Protein AF-A0A3L6E5L7-F1 (afdb_monomer)

Solvent-accessible surface area (backbone atoms only — not comparable to full-atom values): 66845 Å² total; per-residue (Å²): 140,85,81,80,80,78,91,73,62,90,84,64,49,52,74,52,55,56,47,54,52,73,63,44,91,45,75,67,53,31,56,50,54,50,52,51,52,53,50,52,44,51,49,46,57,75,71,61,55,69,90,51,43,55,47,48,49,54,38,49,52,55,44,38,76,73,75,46,94,56,70,90,46,49,68,57,24,52,54,24,45,70,44,90,49,68,72,32,26,54,44,11,45,54,39,39,76,73,63,62,66,100,80,68,61,77,80,51,52,67,56,39,62,55,35,56,71,42,100,41,68,72,50,22,50,43,34,35,54,37,45,36,70,71,57,45,66,63,57,34,64,77,43,40,65,64,39,54,58,36,50,73,44,91,50,64,72,44,22,25,36,25,32,46,21,50,46,40,31,34,74,61,40,45,86,59,37,68,80,47,49,66,57,37,65,56,38,61,74,53,87,52,63,74,32,31,47,25,22,46,54,29,49,51,46,37,50,70,55,32,70,64,50,34,46,49,65,38,78,77,15,85,51,71,50,53,52,41,53,51,44,49,51,48,55,44,74,68,47,75,93,46,90,92,45,47,66,83,94,39,56,38,57,66,48,51,42,45,50,41,56,36,50,25,65,66,14,48,92,35,68,73,55,23,56,69,46,47,60,53,52,54,42,54,74,68,62,77,56,47,72,90,39,74,55,27,44,51,39,52,51,41,50,42,57,24,49,69,50,27,83,54,58,70,68,57,57,66,40,56,71,51,62,78,78,61,87,85,92,88,89,87,86,87,64,98,76,84,84,89,88,64,96,44,75,67,54,43,37,53,51,53,49,52,48,45,53,61,33,44,79,69,77,43,80,83,58,72,93,72,53,69,46,66,75,58,81,84,63,101,68,80,91,82,81,84,82,56,53,57,96,89,41,77,46,53,76,42,64,60,50,76,57,100,87,42,51,46,40,40,86,72,58,56,68,63,29,57,50,49,20,50,54,45,18,51,51,47,46,58,78,41,37,82,61,36,61,39,86,88,50,55,50,53,55,49,28,49,48,39,64,70,59,22,47,54,47,48,47,68,76,46,46,74,54,54,78,52,70,69,59,54,50,52,50,49,52,53,49,53,54,53,53,30,49,50,70,71,48,66,83,86,69,69,72,57,74,61,64,53,25,58,60,20,71,48,80,61,66,65,64,51,47,50,52,41,26,52,55,46,49,32,54,52,73,67,47,65,77,87,38,67,77,53,67,71,50,83,72,81,71,90,85,68,80,84,69,98,72,84,81,83,65,41,54,67,57,48,50,57,46,53,32,64,76,67,73,51,72,82,70,86,44,53,56,75,58,55,48,53,48,48,60,50,51,54,62,35,45,85,77,42,47,70,69,52,58,75,46,45,67,65,40,56,52,32,47,72,45,89,50,66,72,36,18,54,49,24,49,57,39,52,62,74,67,62,41,89,90,47,42,70,67,52,51,47,60,50,55,66,41,54,71,77,52,55,74,94,46,42,41,61,51,46,55,48,51,53,58,47,47,76,73,64,53,91,41,73,66,64,40,49,55,53,51,55,53,46,22,46,68,44,11,79,48,57,59,67,74,57,59,54,49,50,52,37,53,50,54,64,35,69,78,50,42,30,50,48,43,49,53,37,50,57,43,46,75,76,32,58,88,17,56,52,37,44,47,52,38,40,51,41,46,29,73,44,42,71,30,46,52,69,56,44,57,73,57,102,86,65,83,89,72,94,47,51,79,62,59,62,48,48,58,42,50,58,56,50,71,40,85,86,54,50,70,69,48,41,49,46,32,56,52,19,47,54,31,38,39,64,75,39,69,90,53,28,65,61,46,46,52,64,37,50,69,36,51,80,45,88,52,63,69,51,17,50,52,18,48,53,52,46,44,42,71,73,75,34,66,87,52,44,59,70,78,55,53,76,80,79,64,51,60,64,65,66,50,51,52,50,52,52,52,52,54,51,52,62,52,50,79,75,52,81,96,72,83,84,87,89,84,86,84,84,87,86,83,86,83,92,76,98,75,81,80,86,79,81,86,75,91,78,84,79,88,87,89,86,85,89,84,87,87,86,84,84,86,88,88,90,83,81,88,85,92,72,95,82,76,89,77,89,84,81,88,84,88,84,85,87,82,93,86,87,82,82,87,82,90,85,84,86,85,87,90,86,87,88,84,90,88,87,87,82,87,87,82,89,91,88,88,88,88,92,89,88,91,79,90,80,91,78,90,84,88,81,83,90,82,91,81,82,89,81,86,82,90,80,57,81,68,39,80,65,46,72,62,90,47,42,39,32,38,36,35,58,47,70,50,88,96,37,88,46,38,39,38,36,42,38,34,40,30,31,63,29,90,57,51,35,37,72,49,44,83,46,79,47,62,54,95,59,42,49,79,48,75,54,79,54,78,51,50,58,41,56,44,63,58,83,58,61,46,40,31,46,32,48,38,36,40,82,44,58,95,75,57,82,65,50,39,38,40,39,39,38,32,26,51,97,80,46,84,44,79,50,73,51,75,40,66,89,64,73,90,86,102

Organism: Zea mays (NCBI:txid4577)

Secondary structure (DSSP, 8-state):
---------TT--HHHHHHHHTT-SSHHHHHHHHHHHHHHHHHHHHTT-STTHHHHHHHHHHHHTTT---GGGHHHHHHHHHSS-HHHHHHHHHHHHHH--TT--HHHHHHHHHHHT-S-HHHHHHHHHHHTTS--HHHHHHTHHHHHHHHSSS-HHHHHHHHHHHHHHHTT-GGGHHHHHHHHHHHTT-S-HHHHHHHHHHHHHHHHH-HHHHHHHHHTTTTHHHHHHHHHHHHHHTPPP-TTTBSSS-B-HHHHHHHHHHHHHHTTT-HHHHHHHHHHHHHHHHS---TTSHHHHHHHHHHHHHHHHTT--HHHHHHHTTGGG-------SS-SS-----SSHHHHHHHHHHHHHHHHTTT----TTT--B-----SS-----S--EETTEEPPB-SEEEETTEEEETT---HHHHHHHHHHHHHHHHHTHHHHS-TTS-HHHHHHHIIIIIHHHHHTTGGG----HHHHHHHHHHHHHHHHHHTT--STT---HHHHHHHHT---HHHHHHHHHHHHHHHHHTS-TTSHHHHTS-PPPTT-PPPSSPPPPPHHHHHHHHHHHHT--SGGGSTHHHHHHHHHHHHHTTT-HHHHHTTHHHHHHGGG-S-HHHHHHHHHHHHHT--TTTHHHHHHHHHHHHHHS-HHHHHHHHHHHHHHHHHH-S-HHHHHHHHHHHHHHHGGGS-HHHHHHHHHHHHH-GGGHHHHHHHHHHHHHHHTT-HHHHHHHHHHHHHHHHHHHH--S--TTPPPP---HHHHHHHHHHHHH-TT--HHHHHHHHHHHHHHHHH-GGGHHHHHHHHHHGGG-SSHHHHHHHHHHHHHHHH-HHHHHHHTSPPPPP-HHHHHHHHHHHHHHHHHTTS---PPP--------------PPPPPP-----------------------------S--------------------------------------------------------------PPP---PPPPEEEEE-SSEEEEEEEEEPTT-TTEEEEEEEEEE-SSS-BEEEEEEEE--TTEEEEEPPPS-S-B-SSSS--EEEEEEEEETTTTTS---EEEEEEEEETTEEEEEEEEE--PPTT-

InterPro domains:
  IPR002553 Clathrin/coatomer adaptor, adaptin-like, N-terminal [PF01602] (31-321)
  IPR002553 Clathrin/coatomer adaptor, adaptin-like, N-terminal [PF01602] (578-828)
  IPR008152 Clathrin adaptor, alpha/beta/gamma-adaptin, appendage, Ig-like subdomain [PF02883] (991-1104)
  IPR008152 Clathrin adaptor, alpha/beta/gamma-adaptin, appendage, Ig-like subdomain [SM00809] (984-1104)
  IPR008153 Gamma-adaptin ear (GAE) domain [PS50180] (987-1104)
  IPR011989 Armadillo-like helical [G3DSA:1.25.10.10] (4-326)
  IPR011989 Armadillo-like helical [G3DSA:1.25.10.10] (575-843)
  IPR013041 Clathrin adaptor, appendage, Ig-like subdomain superfamily [SSF49348] (967-1106)
  IPR016024 Armadillo-type fold [SSF48371] (29-842)
  IPR050840 Adaptor Complexes Large Subunit [PTHR22780] (15-320)

pLDDT: mean 71.36, std 20.13, range [18.94, 92.75]

Nearest PDB structures (foldseek):
  7ux3-assembly1_G  TM=8.614E-01  e=4.207E-32  Mus musculus
  6cri-assembly1_G  TM=8.646E-01  e=2.394E-31  Mus musculus
  8d9w-assembly1_O  TM=8.037E-01  e=4.018E-09  Mus musculus
  1gyw-assembly1_A  TM=8.980E-01  e=1.993E-07  Mus musculus
  8d9w-assembly1_K  TM=7.890E-01  e=1.052E-07  Mus musculus

Mean predicted aligned error: 22.43 Å

Sequence (1107 aa):
MDLAINPFSSGTRLRDMIRAIRACKTAAEERAVVRRECAAIRAAISEGDQDYRHRNMAKLMFIHMLGYPTHFGQMECLKLIAAAGFPEKRIGYLGLMLLLDERQEYWLLLNVGRDLNHSNQFIVGLALCALGNICSAEMARDLAPEVERLLQNRDPNTKKKAALCSIRIVRKVPDLAENFMSAAAALLKEKHHGVLISAVQLCMELCKASHEALEYLRKLVGKNCLEGLVRILRDVSNSSYAPEYDIGGITDPFLHIRVLKLMRILGQGDADCSEYINDILAQVVSTKTESNKNAGNAILYECVETIMGIEATSGLRHKGVRDIQGDIPWCMLFADDVVLIEESRSGVSQKLELWRQTLEAKGFRLSRSKTEYMKCDFSAMGYEDGDVSLDGQVVPKKDTFRYLGSMLQKDGDIDEDVSHRIKAGWLKWRQAAGVLCDPRVPHKLKGKFYRTAIRPAMLYGAECWPTKRRHVQQLCVAEMRMLRWICGHTRRDQVRNDDIRERVGVAPIEEKLMQHRLRWFGHIQRRPEEAPVHIGIIRRPENVKRGRGRPTLTWTEAVKRDLKEWNIDKELAVDRKRYVALNMLMKAIAVDTQAVQRHRATILECVKDADVSIRKRALELVYLLVNDTNVKPLTKELVDYLEVSDQDFKEDLTAKICSIVEKFSLDKLWYLDQMFRVLSLAGNYVKDDVWHALIVLMSNASELQGYSIRSLYKALQASGEQESLVRVAIWCIGEYGEMLVNNLSMLDMEEPITVTESDAVDAVEIALQRYSADVTTRAMCLVSLLKLSSRFPPTSERIKEIVAQNKGNTVLELQQRSIEFSSIIQRHQSIKSSLLERMPALDEANYLVKRAAAASTQAAVSSVNSAPAVTSGGPLKLPNGVAKPPPAPLADLLDLGSDDAPVTTSAPTTSPNDFLQDLLGIGGAPSTSTDILMDLLSIGSSPVQNGPPTSNFSLPGIEIKPPPVTPQVVDLLDGLSSSTSLPDENAAYPTITAFQSATLRITFSFKKQPGKPQETTINASFTNLATTALTDFVFQAAVPKFIQLRLDPASSSTLPASGNVSVTQSLSVTNNQHGQKPLAMRIRMSYKVNGEDRLEQGQISNFPSGL

Structure (mmCIF, N/CA/C/O backbone):
data_AF-A0A3L6E5L7-F1
#
_entry.id   AF-A0A3L6E5L7-F1
#
loop_
_atom_site.group_PDB
_atom_site.id
_atom_site.type_symbol
_atom_site.label_atom_id
_atom_site.label_alt_id
_atom_site.label_comp_id
_atom_site.label_asym_id
_atom_site.label_entity_id
_atom_site.label_seq_id
_atom_site.pdbx_PDB_ins_code
_atom_site.Cartn_x
_atom_site.Cartn_y
_atom_site.Cartn_z
_atom_site.occupancy
_atom_site.B_iso_or_equiv
_atom_site.auth_seq_id
_atom_site.auth_comp_id
_atom_site.auth_asym_id
_atom_site.auth_atom_id
_atom_site.pdbx_PDB_model_num
ATOM 1 N N . MET A 1 1 ? -24.554 -21.272 -47.610 1.00 31.36 1 MET A N 1
ATOM 2 C CA . MET A 1 1 ? -23.330 -21.132 -48.425 1.00 31.36 1 MET A CA 1
ATOM 3 C C . MET A 1 1 ? -22.418 -20.223 -47.655 1.00 31.36 1 MET A C 1
ATOM 5 O O . MET A 1 1 ? -22.709 -19.043 -47.489 1.00 31.36 1 MET A O 1
ATOM 9 N N . ASP A 1 2 ? -21.380 -20.823 -47.106 1.00 32.31 2 ASP A N 1
ATOM 10 C CA . ASP A 1 2 ? -20.734 -20.333 -45.908 1.00 32.31 2 ASP A CA 1
ATOM 11 C C . ASP A 1 2 ? -19.339 -19.850 -46.272 1.00 32.31 2 ASP A C 1
ATOM 13 O O . ASP A 1 2 ? -18.522 -20.607 -46.789 1.00 32.31 2 ASP A O 1
ATOM 17 N N . LEU A 1 3 ? -19.066 -18.578 -45.996 1.00 27.86 3 LEU A N 1
ATOM 18 C CA . LEU A 1 3 ? -17.724 -18.002 -46.065 1.00 27.86 3 LEU A CA 1
ATOM 19 C C . LEU A 1 3 ? -17.392 -17.359 -44.720 1.00 27.86 3 LEU A C 1
ATOM 21 O O . LEU A 1 3 ? -17.208 -16.149 -44.588 1.00 27.86 3 LEU A O 1
ATOM 25 N N . ALA A 1 4 ? -17.324 -18.211 -43.697 1.00 32.44 4 ALA A N 1
ATOM 26 C CA . ALA A 1 4 ? -16.757 -17.852 -42.409 1.00 32.44 4 ALA A CA 1
ATOM 27 C C . ALA A 1 4 ? -15.257 -17.562 -42.588 1.00 32.44 4 ALA A C 1
ATOM 29 O O . ALA A 1 4 ? -14.437 -18.474 -42.687 1.00 32.44 4 ALA A O 1
ATOM 30 N N . ILE A 1 5 ? -14.894 -16.278 -42.642 1.00 34.44 5 ILE A N 1
ATOM 31 C CA . ILE A 1 5 ? -13.497 -15.836 -42.705 1.00 34.44 5 ILE A CA 1
ATOM 32 C C . ILE A 1 5 ? -12.818 -16.222 -41.386 1.00 34.44 5 ILE A C 1
ATOM 34 O O . ILE A 1 5 ? -12.950 -15.508 -40.394 1.00 34.44 5 ILE A O 1
ATOM 38 N N . ASN A 1 6 ? -12.103 -17.350 -41.378 1.00 37.25 6 ASN A N 1
ATOM 39 C CA . ASN A 1 6 ? -11.328 -17.836 -40.235 1.00 37.25 6 ASN A CA 1
ATOM 40 C C . ASN A 1 6 ? -10.175 -16.860 -39.912 1.00 37.25 6 ASN A C 1
ATOM 42 O O . ASN A 1 6 ? -9.216 -16.795 -40.681 1.00 37.25 6 ASN A O 1
ATOM 46 N N . PRO A 1 7 ? -10.200 -16.121 -38.781 1.00 37.19 7 PRO A N 1
ATOM 47 C CA . PRO A 1 7 ? -9.147 -15.153 -38.452 1.00 37.19 7 PRO A CA 1
ATOM 48 C C . PRO A 1 7 ? -7.952 -15.770 -37.707 1.00 37.19 7 PRO A C 1
ATOM 50 O O . PRO A 1 7 ? -7.006 -15.054 -37.377 1.00 37.19 7 PRO A O 1
ATOM 53 N N . PHE A 1 8 ? -8.013 -17.067 -37.380 1.00 42.31 8 PHE A N 1
ATOM 54 C CA . PHE A 1 8 ? -7.095 -17.732 -36.456 1.00 42.31 8 PHE A CA 1
ATOM 55 C C . PHE A 1 8 ? -6.584 -19.058 -37.039 1.00 42.31 8 PHE A C 1
ATOM 57 O O . PHE A 1 8 ? -7.322 -20.037 -37.102 1.00 42.31 8 PHE A O 1
ATOM 64 N N . SER A 1 9 ? -5.306 -19.084 -37.422 1.00 41.94 9 SER A N 1
ATOM 65 C CA . SER A 1 9 ? -4.506 -20.303 -37.612 1.00 41.94 9 SER A CA 1
ATOM 66 C C . SER A 1 9 ? -3.286 -20.269 -36.678 1.00 41.94 9 SER A C 1
ATOM 68 O O . SER A 1 9 ? -3.081 -19.289 -35.954 1.00 41.94 9 SER A O 1
ATOM 70 N N . SER A 1 10 ? -2.452 -21.311 -36.691 1.00 46.16 10 SER A N 1
ATOM 71 C CA . SER A 1 10 ? -1.239 -21.433 -35.860 1.00 46.16 10 SER A CA 1
ATOM 72 C C . SER A 1 10 ? -0.283 -20.227 -35.939 1.00 46.16 10 SER A C 1
ATOM 74 O O . SER A 1 10 ? 0.401 -19.920 -34.964 1.00 46.16 10 SER A O 1
ATOM 76 N N . GLY A 1 11 ? -0.286 -19.475 -37.047 1.00 52.50 11 GLY A N 1
ATOM 77 C CA . GLY A 1 11 ? 0.581 -18.311 -37.265 1.00 52.50 11 GLY A CA 1
ATOM 78 C C . GLY A 1 11 ? 0.209 -17.008 -36.527 1.00 52.50 11 GLY A C 1
ATOM 79 O O . GLY A 1 11 ? 0.922 -16.010 -36.693 1.00 52.50 11 GLY A O 1
ATOM 80 N N . THR A 1 12 ? -0.879 -16.952 -35.740 1.00 66.81 12 THR A N 1
ATOM 81 C CA . THR A 1 12 ? -1.315 -15.705 -35.070 1.00 66.81 12 THR A CA 1
ATOM 82 C C . THR A 1 12 ? -0.286 -15.180 -34.067 1.00 66.81 12 THR A C 1
ATOM 84 O O . THR A 1 12 ? 0.208 -15.899 -33.194 1.00 66.81 12 THR A O 1
ATOM 87 N N . ARG A 1 13 ? 0.049 -13.883 -34.147 1.00 79.44 13 ARG A N 1
ATOM 88 C CA . ARG A 1 13 ? 1.038 -13.276 -33.245 1.00 79.44 13 ARG A CA 1
ATOM 89 C C . ARG A 1 13 ? 0.366 -12.940 -31.914 1.00 79.44 13 ARG A C 1
ATOM 91 O O . ARG A 1 13 ? -0.801 -12.560 -31.872 1.00 79.44 13 ARG A O 1
ATOM 98 N N . LEU A 1 14 ? 1.139 -12.928 -30.826 1.00 84.56 14 LEU A N 1
ATOM 99 C CA . LEU A 1 14 ? 0.679 -12.502 -29.493 1.00 84.56 14 LEU A CA 1
ATOM 100 C C . LEU A 1 14 ? -0.123 -11.181 -29.515 1.00 84.56 14 LEU A C 1
ATOM 102 O O . LEU A 1 14 ? -1.138 -11.041 -28.838 1.00 84.56 14 LEU A O 1
ATOM 106 N N . ARG A 1 15 ? 0.293 -10.206 -30.337 1.00 86.88 15 ARG A N 1
ATOM 107 C CA . ARG A 1 15 ? -0.395 -8.907 -30.472 1.00 86.88 15 ARG A CA 1
ATOM 108 C C . ARG A 1 15 ? -1.779 -8.996 -31.126 1.00 86.88 15 ARG A C 1
ATOM 110 O O . ARG A 1 15 ? -2.561 -8.065 -30.945 1.00 86.88 15 ARG A O 1
ATOM 117 N N . ASP A 1 16 ? -2.054 -10.041 -31.902 1.00 86.94 16 ASP A N 1
ATOM 118 C CA . ASP A 1 16 ? -3.349 -10.303 -32.536 1.00 86.94 16 ASP A CA 1
ATOM 119 C C . ASP A 1 16 ? -4.309 -10.929 -31.518 1.00 86.94 16 ASP A C 1
ATOM 121 O O . ASP A 1 16 ? -5.400 -10.402 -31.307 1.00 86.94 16 ASP A O 1
ATOM 125 N N . MET A 1 17 ? -3.845 -11.938 -30.771 1.00 84.69 17 MET A N 1
ATOM 126 C CA . MET A 1 17 ? -4.592 -12.539 -29.659 1.00 84.69 17 MET A CA 1
ATOM 127 C C . MET A 1 17 ? -4.945 -11.506 -28.572 1.00 84.69 17 MET A C 1
ATOM 129 O O . MET A 1 17 ? -6.102 -11.393 -28.173 1.00 84.69 17 MET A O 1
ATOM 133 N N . ILE A 1 18 ? -3.986 -10.664 -28.158 1.00 89.75 18 ILE A N 1
ATOM 134 C CA . ILE A 1 18 ? -4.234 -9.549 -27.221 1.00 89.75 18 ILE A CA 1
ATOM 135 C C . ILE A 1 18 ? -5.263 -8.553 -27.787 1.00 89.75 18 ILE A C 1
ATOM 137 O O . ILE A 1 18 ? -6.012 -7.944 -27.023 1.00 89.75 18 ILE A O 1
ATOM 141 N N . ARG A 1 19 ? -5.321 -8.359 -29.114 1.00 89.12 19 ARG A N 1
ATOM 142 C CA . ARG A 1 19 ? -6.344 -7.515 -29.754 1.00 89.12 19 ARG A CA 1
ATOM 143 C C . ARG A 1 19 ? -7.725 -8.171 -29.737 1.00 89.12 19 ARG A C 1
ATOM 145 O O . ARG A 1 19 ? -8.682 -7.457 -29.464 1.00 89.12 19 ARG A O 1
ATOM 152 N N . ALA A 1 20 ? -7.824 -9.481 -29.963 1.00 85.94 20 ALA A N 1
ATOM 153 C CA . ALA A 1 20 ? -9.081 -10.229 -29.883 1.00 85.94 20 ALA A CA 1
ATOM 154 C C . ALA A 1 20 ? -9.646 -10.251 -28.450 1.00 85.94 20 ALA A C 1
ATOM 156 O O . ALA A 1 20 ? -10.787 -9.852 -28.229 1.00 85.94 20 ALA A O 1
ATOM 157 N N . ILE A 1 21 ? -8.816 -10.601 -27.462 1.00 87.62 21 ILE A N 1
ATOM 158 C CA . ILE A 1 21 ? -9.170 -10.578 -26.032 1.00 87.62 21 ILE A CA 1
ATOM 159 C C . ILE A 1 21 ? -9.656 -9.178 -25.623 1.00 87.62 21 ILE A C 1
ATOM 161 O O . ILE A 1 21 ? -10.748 -9.024 -25.089 1.00 87.62 21 ILE A O 1
ATOM 165 N N . ARG A 1 22 ? -8.921 -8.116 -25.984 1.00 87.12 22 ARG A N 1
ATOM 166 C CA . ARG A 1 22 ? -9.308 -6.723 -25.671 1.00 87.12 22 ARG A CA 1
ATOM 167 C C . ARG A 1 22 ? -10.433 -6.144 -26.547 1.00 87.12 22 ARG A C 1
ATOM 169 O O . ARG A 1 22 ? -10.763 -4.968 -26.379 1.00 87.12 22 ARG A O 1
ATOM 176 N N . ALA A 1 23 ? -10.988 -6.925 -27.474 1.00 89.94 23 ALA A N 1
ATOM 177 C CA . ALA A 1 23 ? -12.185 -6.585 -28.244 1.00 89.94 23 ALA A CA 1
ATOM 178 C C . ALA A 1 23 ? -13.460 -7.257 -27.697 1.00 89.94 23 ALA A C 1
ATOM 180 O O . ALA A 1 23 ? -14.556 -6.841 -28.074 1.00 89.94 23 ALA A O 1
ATOM 181 N N . CYS A 1 24 ? -13.324 -8.241 -26.799 1.00 88.75 24 CYS A N 1
ATOM 182 C CA . CYS A 1 24 ? -14.447 -8.868 -26.105 1.00 88.75 24 CYS A CA 1
ATOM 183 C C . CYS A 1 24 ? -15.208 -7.828 -25.263 1.00 88.75 24 CYS A C 1
ATOM 185 O O . CYS A 1 24 ? -14.610 -6.936 -24.651 1.00 88.75 24 CYS A O 1
ATOM 187 N N . LYS A 1 25 ? -16.538 -7.930 -25.245 1.00 86.69 25 LYS A N 1
ATOM 188 C CA . LYS A 1 25 ? -17.436 -7.077 -24.450 1.00 86.69 25 LYS A CA 1
ATOM 189 C C . LYS A 1 25 ? -17.764 -7.696 -23.095 1.00 86.69 25 LYS A C 1
ATOM 191 O O . LYS A 1 25 ? -18.021 -6.960 -22.147 1.00 86.69 25 LYS A O 1
ATOM 196 N N . THR A 1 26 ? -17.753 -9.025 -23.011 1.00 90.56 26 THR A N 1
ATOM 197 C CA . THR A 1 26 ? -18.104 -9.797 -21.813 1.00 90.56 26 THR A CA 1
ATOM 198 C C . THR A 1 26 ? -16.988 -10.765 -21.417 1.00 90.56 26 THR A C 1
ATOM 200 O O . THR A 1 26 ? -16.236 -11.255 -22.261 1.00 90.56 26 THR A O 1
ATOM 203 N N . ALA A 1 27 ? -16.914 -11.115 -20.129 1.00 85.06 27 ALA A N 1
ATOM 204 C CA . ALA A 1 27 ? -16.001 -12.157 -19.649 1.00 85.06 27 ALA A CA 1
ATOM 205 C C . ALA A 1 27 ? -16.331 -13.550 -20.231 1.00 85.06 27 ALA A C 1
ATOM 207 O O . ALA A 1 27 ? -15.464 -14.416 -20.299 1.00 85.06 27 ALA A O 1
ATOM 208 N N . ALA A 1 28 ? -17.571 -13.783 -20.683 1.00 89.31 28 ALA A N 1
ATOM 209 C CA . ALA A 1 28 ? -17.962 -15.020 -21.361 1.00 89.31 28 ALA A CA 1
ATOM 210 C C . ALA A 1 28 ? -17.354 -15.127 -22.775 1.00 89.31 28 ALA A C 1
ATOM 212 O O . ALA A 1 28 ? -16.824 -16.181 -23.132 1.00 89.31 28 ALA A O 1
ATOM 213 N N . GLU A 1 29 ? -17.365 -14.033 -23.547 1.00 88.25 29 GLU A N 1
ATOM 214 C CA . GLU A 1 29 ? -16.651 -13.935 -24.831 1.00 88.25 29 GLU A CA 1
ATOM 215 C C . GLU A 1 29 ? -15.143 -14.132 -24.645 1.00 88.25 29 GLU A C 1
ATOM 217 O O . GLU A 1 29 ? -14.530 -14.909 -25.377 1.00 88.25 29 GLU A O 1
ATOM 222 N N . GLU A 1 30 ? -14.554 -13.492 -23.629 1.00 89.06 30 GLU A N 1
ATOM 223 C CA . GLU A 1 30 ? -13.128 -13.627 -23.319 1.00 89.06 30 GLU A CA 1
ATOM 224 C C . GLU A 1 30 ? -12.753 -15.092 -23.043 1.00 89.06 30 GLU A C 1
ATOM 226 O O . GLU A 1 30 ? -11.883 -15.653 -23.714 1.00 89.06 30 GLU A O 1
ATOM 231 N N . ARG A 1 31 ? -13.499 -15.757 -22.150 1.00 90.38 31 ARG A N 1
ATOM 232 C CA . ARG A 1 31 ? -13.360 -17.192 -21.847 1.00 90.38 31 ARG A CA 1
ATOM 233 C C . ARG A 1 31 ? -13.546 -18.080 -23.079 1.00 90.38 31 ARG A C 1
ATOM 235 O O . ARG A 1 31 ? -13.011 -19.186 -23.112 1.00 90.38 31 ARG A O 1
ATOM 242 N N . ALA A 1 32 ? -14.322 -17.665 -24.081 1.00 89.19 32 ALA A N 1
ATOM 243 C CA . ALA A 1 32 ? -14.477 -18.405 -25.336 1.00 89.19 32 ALA A CA 1
ATOM 244 C C . ALA A 1 32 ? -13.272 -18.215 -26.278 1.00 89.19 32 ALA A C 1
ATOM 246 O O . ALA A 1 32 ? -12.787 -19.195 -26.846 1.00 89.19 32 ALA A O 1
ATOM 247 N N . VAL A 1 33 ? -12.748 -16.990 -26.403 1.00 88.12 33 VAL A N 1
ATOM 248 C CA . VAL A 1 33 ? -11.529 -16.696 -27.181 1.00 88.12 33 VAL A CA 1
ATOM 249 C C . VAL A 1 33 ? -10.314 -17.399 -26.573 1.00 88.12 33 VAL A C 1
ATOM 251 O O . VAL A 1 33 ? -9.587 -18.081 -27.295 1.00 88.12 33 VAL A O 1
ATOM 254 N N . VAL A 1 34 ? -10.132 -17.312 -25.252 1.00 90.00 34 VAL A N 1
ATOM 255 C CA . VAL A 1 34 ? -9.025 -17.966 -24.538 1.00 90.00 34 VAL A CA 1
ATOM 256 C C . VAL A 1 34 ? -9.091 -19.488 -24.686 1.00 90.00 34 VAL A C 1
ATOM 258 O O . VAL A 1 34 ? -8.092 -20.093 -25.061 1.00 90.00 34 VAL A O 1
ATOM 261 N N . ARG A 1 35 ? -10.262 -20.124 -24.504 1.00 88.69 35 ARG A N 1
ATOM 262 C CA . ARG A 1 35 ? -10.405 -21.579 -24.725 1.00 88.69 35 ARG A CA 1
ATOM 263 C C . ARG A 1 35 ? -10.044 -22.003 -26.153 1.00 88.69 35 ARG A C 1
ATOM 265 O O . ARG A 1 35 ? -9.403 -23.040 -26.316 1.00 88.69 35 ARG A O 1
ATOM 272 N N . ARG A 1 36 ? -10.414 -21.210 -27.168 1.00 88.62 36 ARG A N 1
ATOM 273 C CA . ARG A 1 36 ? -10.092 -21.483 -28.580 1.00 88.62 36 ARG A CA 1
ATOM 274 C C . ARG A 1 36 ? -8.587 -21.391 -28.854 1.00 88.62 36 ARG A C 1
ATOM 276 O O . ARG A 1 36 ? -8.033 -22.303 -29.458 1.00 88.62 36 ARG A O 1
ATOM 283 N N . GLU A 1 37 ? -7.918 -20.343 -28.378 1.00 86.69 37 GLU A N 1
ATOM 284 C CA . GLU A 1 37 ? -6.459 -20.202 -28.525 1.00 86.69 37 GLU A CA 1
ATOM 285 C C . GLU A 1 37 ? -5.698 -21.258 -27.705 1.00 86.69 37 GLU A C 1
ATOM 287 O O . GLU A 1 37 ? -4.741 -21.833 -28.211 1.00 86.69 37 GLU A O 1
ATOM 292 N N . CYS A 1 38 ? -6.155 -21.624 -26.500 1.00 88.69 38 CYS A N 1
ATOM 293 C CA . CYS A 1 38 ? -5.590 -22.754 -25.752 1.00 88.69 38 CYS A CA 1
ATOM 294 C C . CYS A 1 38 ? -5.705 -24.087 -26.505 1.00 88.69 38 CYS A C 1
ATOM 296 O O . CYS A 1 38 ? -4.785 -24.899 -26.435 1.00 88.69 38 CYS A O 1
ATOM 298 N N . ALA A 1 39 ? -6.816 -24.333 -27.209 1.00 88.44 39 ALA A N 1
ATOM 299 C CA . ALA A 1 39 ? -6.975 -25.529 -28.034 1.00 88.44 39 ALA A CA 1
ATOM 300 C C . ALA A 1 39 ? -6.014 -25.518 -29.236 1.00 88.44 39 ALA A C 1
ATOM 302 O O . ALA A 1 39 ? -5.325 -26.509 -29.461 1.00 88.44 39 ALA A O 1
ATOM 303 N N . ALA A 1 40 ? -5.891 -24.384 -29.935 1.00 86.44 40 ALA A N 1
ATOM 304 C CA . ALA A 1 40 ? -4.940 -24.222 -31.037 1.00 86.44 40 ALA A CA 1
ATOM 305 C C . ALA A 1 40 ? -3.472 -24.364 -30.585 1.00 86.44 40 ALA A C 1
ATOM 307 O O . ALA A 1 40 ? -2.666 -24.961 -31.290 1.00 86.44 40 ALA A O 1
ATOM 308 N N . ILE A 1 41 ? -3.123 -23.865 -29.392 1.00 87.38 41 ILE A N 1
ATOM 309 C CA . ILE A 1 41 ? -1.781 -24.042 -28.819 1.00 87.38 41 ILE A CA 1
ATOM 310 C C . ILE A 1 41 ? -1.535 -25.515 -28.456 1.00 87.38 41 ILE A C 1
ATOM 312 O O . ILE A 1 41 ? -0.451 -26.014 -28.733 1.00 87.38 41 ILE A O 1
ATOM 316 N N . ARG A 1 42 ? -2.517 -26.239 -27.894 1.00 86.81 42 ARG A N 1
ATOM 317 C CA . ARG A 1 42 ? -2.372 -27.684 -27.625 1.00 86.81 42 ARG A CA 1
ATOM 318 C C . ARG A 1 42 ? -2.189 -28.509 -28.900 1.00 86.81 42 ARG A C 1
ATOM 320 O O . ARG A 1 42 ? -1.330 -29.383 -28.906 1.00 86.81 42 ARG A O 1
ATOM 327 N N . ALA A 1 43 ? -2.934 -28.206 -29.965 1.00 86.25 43 ALA A N 1
ATOM 328 C CA . ALA A 1 43 ? -2.754 -28.846 -31.270 1.00 86.25 43 ALA A CA 1
ATOM 329 C C . ALA A 1 43 ? -1.326 -28.626 -31.803 1.00 86.25 43 ALA A C 1
ATOM 331 O O . ALA A 1 43 ? -0.594 -29.590 -31.995 1.00 86.25 43 ALA A O 1
ATOM 332 N N . ALA A 1 44 ? -0.870 -27.369 -31.871 1.00 83.38 44 ALA A N 1
ATOM 333 C CA . ALA A 1 44 ? 0.476 -27.032 -32.344 1.00 83.38 44 ALA A CA 1
ATOM 334 C C . ALA A 1 44 ? 1.619 -27.629 -31.487 1.00 83.38 44 ALA A C 1
ATOM 336 O O . ALA A 1 44 ? 2.713 -27.864 -31.995 1.00 83.38 44 ALA A O 1
ATOM 337 N N . ILE A 1 45 ? 1.387 -27.885 -30.191 1.00 83.44 45 ILE A N 1
ATOM 338 C CA . ILE A 1 45 ? 2.335 -28.612 -29.327 1.00 83.44 45 ILE A CA 1
ATOM 339 C C . ILE A 1 45 ? 2.367 -30.104 -29.689 1.00 83.44 45 ILE A C 1
ATOM 341 O O . ILE A 1 45 ? 3.449 -30.680 -29.782 1.00 83.44 45 ILE A O 1
ATOM 345 N N . SER A 1 46 ? 1.205 -30.718 -29.941 1.00 82.75 46 SER A N 1
ATOM 346 C CA . SER A 1 46 ? 1.101 -32.118 -30.377 1.00 82.75 46 SER A CA 1
ATOM 347 C C . SER A 1 46 ? 1.646 -32.354 -31.792 1.00 82.75 46 SER A C 1
ATOM 349 O O . SER A 1 46 ? 2.118 -33.447 -32.084 1.00 82.75 46 SER A O 1
ATOM 351 N N . GLU A 1 47 ? 1.592 -31.340 -32.657 1.00 80.69 47 GLU A N 1
ATOM 352 C CA . GLU A 1 47 ? 2.141 -31.343 -34.023 1.00 80.69 47 GLU A CA 1
ATOM 353 C C . GLU A 1 47 ? 3.673 -31.149 -34.053 1.00 80.69 47 GLU A C 1
ATOM 355 O O . GLU A 1 47 ? 4.310 -31.383 -35.077 1.00 80.69 47 GLU A O 1
ATOM 360 N N . GLY A 1 48 ? 4.290 -30.737 -32.937 1.00 72.19 48 GLY A N 1
ATOM 361 C CA . GLY A 1 48 ? 5.749 -30.657 -32.780 1.00 72.19 48 GLY A CA 1
ATOM 362 C C . GLY A 1 48 ? 6.444 -29.440 -33.416 1.00 72.19 48 GLY A C 1
ATOM 363 O O . GLY A 1 48 ? 7.671 -29.331 -33.299 1.00 72.19 48 GLY A O 1
ATOM 364 N N . ASP A 1 49 ? 5.688 -28.520 -34.029 1.00 70.31 49 ASP A N 1
ATOM 365 C CA . ASP A 1 49 ? 6.167 -27.317 -34.734 1.00 70.31 49 ASP A CA 1
ATOM 366 C C . ASP A 1 49 ? 7.231 -26.547 -33.923 1.00 70.31 49 ASP A C 1
ATOM 368 O O . ASP A 1 49 ? 7.029 -26.180 -32.759 1.00 70.31 49 ASP A O 1
ATOM 372 N N . GLN A 1 50 ? 8.397 -26.324 -34.538 1.00 68.06 50 GLN A N 1
ATOM 373 C CA . GLN A 1 50 ? 9.527 -25.646 -33.898 1.00 68.06 50 GLN A CA 1
ATOM 374 C C . GLN A 1 50 ? 9.515 -24.124 -34.119 1.00 68.06 50 GLN A C 1
ATOM 376 O O . GLN A 1 50 ? 9.845 -23.375 -33.195 1.00 68.06 50 GLN A O 1
ATOM 381 N N . ASP A 1 51 ? 9.087 -23.656 -35.295 1.00 68.88 51 ASP A N 1
ATOM 382 C CA . ASP A 1 51 ? 9.181 -22.254 -35.728 1.00 68.88 51 ASP A CA 1
ATOM 383 C C . ASP A 1 51 ? 8.207 -21.337 -34.979 1.00 68.88 51 ASP A C 1
ATOM 385 O O . ASP A 1 51 ? 8.489 -20.153 -34.742 1.00 68.88 51 ASP A O 1
ATOM 389 N N . TYR A 1 52 ? 7.048 -21.869 -34.578 1.00 75.12 52 TYR A N 1
ATOM 390 C CA . TYR A 1 52 ? 6.048 -21.117 -33.819 1.00 75.12 52 TYR A CA 1
ATOM 391 C C . TYR A 1 52 ? 6.057 -21.405 -32.313 1.00 75.12 52 TYR A C 1
ATOM 393 O O . TYR A 1 52 ? 5.363 -20.699 -31.571 1.00 75.12 52 TYR A O 1
ATOM 401 N N . ARG A 1 53 ? 6.898 -22.329 -31.816 1.00 79.25 53 ARG A N 1
ATOM 402 C CA . ARG A 1 53 ? 6.992 -22.691 -30.383 1.00 79.25 53 ARG A CA 1
ATOM 403 C C . ARG A 1 53 ? 7.191 -21.469 -29.476 1.00 79.25 53 ARG A C 1
ATOM 405 O O . ARG A 1 53 ? 6.427 -21.279 -28.528 1.00 79.25 53 ARG A O 1
ATOM 412 N N . HIS A 1 54 ? 8.123 -20.565 -29.805 1.00 82.00 54 HIS A N 1
ATOM 413 C CA . HIS A 1 54 ? 8.355 -19.337 -29.021 1.00 82.00 54 HIS A CA 1
ATOM 414 C C . HIS A 1 54 ? 7.151 -18.368 -29.034 1.00 82.00 54 HIS A C 1
ATOM 416 O O . HIS A 1 54 ? 6.967 -17.585 -28.102 1.00 82.00 54 HIS A O 1
ATOM 422 N N . ARG A 1 55 ? 6.301 -18.400 -30.072 1.00 84.44 55 ARG A N 1
ATOM 423 C CA . ARG A 1 55 ? 5.106 -17.537 -30.187 1.00 84.44 55 ARG A CA 1
ATOM 424 C C . ARG A 1 55 ? 3.934 -18.115 -29.417 1.00 84.44 55 ARG A C 1
ATOM 426 O O . ARG A 1 55 ? 3.254 -17.378 -28.707 1.00 84.44 55 ARG A O 1
ATOM 433 N N . ASN A 1 56 ? 3.727 -19.421 -29.543 1.00 86.25 56 ASN A N 1
ATOM 434 C CA . ASN A 1 56 ? 2.690 -20.155 -28.834 1.00 86.25 56 ASN A CA 1
ATOM 435 C C . ASN A 1 56 ? 2.945 -20.138 -27.324 1.00 86.25 56 ASN A C 1
ATOM 437 O O . ASN A 1 56 ? 2.012 -19.878 -26.566 1.00 86.25 56 ASN A O 1
ATOM 441 N N . MET A 1 57 ? 4.206 -20.246 -26.890 1.00 86.50 57 MET A N 1
ATOM 442 C CA . MET A 1 57 ? 4.563 -20.049 -25.485 1.00 86.50 57 MET A CA 1
ATOM 443 C C . MET A 1 57 ? 4.283 -18.616 -25.008 1.00 86.50 57 MET A C 1
ATOM 445 O O . MET A 1 57 ? 3.615 -18.418 -23.998 1.00 86.50 57 MET A O 1
ATOM 449 N N . ALA A 1 58 ? 4.675 -17.594 -25.779 1.00 87.50 58 ALA A N 1
ATOM 450 C CA . ALA A 1 58 ? 4.375 -16.203 -25.432 1.00 87.50 58 ALA A CA 1
ATOM 451 C C . ALA A 1 58 ? 2.857 -15.892 -25.391 1.00 87.50 58 ALA A C 1
ATOM 453 O O . ALA A 1 58 ? 2.430 -15.047 -24.601 1.00 87.50 58 ALA A O 1
ATOM 454 N N . LYS A 1 59 ? 2.030 -16.580 -26.200 1.00 88.12 59 LYS A N 1
ATOM 455 C CA . LYS A 1 59 ? 0.558 -16.569 -26.077 1.00 88.12 59 LYS A CA 1
ATOM 456 C C . LYS A 1 59 ? 0.106 -17.226 -24.769 1.00 88.12 59 LYS A C 1
ATOM 458 O O . LYS A 1 59 ? -0.653 -16.613 -24.021 1.00 88.12 59 LYS A O 1
ATOM 463 N N . LEU A 1 60 ? 0.612 -18.416 -24.454 1.00 88.81 60 LEU A N 1
ATOM 464 C CA . LEU A 1 60 ? 0.253 -19.153 -23.242 1.00 88.81 60 LEU A CA 1
ATOM 465 C C . LEU A 1 60 ? 0.608 -18.389 -21.954 1.00 88.81 60 LEU A C 1
ATOM 467 O O . LEU A 1 60 ? -0.206 -18.317 -21.041 1.00 88.81 60 LEU A O 1
ATOM 471 N N . MET A 1 61 ? 1.767 -17.732 -21.904 1.00 88.06 61 MET A N 1
ATOM 472 C CA . MET A 1 61 ? 2.184 -16.900 -20.766 1.00 88.06 61 MET A CA 1
ATOM 473 C C . MET A 1 61 ? 1.260 -15.690 -20.547 1.00 88.06 61 MET A C 1
ATOM 475 O O . MET A 1 61 ? 0.990 -15.317 -19.408 1.00 88.06 61 MET A O 1
ATOM 479 N N . PHE A 1 62 ? 0.725 -15.087 -21.616 1.00 90.25 62 PHE A N 1
ATOM 480 C CA . PHE A 1 62 ? -0.282 -14.027 -21.485 1.00 90.25 62 PHE A CA 1
ATOM 481 C C . PHE A 1 62 ? -1.632 -14.569 -20.991 1.00 90.25 62 PHE A C 1
ATOM 483 O O . PHE A 1 62 ? -2.318 -13.892 -20.233 1.00 90.25 62 PHE A O 1
ATOM 490 N N . ILE A 1 63 ? -2.000 -15.792 -21.382 1.00 89.81 63 ILE A N 1
ATOM 491 C CA . ILE A 1 63 ? -3.199 -16.482 -20.885 1.00 89.81 63 ILE A CA 1
ATOM 492 C C . ILE A 1 63 ? -3.056 -16.816 -19.388 1.00 89.81 63 ILE A C 1
ATOM 494 O O . ILE A 1 63 ? -3.992 -16.585 -18.625 1.00 89.81 63 ILE A O 1
ATOM 498 N N . HIS A 1 64 ? -1.873 -17.248 -18.945 1.00 88.88 64 HIS A N 1
ATOM 499 C CA . HIS A 1 64 ? -1.558 -17.428 -17.524 1.00 88.88 64 HIS A CA 1
ATOM 500 C C . HIS A 1 64 ? -1.672 -16.110 -16.737 1.00 88.88 64 HIS A C 1
ATOM 502 O O . HIS A 1 64 ? -2.308 -16.065 -15.690 1.00 88.88 64 HIS A O 1
ATOM 508 N N . MET A 1 65 ? -1.151 -15.002 -17.281 1.00 88.06 65 MET A N 1
ATOM 509 C CA . MET A 1 65 ? -1.251 -13.661 -16.679 1.00 88.06 65 MET A CA 1
ATOM 510 C C . MET A 1 65 ? -2.703 -13.141 -16.544 1.00 88.06 65 MET A C 1
ATOM 512 O O . MET A 1 65 ? -2.944 -12.163 -15.840 1.00 88.06 65 MET A O 1
ATOM 516 N N . LEU A 1 66 ? -3.676 -13.774 -17.212 1.00 87.62 66 LEU A N 1
ATOM 517 C CA . LEU A 1 66 ? -5.112 -13.512 -17.048 1.00 87.62 66 LEU A CA 1
ATOM 518 C C . LEU A 1 66 ? -5.796 -14.454 -16.030 1.00 87.62 66 LEU A C 1
ATOM 520 O O . LEU A 1 66 ? -7.007 -14.363 -15.847 1.00 87.62 66 LEU A O 1
ATOM 524 N N . GLY A 1 67 ? -5.054 -15.352 -15.372 1.00 87.81 67 GLY A N 1
ATOM 525 C CA . GLY A 1 67 ? -5.571 -16.279 -14.357 1.00 87.81 67 GLY A CA 1
ATOM 526 C C . GLY A 1 67 ? -6.154 -17.592 -14.900 1.00 87.81 67 GLY A C 1
ATOM 527 O O . GLY A 1 67 ? -6.893 -18.268 -14.189 1.00 87.81 67 GLY A O 1
ATOM 528 N N . TYR A 1 68 ? -5.855 -17.967 -16.148 1.00 88.62 68 TYR A N 1
ATOM 529 C CA . TYR A 1 68 ? -6.300 -19.240 -16.731 1.00 88.62 68 TYR A CA 1
ATOM 530 C C . TYR A 1 68 ? -5.252 -20.359 -16.539 1.00 88.62 68 TYR A C 1
ATOM 532 O O . TYR A 1 68 ? -4.054 -20.071 -16.545 1.00 88.62 68 TYR A O 1
ATOM 540 N N . PRO A 1 69 ? -5.662 -21.640 -16.427 1.00 84.94 69 PRO A N 1
ATOM 541 C CA . PRO A 1 69 ? -4.742 -22.762 -16.224 1.00 84.94 69 PRO A CA 1
ATOM 542 C C . PRO A 1 69 ? -3.928 -23.100 -17.485 1.00 84.94 69 PRO A C 1
ATOM 544 O O . PRO A 1 69 ? -4.470 -23.234 -18.587 1.00 84.94 69 PRO A O 1
ATOM 547 N N . THR A 1 70 ? -2.615 -23.278 -17.314 1.00 85.75 70 THR A N 1
ATOM 548 C CA . THR A 1 70 ? -1.631 -23.356 -18.415 1.00 85.75 70 THR A CA 1
ATOM 549 C C . THR A 1 70 ? -0.569 -24.455 -18.266 1.00 85.75 70 THR A C 1
ATOM 551 O O . THR A 1 70 ? 0.352 -24.517 -19.079 1.00 85.75 70 THR A O 1
ATOM 554 N N . HIS A 1 71 ? -0.703 -25.352 -17.281 1.00 81.56 71 HIS A N 1
ATOM 555 C CA . HIS A 1 71 ? 0.306 -26.362 -16.902 1.00 81.56 71 HIS A CA 1
ATOM 556 C C . HIS A 1 71 ? 0.861 -27.192 -18.077 1.00 81.56 71 HIS A C 1
ATOM 558 O O . HIS A 1 71 ? 2.053 -27.475 -18.127 1.00 81.56 71 HIS A O 1
ATOM 564 N N . PHE A 1 72 ? 0.037 -27.494 -19.088 1.00 83.94 72 PHE A N 1
ATOM 565 C CA . PHE A 1 72 ? 0.446 -28.240 -20.288 1.00 83.94 72 PHE A CA 1
ATOM 566 C C . PHE A 1 72 ? 1.590 -27.593 -21.102 1.00 83.94 72 PHE A C 1
ATOM 568 O O . PHE A 1 72 ? 2.161 -28.246 -21.970 1.00 83.94 72 PHE A O 1
ATOM 575 N N . GLY A 1 73 ? 1.940 -26.326 -20.847 1.00 80.31 73 GLY A N 1
ATOM 576 C CA . GLY A 1 73 ? 3.095 -25.663 -21.459 1.00 80.31 73 GLY A CA 1
ATOM 577 C C . GLY A 1 73 ? 4.437 -25.862 -20.746 1.00 80.31 73 GLY A C 1
ATOM 578 O O . GLY A 1 73 ? 5.464 -25.532 -21.335 1.00 80.31 73 GLY A O 1
ATOM 579 N N . GLN A 1 74 ? 4.464 -26.388 -19.515 1.00 81.00 74 GLN A N 1
ATOM 580 C CA . GLN A 1 74 ? 5.677 -26.463 -18.680 1.00 81.00 74 GLN A CA 1
ATOM 581 C C . GLN A 1 74 ? 6.841 -27.180 -19.395 1.00 81.00 74 GLN A C 1
ATOM 583 O O . GLN A 1 74 ? 7.956 -26.660 -19.454 1.00 81.00 74 GLN A O 1
ATOM 588 N N . MET A 1 75 ? 6.560 -28.312 -20.048 1.00 79.69 75 MET A N 1
ATOM 589 C CA . MET A 1 75 ? 7.547 -29.080 -20.819 1.00 79.69 75 MET A CA 1
ATOM 590 C C . MET A 1 75 ? 8.076 -28.328 -22.058 1.00 79.69 75 MET A C 1
ATOM 592 O O . MET A 1 75 ? 9.248 -28.442 -22.417 1.00 79.69 75 MET A O 1
ATOM 596 N N . GLU A 1 76 ? 7.251 -27.503 -22.705 1.00 80.44 76 GLU A N 1
ATOM 597 C CA . GLU A 1 76 ? 7.670 -26.717 -23.874 1.00 80.44 76 GLU A CA 1
ATOM 598 C C . GLU A 1 76 ? 8.553 -25.515 -23.489 1.00 80.44 76 GLU A C 1
ATOM 600 O O . GLU A 1 76 ? 9.398 -25.103 -24.286 1.00 80.44 76 GLU A O 1
ATOM 605 N N . CYS A 1 77 ? 8.439 -24.989 -22.260 1.00 82.69 77 CYS A N 1
ATOM 606 C CA . CYS A 1 77 ? 9.407 -24.022 -21.721 1.00 82.69 77 CYS A CA 1
ATOM 607 C C . CYS A 1 77 ? 10.811 -24.635 -21.635 1.00 82.69 77 CYS A C 1
ATOM 609 O O . CYS A 1 77 ? 11.783 -24.008 -22.057 1.00 82.69 77 CYS A O 1
ATOM 611 N N . LEU A 1 78 ? 10.913 -25.871 -21.135 1.00 81.12 78 LEU A N 1
ATOM 612 C CA . LEU A 1 78 ? 12.182 -26.591 -20.997 1.00 81.12 78 LEU A CA 1
ATOM 613 C C . LEU A 1 78 ? 12.815 -26.859 -22.373 1.00 81.12 78 LEU A C 1
ATOM 615 O O . LEU A 1 78 ? 13.990 -26.552 -22.577 1.00 81.12 78 LEU A O 1
ATOM 619 N N . LYS A 1 79 ? 12.023 -27.299 -23.365 1.00 83.69 79 LYS A N 1
ATOM 620 C CA . LYS A 1 79 ? 12.479 -27.440 -24.764 1.00 83.69 79 LYS A CA 1
ATOM 621 C C . LYS A 1 79 ? 12.966 -26.116 -25.376 1.00 83.69 79 LYS A C 1
ATOM 623 O O . LYS A 1 79 ? 13.926 -26.117 -26.145 1.00 83.69 79 LYS A O 1
ATOM 628 N N . LEU A 1 80 ? 12.348 -24.980 -25.031 1.00 83.88 80 LEU A N 1
ATOM 629 C CA . LEU A 1 80 ? 12.793 -23.650 -25.478 1.00 83.88 80 LEU A CA 1
ATOM 630 C C . LEU A 1 80 ? 14.102 -23.185 -24.817 1.00 83.88 80 LEU A C 1
ATOM 632 O O . LEU A 1 80 ? 14.865 -22.465 -25.457 1.00 83.88 80 LEU A O 1
ATOM 636 N N . ILE A 1 81 ? 14.394 -23.600 -23.580 1.00 84.25 81 ILE A N 1
ATOM 637 C CA . ILE A 1 81 ? 15.696 -23.350 -22.929 1.00 84.25 81 ILE A CA 1
ATOM 638 C C . ILE A 1 81 ? 16.781 -24.251 -23.539 1.00 84.25 81 ILE A C 1
ATOM 640 O O . ILE A 1 81 ? 17.901 -23.797 -23.790 1.00 84.25 81 ILE A O 1
ATOM 644 N N . ALA A 1 82 ? 16.450 -25.511 -23.836 1.00 83.94 82 ALA A N 1
ATOM 645 C CA . ALA A 1 82 ? 17.375 -26.462 -24.448 1.00 83.94 82 ALA A CA 1
ATOM 646 C C . ALA A 1 82 ? 17.887 -25.996 -25.829 1.00 83.94 82 ALA A C 1
ATOM 648 O O . ALA A 1 82 ? 19.055 -26.242 -26.150 1.00 83.94 82 ALA A O 1
ATOM 649 N N . ALA A 1 83 ? 17.053 -25.286 -26.601 1.00 83.50 83 ALA A N 1
ATOM 650 C CA . ALA A 1 83 ? 17.363 -24.742 -27.926 1.00 83.50 83 ALA A CA 1
ATOM 651 C C . ALA A 1 83 ? 18.547 -23.750 -27.938 1.00 83.50 83 ALA A C 1
ATOM 653 O O . ALA A 1 83 ? 18.842 -23.089 -26.945 1.00 83.50 83 ALA A O 1
ATOM 654 N N . ALA A 1 84 ? 19.212 -23.605 -29.091 1.00 78.25 84 ALA A N 1
ATOM 655 C CA . ALA A 1 84 ? 20.371 -22.715 -29.259 1.00 78.25 84 ALA A CA 1
ATOM 656 C C . ALA A 1 84 ? 20.007 -21.228 -29.480 1.00 78.25 84 ALA A C 1
ATOM 658 O O . ALA A 1 84 ? 20.832 -20.345 -29.245 1.00 78.25 84 ALA A O 1
ATOM 659 N N . GLY A 1 85 ? 18.785 -20.933 -29.934 1.00 80.88 85 GLY A N 1
ATOM 660 C CA . GLY A 1 85 ? 18.353 -19.578 -30.288 1.00 80.88 85 GLY A CA 1
ATOM 661 C C . GLY A 1 85 ? 18.162 -18.658 -29.076 1.00 80.88 85 GLY A C 1
ATOM 662 O O . GLY A 1 85 ? 17.512 -19.015 -28.095 1.00 80.88 85 GLY A O 1
ATOM 663 N N . PHE A 1 86 ? 18.703 -17.436 -29.136 1.00 84.88 86 PHE A N 1
ATOM 664 C CA . PHE A 1 86 ? 18.527 -16.445 -28.066 1.00 84.88 86 PHE A CA 1
ATOM 665 C C . PHE A 1 86 ? 17.061 -16.000 -27.853 1.00 84.88 86 PHE A C 1
ATOM 667 O O . PHE A 1 86 ? 16.658 -15.886 -26.692 1.00 84.88 86 PHE A O 1
ATOM 674 N N . PRO A 1 87 ? 16.233 -15.754 -28.895 1.00 84.12 87 PRO A N 1
ATOM 675 C CA . PRO A 1 87 ? 14.805 -15.478 -28.711 1.00 84.12 87 PRO A CA 1
ATOM 676 C C . PRO A 1 87 ? 14.064 -16.627 -28.014 1.00 84.12 87 PRO A C 1
ATOM 678 O O . PRO A 1 87 ? 13.257 -16.381 -27.118 1.00 84.12 87 PRO A O 1
ATOM 681 N N . GLU A 1 88 ? 14.384 -17.866 -28.385 1.00 85.19 88 GLU A N 1
ATOM 682 C CA . GLU A 1 88 ? 13.801 -19.102 -27.865 1.00 85.19 88 GLU A CA 1
ATOM 683 C C . GLU A 1 88 ? 14.153 -19.263 -26.386 1.00 85.19 88 GLU A C 1
ATOM 685 O O . GLU A 1 88 ? 13.244 -19.266 -25.555 1.00 85.19 88 GLU A O 1
ATOM 690 N N . LYS A 1 89 ? 15.450 -19.238 -26.040 1.00 87.69 89 LYS A N 1
ATOM 691 C CA . LYS A 1 89 ? 15.936 -19.244 -24.650 1.00 87.69 89 LYS A CA 1
ATOM 692 C C . LYS A 1 89 ? 15.309 -18.130 -23.817 1.00 87.69 89 LYS A C 1
ATOM 694 O O . LYS A 1 89 ? 14.911 -18.357 -22.679 1.00 87.69 89 LYS A O 1
ATOM 699 N N . ARG A 1 90 ? 15.181 -16.918 -24.371 1.00 88.88 90 ARG A N 1
ATOM 700 C CA . ARG A 1 90 ? 14.580 -15.770 -23.672 1.00 88.88 90 ARG A CA 1
ATOM 701 C C . ARG A 1 90 ? 13.102 -15.987 -23.344 1.00 88.88 90 ARG A C 1
ATOM 703 O O . ARG A 1 90 ? 12.673 -15.576 -22.267 1.00 88.88 90 ARG A O 1
ATOM 710 N N . ILE A 1 91 ? 12.325 -16.589 -24.246 1.00 88.12 91 ILE A N 1
ATOM 711 C CA . ILE A 1 91 ? 10.927 -16.942 -23.962 1.00 88.12 91 ILE A CA 1
ATOM 712 C C . ILE A 1 91 ? 10.857 -18.153 -23.028 1.00 88.12 91 ILE A C 1
ATOM 714 O O . ILE A 1 91 ? 10.068 -18.116 -22.091 1.00 88.12 91 ILE A O 1
ATOM 718 N N . GLY A 1 92 ? 11.711 -19.164 -23.210 1.00 87.88 92 GLY A N 1
ATOM 719 C CA . GLY A 1 92 ? 11.814 -20.328 -22.329 1.00 87.88 92 GLY A CA 1
ATOM 720 C C . GLY A 1 92 ? 12.078 -19.932 -20.876 1.00 87.88 92 GLY A C 1
ATOM 721 O O . GLY A 1 92 ? 11.283 -20.264 -20.005 1.00 87.88 92 GLY A O 1
ATOM 722 N N . TYR A 1 93 ? 13.113 -19.127 -20.614 1.00 87.75 93 TYR A N 1
ATOM 723 C CA . TYR A 1 93 ? 13.426 -18.624 -19.271 1.00 87.75 93 TYR A CA 1
ATOM 724 C C . TYR A 1 93 ? 12.351 -17.695 -18.689 1.00 87.75 93 TYR A C 1
ATOM 726 O O . TYR A 1 93 ? 12.131 -17.707 -17.481 1.00 87.75 93 TYR A O 1
ATOM 734 N N . LEU A 1 94 ? 11.654 -16.896 -19.506 1.00 87.69 94 LEU A N 1
ATOM 735 C CA . LEU A 1 94 ? 10.553 -16.066 -19.001 1.00 87.69 94 LEU A CA 1
ATOM 736 C C . LEU A 1 94 ? 9.283 -16.889 -18.724 1.00 87.69 94 LEU A C 1
ATOM 738 O O . LEU A 1 94 ? 8.552 -16.566 -17.795 1.00 87.69 94 LEU A O 1
ATOM 742 N N . GLY A 1 95 ? 9.029 -17.945 -19.500 1.00 83.75 95 GLY A N 1
ATOM 743 C CA . GLY A 1 95 ? 7.965 -18.915 -19.242 1.00 83.75 95 GLY A CA 1
ATOM 744 C C . GLY A 1 95 ? 8.256 -19.744 -17.996 1.00 83.75 95 GLY A C 1
ATOM 745 O O . GLY A 1 95 ? 7.369 -19.933 -17.175 1.00 83.75 95 GLY A O 1
ATOM 746 N N . LEU A 1 96 ? 9.514 -20.146 -17.801 1.00 82.62 96 LEU A N 1
ATOM 747 C CA . LEU A 1 96 ? 10.008 -20.796 -16.589 1.00 82.62 96 LEU A CA 1
ATOM 748 C C . LEU A 1 96 ? 9.672 -19.970 -15.336 1.00 82.62 96 LEU A C 1
ATOM 750 O O . LEU A 1 96 ? 8.987 -20.464 -14.450 1.00 82.62 96 LEU A O 1
ATOM 754 N N . MET A 1 97 ? 10.049 -18.684 -15.318 1.00 83.44 97 MET A N 1
ATOM 755 C CA . MET A 1 97 ? 9.800 -17.746 -14.205 1.00 83.44 97 MET A CA 1
ATOM 756 C C . MET A 1 97 ? 8.320 -17.388 -13.960 1.00 83.44 97 MET A C 1
ATOM 758 O O . MET A 1 97 ? 8.045 -16.554 -13.100 1.00 83.44 97 MET A O 1
ATOM 762 N N . LEU A 1 98 ? 7.378 -17.964 -14.715 1.00 83.88 98 LEU A N 1
ATOM 763 C CA . LEU A 1 98 ? 5.936 -17.733 -14.567 1.00 83.88 98 LEU A CA 1
ATOM 764 C C . LEU A 1 98 ? 5.103 -19.020 -14.477 1.00 83.88 98 LEU A C 1
ATOM 766 O O . LEU A 1 98 ? 3.966 -18.954 -14.031 1.00 83.88 98 LEU A O 1
ATOM 770 N N . LEU A 1 99 ? 5.610 -20.163 -14.950 1.00 77.88 99 LEU A N 1
ATOM 771 C CA . LEU A 1 99 ? 4.828 -21.396 -15.113 1.00 77.88 99 LEU A CA 1
ATOM 772 C C . LEU A 1 99 ? 5.351 -22.581 -14.296 1.00 77.88 99 LEU A C 1
ATOM 774 O O . LEU A 1 99 ? 4.693 -23.620 -14.301 1.00 77.88 99 LEU A O 1
ATOM 778 N N . LEU A 1 100 ? 6.519 -22.475 -13.656 1.00 74.31 100 LEU A N 1
ATOM 779 C CA . LEU A 1 100 ? 7.164 -23.579 -12.941 1.00 74.31 100 LEU A CA 1
ATOM 780 C C . LEU A 1 100 ? 7.403 -23.231 -11.468 1.00 74.31 100 LEU A C 1
ATOM 782 O O . LEU A 1 100 ? 8.103 -22.273 -11.147 1.00 74.31 100 LEU A O 1
ATOM 786 N N . ASP A 1 101 ? 6.815 -24.050 -10.597 1.00 68.31 101 ASP A N 1
ATOM 787 C CA . ASP A 1 101 ? 6.956 -23.991 -9.142 1.00 68.31 101 ASP A CA 1
ATOM 788 C C . ASP A 1 101 ? 8.183 -24.786 -8.659 1.00 68.31 101 ASP A C 1
ATOM 790 O O . ASP A 1 101 ? 8.722 -25.629 -9.381 1.00 68.31 101 ASP A O 1
ATOM 794 N N . GLU A 1 102 ? 8.564 -24.599 -7.390 1.00 64.12 102 GLU A N 1
ATOM 795 C CA . GLU A 1 102 ? 9.657 -25.305 -6.688 1.00 64.12 102 GLU A CA 1
ATOM 796 C C . GLU A 1 102 ? 9.368 -26.816 -6.437 1.00 64.12 102 GLU A C 1
ATOM 798 O O . GLU A 1 102 ? 9.723 -27.351 -5.396 1.00 64.12 102 GLU A O 1
ATOM 803 N N . ARG A 1 103 ? 8.655 -27.501 -7.348 1.00 60.22 103 ARG A N 1
ATOM 804 C CA . ARG A 1 103 ? 8.273 -28.932 -7.273 1.00 60.22 103 ARG A CA 1
ATOM 805 C C . ARG A 1 103 ? 8.552 -29.732 -8.559 1.00 60.22 103 ARG A C 1
ATOM 807 O O . ARG A 1 103 ? 8.165 -30.893 -8.651 1.00 60.22 103 ARG A O 1
ATOM 814 N N . GLN A 1 104 ? 9.148 -29.120 -9.586 1.00 61.25 104 GLN A N 1
ATOM 815 C CA . GLN A 1 104 ? 9.438 -29.756 -10.887 1.00 61.25 104 GLN A CA 1
ATOM 816 C C . GLN A 1 104 ? 10.920 -29.570 -11.268 1.00 61.25 104 GLN A C 1
ATOM 818 O O . GLN A 1 104 ? 11.258 -28.967 -12.284 1.00 61.25 104 GLN A O 1
ATOM 823 N N . GLU A 1 105 ? 11.816 -30.037 -10.398 1.00 56.66 105 GLU A N 1
ATOM 824 C CA . GLU A 1 105 ? 13.182 -29.501 -10.287 1.00 56.66 105 GLU A CA 1
ATOM 825 C C . GLU A 1 105 ? 14.202 -30.124 -11.261 1.00 56.66 105 GLU A C 1
ATOM 827 O O . GLU A 1 105 ? 14.998 -29.406 -11.870 1.00 56.66 105 GLU A O 1
ATOM 832 N N . TYR A 1 106 ? 14.155 -31.444 -11.480 1.00 53.75 106 TYR A N 1
ATOM 833 C CA . TYR A 1 106 ? 15.228 -32.194 -12.157 1.00 53.75 106 TYR A CA 1
ATOM 834 C C . TYR A 1 106 ? 15.592 -31.678 -13.567 1.00 53.75 106 TYR A C 1
ATOM 836 O O . TYR A 1 106 ? 16.763 -31.484 -13.894 1.00 53.75 106 TYR A O 1
ATOM 844 N N . TRP A 1 107 ? 14.594 -31.394 -14.411 1.00 52.28 107 TRP A N 1
ATOM 845 C CA . TRP A 1 107 ? 14.819 -30.958 -15.800 1.00 52.28 107 TRP A CA 1
ATOM 846 C C . TRP A 1 107 ? 15.363 -29.526 -15.934 1.00 52.28 107 TRP A C 1
ATOM 848 O O . TRP A 1 107 ? 15.875 -29.149 -16.997 1.00 52.28 107 TRP A O 1
ATOM 858 N N . LEU A 1 108 ? 15.245 -28.719 -14.876 1.00 59.16 108 LEU A N 1
ATOM 859 C CA . LEU A 1 108 ? 15.702 -27.334 -14.850 1.00 59.16 108 LEU A CA 1
ATOM 860 C C . LEU A 1 108 ? 17.222 -27.252 -14.632 1.00 59.16 108 LEU A C 1
ATOM 862 O O . LEU A 1 108 ? 17.910 -26.546 -15.376 1.00 59.16 108 LEU A O 1
ATOM 866 N N . LEU A 1 109 ? 17.741 -28.013 -13.666 1.00 58.41 109 LEU A N 1
ATOM 867 C CA . LEU A 1 109 ? 19.135 -27.975 -13.213 1.00 58.41 109 LEU A CA 1
ATOM 868 C C . LEU A 1 109 ? 20.149 -28.096 -14.369 1.00 58.41 109 LEU A C 1
ATOM 870 O O . LEU A 1 109 ? 20.944 -27.181 -14.609 1.00 58.41 109 LEU A O 1
ATOM 874 N N . LEU A 1 110 ? 20.064 -29.187 -15.139 1.00 58.69 110 LEU A N 1
ATOM 875 C CA . LEU A 1 110 ? 21.016 -29.525 -16.208 1.00 58.69 110 LEU A CA 1
ATOM 876 C C . LEU A 1 110 ? 21.090 -28.455 -17.314 1.00 58.69 110 LEU A C 1
ATOM 878 O O . LEU A 1 110 ? 22.162 -28.158 -17.846 1.00 58.69 110 LEU A O 1
ATOM 882 N N . ASN A 1 111 ? 19.951 -27.846 -17.654 1.00 65.06 111 ASN A N 1
ATOM 883 C CA . ASN A 1 111 ? 19.881 -26.821 -18.695 1.00 65.06 111 ASN A CA 1
ATOM 884 C C . ASN A 1 111 ? 20.445 -25.470 -18.224 1.00 65.06 111 ASN A C 1
ATOM 886 O O . ASN A 1 111 ? 21.053 -24.756 -19.022 1.00 65.06 111 ASN A O 1
ATOM 890 N N . VAL A 1 112 ? 20.282 -25.122 -16.941 1.00 74.12 112 VAL A N 1
ATOM 891 C CA . VAL A 1 112 ? 20.835 -23.885 -16.362 1.00 74.12 112 VAL A CA 1
ATOM 892 C C . VAL A 1 112 ? 22.357 -23.956 -16.266 1.00 74.12 112 VAL A C 1
ATOM 894 O O . VAL A 1 112 ? 23.016 -23.030 -16.735 1.00 74.12 112 VAL A O 1
ATOM 897 N N . GLY A 1 113 ? 22.925 -25.048 -15.741 1.00 74.12 113 GLY A N 1
ATOM 898 C CA . GLY A 1 113 ? 24.382 -25.201 -15.607 1.00 74.12 113 GLY A CA 1
ATOM 899 C C . GLY A 1 113 ? 25.131 -25.069 -16.941 1.00 74.12 113 GLY A C 1
ATOM 900 O O . GLY A 1 113 ? 26.146 -24.377 -17.034 1.00 74.12 113 GLY A O 1
ATOM 901 N N . ARG A 1 114 ? 24.576 -25.641 -18.020 1.00 80.94 114 ARG A N 1
ATOM 902 C CA . ARG A 1 114 ? 25.113 -25.485 -19.383 1.00 80.94 114 ARG A CA 1
ATOM 903 C C . ARG A 1 114 ? 25.086 -24.028 -19.860 1.00 80.94 114 ARG A C 1
ATOM 905 O O . ARG A 1 114 ? 26.070 -23.535 -20.408 1.00 80.94 114 ARG A O 1
ATOM 912 N N . ASP A 1 115 ? 23.969 -23.332 -19.660 1.00 85.25 115 ASP A N 1
ATOM 913 C CA . ASP A 1 115 ? 23.772 -21.963 -20.146 1.00 85.25 115 ASP A CA 1
ATOM 914 C C . ASP A 1 115 ? 24.542 -20.904 -19.319 1.00 85.25 115 ASP A C 1
ATOM 916 O O . ASP A 1 115 ? 24.897 -19.856 -19.863 1.00 85.25 115 ASP A O 1
ATOM 920 N N . LEU A 1 116 ? 24.887 -21.183 -18.052 1.00 84.38 116 LEU A N 1
ATOM 921 C CA . LEU A 1 116 ? 25.810 -20.364 -17.239 1.00 84.38 116 LEU A CA 1
ATOM 922 C C . LEU A 1 116 ? 27.249 -20.358 -17.786 1.00 84.38 116 LEU A C 1
ATOM 924 O O . LEU A 1 116 ? 27.980 -19.383 -17.603 1.00 84.38 116 LEU A O 1
ATOM 928 N N . ASN A 1 117 ? 27.641 -21.415 -18.499 1.00 85.81 117 ASN A N 1
ATOM 929 C CA . ASN A 1 117 ? 28.956 -21.558 -19.124 1.00 85.81 117 ASN A CA 1
ATOM 930 C C . ASN A 1 117 ? 28.978 -21.117 -20.608 1.00 85.81 117 ASN A C 1
ATOM 932 O O . ASN A 1 117 ? 29.992 -21.263 -21.289 1.00 85.81 117 ASN A O 1
ATOM 936 N N . HIS A 1 118 ? 27.885 -20.540 -21.124 1.00 86.56 118 HIS A N 1
ATOM 937 C CA . HIS A 1 118 ? 27.771 -20.125 -22.525 1.00 86.56 118 HIS A CA 1
ATOM 938 C C . HIS A 1 118 ? 28.615 -18.878 -22.848 1.00 86.56 118 HIS A C 1
ATOM 940 O O . HIS A 1 118 ? 28.593 -17.887 -22.121 1.00 86.56 118 HIS A O 1
ATOM 946 N N . SER A 1 119 ? 29.243 -18.835 -24.028 1.00 82.44 119 SER A N 1
ATOM 947 C CA . SER A 1 119 ? 30.087 -17.722 -24.520 1.00 82.44 119 SER A CA 1
ATOM 948 C C . SER A 1 119 ? 29.371 -16.370 -24.728 1.00 82.44 119 SER A C 1
ATOM 950 O O . SER A 1 119 ? 29.947 -15.447 -25.296 1.00 82.44 119 SER A O 1
ATOM 952 N N . ASN A 1 120 ? 28.099 -16.240 -24.338 1.00 86.69 120 ASN A N 1
ATOM 953 C CA . ASN A 1 120 ? 27.271 -15.060 -24.581 1.00 86.69 120 ASN A CA 1
ATOM 954 C C . ASN A 1 120 ? 26.702 -14.539 -23.256 1.00 86.69 120 ASN A C 1
ATOM 956 O O . ASN A 1 120 ? 25.784 -15.136 -22.691 1.00 86.69 120 ASN A O 1
ATOM 960 N N . GLN A 1 121 ? 27.195 -13.377 -22.817 1.00 86.06 121 GLN A N 1
ATOM 961 C CA . GLN A 1 121 ? 26.770 -12.676 -21.596 1.00 86.06 121 GLN A CA 1
ATOM 962 C C . GLN A 1 121 ? 25.244 -12.506 -21.464 1.00 86.06 121 GLN A C 1
ATOM 964 O O . GLN A 1 121 ? 24.713 -12.462 -20.356 1.00 86.06 121 GLN A O 1
ATOM 969 N N . PHE A 1 122 ? 24.504 -12.429 -22.578 1.00 87.44 122 PHE A N 1
ATOM 970 C CA . PHE A 1 122 ? 23.049 -12.289 -22.546 1.00 87.44 122 PHE A CA 1
ATOM 971 C C . PHE A 1 122 ? 22.323 -13.607 -22.238 1.00 87.44 122 PHE A C 1
ATOM 973 O O . PHE A 1 122 ? 21.223 -13.552 -21.697 1.00 87.44 122 PHE A O 1
ATOM 980 N N . ILE A 1 123 ? 22.927 -14.765 -22.536 1.00 87.75 123 ILE A N 1
ATOM 981 C CA . ILE A 1 123 ? 22.402 -16.097 -22.183 1.00 87.75 123 ILE A CA 1
ATOM 982 C C . ILE A 1 123 ? 22.758 -16.426 -20.730 1.00 87.75 123 ILE A C 1
ATOM 984 O O . ILE A 1 123 ? 21.855 -16.702 -19.943 1.00 87.75 123 ILE A O 1
ATOM 988 N N . VAL A 1 124 ? 24.021 -16.239 -20.330 1.00 88.62 124 VAL A N 1
ATOM 989 C CA . VAL A 1 124 ? 24.453 -16.337 -18.920 1.00 88.62 124 VAL A CA 1
ATOM 990 C C . VAL A 1 124 ? 23.605 -15.411 -18.038 1.00 88.62 124 VAL A C 1
ATOM 992 O O . VAL A 1 124 ? 23.079 -15.806 -17.001 1.00 88.62 124 VAL A O 1
ATOM 995 N N . GLY A 1 125 ? 23.366 -14.181 -18.499 1.00 87.94 125 GLY A N 1
ATOM 996 C CA . GLY A 1 125 ? 22.500 -13.213 -17.835 1.00 87.94 125 GLY A CA 1
ATOM 997 C C . GLY A 1 125 ? 20.993 -13.510 -17.895 1.00 87.94 125 GLY A C 1
ATOM 998 O O . GLY A 1 125 ? 20.237 -12.780 -17.251 1.00 87.94 125 GLY A O 1
ATOM 999 N N . LEU A 1 126 ? 20.529 -14.510 -18.649 1.00 88.69 126 LEU A N 1
ATOM 1000 C CA . LEU A 1 126 ? 19.171 -15.059 -18.531 1.00 88.69 126 LEU A CA 1
ATOM 1001 C C . LEU A 1 126 ? 19.152 -16.200 -17.509 1.00 88.69 126 LEU A C 1
ATOM 1003 O O . LEU A 1 126 ? 18.316 -16.164 -16.611 1.00 88.69 126 LEU A O 1
ATOM 1007 N N . ALA A 1 127 ? 20.117 -17.122 -17.575 1.00 88.62 127 ALA A N 1
ATOM 1008 C CA . ALA A 1 127 ? 20.278 -18.215 -16.617 1.00 88.62 127 ALA A CA 1
ATOM 1009 C C . ALA A 1 127 ? 20.414 -17.702 -15.167 1.00 88.62 127 ALA A C 1
ATOM 1011 O O . ALA A 1 127 ? 19.633 -18.097 -14.306 1.00 88.62 127 ALA A O 1
ATOM 1012 N N . LEU A 1 128 ? 21.292 -16.720 -14.916 1.00 89.00 128 LEU A N 1
ATOM 1013 C CA . LEU A 1 128 ? 21.425 -16.046 -13.610 1.00 89.00 128 LEU A CA 1
ATOM 1014 C C . LEU A 1 128 ? 20.142 -15.324 -13.159 1.00 89.00 128 LEU A C 1
ATOM 1016 O O . LEU A 1 128 ? 19.892 -15.188 -11.965 1.00 89.00 128 LEU A O 1
ATOM 1020 N N . CYS A 1 129 ? 19.322 -14.838 -14.097 1.00 89.88 129 CYS A N 1
ATOM 1021 C CA . CYS A 1 129 ? 18.057 -14.170 -13.776 1.00 89.88 129 CYS A CA 1
ATOM 1022 C C . CYS A 1 129 ? 16.951 -15.175 -13.423 1.00 89.88 129 CYS A C 1
ATOM 1024 O O . CYS A 1 129 ? 16.114 -14.885 -12.573 1.00 89.88 129 CYS A O 1
ATOM 1026 N N . ALA A 1 130 ? 16.951 -16.344 -14.067 1.00 86.00 130 ALA A N 1
ATOM 1027 C CA . ALA A 1 130 ? 16.067 -17.449 -13.731 1.00 86.00 130 ALA A CA 1
ATOM 1028 C C . ALA A 1 130 ? 16.443 -18.048 -12.371 1.00 86.00 130 ALA A C 1
ATOM 1030 O O . ALA A 1 130 ? 15.586 -18.127 -11.495 1.00 86.00 130 ALA A O 1
ATOM 1031 N N . LEU A 1 131 ? 17.726 -18.363 -12.160 1.00 85.94 131 LEU A N 1
ATOM 1032 C CA . LEU A 1 131 ? 18.247 -18.896 -10.899 1.00 85.94 131 LEU A CA 1
ATOM 1033 C C . LEU A 1 131 ? 18.030 -17.918 -9.731 1.00 85.94 131 LEU A C 1
ATOM 1035 O O . LEU A 1 131 ? 17.550 -18.324 -8.680 1.00 85.94 131 LEU A O 1
ATOM 1039 N N . GLY A 1 132 ? 18.255 -16.613 -9.927 1.00 83.94 132 GLY A N 1
ATOM 1040 C CA . GLY A 1 132 ? 17.986 -15.589 -8.907 1.00 83.94 132 GLY A CA 1
ATOM 1041 C C . GLY A 1 132 ? 16.515 -15.466 -8.470 1.00 83.94 132 GLY A C 1
ATOM 1042 O O . GLY A 1 132 ? 16.247 -14.915 -7.404 1.00 83.94 132 GLY A O 1
ATOM 1043 N N . ASN A 1 133 ? 15.569 -16.007 -9.247 1.00 85.56 133 ASN A N 1
ATOM 1044 C CA . ASN A 1 133 ? 14.149 -16.067 -8.893 1.00 85.56 133 ASN A CA 1
ATOM 1045 C C . ASN A 1 133 ? 13.760 -17.468 -8.376 1.00 85.56 133 ASN A C 1
ATOM 1047 O O . ASN A 1 133 ? 13.315 -17.603 -7.232 1.00 85.56 133 ASN A O 1
ATOM 1051 N N . ILE A 1 134 ? 13.992 -18.509 -9.183 1.00 80.00 134 ILE A N 1
ATOM 1052 C CA . ILE A 1 134 ? 13.564 -19.904 -8.972 1.00 80.00 134 ILE A CA 1
ATOM 1053 C C . ILE A 1 134 ? 14.707 -20.772 -8.404 1.00 80.00 134 ILE A C 1
ATOM 1055 O O . ILE A 1 134 ? 15.017 -21.845 -8.915 1.00 80.00 134 ILE A O 1
ATOM 1059 N N . CYS A 1 135 ? 15.397 -20.291 -7.370 1.00 80.31 135 CYS A N 1
ATOM 1060 C CA . CYS A 1 135 ? 16.412 -21.088 -6.680 1.00 80.31 135 CYS A CA 1
ATOM 1061 C C . CYS A 1 135 ? 15.736 -22.031 -5.676 1.00 80.31 135 CYS A C 1
ATOM 1063 O O . CYS A 1 135 ? 15.195 -21.557 -4.672 1.00 80.31 135 CYS A O 1
ATOM 1065 N N . SER A 1 136 ? 15.771 -23.341 -5.923 1.00 82.69 136 SER A N 1
ATOM 1066 C CA . SER A 1 136 ? 15.505 -24.342 -4.885 1.00 82.69 136 SER A CA 1
ATOM 1067 C C . SER A 1 136 ? 16.771 -24.646 -4.075 1.00 82.69 136 SER A C 1
ATOM 1069 O O . SER A 1 136 ? 17.859 -24.186 -4.422 1.00 82.69 136 SER A O 1
ATOM 1071 N N . ALA A 1 137 ? 16.644 -25.385 -2.970 1.00 82.19 137 ALA A N 1
ATOM 1072 C CA . ALA A 1 137 ? 17.777 -25.676 -2.087 1.00 82.19 137 ALA A CA 1
ATOM 1073 C C . ALA A 1 137 ? 18.807 -26.640 -2.710 1.00 82.19 137 ALA A C 1
ATOM 1075 O O . ALA A 1 137 ? 19.977 -26.605 -2.336 1.00 82.19 137 ALA A O 1
ATOM 1076 N N . GLU A 1 138 ? 18.396 -27.473 -3.669 1.00 80.56 138 GLU A N 1
ATOM 1077 C CA . GLU A 1 138 ? 19.294 -28.366 -4.414 1.00 80.56 138 GLU A CA 1
ATOM 1078 C C . GLU A 1 138 ? 20.038 -27.576 -5.496 1.00 80.56 138 GLU A C 1
ATOM 1080 O O . GLU A 1 138 ? 21.265 -27.483 -5.464 1.00 80.56 138 GLU A O 1
ATOM 1085 N N . MET A 1 139 ? 19.299 -26.840 -6.338 1.00 79.81 139 MET A N 1
ATOM 1086 C CA . MET A 1 139 ? 19.877 -25.922 -7.330 1.00 79.81 139 MET A CA 1
ATOM 1087 C C . MET A 1 139 ? 20.823 -24.875 -6.718 1.00 79.81 139 MET A C 1
ATOM 1089 O O . MET A 1 139 ? 21.749 -24.420 -7.387 1.00 79.81 139 MET A O 1
ATOM 1093 N N . ALA A 1 140 ? 20.586 -24.470 -5.466 1.00 83.94 140 ALA A N 1
ATOM 1094 C CA . ALA A 1 140 ? 21.451 -23.558 -4.724 1.00 83.94 140 ALA A CA 1
ATOM 1095 C C . ALA A 1 140 ? 22.827 -24.164 -4.410 1.00 83.94 140 ALA A C 1
ATOM 1097 O O . ALA A 1 140 ? 23.816 -23.440 -4.475 1.00 83.94 140 ALA A O 1
ATOM 1098 N N . ARG A 1 141 ? 22.894 -25.463 -4.084 1.00 85.06 141 ARG A N 1
ATOM 1099 C CA . ARG A 1 141 ? 24.146 -26.178 -3.781 1.00 85.06 141 ARG A CA 1
ATOM 1100 C C . ARG A 1 141 ? 24.922 -26.475 -5.058 1.00 85.06 141 ARG A C 1
ATOM 1102 O O . ARG A 1 141 ? 26.086 -26.100 -5.162 1.00 85.06 141 ARG A O 1
ATOM 1109 N N . ASP A 1 142 ? 24.246 -27.051 -6.047 1.00 84.44 142 ASP A N 1
ATOM 1110 C CA . ASP A 1 142 ? 24.878 -27.547 -7.274 1.00 84.44 142 ASP A CA 1
ATOM 1111 C C . ASP A 1 142 ? 25.416 -26.432 -8.183 1.00 84.44 142 ASP A C 1
ATOM 1113 O O . ASP A 1 142 ? 26.370 -26.650 -8.921 1.00 84.44 142 ASP A O 1
ATOM 1117 N N . LEU A 1 143 ? 24.814 -25.234 -8.148 1.00 86.00 143 LEU A N 1
ATOM 1118 C CA . LEU A 1 143 ? 25.190 -24.103 -9.012 1.00 86.00 143 LEU A CA 1
ATOM 1119 C C . LEU A 1 143 ? 25.913 -22.968 -8.265 1.00 86.00 143 LEU A C 1
ATOM 1121 O O . LEU A 1 143 ? 26.238 -21.944 -8.875 1.00 86.00 143 LEU A O 1
ATOM 1125 N N . ALA A 1 144 ? 26.180 -23.115 -6.962 1.00 85.50 144 ALA A N 1
ATOM 1126 C CA . ALA A 1 144 ? 26.963 -22.144 -6.196 1.00 85.50 144 ALA A CA 1
ATOM 1127 C C . ALA A 1 144 ? 28.370 -21.877 -6.776 1.00 85.50 144 ALA A C 1
ATOM 1129 O O . ALA A 1 144 ? 28.680 -20.695 -6.969 1.00 85.50 144 ALA A O 1
ATOM 1130 N N . PRO A 1 145 ? 29.210 -22.890 -7.097 1.00 87.56 145 PRO A N 1
ATOM 1131 C CA . PRO A 1 145 ? 30.564 -22.633 -7.596 1.00 87.56 145 PRO A CA 1
ATOM 1132 C C . PRO A 1 145 ? 30.569 -21.957 -8.979 1.00 87.56 145 PRO A C 1
ATOM 1134 O O . PRO A 1 145 ? 31.346 -21.029 -9.206 1.00 87.56 145 PRO A O 1
ATOM 1137 N N . GLU A 1 146 ? 29.650 -22.312 -9.883 1.00 86.12 146 GLU A N 1
ATOM 1138 C CA . GLU A 1 146 ? 29.441 -21.607 -11.157 1.00 86.12 146 GLU A CA 1
ATOM 1139 C C . GLU A 1 146 ? 29.093 -20.129 -10.951 1.00 86.12 146 GLU A C 1
ATOM 1141 O O . GLU A 1 146 ? 29.625 -19.263 -11.653 1.00 86.12 146 GLU A O 1
ATOM 1146 N N . VAL A 1 147 ? 28.211 -19.817 -9.994 1.00 88.31 147 VAL A N 1
ATOM 1147 C CA . VAL A 1 147 ? 27.838 -18.431 -9.682 1.00 88.31 147 VAL A CA 1
ATOM 1148 C C . VAL A 1 147 ? 29.015 -17.675 -9.063 1.00 88.31 147 VAL A C 1
ATOM 1150 O O . VAL A 1 147 ? 29.266 -16.540 -9.471 1.00 88.31 147 VAL A O 1
ATOM 1153 N N . GLU A 1 148 ? 29.782 -18.290 -8.158 1.00 87.38 148 GLU A N 1
ATOM 1154 C CA . GLU A 1 148 ? 30.986 -17.689 -7.567 1.00 87.38 148 GLU A CA 1
ATOM 1155 C C . GLU A 1 148 ? 32.037 -17.362 -8.642 1.00 87.38 148 GLU A C 1
ATOM 1157 O O . GLU A 1 148 ? 32.499 -16.221 -8.751 1.00 87.38 148 GLU A O 1
ATOM 1162 N N . ARG A 1 149 ? 32.320 -18.319 -9.536 1.00 88.31 149 ARG A N 1
ATOM 1163 C CA . ARG A 1 149 ? 33.199 -18.141 -10.703 1.00 88.31 149 ARG A CA 1
ATOM 1164 C C . ARG A 1 149 ? 32.740 -16.981 -11.599 1.00 88.31 149 ARG A C 1
ATOM 1166 O O . ARG A 1 149 ? 33.565 -16.267 -12.174 1.00 88.31 149 ARG A O 1
ATOM 1173 N N . LEU A 1 150 ? 31.429 -16.754 -11.714 1.00 86.38 150 LEU A N 1
ATOM 1174 C CA . LEU A 1 150 ? 30.850 -15.651 -12.488 1.00 86.38 150 LEU A CA 1
ATOM 1175 C C . LEU A 1 150 ? 30.914 -14.281 -11.779 1.00 86.38 150 LEU A C 1
ATOM 1177 O O . LEU A 1 150 ? 30.881 -13.266 -12.478 1.00 86.38 150 LEU A O 1
ATOM 1181 N N . LEU A 1 151 ? 31.094 -14.212 -10.450 1.00 84.69 151 LEU A N 1
ATOM 1182 C CA . LEU A 1 151 ? 31.394 -12.954 -9.733 1.00 84.69 151 LEU A CA 1
ATOM 1183 C C . LEU A 1 151 ? 32.771 -12.386 -10.120 1.00 84.69 151 LEU A C 1
ATOM 1185 O O . LEU A 1 151 ? 32.969 -11.168 -10.136 1.00 84.69 151 LEU A O 1
ATOM 1189 N N . GLN A 1 152 ? 33.720 -13.263 -10.459 1.00 84.31 152 GLN A N 1
ATOM 1190 C CA . GLN A 1 152 ? 35.091 -12.896 -10.829 1.00 84.31 152 GLN A CA 1
ATOM 1191 C C . GLN A 1 152 ? 35.224 -12.451 -12.305 1.00 84.31 152 GLN A C 1
ATOM 1193 O O . GLN A 1 152 ? 36.219 -11.833 -12.686 1.00 84.31 152 GLN A O 1
ATOM 1198 N N . ASN A 1 153 ? 34.216 -12.720 -13.145 1.00 83.25 153 ASN A N 1
ATOM 1199 C CA . ASN A 1 153 ? 34.230 -12.438 -14.586 1.00 83.25 153 ASN A CA 1
ATOM 1200 C C . ASN A 1 153 ? 34.251 -10.923 -14.902 1.00 83.25 153 ASN A C 1
ATOM 1202 O O . ASN A 1 153 ? 33.658 -10.124 -14.187 1.00 83.25 153 ASN A O 1
ATOM 1206 N N . ARG A 1 154 ? 34.903 -10.502 -15.997 1.00 78.94 154 ARG A N 1
ATOM 1207 C CA . ARG A 1 154 ? 35.208 -9.084 -16.291 1.00 78.94 154 ARG A CA 1
ATOM 1208 C C . ARG A 1 154 ? 34.002 -8.195 -16.649 1.00 78.94 154 ARG A C 1
ATOM 1210 O O . ARG A 1 154 ? 34.135 -6.981 -16.558 1.00 78.94 154 ARG A O 1
ATOM 1217 N N . ASP A 1 155 ? 32.856 -8.745 -17.060 1.00 85.12 155 ASP A N 1
ATOM 1218 C CA . ASP A 1 155 ? 31.670 -7.949 -17.442 1.00 85.12 155 ASP A CA 1
ATOM 1219 C C . ASP A 1 155 ? 30.820 -7.508 -16.222 1.00 85.12 155 ASP A C 1
ATOM 1221 O O . ASP A 1 155 ? 30.253 -8.364 -15.533 1.00 85.12 155 ASP A O 1
ATOM 1225 N N . PRO A 1 156 ? 30.611 -6.190 -15.996 1.00 85.62 156 PRO A N 1
ATOM 1226 C CA . PRO A 1 156 ? 29.749 -5.674 -14.927 1.00 85.62 156 PRO A CA 1
ATOM 1227 C C . PRO A 1 156 ? 28.292 -6.165 -14.980 1.00 85.62 156 PRO A C 1
ATOM 1229 O O . PRO A 1 156 ? 27.616 -6.203 -13.949 1.00 85.62 156 PRO A O 1
ATOM 1232 N N . ASN A 1 157 ? 27.766 -6.530 -16.156 1.00 85.81 157 ASN A N 1
ATOM 1233 C CA . ASN A 1 157 ? 26.382 -6.993 -16.299 1.00 85.81 157 ASN A CA 1
ATOM 1234 C C . ASN A 1 157 ? 26.186 -8.429 -15.814 1.00 85.81 157 ASN A C 1
ATOM 1236 O O . ASN A 1 157 ? 25.128 -8.746 -15.265 1.00 85.81 157 ASN A O 1
ATOM 1240 N N . THR A 1 158 ? 27.209 -9.258 -15.983 1.00 87.75 158 THR A N 1
ATOM 1241 C CA . THR A 1 158 ? 27.317 -10.601 -15.423 1.00 87.75 158 THR A CA 1
ATOM 1242 C C . THR A 1 158 ? 27.572 -10.504 -13.921 1.00 87.75 158 THR A C 1
ATOM 1244 O O . THR A 1 158 ? 26.769 -11.044 -13.163 1.00 87.75 158 THR A O 1
ATOM 1247 N N . LYS A 1 159 ? 28.560 -9.705 -13.470 1.00 89.00 159 LYS A N 1
ATOM 1248 C CA . LYS A 1 159 ? 28.851 -9.497 -12.034 1.00 89.00 159 LYS A CA 1
ATOM 1249 C C . LYS A 1 159 ? 27.613 -9.116 -11.219 1.00 89.00 159 LYS A C 1
ATOM 1251 O O . LYS A 1 159 ? 27.293 -9.789 -10.243 1.00 89.00 159 LYS A O 1
ATOM 1256 N N . LYS A 1 160 ? 26.872 -8.076 -11.632 1.00 89.75 160 LYS A N 1
ATOM 1257 C CA . LYS A 1 160 ? 25.693 -7.606 -10.874 1.00 89.75 160 LYS A CA 1
ATOM 1258 C C . LYS A 1 160 ? 24.555 -8.629 -10.817 1.00 89.75 160 LYS A C 1
ATOM 1260 O O . LYS A 1 160 ? 23.801 -8.655 -9.850 1.00 89.75 160 LYS A O 1
ATOM 1265 N N . LYS A 1 161 ? 24.426 -9.485 -11.838 1.00 90.19 161 LYS A N 1
ATOM 1266 C CA . LYS A 1 161 ? 23.438 -10.575 -11.857 1.00 90.19 161 LYS A CA 1
ATOM 1267 C C . LYS A 1 161 ? 23.885 -11.764 -11.014 1.00 90.19 161 LYS A C 1
ATOM 1269 O O . LYS A 1 161 ? 23.060 -12.307 -10.292 1.00 90.19 161 LYS A O 1
ATOM 1274 N N . ALA A 1 162 ? 25.165 -12.123 -11.066 1.00 90.69 162 ALA A N 1
ATOM 1275 C CA . ALA A 1 162 ? 25.737 -13.165 -10.225 1.00 90.69 162 ALA A CA 1
ATOM 1276 C C . ALA A 1 162 ? 25.619 -12.785 -8.740 1.00 90.69 162 ALA A C 1
ATOM 1278 O O . ALA A 1 162 ? 25.112 -13.582 -7.964 1.00 90.69 162 ALA A O 1
ATOM 1279 N N . ALA A 1 163 ? 25.919 -11.538 -8.357 1.00 90.19 163 ALA A N 1
ATOM 1280 C CA . ALA A 1 163 ? 25.765 -11.075 -6.973 1.00 90.19 163 ALA A CA 1
ATOM 1281 C C . ALA A 1 163 ? 24.303 -11.132 -6.481 1.00 90.19 163 ALA A C 1
ATOM 1283 O O . ALA A 1 163 ? 24.036 -11.615 -5.381 1.00 90.19 163 ALA A O 1
ATOM 1284 N N . LEU A 1 164 ? 23.337 -10.714 -7.313 1.00 90.06 164 LEU A N 1
ATOM 1285 C CA . LEU A 1 164 ? 21.900 -10.870 -7.027 1.00 90.06 164 LEU A CA 1
ATOM 1286 C C . LEU A 1 164 ? 21.453 -12.343 -6.966 1.00 90.06 164 LEU A C 1
ATOM 1288 O O . LEU A 1 164 ? 20.510 -12.661 -6.244 1.00 90.06 164 LEU A O 1
ATOM 1292 N N . CYS A 1 165 ? 22.141 -13.240 -7.672 1.00 89.19 165 CYS A N 1
ATOM 1293 C CA . CYS A 1 165 ? 21.920 -14.679 -7.600 1.00 89.19 165 CYS A CA 1
ATOM 1294 C C . CYS A 1 165 ? 22.487 -15.278 -6.300 1.00 89.19 165 CYS A C 1
ATOM 1296 O O . CYS A 1 165 ? 21.765 -15.990 -5.607 1.00 89.19 165 CYS A O 1
ATOM 1298 N N . SER A 1 166 ? 23.714 -14.917 -5.901 1.00 88.75 166 SER A N 1
ATOM 1299 C CA . SER A 1 166 ? 24.307 -15.289 -4.605 1.00 88.75 166 SER A CA 1
ATOM 1300 C C . SER A 1 166 ? 23.426 -14.854 -3.429 1.00 88.75 166 SER A C 1
ATOM 1302 O O . SER A 1 166 ? 23.221 -15.629 -2.504 1.00 88.75 166 SER A O 1
ATOM 1304 N N . ILE A 1 167 ? 22.806 -13.667 -3.495 1.00 88.81 167 ILE A N 1
ATOM 1305 C CA . ILE A 1 167 ? 21.808 -13.217 -2.505 1.00 88.81 167 ILE A CA 1
ATOM 1306 C C . ILE A 1 167 ? 20.627 -14.198 -2.380 1.00 88.81 167 ILE A C 1
ATOM 1308 O O . ILE A 1 167 ? 20.143 -14.431 -1.273 1.00 88.81 167 ILE A O 1
ATOM 1312 N N . ARG A 1 168 ? 20.135 -14.775 -3.486 1.00 87.19 168 ARG A N 1
ATOM 1313 C CA . ARG A 1 168 ? 19.043 -15.766 -3.450 1.00 87.19 168 ARG A CA 1
ATOM 1314 C C . ARG A 1 168 ? 19.523 -17.120 -2.923 1.00 87.19 168 ARG A C 1
ATOM 1316 O O . ARG A 1 168 ? 18.781 -17.726 -2.156 1.00 87.19 168 ARG A O 1
ATOM 1323 N N . ILE A 1 169 ? 20.737 -17.541 -3.287 1.00 87.62 169 ILE A N 1
ATOM 1324 C CA . ILE A 1 169 ? 21.387 -18.773 -2.808 1.00 87.62 169 ILE A CA 1
ATOM 1325 C C . ILE A 1 169 ? 21.557 -18.722 -1.283 1.00 87.62 169 ILE A C 1
ATOM 1327 O O . ILE A 1 169 ? 20.986 -19.556 -0.591 1.00 87.62 169 ILE A O 1
ATOM 1331 N N . VAL A 1 170 ? 22.208 -17.683 -0.746 1.00 87.81 170 VAL A N 1
ATOM 1332 C CA . VAL A 1 170 ? 22.424 -17.490 0.706 1.00 87.81 170 VAL A CA 1
ATOM 1333 C C . VAL A 1 170 ? 21.103 -17.409 1.488 1.00 87.81 170 VAL A C 1
ATOM 1335 O O . VAL A 1 170 ? 21.006 -17.899 2.606 1.00 87.81 170 VAL A O 1
ATOM 1338 N N . ARG A 1 171 ? 20.040 -16.847 0.894 1.00 86.44 171 ARG A N 1
ATOM 1339 C CA . ARG A 1 171 ? 18.688 -16.823 1.493 1.00 86.44 171 ARG A CA 1
ATOM 1340 C C . ARG A 1 171 ? 17.940 -18.162 1.458 1.00 86.44 171 ARG A C 1
ATOM 1342 O O . ARG A 1 171 ? 16.891 -18.264 2.089 1.00 86.44 171 ARG A O 1
ATOM 1349 N N . LYS A 1 172 ? 18.401 -19.137 0.673 1.00 85.31 172 LYS A N 1
ATOM 1350 C CA . LYS A 1 172 ? 17.804 -20.479 0.542 1.00 85.3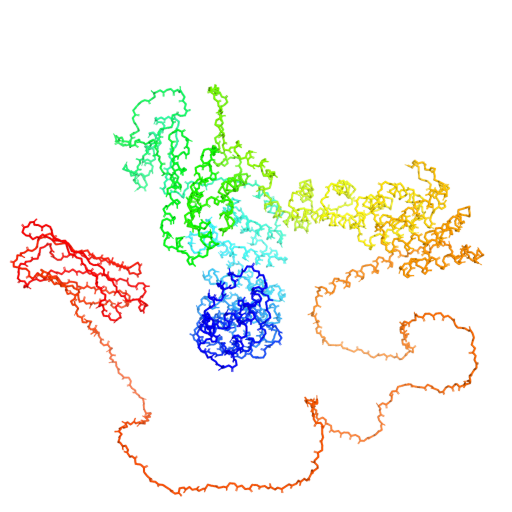1 172 LYS A CA 1
ATOM 1351 C C . LYS A 1 172 ? 18.615 -21.544 1.281 1.00 85.31 172 LYS A C 1
ATOM 1353 O O . LYS A 1 172 ? 18.018 -22.468 1.819 1.00 85.31 172 LYS A O 1
ATOM 1358 N N . VAL A 1 173 ? 19.937 -21.394 1.313 1.00 85.81 173 VAL A N 1
ATOM 1359 C CA . VAL A 1 173 ? 20.892 -22.251 2.023 1.00 85.81 173 VAL A CA 1
ATOM 1360 C C . VAL A 1 173 ? 21.929 -21.333 2.697 1.00 85.81 173 VAL A C 1
ATOM 1362 O O . VAL A 1 173 ? 22.906 -20.948 2.046 1.00 85.81 173 VAL A O 1
ATOM 1365 N N . PRO A 1 174 ? 21.711 -20.928 3.966 1.00 83.31 174 PRO A N 1
ATOM 1366 C CA . PRO A 1 174 ? 22.625 -20.050 4.705 1.00 83.31 174 PRO A CA 1
ATOM 1367 C C . PRO A 1 174 ? 24.049 -20.603 4.806 1.00 83.31 174 PRO A C 1
ATOM 1369 O O . PRO A 1 174 ? 25.004 -19.838 4.729 1.00 83.31 174 PRO A O 1
ATOM 1372 N N . ASP A 1 175 ? 24.179 -21.929 4.882 1.00 84.19 175 ASP A N 1
ATOM 1373 C CA . ASP A 1 175 ? 25.429 -22.694 4.973 1.00 84.19 175 ASP A CA 1
ATOM 1374 C C . ASP A 1 175 ? 26.439 -22.343 3.857 1.00 84.19 175 ASP A C 1
ATOM 1376 O O . ASP A 1 175 ? 27.646 -22.433 4.045 1.00 84.19 175 ASP A O 1
ATOM 1380 N N . LEU A 1 176 ? 25.961 -21.898 2.686 1.00 82.06 176 LEU A N 1
ATOM 1381 C CA . LEU A 1 176 ? 26.805 -21.514 1.545 1.00 82.06 176 LEU A CA 1
ATOM 1382 C C . LEU A 1 176 ? 27.323 -20.064 1.620 1.00 82.06 176 LEU A C 1
ATOM 1384 O O . LEU A 1 176 ? 27.939 -19.583 0.667 1.00 82.06 176 LEU A O 1
ATOM 1388 N N . ALA A 1 177 ? 27.066 -19.339 2.715 1.00 79.44 177 ALA A N 1
ATOM 1389 C CA . ALA A 1 177 ? 27.496 -17.951 2.892 1.00 79.44 177 ALA A CA 1
ATOM 1390 C C . ALA A 1 177 ? 29.022 -17.776 2.816 1.00 79.44 177 ALA A C 1
ATOM 1392 O O . ALA A 1 177 ? 29.487 -16.795 2.230 1.00 79.44 177 ALA A O 1
ATOM 1393 N N . GLU A 1 178 ? 29.790 -18.721 3.367 1.00 79.69 178 GLU A N 1
ATOM 1394 C CA . GLU A 1 178 ? 31.249 -18.621 3.495 1.00 79.69 178 GLU A CA 1
ATOM 1395 C C . GLU A 1 178 ? 31.954 -18.449 2.142 1.00 79.69 178 GLU A C 1
ATOM 1397 O O . GLU A 1 178 ? 32.745 -17.517 1.967 1.00 79.69 178 GLU A O 1
ATOM 1402 N N . ASN A 1 179 ? 31.588 -19.275 1.156 1.00 81.88 179 ASN A N 1
ATOM 1403 C CA . ASN A 1 179 ? 32.152 -19.267 -0.199 1.00 81.88 179 ASN A CA 1
ATOM 1404 C C . ASN A 1 179 ? 32.071 -17.871 -0.847 1.00 81.88 179 ASN A C 1
ATOM 1406 O O . ASN A 1 179 ? 32.999 -17.411 -1.512 1.00 81.88 179 ASN A O 1
ATOM 1410 N N . PHE A 1 180 ? 30.976 -17.142 -0.607 1.00 82.69 180 PHE A N 1
ATOM 1411 C CA . PHE A 1 180 ? 30.746 -15.830 -1.210 1.00 82.69 180 PHE A CA 1
ATOM 1412 C C . PHE A 1 180 ? 31.403 -14.658 -0.457 1.00 82.69 180 PHE A C 1
ATOM 1414 O O . PHE A 1 180 ? 31.418 -13.547 -0.995 1.00 82.69 180 PHE A O 1
ATOM 1421 N N . MET A 1 181 ? 31.968 -14.855 0.744 1.00 77.94 181 MET A N 1
ATOM 1422 C CA . MET A 1 181 ? 32.538 -13.761 1.554 1.00 77.94 181 MET A CA 1
ATOM 1423 C C . MET A 1 181 ? 33.731 -13.075 0.874 1.00 77.94 181 MET A C 1
ATOM 1425 O O . MET A 1 181 ? 33.798 -11.843 0.810 1.00 77.94 181 MET A O 1
ATOM 1429 N N . SER A 1 182 ? 34.656 -13.866 0.325 1.00 80.38 182 SER A N 1
ATOM 1430 C CA . SER A 1 182 ? 35.864 -13.375 -0.353 1.00 80.38 182 SER A CA 1
ATOM 1431 C C . SER A 1 182 ? 35.514 -12.570 -1.615 1.00 80.38 182 SER A C 1
ATOM 1433 O O . SER A 1 182 ? 36.005 -11.455 -1.824 1.00 80.38 182 SER A O 1
ATOM 1435 N N . ALA A 1 183 ? 34.586 -13.095 -2.421 1.00 80.50 183 ALA A N 1
ATOM 1436 C CA . ALA A 1 183 ? 34.089 -12.459 -3.632 1.00 80.50 183 ALA A CA 1
ATOM 1437 C C . ALA A 1 183 ? 33.302 -11.171 -3.327 1.00 80.50 183 ALA A C 1
ATOM 1439 O O . ALA A 1 183 ? 33.492 -10.162 -4.011 1.00 80.50 183 ALA A O 1
ATOM 1440 N N . ALA A 1 184 ? 32.472 -11.156 -2.278 1.00 80.25 184 ALA A N 1
ATOM 1441 C CA . ALA A 1 184 ? 31.739 -9.964 -1.852 1.00 80.25 184 ALA A CA 1
ATOM 1442 C C . ALA A 1 184 ? 32.689 -8.811 -1.473 1.00 80.25 184 ALA A C 1
ATOM 1444 O O . ALA A 1 184 ? 32.524 -7.691 -1.964 1.00 80.25 184 ALA A O 1
ATOM 1445 N N . ALA A 1 185 ? 33.737 -9.093 -0.689 1.00 77.81 185 ALA A N 1
ATOM 1446 C CA . ALA A 1 185 ? 34.747 -8.104 -0.306 1.00 77.81 185 ALA A CA 1
ATOM 1447 C C . ALA A 1 185 ? 35.555 -7.564 -1.507 1.00 77.81 185 ALA A C 1
ATOM 1449 O O . ALA A 1 185 ? 35.944 -6.393 -1.523 1.00 77.81 185 ALA A O 1
ATOM 1450 N N . ALA A 1 186 ? 35.785 -8.383 -2.540 1.00 80.94 186 ALA A N 1
ATOM 1451 C CA . ALA A 1 186 ? 36.415 -7.936 -3.783 1.00 80.94 186 ALA A CA 1
ATOM 1452 C C . ALA A 1 186 ? 35.505 -7.000 -4.603 1.00 80.94 186 ALA A C 1
ATOM 1454 O O . ALA A 1 186 ? 35.977 -6.000 -5.149 1.00 80.94 186 ALA A O 1
ATOM 1455 N N . LEU A 1 187 ? 34.198 -7.283 -4.664 1.00 81.69 187 LEU A N 1
ATOM 1456 C CA . LEU A 1 187 ? 33.226 -6.508 -5.446 1.00 81.69 187 LEU A CA 1
ATOM 1457 C C . LEU A 1 187 ? 32.975 -5.092 -4.904 1.00 81.69 187 LEU A C 1
ATOM 1459 O O . LEU A 1 187 ? 32.597 -4.214 -5.677 1.00 81.69 187 LEU A O 1
ATOM 1463 N N . LEU A 1 188 ? 33.235 -4.831 -3.619 1.00 79.31 188 LEU A N 1
ATOM 1464 C CA . LEU A 1 188 ? 33.162 -3.481 -3.037 1.00 79.31 188 LEU A CA 1
ATOM 1465 C C . LEU A 1 188 ? 34.250 -2.518 -3.558 1.00 79.31 188 LEU A C 1
ATOM 1467 O O . LEU A 1 188 ? 34.178 -1.322 -3.294 1.00 79.31 188 LEU A O 1
ATOM 1471 N N . LYS A 1 189 ? 35.241 -3.007 -4.317 1.00 80.75 189 LYS A N 1
ATOM 1472 C CA . LYS A 1 189 ? 36.293 -2.183 -4.948 1.00 80.75 189 LYS A CA 1
ATOM 1473 C C . LYS A 1 189 ? 35.952 -1.751 -6.384 1.00 80.75 189 LYS A C 1
ATOM 1475 O O . LYS A 1 189 ? 36.759 -1.086 -7.034 1.00 80.75 189 LYS A O 1
ATOM 1480 N N . GLU A 1 190 ? 34.787 -2.143 -6.900 1.00 81.25 190 GLU A N 1
ATOM 1481 C CA . GLU A 1 190 ? 34.345 -1.829 -8.263 1.00 81.25 190 GLU A CA 1
ATOM 1482 C C . GLU A 1 190 ? 33.896 -0.374 -8.433 1.00 81.25 190 GLU A C 1
ATOM 1484 O O . GLU A 1 190 ? 33.270 0.208 -7.556 1.00 81.25 190 GLU A O 1
ATOM 1489 N N . LYS A 1 191 ? 34.138 0.209 -9.614 1.00 80.31 191 LYS A N 1
ATOM 1490 C CA . LYS A 1 191 ? 33.698 1.588 -9.923 1.00 80.31 191 LYS A CA 1
ATOM 1491 C C . LYS A 1 191 ? 32.264 1.676 -10.454 1.00 80.31 191 LYS A C 1
ATOM 1493 O O . LYS A 1 191 ? 31.685 2.756 -10.503 1.00 80.31 191 LYS A O 1
ATOM 1498 N N . HIS A 1 192 ? 31.691 0.563 -10.906 1.00 85.44 192 HIS A N 1
ATOM 1499 C CA . HIS A 1 192 ? 30.367 0.556 -11.524 1.00 85.44 192 HIS A CA 1
ATOM 1500 C C . HIS A 1 192 ? 29.271 0.521 -10.445 1.00 85.44 192 HIS A C 1
ATOM 1502 O O . HIS A 1 192 ? 29.034 -0.521 -9.832 1.00 85.44 192 HIS A O 1
ATOM 1508 N N . HIS A 1 193 ? 28.543 1.628 -10.269 1.00 84.38 193 HIS A N 1
ATOM 1509 C CA . HIS A 1 193 ? 27.463 1.799 -9.280 1.00 84.38 193 HIS A CA 1
ATOM 1510 C C . HIS A 1 193 ? 26.496 0.605 -9.207 1.00 84.38 193 HIS A C 1
ATOM 1512 O O . HIS A 1 193 ? 26.254 0.044 -8.142 1.00 84.38 193 HIS A O 1
ATOM 1518 N N . GLY A 1 194 ? 26.002 0.133 -10.357 1.00 85.06 194 GLY A N 1
ATOM 1519 C CA . GLY A 1 194 ? 25.085 -1.013 -10.415 1.00 85.06 194 GLY A CA 1
ATOM 1520 C C . GLY A 1 194 ? 25.694 -2.373 -10.032 1.00 85.06 194 GLY A C 1
ATOM 1521 O O . GLY A 1 194 ? 24.944 -3.336 -9.940 1.00 85.06 194 GLY A O 1
ATOM 1522 N N . VAL A 1 195 ? 27.017 -2.467 -9.832 1.00 88.38 195 VAL A N 1
ATOM 1523 C CA . VAL A 1 195 ? 27.698 -3.629 -9.225 1.00 88.38 195 VAL A CA 1
ATOM 1524 C C . VAL A 1 195 ? 27.870 -3.386 -7.725 1.00 88.38 195 VAL A C 1
ATOM 1526 O O . VAL A 1 195 ? 27.530 -4.270 -6.942 1.00 88.38 195 VAL A O 1
ATOM 1529 N N . LEU A 1 196 ? 28.276 -2.175 -7.317 1.00 86.31 196 LEU A N 1
ATOM 1530 C CA . LEU A 1 196 ? 28.344 -1.773 -5.905 1.00 86.31 196 LEU A CA 1
ATOM 1531 C C . LEU A 1 196 ? 27.006 -1.970 -5.179 1.00 86.31 196 LEU A C 1
ATOM 1533 O O . LEU A 1 196 ? 26.984 -2.585 -4.120 1.00 86.31 196 LEU A O 1
ATOM 1537 N N . ILE A 1 197 ? 25.878 -1.555 -5.771 1.00 88.31 197 ILE A N 1
ATOM 1538 C CA . ILE A 1 197 ? 24.536 -1.768 -5.196 1.00 88.31 197 ILE A CA 1
ATOM 1539 C C . ILE A 1 197 ? 24.273 -3.260 -4.925 1.00 88.31 197 ILE A C 1
ATOM 1541 O O . ILE A 1 197 ? 23.745 -3.607 -3.869 1.00 88.31 197 ILE A O 1
ATOM 1545 N N . SER A 1 198 ? 24.653 -4.152 -5.849 1.00 88.69 198 SER A N 1
ATOM 1546 C CA . SER A 1 198 ? 24.495 -5.601 -5.663 1.00 88.69 198 SER A CA 1
ATOM 1547 C C . SER A 1 198 ? 25.512 -6.207 -4.687 1.00 88.69 198 SER A C 1
ATOM 1549 O O . SER A 1 198 ? 25.163 -7.141 -3.976 1.00 88.69 198 SER A O 1
ATOM 1551 N N . ALA A 1 199 ? 26.729 -5.661 -4.600 1.00 88.38 199 ALA A N 1
ATOM 1552 C CA . ALA A 1 199 ? 27.765 -6.106 -3.669 1.00 88.38 199 ALA A CA 1
ATOM 1553 C C . ALA A 1 199 ? 27.420 -5.726 -2.221 1.00 88.38 199 ALA A C 1
ATOM 1555 O O . ALA A 1 199 ? 27.378 -6.585 -1.347 1.00 88.38 199 ALA A O 1
ATOM 1556 N N . VAL A 1 200 ? 27.044 -4.465 -1.989 1.00 87.62 200 VAL A N 1
ATOM 1557 C CA . VAL A 1 200 ? 26.538 -3.964 -0.701 1.00 87.62 200 VAL A CA 1
ATOM 1558 C C . VAL A 1 200 ? 25.291 -4.747 -0.268 1.00 87.62 200 VAL A C 1
ATOM 1560 O O . VAL A 1 200 ? 25.151 -5.100 0.901 1.00 87.62 200 VAL A O 1
ATOM 1563 N N . GLN A 1 201 ? 24.403 -5.091 -1.209 1.00 88.19 201 GLN A N 1
ATOM 1564 C CA . GLN A 1 201 ? 23.248 -5.947 -0.927 1.00 88.19 201 GLN A CA 1
ATOM 1565 C C . GLN A 1 201 ? 23.619 -7.416 -0.653 1.00 88.19 201 GLN A C 1
ATOM 1567 O O . GLN A 1 201 ? 22.882 -8.064 0.083 1.00 88.19 201 GLN A O 1
ATOM 1572 N N . LEU A 1 202 ? 24.726 -7.941 -1.186 1.00 87.81 202 LEU A N 1
ATOM 1573 C CA . LEU A 1 202 ? 25.226 -9.279 -0.853 1.00 87.81 202 LEU A CA 1
ATOM 1574 C C . LEU A 1 202 ? 25.809 -9.288 0.565 1.00 87.81 202 LEU A C 1
ATOM 1576 O O . LEU A 1 202 ? 25.381 -10.098 1.383 1.00 87.81 202 LEU A O 1
ATOM 1580 N N . CYS A 1 203 ? 26.667 -8.319 0.903 1.00 84.81 203 CYS A N 1
ATOM 1581 C CA . CYS A 1 203 ? 27.186 -8.136 2.262 1.00 84.81 203 CYS A CA 1
ATOM 1582 C C . CYS A 1 203 ? 26.059 -8.019 3.304 1.00 84.81 203 CYS A C 1
ATOM 1584 O O . CYS A 1 203 ? 26.098 -8.702 4.319 1.00 84.81 203 CYS A O 1
ATOM 1586 N N . MET A 1 204 ? 25.007 -7.233 3.033 1.00 84.12 204 MET A N 1
ATOM 1587 C CA . MET A 1 204 ? 23.864 -7.091 3.952 1.00 84.12 204 MET A CA 1
ATOM 1588 C C . MET A 1 204 ? 23.069 -8.373 4.213 1.00 84.12 204 MET A C 1
ATOM 1590 O O . MET A 1 204 ? 22.332 -8.417 5.195 1.00 84.12 204 MET A O 1
ATOM 1594 N N . GLU A 1 205 ? 23.134 -9.375 3.337 1.00 85.44 205 GLU A N 1
ATOM 1595 C CA . GLU A 1 205 ? 22.433 -10.649 3.544 1.00 85.44 205 GLU A CA 1
ATOM 1596 C C . GLU A 1 205 ? 23.381 -11.709 4.115 1.00 85.44 205 GLU A C 1
ATOM 1598 O O . GLU A 1 205 ? 22.953 -12.472 4.973 1.00 85.44 205 GLU A O 1
ATOM 1603 N N . LEU A 1 206 ? 24.676 -11.674 3.769 1.00 83.81 206 LEU A N 1
ATOM 1604 C CA . LEU A 1 206 ? 25.723 -12.438 4.463 1.00 83.81 206 LEU A CA 1
ATOM 1605 C C . LEU A 1 206 ? 25.751 -12.102 5.967 1.00 83.81 206 LEU A C 1
ATOM 1607 O O . LEU A 1 206 ? 25.636 -13.008 6.787 1.00 83.81 206 LEU A O 1
ATOM 1611 N N . CYS A 1 207 ? 25.764 -10.811 6.334 1.00 79.88 207 CYS A N 1
ATOM 1612 C CA . CYS A 1 207 ? 25.721 -10.359 7.735 1.00 79.88 207 CYS A CA 1
ATOM 1613 C C . CYS A 1 207 ? 24.428 -10.725 8.493 1.00 79.88 207 CYS A C 1
ATOM 1615 O O . CYS A 1 207 ? 24.368 -10.535 9.704 1.00 79.88 207 CYS A O 1
ATOM 1617 N N . LYS A 1 208 ? 23.374 -11.188 7.803 1.00 81.31 208 LYS A N 1
ATOM 1618 C CA . LYS A 1 208 ? 22.133 -11.690 8.427 1.00 81.31 208 LYS A CA 1
ATOM 1619 C C . LYS A 1 208 ? 22.075 -13.213 8.484 1.00 81.31 208 LYS A C 1
ATOM 1621 O O . LYS A 1 208 ? 21.368 -13.747 9.329 1.00 81.31 208 LYS A O 1
ATOM 1626 N N . ALA A 1 209 ? 22.743 -13.888 7.550 1.00 78.69 209 ALA A N 1
ATOM 1627 C CA . ALA A 1 209 ? 22.716 -15.338 7.409 1.00 78.69 209 ALA A CA 1
ATOM 1628 C C . ALA A 1 209 ? 23.693 -16.036 8.364 1.00 78.69 209 ALA A C 1
ATOM 1630 O O . ALA A 1 209 ? 23.373 -17.107 8.867 1.00 78.69 209 ALA A O 1
ATOM 1631 N N . SER A 1 210 ? 24.855 -15.430 8.640 1.00 71.44 210 SER A N 1
ATOM 1632 C CA . SER A 1 210 ? 25.850 -15.976 9.568 1.00 71.44 210 SER A CA 1
ATOM 1633 C C . SER A 1 210 ? 26.444 -14.892 10.470 1.00 71.44 210 SER A C 1
ATOM 1635 O O . SER A 1 210 ? 26.857 -13.824 10.010 1.00 71.44 210 SER A O 1
ATOM 1637 N N . HIS A 1 211 ? 26.518 -15.193 11.770 1.00 68.06 211 HIS A N 1
ATOM 1638 C CA . HIS A 1 211 ? 27.203 -14.355 12.754 1.00 68.06 211 HIS A CA 1
ATOM 1639 C C . HIS A 1 211 ? 28.724 -14.365 12.537 1.00 68.06 211 HIS A C 1
ATOM 1641 O O . HIS A 1 211 ? 29.378 -13.343 12.707 1.00 68.06 211 HIS A O 1
ATOM 1647 N N . GLU A 1 212 ? 29.278 -15.482 12.063 1.00 64.62 212 GLU A N 1
ATOM 1648 C CA . GLU A 1 212 ? 30.699 -15.608 11.724 1.00 64.62 212 GLU A CA 1
ATOM 1649 C C . GLU A 1 212 ? 31.045 -14.817 10.457 1.00 64.62 212 GLU A C 1
ATOM 1651 O O . GLU A 1 212 ? 32.099 -14.189 10.394 1.00 64.62 212 GLU A O 1
ATOM 1656 N N . ALA A 1 213 ? 30.129 -14.736 9.483 1.00 60.94 213 ALA A N 1
ATOM 1657 C CA . ALA A 1 213 ? 30.286 -13.842 8.334 1.00 60.94 213 ALA A CA 1
ATOM 1658 C C . ALA A 1 213 ? 30.240 -12.359 8.746 1.00 60.94 213 ALA A C 1
ATOM 1660 O O . ALA A 1 213 ? 30.977 -11.542 8.192 1.00 60.94 213 ALA A O 1
ATOM 1661 N N . LEU A 1 214 ? 29.419 -12.010 9.743 1.00 64.50 214 LEU A N 1
ATOM 1662 C CA . LEU A 1 214 ? 29.400 -10.682 10.363 1.00 64.50 214 LEU A CA 1
ATOM 1663 C C . LEU A 1 214 ? 30.697 -10.404 11.143 1.00 64.50 214 LEU A C 1
ATOM 1665 O O . LEU A 1 214 ? 31.254 -9.317 11.003 1.00 64.50 214 LEU A O 1
ATOM 1669 N N . GLU A 1 215 ? 31.232 -11.368 11.898 1.00 67.00 215 GLU A N 1
ATOM 1670 C CA . GLU A 1 215 ? 32.536 -11.230 12.558 1.00 67.00 215 GLU A CA 1
ATOM 1671 C C . GLU A 1 215 ? 33.694 -11.137 11.560 1.00 67.00 215 GLU A C 1
ATOM 1673 O O . GLU A 1 215 ? 34.590 -10.322 11.753 1.00 67.00 215 GLU A O 1
ATOM 1678 N N . TYR A 1 216 ? 33.695 -11.916 10.478 1.00 66.81 216 TYR A N 1
ATOM 1679 C CA . TYR A 1 216 ? 34.679 -11.826 9.395 1.00 66.81 216 TYR A CA 1
ATOM 1680 C C . TYR A 1 216 ? 34.622 -10.441 8.732 1.00 66.81 216 TYR A C 1
ATOM 1682 O O . TYR A 1 216 ? 35.653 -9.783 8.553 1.00 66.81 216 TYR A O 1
ATOM 1690 N N . LEU A 1 217 ? 33.403 -9.940 8.493 1.00 63.25 217 LEU A N 1
ATOM 1691 C CA . LEU A 1 217 ? 33.118 -8.576 8.042 1.00 63.25 217 LEU A CA 1
ATOM 1692 C C . LEU A 1 217 ? 33.232 -7.501 9.149 1.00 63.25 217 LEU A C 1
ATOM 1694 O O . LEU A 1 217 ? 32.872 -6.350 8.907 1.00 63.25 217 LEU A O 1
ATOM 1698 N N . ARG A 1 218 ? 33.816 -7.827 10.312 1.00 65.69 218 ARG A N 1
ATOM 1699 C CA . ARG A 1 218 ? 34.375 -6.875 11.295 1.00 65.69 218 ARG A CA 1
ATOM 1700 C C . ARG A 1 218 ? 35.896 -7.043 11.424 1.00 65.69 218 ARG A C 1
ATOM 1702 O O . ARG A 1 218 ? 36.649 -6.113 11.141 1.00 65.69 218 ARG A O 1
ATOM 1709 N N . LYS A 1 219 ? 36.373 -8.251 11.737 1.00 59.50 219 LYS A N 1
ATOM 1710 C CA . LYS A 1 219 ? 37.785 -8.618 11.976 1.00 59.50 219 LYS A CA 1
ATOM 1711 C C . LYS A 1 219 ? 38.702 -8.357 10.773 1.00 59.50 219 LYS A C 1
ATOM 1713 O O . LYS A 1 219 ? 39.802 -7.848 10.957 1.00 59.50 219 LYS A O 1
ATOM 1718 N N . LEU A 1 220 ? 38.256 -8.627 9.542 1.00 50.81 220 LEU A N 1
ATOM 1719 C CA . LEU A 1 220 ? 39.014 -8.323 8.310 1.00 50.81 220 LEU A CA 1
ATOM 1720 C C . LEU A 1 220 ? 38.735 -6.890 7.790 1.00 50.81 220 LEU A C 1
ATOM 1722 O O . LEU A 1 220 ? 39.241 -6.473 6.747 1.00 50.81 220 LEU A O 1
ATOM 1726 N N . VAL A 1 221 ? 37.897 -6.124 8.497 1.00 46.50 221 VAL A N 1
ATOM 1727 C CA . VAL A 1 221 ? 37.157 -4.975 7.950 1.00 46.50 221 VAL A CA 1
ATOM 1728 C C . VAL A 1 221 ? 37.306 -3.682 8.749 1.00 46.50 221 VAL A C 1
ATOM 1730 O O . VAL A 1 221 ? 37.116 -2.625 8.145 1.00 46.50 221 VAL A O 1
ATOM 1733 N N . GLY A 1 222 ? 37.753 -3.730 10.011 1.00 47.97 222 GLY A N 1
ATOM 1734 C CA . GLY A 1 222 ? 37.888 -2.577 10.923 1.00 47.97 222 GLY A CA 1
ATOM 1735 C C . GLY A 1 222 ? 38.716 -1.383 10.417 1.00 47.97 222 GLY A C 1
ATOM 1736 O O . GLY A 1 222 ? 38.746 -0.345 11.067 1.00 47.97 222 GLY A O 1
ATOM 1737 N N . LYS A 1 223 ? 39.364 -1.498 9.246 1.00 53.28 223 LYS A N 1
ATOM 1738 C CA . LYS A 1 223 ? 39.797 -0.352 8.424 1.00 53.28 223 LYS A CA 1
ATOM 1739 C C . LYS A 1 223 ? 39.353 -0.508 6.964 1.00 53.28 223 LYS A C 1
ATOM 1741 O O . LYS A 1 223 ? 38.416 0.151 6.537 1.00 53.28 223 LYS A O 1
ATOM 1746 N N . ASN A 1 224 ? 39.955 -1.429 6.208 1.00 56.16 224 ASN A N 1
ATOM 1747 C CA . ASN A 1 224 ? 39.908 -1.443 4.733 1.00 56.16 224 ASN A CA 1
ATOM 1748 C C . ASN A 1 224 ? 38.511 -1.435 4.071 1.00 56.16 224 ASN A C 1
ATOM 1750 O O . ASN A 1 224 ? 38.333 -0.805 3.028 1.00 56.16 224 ASN A O 1
ATOM 1754 N N . CYS A 1 225 ? 37.529 -2.168 4.606 1.00 58.31 225 CYS A N 1
ATOM 1755 C CA . CYS A 1 225 ? 36.193 -2.246 3.998 1.00 58.31 225 CYS A CA 1
ATOM 1756 C C . CYS A 1 225 ? 35.242 -1.187 4.575 1.00 58.31 225 CYS A C 1
ATOM 1758 O O . CYS A 1 225 ? 34.420 -0.656 3.830 1.00 58.31 225 CYS A O 1
ATOM 1760 N N . LEU A 1 226 ? 35.398 -0.800 5.847 1.00 64.56 226 LEU A N 1
ATOM 1761 C CA . LEU A 1 226 ? 34.674 0.343 6.400 1.00 64.56 226 LEU A CA 1
ATOM 1762 C C . LEU A 1 226 ? 35.121 1.651 5.726 1.00 64.56 226 LEU A C 1
ATOM 1764 O O . LEU A 1 226 ? 34.277 2.402 5.247 1.00 64.56 226 LEU A O 1
ATOM 1768 N N . GLU A 1 227 ? 36.431 1.860 5.568 1.00 65.56 227 GLU A N 1
ATOM 1769 C CA . GLU A 1 227 ? 37.027 2.930 4.758 1.00 65.56 227 GLU A CA 1
ATOM 1770 C C . GLU A 1 227 ? 36.549 2.856 3.301 1.00 65.56 227 GLU A C 1
ATOM 1772 O O . GLU A 1 227 ? 36.221 3.882 2.718 1.00 65.56 227 GLU A O 1
ATOM 1777 N N . GLY A 1 228 ? 36.430 1.657 2.718 1.00 68.88 228 GLY A N 1
ATOM 1778 C CA . GLY A 1 228 ? 35.860 1.460 1.381 1.00 68.88 228 GLY A CA 1
ATOM 1779 C C . GLY A 1 228 ? 34.408 1.943 1.259 1.00 68.88 228 GLY A C 1
ATOM 1780 O O . GLY A 1 228 ? 34.082 2.685 0.335 1.00 68.88 228 GLY A O 1
ATOM 1781 N N . LEU A 1 229 ? 33.540 1.583 2.208 1.00 72.56 229 LEU A N 1
ATOM 1782 C CA . LEU A 1 229 ? 32.134 2.011 2.243 1.00 72.56 229 LEU A CA 1
ATOM 1783 C C . LEU A 1 229 ? 31.989 3.510 2.547 1.00 72.56 229 LEU A C 1
ATOM 1785 O O . LEU A 1 229 ? 31.184 4.190 1.912 1.00 72.56 229 LEU A O 1
ATOM 1789 N N . VAL A 1 230 ? 32.795 4.039 3.471 1.00 73.31 230 VAL A N 1
ATOM 1790 C CA . VAL A 1 230 ? 32.890 5.472 3.791 1.00 73.31 230 VAL A CA 1
ATOM 1791 C C . VAL A 1 230 ? 33.392 6.271 2.594 1.00 73.31 230 VAL A C 1
ATOM 1793 O O . VAL A 1 230 ? 32.840 7.325 2.281 1.00 73.31 230 VAL A O 1
ATOM 1796 N N . ARG A 1 231 ? 34.386 5.748 1.874 1.00 76.06 231 ARG A N 1
ATOM 1797 C CA . ARG A 1 231 ? 34.878 6.322 0.627 1.00 76.06 231 ARG A CA 1
ATOM 1798 C C . ARG A 1 231 ? 33.806 6.305 -0.449 1.00 76.06 231 ARG A C 1
ATOM 1800 O O . ARG A 1 231 ? 33.620 7.337 -1.068 1.00 76.06 231 ARG A O 1
ATOM 1807 N N . ILE A 1 232 ? 33.074 5.208 -0.653 1.00 76.12 232 ILE A N 1
ATOM 1808 C CA . ILE A 1 232 ? 31.945 5.181 -1.599 1.00 76.12 232 ILE A CA 1
ATOM 1809 C C . ILE A 1 232 ? 30.916 6.251 -1.214 1.00 76.12 232 ILE A C 1
ATOM 1811 O O . ILE A 1 232 ? 30.507 7.037 -2.062 1.00 76.12 232 ILE A O 1
ATOM 1815 N N . LEU A 1 233 ? 30.533 6.338 0.063 1.00 75.56 233 LEU A N 1
ATOM 1816 C CA . LEU A 1 233 ? 29.549 7.319 0.521 1.00 75.56 233 LEU A CA 1
ATOM 1817 C C . LEU A 1 233 ? 30.034 8.763 0.287 1.00 75.56 233 LEU A C 1
ATOM 1819 O O . LEU A 1 233 ? 29.272 9.588 -0.213 1.00 75.56 233 LEU A O 1
ATOM 1823 N N . ARG A 1 234 ? 31.319 9.044 0.549 1.00 76.19 234 ARG A N 1
ATOM 1824 C CA . ARG A 1 234 ? 31.980 10.336 0.299 1.00 76.19 234 ARG A CA 1
ATOM 1825 C C . ARG A 1 234 ? 32.152 10.646 -1.194 1.00 76.19 234 ARG A C 1
ATOM 1827 O O . ARG A 1 234 ? 31.866 11.767 -1.600 1.00 76.19 234 ARG A O 1
ATOM 1834 N N . ASP A 1 235 ? 32.581 9.680 -2.002 1.00 74.81 235 ASP A N 1
ATOM 1835 C CA . ASP A 1 235 ? 32.810 9.811 -3.449 1.00 74.81 235 ASP A CA 1
ATOM 1836 C C . ASP A 1 235 ? 31.478 10.033 -4.196 1.00 74.81 235 ASP A C 1
ATOM 1838 O O . ASP A 1 235 ? 31.448 10.772 -5.180 1.00 74.81 235 ASP A O 1
ATOM 1842 N N . VAL A 1 236 ? 30.357 9.470 -3.716 1.00 73.38 236 VAL A N 1
ATOM 1843 C CA . VAL A 1 236 ? 29.014 9.730 -4.274 1.00 73.38 236 VAL A CA 1
ATOM 1844 C C . VAL A 1 236 ? 28.404 11.028 -3.714 1.00 73.38 236 VAL A C 1
ATOM 1846 O O . VAL A 1 236 ? 27.825 11.785 -4.493 1.00 73.38 236 VAL A O 1
ATOM 1849 N N . SER A 1 237 ? 28.586 11.353 -2.425 1.00 70.12 237 SER A N 1
ATOM 1850 C CA . SER A 1 237 ? 28.125 12.628 -1.825 1.00 70.12 237 SER A CA 1
ATOM 1851 C C . SER A 1 237 ? 28.832 13.861 -2.405 1.00 70.12 237 SER A C 1
ATOM 1853 O O . SER A 1 237 ? 28.209 14.904 -2.591 1.00 70.12 237 SER A O 1
ATOM 1855 N N . ASN A 1 238 ? 30.127 13.745 -2.715 1.00 72.38 238 ASN A N 1
ATOM 1856 C CA . ASN A 1 238 ? 30.937 14.807 -3.317 1.00 72.38 238 ASN A CA 1
ATOM 1857 C C . ASN A 1 238 ? 31.005 14.715 -4.858 1.00 72.38 238 ASN A C 1
ATOM 1859 O O . ASN A 1 238 ? 31.762 15.468 -5.473 1.00 72.38 238 ASN A O 1
ATOM 1863 N N . SER A 1 239 ? 30.281 13.784 -5.494 1.00 66.12 239 SER A N 1
ATOM 1864 C CA . SER A 1 239 ? 30.397 13.559 -6.941 1.00 66.12 239 SER A CA 1
ATOM 1865 C C . SER A 1 239 ? 29.907 14.745 -7.764 1.00 66.12 239 SER A C 1
ATOM 1867 O O . SER A 1 239 ? 28.829 15.294 -7.539 1.00 66.12 239 SER A O 1
ATOM 1869 N N . SER A 1 240 ? 30.663 15.066 -8.813 1.00 57.84 240 SER A N 1
ATOM 1870 C CA . SER A 1 240 ? 30.178 15.914 -9.900 1.00 57.84 240 SER A CA 1
ATOM 1871 C C . SER A 1 240 ? 29.021 15.233 -10.641 1.00 57.84 240 SER A C 1
ATOM 1873 O O . SER A 1 240 ? 28.999 14.013 -10.789 1.00 57.84 240 SER A O 1
ATOM 1875 N N . TYR A 1 241 ? 28.074 16.036 -11.132 1.00 62.06 241 TYR A N 1
ATOM 1876 C CA . TYR A 1 241 ? 26.842 15.583 -11.787 1.00 62.06 241 TYR A CA 1
ATOM 1877 C C . TYR A 1 241 ? 27.072 14.481 -12.843 1.00 62.06 241 TYR A C 1
ATOM 1879 O O . TYR A 1 241 ? 27.704 14.710 -13.877 1.00 62.06 241 TYR A O 1
ATOM 1887 N N . ALA A 1 242 ? 26.502 13.299 -12.591 1.00 70.19 242 ALA A N 1
ATOM 1888 C CA . ALA A 1 242 ? 26.581 12.126 -13.457 1.00 70.19 242 ALA A CA 1
ATOM 1889 C C . ALA A 1 242 ? 25.185 11.801 -14.038 1.00 70.19 242 ALA A C 1
ATOM 1891 O O . ALA A 1 242 ? 24.339 11.266 -13.317 1.00 70.19 242 ALA A O 1
ATOM 1892 N N . PRO A 1 243 ? 24.911 12.079 -15.329 1.00 69.75 243 PRO A N 1
ATOM 1893 C CA . PRO A 1 243 ? 23.554 12.034 -15.893 1.00 69.75 243 PRO A CA 1
ATOM 1894 C C . PRO A 1 243 ? 22.930 10.629 -15.985 1.00 69.75 243 PRO A C 1
ATOM 1896 O O . PRO A 1 243 ? 21.737 10.515 -16.249 1.00 69.75 243 PRO A O 1
ATOM 1899 N N . GLU A 1 244 ? 23.708 9.562 -15.780 1.00 77.25 244 GLU A N 1
ATOM 1900 C CA . GLU A 1 244 ? 23.202 8.182 -15.702 1.00 77.25 244 GLU A CA 1
ATOM 1901 C C . GLU A 1 244 ? 22.632 7.819 -14.318 1.00 77.25 244 GLU A C 1
ATOM 1903 O O . GLU A 1 244 ? 21.821 6.898 -14.218 1.00 77.25 244 GLU A O 1
ATOM 1908 N N . TYR A 1 245 ? 23.049 8.532 -13.262 1.00 78.12 245 TYR A N 1
ATOM 1909 C CA . TYR A 1 245 ? 22.770 8.188 -11.859 1.00 78.12 245 TYR A CA 1
ATOM 1910 C C . TYR A 1 245 ? 22.139 9.332 -11.050 1.00 78.12 245 TYR A C 1
ATOM 1912 O O . TYR A 1 245 ? 21.753 9.120 -9.900 1.00 78.12 245 TYR A O 1
ATOM 1920 N N . ASP A 1 246 ? 22.024 10.538 -11.613 1.00 80.62 246 ASP A N 1
ATOM 1921 C CA . ASP A 1 246 ? 21.334 11.655 -10.969 1.00 80.62 246 ASP A CA 1
ATOM 1922 C C . ASP A 1 246 ? 19.815 11.436 -10.903 1.00 80.62 246 ASP A C 1
ATOM 1924 O O . ASP A 1 246 ? 19.160 11.151 -11.908 1.00 80.62 246 ASP A O 1
ATOM 1928 N N . ILE A 1 247 ? 19.236 11.623 -9.714 1.00 76.75 247 ILE A N 1
ATOM 1929 C CA . ILE A 1 247 ? 17.783 11.625 -9.502 1.00 76.75 247 ILE A CA 1
ATOM 1930 C C . ILE A 1 247 ? 17.359 12.979 -8.923 1.00 76.75 247 ILE A C 1
ATOM 1932 O O . ILE A 1 247 ? 16.832 13.096 -7.815 1.00 76.75 247 ILE A O 1
ATOM 1936 N N . GLY A 1 248 ? 17.580 14.022 -9.726 1.00 67.81 248 GLY A N 1
ATOM 1937 C CA . GLY A 1 248 ? 17.146 15.385 -9.454 1.00 67.81 248 GLY A CA 1
ATOM 1938 C C . GLY A 1 248 ? 18.133 16.158 -8.590 1.00 67.81 248 GLY A C 1
ATOM 1939 O O . GLY A 1 248 ? 17.732 16.695 -7.562 1.00 67.81 248 GLY A O 1
ATOM 1940 N N . GLY A 1 249 ? 19.396 16.244 -8.998 1.00 70.56 249 GLY A N 1
ATOM 1941 C CA . GLY A 1 249 ? 20.472 16.914 -8.257 1.00 70.56 249 GLY A CA 1
ATOM 1942 C C . GLY A 1 249 ? 21.029 16.104 -7.081 1.00 70.56 249 GLY A C 1
ATOM 1943 O O . GLY A 1 249 ? 21.727 16.664 -6.242 1.00 70.56 249 GLY A O 1
ATOM 1944 N N . ILE A 1 250 ? 20.701 14.811 -7.002 1.00 73.44 250 ILE A N 1
ATOM 1945 C CA . ILE A 1 250 ? 21.245 13.866 -6.023 1.00 73.44 250 ILE A CA 1
ATOM 1946 C C . ILE A 1 250 ? 21.764 12.654 -6.794 1.00 73.44 250 ILE A C 1
ATOM 1948 O O . ILE A 1 250 ? 20.997 11.919 -7.423 1.00 73.44 250 ILE A O 1
ATOM 1952 N N . THR A 1 251 ? 23.072 12.449 -6.707 1.00 76.81 251 THR A N 1
ATOM 1953 C CA . THR A 1 251 ? 23.827 11.328 -7.265 1.00 76.81 251 THR A CA 1
ATOM 1954 C C . THR A 1 251 ? 23.482 10.025 -6.542 1.00 76.81 251 THR A C 1
ATOM 1956 O O . THR A 1 251 ? 23.682 9.895 -5.341 1.00 76.81 251 THR A O 1
ATOM 1959 N N . ASP A 1 252 ? 22.937 9.055 -7.279 1.00 81.31 252 ASP A N 1
ATOM 1960 C CA . ASP A 1 252 ? 22.591 7.698 -6.832 1.00 81.31 252 ASP A CA 1
ATOM 1961 C C . ASP A 1 252 ? 22.046 7.585 -5.386 1.00 81.31 252 ASP A C 1
ATOM 1963 O O . ASP A 1 252 ? 22.722 7.085 -4.474 1.00 81.31 252 ASP A O 1
ATOM 1967 N N . PRO A 1 253 ? 20.795 8.017 -5.134 1.00 83.44 253 PRO A N 1
ATOM 1968 C CA . PRO A 1 253 ? 20.177 7.857 -3.820 1.00 83.44 253 PRO A CA 1
ATOM 1969 C C . PRO A 1 253 ? 19.949 6.382 -3.443 1.00 83.44 253 PRO A C 1
ATOM 1971 O O . PRO A 1 253 ? 19.766 6.078 -2.265 1.00 83.44 253 PRO A O 1
ATOM 1974 N N . PHE A 1 254 ? 19.967 5.449 -4.403 1.00 87.75 254 PHE A N 1
ATOM 1975 C CA . PHE A 1 254 ? 19.805 4.024 -4.113 1.00 87.75 254 PHE A CA 1
ATOM 1976 C C . PHE A 1 254 ? 21.082 3.422 -3.526 1.00 87.75 254 PHE A C 1
ATOM 1978 O O . PHE A 1 254 ? 20.992 2.668 -2.556 1.00 87.75 254 PHE A O 1
ATOM 1985 N N . LEU A 1 255 ? 22.255 3.776 -4.058 1.00 86.06 255 LEU A N 1
ATOM 1986 C CA . LEU A 1 255 ? 23.543 3.379 -3.492 1.00 86.06 255 LEU A CA 1
ATOM 1987 C C . LEU A 1 255 ? 23.741 3.978 -2.092 1.00 86.06 255 LEU A C 1
ATOM 1989 O O . LEU A 1 255 ? 24.045 3.221 -1.173 1.00 86.06 255 LEU A O 1
ATOM 1993 N N . HIS A 1 256 ? 23.447 5.272 -1.895 1.00 82.19 256 HIS A N 1
ATOM 1994 C CA . HIS A 1 256 ? 23.448 5.914 -0.569 1.00 82.19 256 HIS A CA 1
ATOM 1995 C C . HIS A 1 256 ? 22.636 5.111 0.467 1.00 82.19 256 HIS A C 1
ATOM 1997 O O . HIS A 1 256 ? 23.174 4.676 1.485 1.00 82.19 256 HIS A O 1
ATOM 2003 N N . ILE A 1 257 ? 21.352 4.848 0.189 1.00 84.81 257 ILE A N 1
ATOM 2004 C CA . ILE A 1 257 ? 20.445 4.136 1.109 1.00 84.81 257 ILE A CA 1
ATOM 2005 C C . ILE A 1 257 ? 20.906 2.691 1.373 1.00 84.81 257 ILE A C 1
ATOM 2007 O O . ILE A 1 257 ? 20.722 2.177 2.476 1.00 84.81 257 ILE A O 1
ATOM 2011 N N . ARG A 1 258 ? 21.516 2.007 0.394 1.00 86.81 258 ARG A N 1
ATOM 2012 C CA . ARG A 1 258 ? 22.046 0.642 0.592 1.00 86.81 258 ARG A CA 1
ATOM 2013 C C . ARG A 1 258 ? 23.320 0.637 1.441 1.00 86.81 258 ARG A C 1
ATOM 2015 O O . ARG A 1 258 ? 23.453 -0.243 2.285 1.00 86.81 258 ARG A O 1
ATOM 2022 N N . VAL A 1 259 ? 24.217 1.609 1.257 1.00 84.94 259 VAL A N 1
ATOM 2023 C CA . VAL A 1 259 ? 25.447 1.741 2.061 1.00 84.94 259 VAL A CA 1
ATOM 2024 C C . VAL A 1 259 ? 25.114 2.076 3.516 1.00 84.94 259 VAL A C 1
ATOM 2026 O O . VAL A 1 259 ? 25.636 1.416 4.410 1.00 84.94 259 VAL A O 1
ATOM 2029 N N . LEU A 1 260 ? 24.180 3.002 3.760 1.00 82.88 260 LEU A N 1
ATOM 2030 C CA . LEU A 1 260 ? 23.702 3.337 5.110 1.00 82.88 260 LEU A CA 1
ATOM 2031 C C . LEU A 1 260 ? 23.117 2.109 5.835 1.00 82.88 260 LEU A C 1
ATOM 2033 O O . LEU A 1 260 ? 23.462 1.847 6.985 1.00 82.88 260 LEU A O 1
ATOM 2037 N N . LYS A 1 261 ? 22.324 1.278 5.141 1.00 85.25 261 LYS A N 1
ATOM 2038 C CA . LYS A 1 261 ? 21.803 0.013 5.700 1.00 85.25 261 LYS A CA 1
ATOM 2039 C C . LYS A 1 261 ? 22.895 -0.982 6.078 1.00 85.25 261 LYS A C 1
ATOM 2041 O O . LYS A 1 261 ? 22.766 -1.644 7.104 1.00 85.25 261 LYS A O 1
ATOM 2046 N N . LEU A 1 262 ? 23.953 -1.089 5.275 1.00 83.38 262 LEU A N 1
ATOM 2047 C CA . LEU A 1 262 ? 25.088 -1.949 5.602 1.00 83.38 262 LEU A CA 1
ATOM 2048 C C . LEU A 1 262 ? 25.866 -1.399 6.805 1.00 83.38 262 LEU A C 1
ATOM 2050 O O . LEU A 1 262 ? 26.134 -2.152 7.734 1.00 83.38 262 LEU A O 1
ATOM 2054 N N . MET A 1 263 ? 26.144 -0.091 6.837 1.00 78.69 263 MET A N 1
ATOM 2055 C CA . MET A 1 263 ? 26.786 0.582 7.976 1.00 78.69 263 MET A CA 1
ATOM 2056 C C . MET A 1 263 ? 26.015 0.368 9.285 1.00 78.69 263 MET A C 1
ATOM 2058 O O . MET A 1 263 ? 26.625 0.044 10.299 1.00 78.69 263 MET A O 1
ATOM 2062 N N . ARG A 1 264 ? 24.678 0.460 9.257 1.00 79.81 264 ARG A N 1
ATOM 2063 C CA . ARG A 1 264 ? 23.817 0.184 10.417 1.00 79.81 264 ARG A CA 1
ATOM 2064 C C . ARG A 1 264 ? 23.972 -1.239 10.957 1.00 79.81 264 ARG A C 1
ATOM 2066 O O . ARG A 1 264 ? 24.063 -1.411 12.164 1.00 79.81 264 ARG A O 1
ATOM 2073 N N . ILE A 1 265 ? 23.981 -2.245 10.078 1.00 78.94 265 ILE A N 1
ATOM 2074 C CA . ILE A 1 265 ? 24.129 -3.655 10.481 1.00 78.94 265 ILE A CA 1
ATOM 2075 C C . ILE A 1 265 ? 25.541 -3.902 11.034 1.00 78.94 265 ILE A C 1
ATOM 2077 O O . ILE A 1 265 ? 25.696 -4.592 12.037 1.00 78.94 265 ILE A O 1
ATOM 2081 N N . LEU A 1 266 ? 26.569 -3.313 10.414 1.00 75.50 266 LEU A N 1
ATOM 2082 C CA . LEU A 1 266 ? 27.956 -3.464 10.856 1.00 75.50 266 LEU A CA 1
ATOM 2083 C C . LEU A 1 266 ? 28.217 -2.792 12.214 1.00 75.50 266 LEU A C 1
ATOM 2085 O O . LEU A 1 266 ? 28.849 -3.415 13.062 1.00 75.50 266 LEU A O 1
ATOM 2089 N N . GLY A 1 267 ? 27.706 -1.577 12.443 1.00 70.12 267 GLY A N 1
ATOM 2090 C CA . GLY A 1 267 ? 27.922 -0.800 13.674 1.00 70.12 267 GLY A CA 1
ATOM 2091 C C . GLY A 1 267 ? 27.037 -1.171 14.873 1.00 70.12 267 GLY A C 1
ATOM 2092 O O . GLY A 1 267 ? 27.187 -0.582 15.939 1.00 70.12 267 GLY A O 1
ATOM 2093 N N . GLN A 1 268 ? 26.105 -2.121 14.741 1.00 73.06 268 GLN A N 1
ATOM 2094 C CA . GLN A 1 268 ? 25.238 -2.522 15.854 1.00 73.06 268 GLN A CA 1
ATOM 2095 C C . GLN A 1 268 ? 26.020 -3.355 16.892 1.00 73.06 268 GLN A C 1
ATOM 2097 O O . GLN A 1 268 ? 26.294 -4.536 16.666 1.00 73.06 268 GLN A O 1
ATOM 2102 N N . GLY A 1 269 ? 26.369 -2.748 18.031 1.00 65.88 269 GLY A N 1
ATOM 2103 C CA . GLY A 1 269 ? 27.149 -3.385 19.103 1.00 65.88 269 GLY A CA 1
ATOM 2104 C C . GLY A 1 269 ? 28.662 -3.422 18.849 1.00 65.88 269 GLY A C 1
ATOM 2105 O O . GLY A 1 269 ? 29.314 -4.405 19.190 1.00 65.88 269 GLY A O 1
ATOM 2106 N N . ASP A 1 270 ? 29.209 -2.390 18.200 1.00 69.94 270 ASP A N 1
ATOM 2107 C CA . ASP A 1 270 ? 30.651 -2.173 18.008 1.00 69.94 270 ASP A CA 1
ATOM 2108 C C . ASP A 1 270 ? 30.944 -0.664 18.120 1.00 69.94 270 ASP A C 1
ATOM 2110 O O . ASP A 1 270 ? 30.493 0.125 17.282 1.00 69.94 270 ASP A O 1
ATOM 2114 N N . ALA A 1 271 ? 31.651 -0.254 19.177 1.00 67.81 271 ALA A N 1
ATOM 2115 C CA . ALA A 1 271 ? 31.897 1.154 19.495 1.00 67.81 271 ALA A CA 1
ATOM 2116 C C . ALA A 1 271 ? 32.895 1.826 18.532 1.00 67.81 271 ALA A C 1
ATOM 2118 O O . ALA A 1 271 ? 32.643 2.946 18.084 1.00 67.81 271 ALA A O 1
ATOM 2119 N N . ASP A 1 272 ? 33.969 1.131 18.149 1.00 67.25 272 ASP A N 1
ATOM 2120 C CA . ASP A 1 272 ? 35.014 1.664 17.265 1.00 67.25 272 ASP A CA 1
ATOM 2121 C C . ASP A 1 272 ? 34.453 1.897 15.852 1.00 67.25 272 ASP A C 1
ATOM 2123 O O . ASP A 1 272 ? 34.659 2.951 15.239 1.00 67.25 272 ASP A O 1
ATOM 2127 N N . CYS A 1 273 ? 33.661 0.941 15.348 1.00 66.88 273 CYS A N 1
ATOM 2128 C CA . CYS A 1 273 ? 32.923 1.125 14.099 1.00 66.88 273 CYS A CA 1
ATOM 2129 C C . CYS A 1 273 ? 31.868 2.239 14.219 1.00 66.88 273 CYS A C 1
ATOM 2131 O O . CYS A 1 273 ? 31.673 2.996 13.266 1.00 66.88 273 CYS A O 1
ATOM 2133 N N . SER A 1 274 ? 31.197 2.363 15.371 1.00 68.62 274 SER A N 1
ATOM 2134 C CA . SER A 1 274 ? 30.198 3.414 15.615 1.00 68.62 274 SER A CA 1
ATOM 2135 C C . SER A 1 274 ? 30.806 4.817 15.536 1.00 68.62 274 SER A C 1
ATOM 2137 O O . SER A 1 274 ? 30.243 5.681 14.862 1.00 68.62 274 SER A O 1
ATOM 2139 N N . GLU A 1 275 ? 31.957 5.053 16.175 1.00 70.62 275 GLU A N 1
ATOM 2140 C CA . GLU A 1 275 ? 32.630 6.357 16.168 1.00 70.62 275 GLU A CA 1
ATOM 2141 C C . GLU A 1 275 ? 33.049 6.770 14.750 1.00 70.62 275 GLU A C 1
ATOM 2143 O O . GLU A 1 275 ? 32.678 7.852 14.292 1.00 70.62 275 GLU A O 1
ATOM 2148 N N . TYR A 1 276 ? 33.702 5.876 13.998 1.00 69.06 276 TYR A N 1
ATOM 2149 C CA . TYR A 1 276 ? 34.122 6.164 12.620 1.00 69.06 276 TYR A CA 1
ATOM 2150 C C . TYR A 1 276 ? 32.941 6.414 11.662 1.00 69.06 276 TYR A C 1
ATOM 2152 O O . TYR A 1 276 ? 33.068 7.169 10.698 1.00 69.06 276 TYR A O 1
ATOM 2160 N N . ILE A 1 277 ? 31.772 5.813 11.914 1.00 71.25 277 ILE A N 1
ATOM 2161 C CA . ILE A 1 277 ? 30.553 6.062 11.128 1.00 71.25 277 ILE A CA 1
ATOM 2162 C C . ILE A 1 277 ? 29.890 7.403 11.516 1.00 71.25 277 ILE A C 1
ATOM 2164 O O . ILE A 1 277 ? 29.344 8.082 10.639 1.00 71.25 277 ILE A O 1
ATOM 2168 N N . ASN A 1 278 ? 29.949 7.818 12.789 1.00 72.75 278 ASN A N 1
ATOM 2169 C CA . ASN A 1 278 ? 29.281 9.030 13.289 1.00 72.75 278 ASN A CA 1
ATOM 2170 C C . ASN A 1 278 ? 29.711 10.308 12.550 1.00 72.75 278 ASN A C 1
ATOM 2172 O O . ASN A 1 278 ? 28.848 11.122 12.215 1.00 72.75 278 ASN A O 1
ATOM 2176 N N . ASP A 1 279 ? 30.999 10.465 12.234 1.00 72.62 279 ASP A N 1
ATOM 2177 C CA . ASP A 1 279 ? 31.517 11.626 11.494 1.00 72.62 279 ASP A CA 1
ATOM 2178 C C . ASP A 1 279 ? 30.895 11.759 10.096 1.00 72.62 279 ASP A C 1
ATOM 2180 O O . ASP A 1 279 ? 30.537 12.858 9.663 1.00 72.62 279 ASP A O 1
ATOM 2184 N N . ILE A 1 280 ? 30.705 10.644 9.384 1.00 72.81 280 ILE A N 1
ATOM 2185 C CA . ILE A 1 280 ? 30.112 10.664 8.041 1.00 72.81 280 ILE A CA 1
ATOM 2186 C C . ILE A 1 280 ? 28.586 10.766 8.109 1.00 72.81 280 ILE A C 1
ATOM 2188 O O . ILE A 1 280 ? 27.992 11.404 7.244 1.00 72.81 280 ILE A O 1
ATOM 2192 N N . LEU A 1 281 ? 27.932 10.246 9.152 1.00 72.69 281 LEU A N 1
ATOM 2193 C CA . LEU A 1 281 ? 26.514 10.536 9.396 1.00 72.69 281 LEU A CA 1
ATOM 2194 C C . LEU A 1 281 ? 26.300 12.031 9.690 1.00 72.69 281 LEU A C 1
ATOM 2196 O O . LEU A 1 281 ? 25.392 12.639 9.123 1.00 72.69 281 LEU A O 1
ATOM 2200 N N . ALA A 1 282 ? 27.170 12.652 10.493 1.00 69.31 282 ALA A N 1
ATOM 2201 C CA . ALA A 1 282 ? 27.173 14.096 10.715 1.00 69.31 282 ALA A CA 1
ATOM 2202 C C . ALA A 1 282 ? 27.466 14.879 9.421 1.00 69.31 282 ALA A C 1
ATOM 2204 O O . ALA A 1 282 ? 26.816 15.901 9.168 1.00 69.31 282 ALA A O 1
ATOM 2205 N N . GLN A 1 283 ? 28.378 14.387 8.572 1.00 69.50 283 GLN A N 1
ATOM 2206 C CA . GLN A 1 283 ? 28.625 14.951 7.246 1.00 69.50 283 GLN A CA 1
ATOM 2207 C C . GLN A 1 283 ? 27.361 14.866 6.378 1.00 69.50 283 GLN A C 1
ATOM 2209 O O . GLN A 1 283 ? 26.856 15.907 5.986 1.00 69.50 283 GLN A O 1
ATOM 2214 N N . VAL A 1 284 ? 26.786 13.685 6.133 1.00 67.44 284 VAL A N 1
ATOM 2215 C CA . VAL A 1 284 ? 25.632 13.510 5.224 1.00 67.44 284 VAL A CA 1
ATOM 2216 C C . VAL A 1 284 ? 24.384 14.267 5.701 1.00 67.44 284 VAL A C 1
ATOM 2218 O O . VAL A 1 284 ? 23.671 14.828 4.872 1.00 67.44 284 VAL A O 1
ATOM 2221 N N . VAL A 1 285 ? 24.146 14.369 7.015 1.00 61.47 285 VAL A N 1
ATOM 2222 C CA . VAL A 1 285 ? 23.056 15.197 7.574 1.00 61.47 285 VAL A CA 1
ATOM 2223 C C . VAL A 1 285 ? 23.307 16.701 7.368 1.00 61.47 285 VAL A C 1
ATOM 2225 O O . VAL A 1 285 ? 22.357 17.457 7.184 1.00 61.47 285 VAL A O 1
ATOM 2228 N N . SER A 1 286 ? 24.564 17.160 7.362 1.00 57.41 286 SER A N 1
ATOM 2229 C CA . SER A 1 286 ? 24.901 18.581 7.163 1.00 57.41 286 SER A CA 1
ATOM 2230 C C . SER A 1 286 ? 25.172 18.979 5.704 1.00 57.41 286 SER A C 1
ATOM 2232 O O . SER A 1 286 ? 24.968 20.138 5.334 1.00 57.41 286 SER A O 1
ATOM 2234 N N . THR A 1 287 ? 25.587 18.053 4.837 1.00 53.84 287 THR A N 1
ATOM 2235 C CA . THR A 1 287 ? 25.952 18.333 3.443 1.00 53.84 287 THR A CA 1
ATOM 2236 C C . THR A 1 287 ? 24.786 18.111 2.483 1.00 53.84 287 THR A C 1
ATOM 2238 O O . THR A 1 287 ? 24.749 17.144 1.728 1.00 53.84 287 THR A O 1
ATOM 2241 N N . LYS A 1 288 ? 23.880 19.096 2.440 1.00 53.62 288 LYS A N 1
ATOM 2242 C CA . LYS A 1 288 ? 22.989 19.374 1.292 1.00 53.62 288 LYS A CA 1
ATOM 2243 C C . LYS A 1 288 ? 22.073 18.228 0.820 1.00 53.62 288 LYS A C 1
ATOM 2245 O O . LYS A 1 288 ? 21.696 18.199 -0.352 1.00 53.62 288 LYS A O 1
ATOM 2250 N N . THR A 1 289 ? 21.610 17.338 1.696 1.00 53.19 289 THR A N 1
ATOM 2251 C CA . THR A 1 289 ? 20.420 16.534 1.369 1.00 53.19 289 THR A CA 1
ATOM 2252 C C . THR A 1 289 ? 19.219 17.463 1.185 1.00 53.19 289 THR A C 1
ATOM 2254 O O . THR A 1 289 ? 18.745 18.059 2.150 1.00 53.19 289 THR A O 1
ATOM 2257 N N . GLU A 1 290 ? 18.708 17.603 -0.042 1.00 54.41 290 GLU A N 1
ATOM 2258 C CA . GLU A 1 290 ? 17.541 18.453 -0.305 1.00 54.41 290 GLU A CA 1
ATOM 2259 C C . GLU A 1 290 ? 16.266 17.883 0.352 1.00 54.41 290 GLU A C 1
ATOM 2261 O O . GLU A 1 290 ? 15.545 17.070 -0.239 1.00 54.41 290 GLU A O 1
ATOM 2266 N N . SER A 1 291 ? 15.946 18.387 1.551 1.00 55.53 291 SER A N 1
ATOM 2267 C CA . SER A 1 291 ? 14.676 18.243 2.300 1.00 55.53 291 SER A CA 1
ATOM 2268 C C . SER A 1 291 ? 13.422 18.468 1.442 1.00 55.53 291 SER A C 1
ATOM 2270 O O . SER A 1 291 ? 12.333 17.966 1.735 1.00 55.53 291 SER A O 1
ATOM 2272 N N . ASN A 1 292 ? 13.576 19.207 0.345 1.00 58.56 292 ASN A N 1
ATOM 2273 C CA . ASN A 1 292 ? 12.525 19.599 -0.582 1.00 58.56 292 ASN A CA 1
ATOM 2274 C C . ASN A 1 292 ? 12.291 18.586 -1.733 1.00 58.56 292 ASN A C 1
ATOM 2276 O O . ASN A 1 292 ? 11.411 18.798 -2.576 1.00 58.56 292 ASN A O 1
ATOM 2280 N N . LYS A 1 293 ? 13.063 17.484 -1.783 1.00 68.12 293 LYS A N 1
ATOM 2281 C CA . LYS A 1 293 ? 12.975 16.398 -2.782 1.00 68.12 293 LYS A CA 1
ATOM 2282 C C . LYS A 1 293 ? 12.807 15.025 -2.121 1.00 68.12 293 LYS A C 1
ATOM 2284 O O . LYS A 1 293 ? 13.387 14.734 -1.079 1.00 68.12 293 LYS A O 1
ATOM 2289 N N . ASN A 1 294 ? 12.043 14.129 -2.753 1.00 70.12 294 ASN A N 1
ATOM 2290 C CA . ASN A 1 294 ? 11.747 12.801 -2.187 1.00 70.12 294 ASN A CA 1
ATOM 2291 C C . ASN A 1 294 ? 13.004 11.924 -2.012 1.00 70.12 294 ASN A C 1
ATOM 2293 O O . ASN A 1 294 ? 13.050 11.117 -1.092 1.00 70.12 294 ASN A O 1
ATOM 2297 N N . ALA A 1 295 ? 14.016 12.083 -2.872 1.00 73.19 295 ALA A N 1
ATOM 2298 C CA . ALA A 1 295 ? 15.293 11.378 -2.745 1.00 73.19 295 ALA A CA 1
ATOM 2299 C C . ALA A 1 295 ? 16.076 11.824 -1.494 1.00 73.19 295 ALA A C 1
ATOM 2301 O O . ALA A 1 295 ? 16.506 10.974 -0.722 1.00 73.19 295 ALA A O 1
ATOM 2302 N N . GLY A 1 296 ? 16.169 13.136 -1.235 1.00 71.81 296 GLY A N 1
ATOM 2303 C CA . GLY A 1 296 ? 16.820 13.675 -0.035 1.00 71.81 296 GLY A CA 1
ATOM 2304 C C . GLY A 1 296 ? 16.128 13.232 1.256 1.00 71.81 296 GLY A C 1
ATOM 2305 O O . GLY A 1 296 ? 16.791 12.749 2.166 1.00 71.81 296 GLY A O 1
ATOM 2306 N N . ASN A 1 297 ? 14.790 13.277 1.299 1.00 72.31 297 ASN A N 1
ATOM 2307 C CA . ASN A 1 297 ? 14.019 12.759 2.440 1.00 72.31 297 ASN A CA 1
ATOM 2308 C C . ASN A 1 297 ? 14.237 11.249 2.670 1.00 72.31 297 ASN A C 1
ATOM 2310 O O . ASN A 1 297 ? 14.257 10.811 3.814 1.00 72.31 297 ASN A O 1
ATOM 2314 N N . ALA A 1 2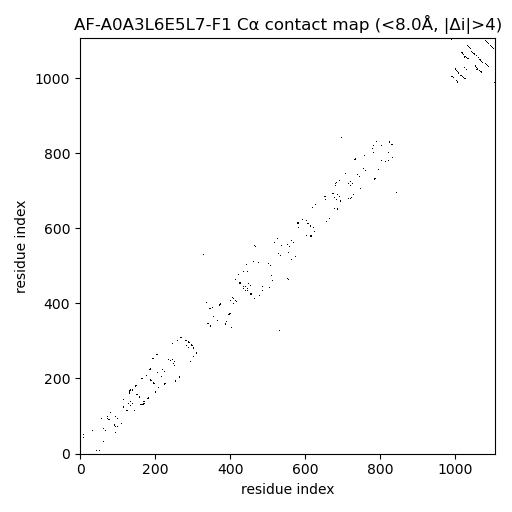98 ? 14.406 10.450 1.609 1.00 74.19 298 ALA A N 1
ATOM 2315 C CA . ALA A 1 298 ? 14.655 9.012 1.732 1.00 74.19 298 ALA A CA 1
ATOM 2316 C C . ALA A 1 298 ? 16.081 8.688 2.218 1.00 74.19 298 ALA A C 1
ATOM 2318 O O . ALA A 1 298 ? 16.258 7.724 2.958 1.00 74.19 298 ALA A O 1
ATOM 2319 N N . ILE A 1 299 ? 17.080 9.502 1.849 1.00 78.12 299 ILE A N 1
ATOM 2320 C CA . ILE A 1 299 ? 18.435 9.416 2.417 1.00 78.12 299 ILE A CA 1
ATOM 2321 C C . ILE A 1 299 ? 18.402 9.824 3.895 1.00 78.12 299 ILE A C 1
ATOM 2323 O O . ILE A 1 299 ? 18.847 9.050 4.733 1.00 78.12 299 ILE A O 1
ATOM 2327 N N . LEU A 1 300 ? 17.805 10.975 4.231 1.00 73.81 300 LEU A N 1
ATOM 2328 C CA . LEU A 1 300 ? 17.672 11.455 5.615 1.00 73.81 300 LEU A CA 1
ATOM 2329 C C . LEU A 1 300 ? 16.951 10.449 6.523 1.00 73.81 300 LEU A C 1
ATOM 2331 O O . LEU A 1 300 ? 17.409 10.202 7.636 1.00 73.81 300 LEU A O 1
ATOM 2335 N N . TYR A 1 301 ? 15.869 9.830 6.040 1.00 74.06 301 TYR A N 1
ATOM 2336 C CA . TYR A 1 301 ? 15.166 8.757 6.749 1.00 74.06 301 TYR A CA 1
ATOM 2337 C C . TYR A 1 301 ? 16.114 7.614 7.131 1.00 74.06 301 TYR A C 1
ATOM 2339 O O . TYR A 1 301 ? 16.149 7.193 8.286 1.00 74.06 301 TYR A O 1
ATOM 2347 N N . GLU A 1 302 ? 16.926 7.153 6.178 1.00 77.81 302 GLU A N 1
ATOM 2348 C CA . GLU A 1 302 ? 17.855 6.051 6.405 1.00 77.81 302 GLU A CA 1
ATOM 2349 C C . GLU A 1 302 ? 19.072 6.456 7.248 1.00 77.81 302 GLU A C 1
ATOM 2351 O O . GLU A 1 302 ? 19.530 5.668 8.073 1.00 77.81 302 GLU A O 1
ATOM 2356 N N . CYS A 1 303 ? 19.567 7.691 7.109 1.00 76.06 303 CYS A N 1
ATOM 2357 C CA . CYS A 1 303 ? 20.586 8.254 7.994 1.00 76.06 303 CYS A CA 1
ATOM 2358 C C . CYS A 1 303 ? 20.101 8.264 9.445 1.00 76.06 303 CYS A C 1
ATOM 2360 O O . CYS A 1 303 ? 20.821 7.802 10.323 1.00 76.06 303 CYS A O 1
ATOM 2362 N N . VAL A 1 304 ? 18.878 8.734 9.706 1.00 71.12 304 VAL A N 1
ATOM 2363 C CA . VAL A 1 304 ? 18.314 8.772 11.062 1.00 71.12 304 VAL A CA 1
ATOM 2364 C C . VAL A 1 304 ? 18.058 7.359 11.596 1.00 71.12 304 VAL A C 1
ATOM 2366 O O . VAL A 1 304 ? 18.450 7.070 12.723 1.00 71.12 304 VAL A O 1
ATOM 2369 N N . GLU A 1 305 ? 17.527 6.433 10.789 1.00 71.44 305 GLU A N 1
ATOM 2370 C CA . GLU A 1 305 ? 17.430 5.018 11.188 1.00 71.44 305 GLU A CA 1
ATOM 2371 C C . GLU A 1 305 ? 18.796 4.366 11.473 1.00 71.44 305 GLU A C 1
ATOM 2373 O O . GLU A 1 305 ? 18.883 3.476 12.322 1.00 71.44 305 GLU A O 1
ATOM 2378 N N . THR A 1 306 ? 19.859 4.817 10.804 1.00 73.88 306 THR A N 1
ATOM 2379 C CA . THR A 1 306 ? 21.239 4.374 11.050 1.00 73.88 306 THR A CA 1
ATOM 2380 C C . THR A 1 306 ? 21.782 4.962 12.356 1.00 73.88 306 THR A C 1
ATOM 2382 O O . THR A 1 306 ? 22.230 4.198 13.203 1.00 73.88 306 THR A O 1
ATOM 2385 N N . ILE A 1 307 ? 21.634 6.275 12.589 1.00 72.56 307 ILE A N 1
ATOM 2386 C CA . ILE A 1 307 ? 21.979 6.959 13.857 1.00 72.56 307 ILE A CA 1
ATOM 2387 C C . ILE A 1 307 ? 21.268 6.310 15.057 1.00 72.56 307 ILE A C 1
ATOM 2389 O O . ILE A 1 307 ? 21.834 6.220 16.142 1.00 72.56 307 ILE A O 1
ATOM 2393 N N . MET A 1 308 ? 20.024 5.858 14.878 1.00 67.50 308 MET A N 1
ATOM 2394 C CA . MET A 1 308 ? 19.227 5.222 15.932 1.00 67.50 308 MET A CA 1
ATOM 2395 C C . MET A 1 308 ? 19.591 3.753 16.190 1.00 67.50 308 MET A C 1
ATOM 2397 O O . MET A 1 308 ? 19.349 3.270 17.291 1.00 67.50 308 MET A O 1
ATOM 2401 N N . GLY A 1 309 ? 20.132 3.040 15.195 1.00 66.38 309 GLY A N 1
ATOM 2402 C CA . GLY A 1 309 ? 20.579 1.645 15.330 1.00 66.38 309 GLY A CA 1
ATOM 2403 C C . GLY A 1 309 ? 22.034 1.477 15.786 1.00 66.38 309 GLY A C 1
ATOM 2404 O O . GLY A 1 309 ? 22.464 0.352 16.014 1.00 66.38 309 GLY A O 1
ATOM 2405 N N . ILE A 1 310 ? 22.772 2.582 15.889 1.00 70.56 310 ILE A N 1
ATOM 2406 C CA . ILE A 1 310 ? 24.187 2.663 16.265 1.00 70.56 310 ILE A CA 1
ATOM 2407 C C . ILE A 1 310 ? 24.301 3.257 17.678 1.00 70.56 310 ILE A C 1
ATOM 2409 O O . ILE A 1 310 ? 23.415 3.984 18.139 1.00 70.56 310 ILE A O 1
ATOM 2413 N N . GLU A 1 311 ? 25.408 3.001 18.377 1.00 62.59 311 GLU A N 1
ATOM 2414 C CA . GLU A 1 311 ? 25.695 3.576 19.701 1.00 62.59 311 GLU A CA 1
ATOM 2415 C C . GLU A 1 311 ? 26.151 5.052 19.626 1.00 62.59 311 GLU A C 1
ATOM 2417 O O . GLU A 1 311 ? 27.053 5.506 20.319 1.00 62.59 311 GLU A O 1
ATOM 2422 N N . ALA A 1 312 ? 25.485 5.846 18.781 1.00 56.28 312 ALA A N 1
ATOM 2423 C CA . ALA A 1 312 ? 25.811 7.242 18.518 1.00 56.28 312 ALA A CA 1
ATOM 2424 C C . ALA A 1 312 ? 25.654 8.137 19.760 1.00 56.28 312 ALA A C 1
ATOM 2426 O O . ALA A 1 312 ? 24.706 7.989 20.543 1.00 56.28 312 ALA A O 1
ATOM 2427 N N . THR A 1 313 ? 26.525 9.136 19.907 1.00 54.00 313 THR A N 1
ATOM 2428 C CA . THR A 1 313 ? 26.474 10.115 21.003 1.00 54.00 313 THR A CA 1
ATOM 2429 C C . THR A 1 313 ? 25.113 10.822 21.052 1.00 54.00 313 THR A C 1
ATOM 2431 O O . THR A 1 313 ? 24.562 11.223 20.023 1.00 54.00 313 THR A O 1
ATOM 2434 N N . SER A 1 314 ? 24.551 11.005 22.252 1.00 52.44 314 SER A N 1
ATOM 2435 C CA . SER A 1 314 ? 23.165 11.471 22.467 1.00 52.44 314 SER A CA 1
ATOM 2436 C C . SER A 1 314 ? 22.803 12.783 21.749 1.00 52.44 314 SER A C 1
ATOM 2438 O O . SER A 1 314 ? 21.660 12.952 21.312 1.00 52.44 314 SER A O 1
ATOM 2440 N N . GLY A 1 315 ? 23.775 13.684 21.561 1.00 53.56 315 GLY A N 1
ATOM 2441 C CA . GLY A 1 315 ? 23.618 14.935 20.812 1.00 53.56 315 GLY A CA 1
ATOM 2442 C C . GLY A 1 315 ? 23.316 14.750 19.317 1.00 53.56 315 GLY A C 1
ATOM 2443 O O . GLY A 1 315 ? 22.526 15.513 18.764 1.00 53.56 315 GLY A O 1
ATOM 2444 N N . LEU A 1 316 ? 23.863 13.712 18.671 1.00 54.59 316 LEU A N 1
ATOM 2445 C CA . LEU A 1 316 ? 23.599 13.400 17.257 1.00 54.59 316 LEU A CA 1
ATOM 2446 C C . LEU A 1 316 ? 22.166 12.882 17.068 1.00 54.59 316 LEU A C 1
ATOM 2448 O O . LEU A 1 316 ? 21.463 13.324 16.157 1.00 54.59 316 LEU A O 1
ATOM 2452 N N . ARG A 1 317 ? 21.684 12.041 17.997 1.00 56.78 317 ARG A N 1
ATOM 2453 C CA . ARG A 1 317 ? 20.285 11.568 18.028 1.00 56.78 317 ARG A CA 1
ATOM 2454 C C . ARG A 1 317 ? 19.308 12.751 18.170 1.00 56.78 317 ARG A C 1
ATOM 2456 O O . ARG A 1 317 ? 18.357 12.872 17.401 1.00 56.78 317 ARG A O 1
ATOM 2463 N N . HIS A 1 318 ? 19.616 13.695 19.066 1.00 52.00 318 HIS A N 1
ATOM 2464 C CA . HIS A 1 318 ? 18.863 14.946 19.280 1.00 52.00 318 HIS A CA 1
ATOM 2465 C C . HIS A 1 318 ? 18.953 15.979 18.139 1.00 52.00 318 HIS A C 1
ATOM 2467 O O . HIS A 1 318 ? 18.221 16.981 18.166 1.00 52.00 318 HIS A O 1
ATOM 2473 N N . LYS A 1 319 ? 19.851 15.775 17.169 1.00 48.41 319 LYS A N 1
ATOM 2474 C CA . LYS A 1 319 ? 19.983 16.601 15.964 1.00 48.41 319 LYS A CA 1
ATOM 2475 C C . LYS A 1 319 ? 19.217 15.994 14.785 1.00 48.41 319 LYS A C 1
ATOM 2477 O O . LYS A 1 319 ? 18.395 16.686 14.194 1.00 48.41 319 LYS A O 1
ATOM 2482 N N . GLY A 1 320 ? 19.379 14.694 14.522 1.00 46.31 320 GLY A N 1
ATOM 2483 C CA . GLY A 1 320 ? 18.702 14.002 13.415 1.00 46.31 320 GLY A CA 1
ATOM 2484 C C . GLY A 1 320 ? 17.167 14.079 13.458 1.00 46.31 320 GLY A C 1
ATOM 2485 O O . GLY A 1 320 ? 16.533 14.190 12.415 1.00 46.31 320 GLY A O 1
ATOM 2486 N N . VAL A 1 321 ? 16.562 14.103 14.653 1.00 45.62 321 VAL A N 1
ATOM 2487 C CA . VAL A 1 321 ? 15.107 14.313 14.823 1.00 45.62 321 VAL A CA 1
ATOM 2488 C C . VAL A 1 321 ? 14.684 15.767 14.541 1.00 45.62 321 VAL A C 1
ATOM 2490 O O . VAL A 1 321 ? 13.553 16.017 14.131 1.00 45.62 321 VAL A O 1
ATOM 2493 N N . ARG A 1 322 ? 15.588 16.733 14.740 1.00 43.31 322 ARG A N 1
ATOM 2494 C CA . ARG A 1 322 ? 15.321 18.178 14.646 1.00 43.31 322 ARG A CA 1
ATOM 2495 C C . ARG A 1 322 ? 15.465 18.704 13.219 1.00 43.31 322 ARG A C 1
ATOM 2497 O O . ARG A 1 322 ? 14.632 19.484 12.768 1.00 43.31 322 ARG A O 1
ATOM 2504 N N . ASP A 1 323 ? 16.465 18.219 12.486 1.00 44.94 323 ASP A N 1
ATOM 2505 C CA . ASP A 1 323 ? 16.764 18.665 11.117 1.00 44.94 323 ASP A CA 1
ATOM 2506 C C . ASP A 1 323 ? 15.671 18.254 10.097 1.00 44.94 323 ASP A C 1
ATOM 2508 O O . ASP A 1 323 ? 15.592 18.810 9.004 1.00 44.94 323 ASP A O 1
ATOM 2512 N N . ILE A 1 324 ? 14.739 17.367 10.479 1.00 43.09 324 ILE A N 1
ATOM 2513 C CA . ILE A 1 324 ? 13.510 17.039 9.722 1.00 43.09 324 ILE A CA 1
ATOM 2514 C C . ILE A 1 324 ? 12.556 18.257 9.597 1.00 43.09 324 ILE A C 1
ATOM 2516 O O . ILE A 1 324 ? 11.652 18.252 8.755 1.00 43.09 324 ILE A O 1
ATOM 2520 N N . GLN A 1 325 ? 12.754 19.308 10.403 1.00 38.91 325 GLN A N 1
ATOM 2521 C CA . GLN A 1 325 ? 11.875 20.482 10.506 1.00 38.91 325 GLN A CA 1
ATOM 2522 C C . GLN A 1 325 ? 12.438 21.772 9.858 1.00 38.91 325 GLN A C 1
ATOM 2524 O O . GLN A 1 325 ? 11.813 22.821 9.993 1.00 38.91 325 GLN A O 1
ATOM 2529 N N . GLY A 1 326 ? 13.585 21.725 9.160 1.00 30.95 326 GLY A N 1
ATOM 2530 C CA . GLY A 1 326 ? 14.246 22.906 8.570 1.00 30.95 326 GLY A CA 1
ATOM 2531 C C . GLY A 1 326 ? 14.239 22.980 7.032 1.00 30.95 326 GLY A C 1
ATOM 2532 O O . GLY A 1 326 ? 14.263 21.958 6.351 1.00 30.95 326 GLY A O 1
ATOM 2533 N N . ASP A 1 327 ? 14.265 24.204 6.487 1.00 28.97 327 ASP A N 1
ATOM 2534 C CA . ASP A 1 327 ? 14.393 24.521 5.052 1.00 28.97 327 ASP A CA 1
ATOM 2535 C C . ASP A 1 327 ? 15.259 25.789 4.854 1.00 28.97 327 ASP A C 1
ATOM 2537 O O . ASP A 1 327 ? 15.128 26.742 5.616 1.00 28.97 327 ASP A O 1
ATOM 2541 N N . ILE A 1 328 ? 16.092 25.835 3.800 1.00 26.59 328 ILE A N 1
ATOM 2542 C CA . ILE A 1 328 ? 16.686 27.065 3.218 1.00 26.59 328 ILE A CA 1
ATOM 2543 C C . ILE A 1 328 ? 16.716 26.904 1.675 1.00 26.59 328 ILE A C 1
ATOM 2545 O O . ILE A 1 328 ? 17.100 25.833 1.195 1.00 26.59 328 ILE A O 1
ATOM 2549 N N . PRO A 1 329 ? 16.316 27.907 0.860 1.00 34.47 329 PRO A N 1
ATOM 2550 C CA . PRO A 1 329 ? 16.047 27.705 -0.571 1.00 34.47 329 PRO A CA 1
ATOM 2551 C C . PRO A 1 329 ? 17.202 28.070 -1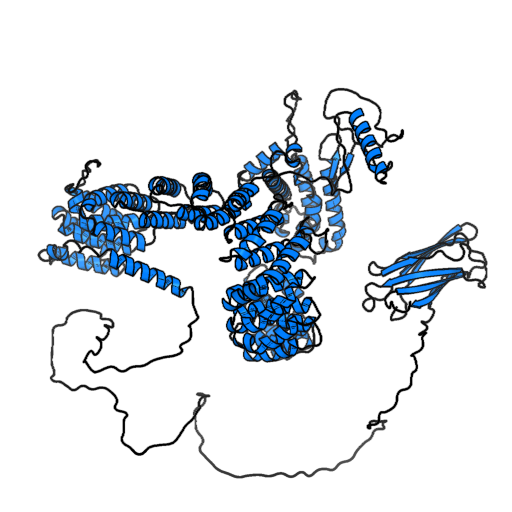.528 1.00 34.47 329 PRO A C 1
ATOM 2553 O O . PRO A 1 329 ? 17.784 29.145 -1.434 1.00 34.47 329 PRO A O 1
ATOM 2556 N N . TRP A 1 330 ? 17.422 27.245 -2.563 1.00 31.86 330 TRP A N 1
ATOM 2557 C CA . TRP A 1 330 ? 18.179 27.606 -3.780 1.00 31.86 330 TRP A CA 1
ATOM 2558 C C . TRP A 1 330 ? 17.553 26.970 -5.032 1.00 31.86 330 TRP A C 1
ATOM 2560 O O . TRP A 1 330 ? 17.710 25.776 -5.270 1.00 31.86 330 TRP A O 1
ATOM 2570 N N . CYS A 1 331 ? 16.827 27.752 -5.843 1.00 35.06 331 CYS A N 1
ATOM 2571 C CA . CYS A 1 331 ? 16.082 27.257 -7.020 1.00 35.06 331 CYS A CA 1
ATOM 2572 C C . CYS A 1 331 ? 16.014 28.270 -8.194 1.00 35.06 331 CYS A C 1
ATOM 2574 O O . CYS A 1 331 ? 14.962 28.423 -8.807 1.00 35.06 331 CYS A O 1
ATOM 2576 N N . MET A 1 332 ? 17.112 28.967 -8.526 1.00 33.03 332 MET A N 1
ATOM 2577 C CA . MET A 1 332 ? 17.183 29.886 -9.689 1.00 33.03 332 MET A CA 1
ATOM 2578 C C . MET A 1 332 ? 18.510 29.790 -10.479 1.00 33.03 332 MET A C 1
ATOM 2580 O O . MET A 1 332 ? 19.098 30.800 -10.845 1.00 33.03 332 MET A O 1
ATOM 2584 N N . LEU A 1 333 ? 19.001 28.568 -10.735 1.00 35.41 333 LEU A N 1
ATOM 2585 C CA . LEU A 1 333 ? 20.253 28.316 -11.484 1.00 35.41 333 LEU A CA 1
ATOM 2586 C C . LEU A 1 333 ? 20.127 27.260 -12.609 1.00 35.41 333 LEU A C 1
ATOM 2588 O O . LEU A 1 333 ? 21.134 26.792 -13.127 1.00 35.41 333 LEU A O 1
ATOM 2592 N N . PHE A 1 334 ? 18.902 26.885 -12.998 1.00 40.25 334 PHE A N 1
ATOM 2593 C CA . PHE A 1 334 ? 18.629 25.828 -13.991 1.00 40.25 334 PHE A CA 1
ATOM 2594 C C . PHE A 1 334 ? 17.550 26.234 -15.017 1.00 40.25 334 PHE A C 1
ATOM 2596 O O . PHE A 1 334 ? 16.632 25.468 -15.304 1.00 40.25 334 PHE A O 1
ATOM 2603 N N . ALA A 1 335 ? 17.634 27.457 -15.545 1.00 41.16 335 ALA A N 1
ATOM 2604 C CA . ALA A 1 335 ? 16.778 27.937 -16.629 1.00 41.16 335 ALA A CA 1
ATOM 2605 C C . ALA A 1 335 ? 17.630 28.610 -17.714 1.00 41.16 335 ALA A C 1
ATOM 2607 O O . ALA A 1 335 ? 18.425 29.493 -17.399 1.00 41.16 335 ALA A O 1
ATOM 2608 N N . ASP A 1 336 ? 17.437 28.209 -18.974 1.00 52.44 336 ASP A N 1
ATOM 2609 C CA . ASP A 1 336 ? 18.081 28.844 -20.136 1.00 52.44 336 ASP A CA 1
ATOM 2610 C C . ASP A 1 336 ? 17.524 30.261 -20.398 1.00 52.44 336 ASP A C 1
ATOM 2612 O O . ASP A 1 336 ? 18.227 31.124 -20.923 1.00 52.44 336 AS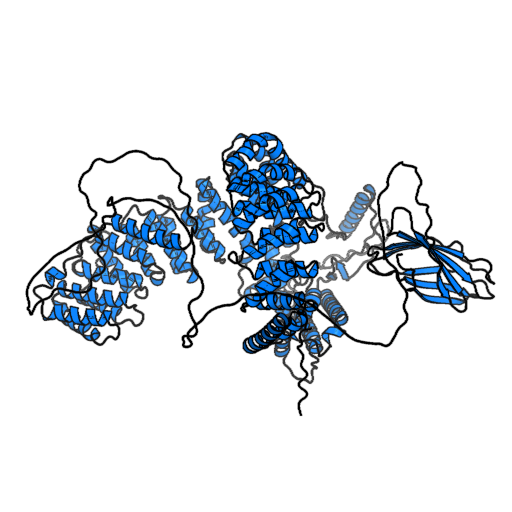P A O 1
ATOM 2616 N N . ASP A 1 337 ? 16.270 30.504 -19.997 1.00 59.47 337 ASP A N 1
ATOM 2617 C CA . ASP A 1 337 ? 15.566 31.784 -20.103 1.00 59.47 337 ASP A CA 1
ATOM 2618 C C . ASP A 1 337 ? 15.480 32.460 -18.717 1.00 59.47 337 ASP A C 1
ATOM 2620 O O . ASP A 1 337 ? 14.761 31.989 -17.832 1.00 59.47 337 ASP A O 1
ATOM 2624 N N . VAL A 1 338 ? 16.176 33.585 -18.522 1.00 62.56 338 VAL A N 1
ATOM 2625 C CA . VAL A 1 338 ? 16.098 34.406 -17.295 1.00 62.56 338 VAL A CA 1
ATOM 2626 C C . VAL A 1 338 ? 15.080 35.534 -17.472 1.00 62.56 338 VAL A C 1
ATOM 2628 O O . VAL A 1 338 ? 15.090 36.229 -18.485 1.00 62.56 338 VAL A O 1
ATOM 2631 N N . VAL A 1 339 ? 14.239 35.764 -16.458 1.00 69.56 339 VAL A N 1
ATOM 2632 C CA . VAL A 1 339 ? 13.285 36.885 -16.410 1.00 69.56 339 VAL A CA 1
ATOM 2633 C C . VAL A 1 339 ? 13.689 37.858 -15.305 1.00 69.56 339 VAL A C 1
ATOM 2635 O O . VAL A 1 339 ? 13.870 37.456 -14.157 1.00 69.56 339 VAL A O 1
ATOM 2638 N N . LEU A 1 340 ? 13.794 39.144 -15.646 1.00 71.38 340 LEU A N 1
ATOM 2639 C CA . LEU A 1 340 ? 13.960 40.234 -14.685 1.00 71.38 340 LEU A CA 1
ATOM 2640 C C . LEU A 1 340 ? 12.604 40.911 -14.454 1.00 71.38 340 LEU A C 1
ATOM 2642 O O . LEU A 1 340 ? 11.888 41.204 -15.409 1.00 71.38 340 LEU A O 1
ATOM 2646 N N . ILE A 1 341 ? 12.263 41.154 -13.188 1.00 72.50 341 ILE A N 1
ATOM 2647 C CA . ILE A 1 341 ? 11.029 41.829 -12.765 1.00 72.50 341 ILE A CA 1
ATOM 2648 C C . ILE A 1 341 ? 11.416 43.019 -11.878 1.00 72.50 341 ILE A C 1
ATOM 2650 O O . ILE A 1 341 ? 12.314 42.913 -11.034 1.00 72.50 341 ILE A O 1
ATOM 2654 N N . GLU A 1 342 ? 10.754 44.149 -12.111 1.00 73.62 342 GLU A N 1
ATOM 2655 C CA . GLU A 1 342 ? 10.896 45.409 -11.383 1.00 73.62 342 GLU A CA 1
ATOM 2656 C C . GLU A 1 342 ? 9.607 46.231 -11.493 1.00 73.62 342 GLU A C 1
ATOM 2658 O O . GLU A 1 342 ? 8.824 46.029 -12.423 1.00 73.62 342 GLU A O 1
ATOM 2663 N N . GLU A 1 343 ? 9.403 47.155 -10.555 1.00 70.88 343 GLU A N 1
ATOM 2664 C CA . GLU A 1 343 ? 8.217 48.025 -10.512 1.00 70.88 343 GLU A CA 1
ATOM 2665 C C . GLU A 1 343 ? 8.419 49.337 -11.292 1.00 70.88 343 GLU A C 1
ATOM 2667 O O . GLU A 1 343 ? 7.449 49.988 -11.674 1.00 70.88 343 GLU A O 1
ATOM 2672 N N . SER A 1 344 ? 9.674 49.710 -11.572 1.00 72.38 344 SER A N 1
ATOM 2673 C CA . SER A 1 344 ? 10.052 50.953 -12.261 1.00 72.38 344 SER A CA 1
ATOM 2674 C C . SER A 1 344 ? 10.836 50.696 -13.553 1.00 72.38 344 SER A C 1
ATOM 2676 O O . SER A 1 344 ? 11.648 49.769 -13.634 1.00 72.38 344 SER A O 1
ATOM 2678 N N . ARG A 1 345 ? 10.655 51.551 -14.574 1.00 75.44 345 ARG A N 1
ATOM 2679 C CA . ARG A 1 345 ? 11.429 51.474 -15.831 1.00 75.44 345 ARG A CA 1
ATOM 2680 C C . ARG A 1 345 ? 12.927 51.646 -15.576 1.00 75.44 345 ARG A C 1
ATOM 2682 O O . ARG A 1 345 ? 13.738 50.923 -16.151 1.00 75.44 345 ARG A O 1
ATOM 2689 N N . SER A 1 346 ? 13.288 52.591 -14.710 1.00 74.25 346 SER A N 1
ATOM 2690 C CA . SER A 1 346 ? 14.667 52.839 -14.280 1.00 74.25 346 SER A CA 1
ATOM 2691 C C . SER A 1 346 ? 15.277 51.611 -13.598 1.00 74.25 346 SER A C 1
ATOM 2693 O O . SER A 1 346 ? 16.381 51.212 -13.965 1.00 74.25 346 SER A O 1
ATOM 2695 N N . GLY A 1 347 ? 14.538 50.953 -12.696 1.00 77.06 347 GLY A N 1
ATOM 2696 C CA . GLY A 1 347 ? 14.948 49.704 -12.054 1.00 77.06 347 GLY A CA 1
ATOM 2697 C C . GLY A 1 347 ? 15.174 48.558 -13.045 1.00 77.06 347 GLY A C 1
ATOM 2698 O O . GLY A 1 347 ? 16.194 47.871 -12.953 1.00 77.06 347 GLY A O 1
ATOM 2699 N N . VAL A 1 348 ? 14.280 48.373 -14.031 1.00 78.38 348 VAL A N 1
ATOM 2700 C CA . VAL A 1 348 ? 14.469 47.380 -15.110 1.00 78.38 348 VAL A CA 1
ATOM 2701 C C . VAL A 1 348 ? 15.777 47.647 -15.858 1.00 78.38 348 VAL A C 1
ATOM 2703 O O . VAL A 1 348 ? 16.614 46.748 -15.951 1.00 78.38 348 VAL A O 1
ATOM 2706 N N . SER A 1 349 ? 15.981 48.872 -16.354 1.00 78.88 349 SER A N 1
ATOM 2707 C CA . SER A 1 349 ? 17.186 49.241 -17.110 1.00 78.88 349 SER A CA 1
ATOM 2708 C C . SER A 1 349 ? 18.464 49.085 -16.278 1.00 78.88 349 SER A C 1
ATOM 2710 O O . SER A 1 349 ? 19.448 48.528 -16.761 1.00 78.88 349 SER A O 1
ATOM 2712 N N . GLN A 1 350 ? 18.447 49.503 -15.007 1.00 78.31 350 GLN A N 1
ATOM 2713 C CA . GLN A 1 350 ? 19.598 49.390 -14.109 1.00 78.31 350 GLN A CA 1
ATOM 2714 C C . GLN A 1 350 ? 19.940 47.926 -13.793 1.00 78.31 350 GLN A C 1
ATOM 2716 O O . GLN A 1 350 ? 21.115 47.560 -13.827 1.00 78.31 350 GLN A O 1
ATOM 2721 N N . LYS A 1 351 ? 18.944 47.061 -13.540 1.00 78.19 351 LYS A N 1
ATOM 2722 C CA . LYS A 1 351 ? 19.184 45.618 -13.358 1.00 78.19 351 LYS A CA 1
ATOM 2723 C C . LYS A 1 351 ? 19.691 44.958 -14.638 1.00 78.19 351 LYS A C 1
ATOM 2725 O O . LYS A 1 351 ? 20.592 44.129 -14.554 1.00 78.19 351 LYS A O 1
ATOM 2730 N N . LEU A 1 352 ? 19.143 45.317 -15.801 1.00 78.88 352 LEU A N 1
ATOM 2731 C CA . LEU A 1 352 ? 19.554 44.769 -17.096 1.00 78.88 352 LEU A CA 1
ATOM 2732 C C . LEU A 1 352 ? 21.025 45.102 -17.402 1.00 78.88 352 LEU A C 1
ATOM 2734 O O . LEU A 1 352 ? 21.785 44.222 -17.805 1.00 78.88 352 LEU A O 1
ATOM 2738 N N . GLU A 1 353 ? 21.440 46.342 -17.140 1.00 79.31 353 GLU A N 1
ATOM 2739 C CA . GLU A 1 353 ? 22.818 46.805 -17.324 1.00 79.31 353 GLU A CA 1
ATOM 2740 C C . GLU A 1 353 ? 23.782 46.215 -16.275 1.00 79.31 353 GLU A C 1
ATOM 2742 O O . GLU A 1 353 ? 24.866 45.750 -16.629 1.00 79.31 353 GLU A O 1
ATOM 2747 N N . LEU A 1 354 ? 23.373 46.112 -15.004 1.00 80.38 354 LEU A N 1
ATOM 2748 C CA . LEU A 1 354 ? 24.141 45.416 -13.961 1.00 80.38 354 LEU A CA 1
ATOM 2749 C C . LEU A 1 354 ? 24.367 43.934 -14.308 1.00 80.38 354 LEU A C 1
ATOM 2751 O O . LEU A 1 354 ? 25.468 43.406 -14.125 1.00 80.38 354 LEU A O 1
ATOM 2755 N N . TRP A 1 355 ? 23.343 43.258 -14.840 1.00 75.62 355 TRP A N 1
ATOM 2756 C CA . TRP A 1 355 ? 23.458 41.888 -15.346 1.00 75.62 355 TRP A CA 1
ATOM 2757 C C . TRP A 1 355 ? 24.390 41.806 -16.554 1.00 75.62 355 TRP A C 1
ATOM 2759 O O . TRP A 1 355 ? 25.232 40.910 -16.592 1.00 75.62 355 TRP A O 1
ATOM 2769 N N . ARG A 1 356 ? 24.302 42.750 -17.502 1.00 77.56 356 ARG A N 1
ATOM 2770 C CA . ARG A 1 356 ? 25.215 42.833 -18.652 1.00 77.56 356 ARG A CA 1
ATOM 2771 C C . ARG A 1 356 ? 26.672 42.909 -18.189 1.00 77.56 356 ARG A C 1
ATOM 2773 O O . ARG A 1 356 ? 27.469 42.059 -18.575 1.00 77.56 356 ARG A O 1
ATOM 2780 N N . GLN A 1 357 ? 26.997 43.854 -17.308 1.00 77.00 357 GLN A N 1
ATOM 2781 C CA . GLN A 1 357 ? 28.349 44.033 -16.764 1.00 77.00 357 GLN A CA 1
ATOM 2782 C C . GLN A 1 357 ? 28.835 42.788 -16.002 1.00 77.00 357 GLN A C 1
ATOM 2784 O O . GLN A 1 357 ? 29.950 42.318 -16.225 1.00 77.00 357 GLN A O 1
ATOM 2789 N N . THR A 1 358 ? 27.983 42.200 -15.154 1.00 75.38 358 THR A N 1
ATOM 2790 C CA . THR A 1 358 ? 28.323 41.016 -14.339 1.00 75.38 358 THR A CA 1
ATOM 2791 C C . THR A 1 358 ? 28.550 39.752 -15.179 1.00 75.38 358 THR A C 1
ATOM 2793 O O . THR A 1 358 ? 29.365 38.903 -14.810 1.00 75.38 358 THR A O 1
ATOM 2796 N N . LEU A 1 359 ? 27.834 39.609 -16.299 1.00 71.81 359 LEU A N 1
ATOM 2797 C CA . LEU A 1 359 ? 27.979 38.491 -17.233 1.00 71.81 359 LEU A CA 1
ATOM 2798 C C . LEU A 1 359 ? 29.175 38.680 -18.174 1.00 71.81 359 LEU A C 1
ATOM 2800 O O . LEU A 1 359 ? 29.948 37.738 -18.354 1.00 71.81 359 LEU A O 1
ATOM 2804 N N . GLU A 1 360 ? 29.380 39.886 -18.712 1.00 79.81 360 GLU A N 1
ATOM 2805 C CA . GLU A 1 360 ? 30.512 40.188 -19.600 1.00 79.81 360 GLU A CA 1
ATOM 2806 C C . GLU A 1 360 ? 31.855 40.094 -18.865 1.00 79.81 360 GLU A C 1
ATOM 2808 O O . GLU A 1 360 ? 32.795 39.506 -19.400 1.00 79.81 360 GLU A O 1
ATOM 2813 N N . ALA A 1 361 ? 31.923 40.526 -17.599 1.00 68.56 361 ALA A N 1
ATOM 2814 C CA . ALA A 1 361 ? 33.084 40.314 -16.725 1.00 68.56 361 ALA A CA 1
ATOM 2815 C C . ALA A 1 361 ? 33.404 38.824 -16.463 1.00 68.56 361 ALA A C 1
ATOM 2817 O O . ALA A 1 361 ? 34.485 38.497 -15.977 1.00 68.56 361 ALA A O 1
ATOM 2818 N N . LYS A 1 362 ? 32.476 37.913 -16.791 1.00 71.94 362 LYS A N 1
ATOM 2819 C CA . LYS A 1 362 ? 32.629 36.450 -16.717 1.00 71.94 362 LYS A CA 1
ATOM 2820 C C . LYS A 1 362 ? 32.646 35.780 -18.101 1.00 71.94 362 LYS A C 1
ATOM 2822 O O . LYS A 1 362 ? 32.537 34.561 -18.187 1.00 71.94 362 LYS A O 1
ATOM 2827 N N . GLY A 1 363 ? 32.781 36.558 -19.180 1.00 68.88 363 GLY A N 1
ATOM 2828 C CA . GLY A 1 363 ? 32.895 36.071 -20.561 1.00 68.88 363 GLY A CA 1
ATOM 2829 C C . GLY A 1 363 ? 31.573 35.773 -21.284 1.00 68.88 363 GLY A C 1
ATOM 2830 O O . GLY A 1 363 ? 31.599 35.383 -22.451 1.00 68.88 363 GLY A O 1
ATOM 2831 N N . PHE A 1 364 ? 30.417 35.977 -20.646 1.00 69.94 364 PHE A N 1
ATOM 2832 C CA . PHE A 1 364 ? 29.097 35.757 -21.248 1.00 69.94 364 PHE A CA 1
ATOM 2833 C C . PHE A 1 364 ? 28.550 37.049 -21.874 1.00 69.94 364 PHE A C 1
ATOM 2835 O O . PHE A 1 364 ? 28.730 38.132 -21.329 1.00 69.94 364 PHE A O 1
ATOM 2842 N N . ARG A 1 365 ? 27.840 36.960 -23.008 1.00 71.94 365 ARG A N 1
ATOM 2843 C CA . ARG A 1 365 ? 27.235 38.124 -23.688 1.00 71.94 365 ARG A CA 1
ATOM 2844 C C . ARG A 1 365 ? 25.719 37.992 -23.787 1.00 71.94 365 ARG A C 1
ATOM 2846 O O . ARG A 1 365 ? 25.221 36.961 -24.237 1.00 71.94 365 ARG A O 1
ATOM 2853 N N . LEU A 1 366 ? 24.991 39.053 -23.434 1.00 72.50 366 LEU A N 1
ATOM 2854 C CA . LEU A 1 366 ? 23.532 39.096 -23.570 1.00 72.50 366 LEU A CA 1
ATOM 2855 C C . LEU A 1 366 ? 23.124 39.274 -25.045 1.00 72.50 366 LEU A C 1
ATOM 2857 O O . LEU A 1 366 ? 23.670 40.110 -25.769 1.00 72.50 366 LEU A O 1
ATOM 2861 N N . SER A 1 367 ? 22.154 38.487 -25.513 1.00 72.06 367 SER A N 1
ATOM 2862 C CA . SER A 1 367 ? 21.746 38.472 -26.923 1.00 72.06 367 SER A CA 1
ATOM 2863 C C . SER A 1 367 ? 20.724 39.577 -27.221 1.00 72.06 367 SER A C 1
ATOM 2865 O O . SER A 1 367 ? 19.521 39.352 -27.139 1.00 72.06 367 SER A O 1
ATOM 2867 N N . ARG A 1 368 ? 21.212 40.767 -27.605 1.00 73.81 368 ARG A N 1
ATOM 2868 C CA . ARG A 1 368 ? 20.408 41.984 -27.880 1.00 73.81 368 ARG A CA 1
ATOM 2869 C C . ARG A 1 368 ? 19.161 41.744 -28.746 1.00 73.81 368 ARG A C 1
ATOM 2871 O O . ARG A 1 368 ? 18.120 42.325 -28.483 1.00 73.81 368 ARG A O 1
ATOM 2878 N N . SER A 1 369 ? 19.255 40.865 -29.747 1.00 70.19 369 SER A N 1
ATOM 2879 C CA . SER A 1 369 ? 18.167 40.516 -30.678 1.00 70.19 369 SER A CA 1
ATOM 2880 C C . SER A 1 369 ? 17.192 39.438 -30.179 1.00 70.19 369 SER A C 1
ATOM 2882 O O . SER A 1 369 ? 16.261 39.087 -30.901 1.00 70.19 369 SER A O 1
ATOM 2884 N N . LYS A 1 370 ? 17.410 38.888 -28.978 1.00 74.19 370 LYS A N 1
ATOM 2885 C CA . LYS A 1 370 ? 16.524 37.927 -28.296 1.00 74.19 370 LYS A CA 1
ATOM 2886 C C . LYS A 1 370 ? 15.960 38.456 -26.977 1.00 74.19 370 LYS A C 1
ATOM 2888 O O . LYS A 1 370 ? 15.009 37.875 -26.466 1.00 74.19 370 LYS A O 1
ATOM 2893 N N . THR A 1 371 ? 16.547 39.510 -26.411 1.00 78.25 371 THR A N 1
ATOM 2894 C CA . THR A 1 371 ? 15.965 40.223 -25.271 1.00 78.25 371 THR A CA 1
ATOM 2895 C C . THR A 1 371 ? 14.705 40.949 -25.738 1.00 78.25 371 THR A C 1
ATOM 2897 O O . THR A 1 371 ? 14.738 41.697 -26.710 1.00 78.25 371 THR A O 1
ATOM 2900 N N . GLU A 1 372 ? 13.595 40.736 -25.041 1.00 83.56 372 GLU A N 1
ATOM 2901 C CA . GLU A 1 372 ? 12.289 41.342 -25.317 1.00 83.56 372 GLU A CA 1
ATOM 2902 C C . GLU A 1 372 ? 11.688 41.784 -23.978 1.00 83.56 372 GLU A C 1
ATOM 2904 O O . GLU A 1 372 ? 11.948 41.139 -22.959 1.00 83.56 372 GLU A O 1
ATOM 2909 N N . TYR A 1 373 ? 10.896 42.859 -23.949 1.00 81.69 373 TYR A N 1
ATOM 2910 C CA . TYR A 1 373 ? 10.271 43.327 -22.704 1.00 81.69 373 TYR A CA 1
ATOM 2911 C C . TYR A 1 373 ? 8.758 43.535 -22.841 1.00 81.69 373 TYR A C 1
ATOM 2913 O O . TYR A 1 373 ? 8.246 43.851 -23.913 1.00 81.69 373 TYR A O 1
ATOM 2921 N N . MET A 1 374 ? 8.031 43.353 -21.738 1.00 80.81 374 MET A N 1
ATOM 2922 C CA . MET A 1 374 ? 6.574 43.488 -21.669 1.00 80.81 374 MET A CA 1
ATOM 2923 C C . MET A 1 374 ? 6.218 44.397 -20.493 1.00 80.81 374 MET A C 1
ATOM 2925 O O . MET A 1 374 ? 6.450 44.040 -19.339 1.00 80.81 374 MET A O 1
ATOM 2929 N N . LYS A 1 375 ? 5.657 45.578 -20.780 1.00 76.62 375 LYS A N 1
ATOM 2930 C CA . LYS A 1 375 ? 5.085 46.456 -19.749 1.00 76.62 375 LYS A CA 1
ATOM 2931 C C . LYS A 1 375 ? 3.696 45.926 -19.387 1.00 76.62 375 LYS A C 1
ATOM 2933 O O . LYS A 1 375 ? 2.908 45.662 -20.291 1.00 76.62 375 LYS A O 1
ATOM 2938 N N . CYS A 1 376 ? 3.415 45.763 -18.097 1.00 71.38 376 CYS A N 1
ATOM 2939 C CA . CYS A 1 376 ? 2.123 45.288 -17.600 1.00 71.38 376 CYS A CA 1
ATOM 2940 C C . CYS A 1 376 ? 1.485 46.393 -16.753 1.00 71.38 376 CYS A C 1
ATOM 2942 O O . CYS A 1 376 ? 1.825 46.556 -15.582 1.00 71.38 376 CYS A O 1
ATOM 2944 N N . ASP A 1 377 ? 0.600 47.186 -17.356 1.00 65.12 377 ASP A N 1
ATOM 2945 C CA . ASP A 1 377 ? 0.007 48.381 -16.744 1.00 65.12 377 ASP A CA 1
ATOM 2946 C C . ASP A 1 377 ? -1.132 48.013 -15.757 1.00 65.12 377 ASP A C 1
ATOM 2948 O O . ASP A 1 377 ? -2.300 48.347 -15.949 1.00 65.12 377 ASP A O 1
ATOM 2952 N N . PHE A 1 378 ? -0.797 47.271 -14.692 1.00 62.16 378 PHE A N 1
ATOM 2953 C CA . PHE A 1 378 ? -1.747 46.796 -13.671 1.00 62.16 378 PHE A CA 1
ATOM 2954 C C . PHE A 1 378 ? -2.203 47.877 -12.671 1.00 62.16 378 PHE A C 1
ATOM 2956 O O . PHE A 1 378 ? -3.130 47.639 -11.891 1.00 62.16 378 PHE A O 1
ATOM 2963 N N . SER A 1 379 ? -1.566 49.050 -12.666 1.00 52.44 379 SER A N 1
ATOM 2964 C CA . SER A 1 379 ? -1.873 50.182 -11.787 1.00 52.44 379 SER A CA 1
ATOM 2965 C C . SER A 1 379 ? -2.332 51.402 -12.593 1.00 52.44 379 SER A C 1
ATOM 2967 O O . SER A 1 379 ? -1.852 51.674 -13.688 1.00 52.44 379 SER A O 1
ATOM 2969 N N . ALA A 1 380 ? -3.270 52.172 -12.039 1.00 46.97 380 ALA A N 1
ATOM 2970 C CA . ALA A 1 380 ? -3.833 53.362 -12.686 1.00 46.97 380 ALA A CA 1
ATOM 2971 C C . ALA A 1 380 ? -3.051 54.657 -12.364 1.00 46.97 380 ALA A C 1
ATOM 2973 O O . ALA A 1 380 ? -3.647 55.728 -12.256 1.00 46.97 380 ALA A O 1
ATOM 2974 N N . MET A 1 381 ? -1.733 54.565 -12.149 1.00 41.84 381 MET A N 1
ATOM 2975 C CA . MET A 1 381 ? -0.870 55.693 -11.776 1.00 41.84 381 MET A CA 1
ATOM 2976 C C . MET A 1 381 ? 0.356 55.787 -12.687 1.00 41.84 381 MET A C 1
ATOM 2978 O O . MET A 1 381 ? 1.072 54.808 -12.848 1.00 41.84 381 MET A O 1
ATOM 2982 N N . GLY A 1 382 ? 0.627 56.995 -13.190 1.00 48.12 382 GLY A N 1
ATOM 2983 C CA . GLY A 1 382 ? 1.906 57.361 -13.806 1.00 48.12 382 GLY A CA 1
ATOM 2984 C C . GLY A 1 382 ? 2.099 56.904 -15.256 1.00 48.12 382 GLY A C 1
ATOM 2985 O O . GLY A 1 382 ? 2.515 55.779 -15.526 1.00 48.12 382 GLY A O 1
ATOM 2986 N N . TYR A 1 383 ? 1.910 57.826 -16.204 1.00 47.78 383 TYR A N 1
ATOM 2987 C CA . TYR A 1 383 ? 2.474 57.677 -17.548 1.00 47.78 383 TYR A CA 1
ATOM 2988 C C . TYR A 1 383 ? 3.975 58.014 -17.516 1.00 47.78 383 TYR A C 1
ATOM 2990 O O . TYR A 1 383 ? 4.370 59.134 -17.828 1.00 47.78 383 TYR A O 1
ATOM 2998 N N . GLU A 1 384 ? 4.817 57.046 -17.145 1.00 51.03 384 GLU A N 1
ATOM 2999 C CA . GLU A 1 384 ? 6.211 57.048 -17.607 1.00 51.03 384 GLU A CA 1
ATOM 3000 C C . GLU A 1 384 ? 6.250 56.587 -19.070 1.00 51.03 384 GLU A C 1
ATOM 3002 O O . GLU A 1 384 ? 5.753 55.500 -19.393 1.00 51.03 384 GLU A O 1
ATOM 3007 N N . ASP A 1 385 ? 6.843 57.413 -19.934 1.00 50.78 385 ASP A N 1
ATOM 3008 C CA . ASP A 1 385 ? 6.938 57.188 -21.380 1.00 50.78 385 ASP A CA 1
ATOM 3009 C C . ASP A 1 385 ? 8.396 57.003 -21.850 1.00 50.78 385 ASP A C 1
ATOM 3011 O O . ASP A 1 385 ? 9.352 57.439 -21.197 1.00 50.78 385 ASP A O 1
ATOM 3015 N N . GLY A 1 386 ? 8.565 56.337 -22.992 1.00 63.38 386 GLY A N 1
ATOM 3016 C CA . GLY A 1 386 ? 9.844 55.937 -23.580 1.00 63.38 386 GLY A CA 1
ATOM 3017 C C . GLY A 1 386 ? 10.296 54.514 -23.218 1.00 63.38 386 GLY A C 1
ATOM 3018 O O . GLY A 1 386 ? 9.947 53.956 -22.176 1.00 63.38 386 GLY A O 1
ATOM 3019 N N . ASP A 1 387 ? 11.104 53.919 -24.096 1.00 72.19 387 ASP A N 1
ATOM 3020 C CA . ASP A 1 387 ? 11.420 52.486 -24.062 1.00 72.19 387 ASP A CA 1
ATOM 3021 C C . ASP A 1 387 ? 12.565 52.085 -23.112 1.00 72.19 387 ASP A C 1
ATOM 3023 O O . ASP A 1 387 ? 13.329 52.914 -22.606 1.00 72.19 387 ASP A O 1
ATOM 3027 N N . VAL A 1 388 ? 12.698 50.777 -22.871 1.00 78.25 388 VAL A N 1
ATOM 3028 C CA . VAL A 1 388 ? 13.872 50.180 -22.212 1.00 78.25 388 VAL A CA 1
ATOM 3029 C C . VAL A 1 388 ? 15.006 50.055 -23.232 1.00 78.25 388 VAL A C 1
ATOM 3031 O O . VAL A 1 388 ? 14.801 49.540 -24.332 1.00 78.25 388 VAL A O 1
ATOM 3034 N N . SER A 1 389 ? 16.210 50.497 -22.868 1.00 74.44 389 SER A N 1
ATOM 3035 C CA . SER A 1 389 ? 17.408 50.399 -23.707 1.00 74.44 389 SER A CA 1
ATOM 3036 C C . SER A 1 389 ? 18.527 49.607 -23.029 1.00 74.44 389 SER A C 1
ATOM 3038 O O . SER A 1 389 ? 18.633 49.552 -21.805 1.00 74.44 389 SER A O 1
ATOM 3040 N N . LEU A 1 390 ? 19.359 48.976 -23.853 1.00 75.38 390 LEU A N 1
ATOM 3041 C CA . LEU A 1 390 ? 20.529 48.192 -23.473 1.00 75.38 390 LEU A CA 1
ATOM 3042 C C . LEU A 1 390 ? 21.702 48.652 -24.338 1.00 75.38 390 LEU A C 1
ATOM 3044 O O . LEU A 1 390 ? 21.619 48.560 -25.562 1.00 75.38 390 LEU A O 1
ATOM 3048 N N . ASP A 1 391 ? 22.782 49.141 -23.720 1.00 68.38 391 ASP A N 1
ATOM 3049 C CA . ASP A 1 391 ? 23.951 49.681 -24.439 1.00 68.38 391 ASP A CA 1
ATOM 3050 C C . ASP A 1 391 ? 23.551 50.699 -25.536 1.00 68.38 391 ASP A C 1
ATOM 3052 O O . ASP A 1 391 ? 23.912 50.582 -26.706 1.00 68.38 391 ASP A O 1
ATOM 3056 N N . GLY A 1 392 ? 22.675 51.644 -25.172 1.00 67.44 392 GLY A N 1
ATOM 3057 C CA . GLY A 1 392 ? 22.124 52.673 -26.066 1.00 67.44 392 GLY A CA 1
ATOM 3058 C C . GLY A 1 392 ? 21.060 52.200 -27.071 1.00 67.44 392 GLY A C 1
ATOM 3059 O O . GLY A 1 392 ? 20.352 53.034 -27.632 1.00 67.44 392 GLY A O 1
ATOM 3060 N N . GLN A 1 393 ? 20.886 50.892 -27.283 1.00 71.06 393 GLN A N 1
ATOM 3061 C CA . GLN A 1 393 ? 19.934 50.339 -28.251 1.00 71.06 393 GLN A CA 1
ATOM 3062 C C . GLN A 1 393 ? 18.583 50.005 -27.597 1.00 71.06 393 GLN A C 1
ATOM 3064 O O . GLN A 1 393 ? 18.538 49.377 -26.542 1.00 71.06 393 GLN A O 1
ATOM 3069 N N . VAL A 1 394 ? 17.471 50.396 -28.226 1.00 78.44 394 VAL A N 1
ATOM 3070 C CA . VAL A 1 394 ? 16.111 50.095 -27.737 1.00 78.44 394 VAL A CA 1
ATOM 3071 C C . VAL A 1 394 ? 15.803 48.596 -27.843 1.00 78.44 394 VAL A C 1
ATOM 3073 O O . VAL A 1 394 ? 16.002 47.980 -28.892 1.00 78.44 394 VAL A O 1
ATOM 3076 N N . VAL A 1 395 ? 15.293 48.018 -26.753 1.00 82.12 395 VAL A N 1
ATOM 3077 C CA . VAL A 1 395 ? 14.825 46.626 -26.666 1.00 82.12 395 VAL A CA 1
ATOM 3078 C C . VAL A 1 395 ? 13.399 46.536 -27.236 1.00 82.12 395 VAL A C 1
ATOM 3080 O O . VAL A 1 395 ? 12.581 47.403 -26.936 1.00 82.12 395 VAL A O 1
ATOM 3083 N N . PRO A 1 396 ? 13.036 45.508 -28.027 1.00 79.44 396 PRO A N 1
ATOM 3084 C CA . PRO A 1 396 ? 11.677 45.376 -28.552 1.00 79.44 396 PRO A CA 1
ATOM 3085 C C . PRO A 1 396 ? 10.635 45.139 -27.443 1.00 79.44 396 PRO A C 1
ATOM 3087 O O . PRO A 1 396 ? 10.695 44.149 -26.706 1.00 79.44 396 PRO A O 1
ATOM 3090 N N . LYS A 1 397 ? 9.634 46.026 -27.377 1.00 81.12 397 LYS A N 1
ATOM 3091 C CA . LYS A 1 397 ? 8.428 45.870 -26.552 1.00 81.12 397 LYS A CA 1
ATOM 3092 C C . LYS A 1 397 ? 7.466 44.852 -27.177 1.00 81.12 397 LYS A C 1
ATOM 3094 O O . LYS A 1 397 ? 7.255 44.863 -28.391 1.00 81.12 397 LYS A O 1
ATOM 3099 N N . LYS A 1 398 ? 6.817 44.017 -26.359 1.00 81.62 398 LYS A N 1
ATOM 3100 C CA . LYS A 1 398 ? 5.705 43.143 -26.774 1.00 81.62 398 LYS A CA 1
ATOM 3101 C C . LYS A 1 398 ? 4.541 43.156 -25.789 1.00 81.62 398 LYS A C 1
ATOM 3103 O O . LYS A 1 398 ? 4.739 43.150 -24.582 1.00 81.62 398 LYS A O 1
ATOM 3108 N N . ASP A 1 399 ? 3.332 43.062 -26.339 1.00 80.00 399 ASP A N 1
ATOM 3109 C CA . ASP A 1 399 ? 2.072 42.934 -25.588 1.00 80.00 399 ASP A CA 1
ATOM 3110 C C . ASP A 1 399 ? 1.764 41.482 -25.171 1.00 80.00 399 ASP A C 1
ATOM 3112 O O . ASP A 1 399 ? 0.988 41.243 -24.242 1.00 80.00 399 ASP A O 1
ATOM 3116 N N . THR A 1 400 ? 2.379 40.506 -25.851 1.00 79.25 400 THR A N 1
ATOM 3117 C CA . THR A 1 400 ? 2.324 39.082 -25.494 1.00 79.25 400 THR A CA 1
ATOM 3118 C C . THR A 1 400 ? 3.695 38.434 -25.638 1.00 79.25 400 THR A C 1
ATOM 3120 O O . THR A 1 400 ? 4.331 38.570 -26.687 1.00 79.25 400 THR A O 1
ATOM 3123 N N . PHE A 1 401 ? 4.115 37.669 -24.634 1.00 78.00 401 PHE A N 1
ATOM 3124 C CA . PHE A 1 401 ? 5.412 36.988 -24.594 1.00 78.00 401 PHE A CA 1
ATOM 3125 C C . PHE A 1 401 ? 5.239 35.483 -24.346 1.00 78.00 401 PHE A C 1
ATOM 3127 O O . PHE A 1 401 ? 4.240 35.065 -23.762 1.00 78.00 401 PHE A O 1
ATOM 3134 N N . ARG A 1 402 ? 6.189 34.646 -24.787 1.00 78.44 402 ARG A N 1
ATOM 3135 C CA . ARG A 1 402 ? 6.117 33.187 -24.608 1.00 78.44 402 ARG A CA 1
ATOM 3136 C C . ARG A 1 402 ? 7.217 32.693 -23.672 1.00 78.44 402 ARG A C 1
ATOM 3138 O O . ARG A 1 402 ? 8.351 32.538 -24.103 1.00 78.44 402 ARG A O 1
ATOM 3145 N N . TYR A 1 403 ? 6.858 32.360 -22.434 1.00 73.62 403 TYR A N 1
ATOM 3146 C CA . TYR A 1 403 ? 7.796 31.895 -21.407 1.00 73.62 403 TYR A CA 1
ATOM 3147 C C . TYR A 1 403 ? 7.515 30.444 -20.995 1.00 73.62 403 TYR A C 1
ATOM 3149 O O . TYR A 1 403 ? 6.363 30.078 -20.754 1.00 73.62 403 TYR A O 1
ATOM 3157 N N . LEU A 1 404 ? 8.553 29.594 -20.968 1.00 68.69 404 LEU A N 1
ATOM 3158 C CA . LEU A 1 404 ? 8.489 28.153 -20.634 1.00 68.69 404 LEU A CA 1
ATOM 3159 C C . LEU A 1 404 ? 7.354 27.371 -21.343 1.00 68.69 404 LEU A C 1
ATOM 3161 O O . LEU A 1 404 ? 6.830 26.362 -20.859 1.00 68.69 404 LEU A O 1
ATOM 3165 N N . GLY A 1 405 ? 6.976 27.846 -22.534 1.00 70.44 405 GLY A N 1
ATOM 3166 C CA . GLY A 1 405 ? 5.925 27.290 -23.382 1.00 70.44 405 GLY A CA 1
ATOM 3167 C C . GLY A 1 405 ? 4.531 27.913 -23.229 1.00 70.44 405 GLY A C 1
ATOM 3168 O O . GLY A 1 405 ? 3.708 27.658 -24.110 1.00 70.44 405 GLY A O 1
ATOM 3169 N N . SER A 1 406 ? 4.273 28.721 -22.196 1.00 77.06 406 SER A N 1
ATOM 3170 C CA . SER A 1 406 ? 3.014 29.455 -21.962 1.00 77.06 406 SER A CA 1
ATOM 3171 C C . SER A 1 406 ? 3.018 30.837 -22.610 1.00 77.06 406 SER A C 1
ATOM 3173 O O . SER A 1 406 ? 4.069 31.467 -22.699 1.00 77.06 406 SER A O 1
ATOM 3175 N N . MET A 1 407 ? 1.849 31.325 -23.028 1.00 81.44 407 MET A N 1
ATOM 3176 C CA . MET A 1 407 ? 1.669 32.720 -23.448 1.00 81.44 407 MET A CA 1
ATOM 3177 C C . MET A 1 407 ? 1.304 33.603 -22.248 1.00 81.44 407 MET A C 1
ATOM 3179 O O . MET A 1 407 ? 0.330 33.332 -21.552 1.00 81.44 407 MET A O 1
ATOM 3183 N N . LEU A 1 408 ? 2.061 34.675 -22.034 1.00 79.00 408 LEU A N 1
ATOM 3184 C CA . LEU A 1 408 ? 1.747 35.754 -21.099 1.00 79.00 408 LEU A CA 1
ATOM 3185 C C . LEU A 1 408 ? 1.180 36.949 -21.880 1.00 79.00 408 LEU A C 1
ATOM 3187 O O . LEU A 1 408 ? 1.579 37.181 -23.023 1.00 79.00 408 LEU A O 1
ATOM 3191 N N . GLN A 1 409 ? 0.264 37.698 -21.265 1.00 80.56 409 GLN A N 1
ATOM 3192 C CA . GLN A 1 409 ? -0.333 38.927 -21.803 1.00 80.56 409 GLN A CA 1
ATOM 3193 C C . GLN A 1 409 ? -0.067 40.094 -20.847 1.00 80.56 409 GLN A C 1
ATOM 3195 O O . GLN A 1 409 ? -0.141 39.897 -19.632 1.00 80.56 409 GLN A O 1
ATOM 3200 N N . LYS A 1 410 ? 0.129 41.309 -21.378 1.00 74.44 410 LYS A N 1
ATOM 3201 C CA . LYS A 1 410 ? 0.228 42.545 -20.575 1.00 74.44 410 LYS A CA 1
ATOM 3202 C C . LYS A 1 410 ? -0.967 42.764 -19.631 1.00 74.44 410 LYS A C 1
ATOM 3204 O O . LYS A 1 410 ? -0.792 43.270 -18.530 1.00 74.44 410 LYS A O 1
ATOM 3209 N N . ASP A 1 411 ? -2.164 42.346 -20.056 1.00 69.44 411 ASP A N 1
ATOM 3210 C CA . ASP A 1 411 ? -3.433 42.546 -19.341 1.00 69.44 411 ASP A CA 1
ATOM 3211 C C . ASP A 1 411 ? -3.714 41.444 -18.295 1.00 69.44 411 ASP A C 1
ATOM 3213 O O . ASP A 1 411 ? -4.723 41.482 -17.591 1.00 69.44 411 ASP A O 1
ATOM 3217 N N . GLY A 1 412 ? -2.844 40.428 -18.196 1.00 68.44 412 GLY A N 1
ATOM 3218 C CA . GLY A 1 412 ? -2.965 39.324 -17.236 1.00 68.44 412 GLY A CA 1
ATOM 3219 C C . GLY A 1 412 ? -4.091 38.312 -17.509 1.00 68.44 412 GLY A C 1
ATOM 3220 O O . GLY A 1 412 ? -4.350 37.453 -16.662 1.00 68.44 412 GLY A O 1
ATOM 3221 N N . ASP A 1 413 ? -4.773 38.381 -18.657 1.00 74.38 413 ASP A N 1
ATOM 3222 C CA . ASP A 1 413 ? -5.782 37.391 -19.050 1.00 74.38 413 ASP A CA 1
ATOM 3223 C C . ASP A 1 413 ? -5.151 36.152 -19.715 1.00 74.38 413 ASP A C 1
ATOM 3225 O O . ASP A 1 413 ? -3.996 36.142 -20.144 1.00 74.38 413 ASP A O 1
ATOM 3229 N N . ILE A 1 414 ? -5.928 35.070 -19.794 1.00 80.00 414 ILE A N 1
ATOM 3230 C CA . ILE A 1 414 ? -5.474 33.762 -20.302 1.00 80.00 414 ILE A CA 1
ATOM 3231 C C . ILE A 1 414 ? -6.033 33.424 -21.692 1.00 80.00 414 ILE A C 1
ATOM 3233 O O . ILE A 1 414 ? -5.862 32.300 -22.162 1.00 80.00 414 ILE A O 1
ATOM 3237 N N . ASP A 1 415 ? -6.713 34.364 -22.361 1.00 82.94 415 ASP A N 1
ATOM 3238 C CA . ASP A 1 415 ? -7.398 34.119 -23.641 1.00 82.94 415 ASP A CA 1
ATOM 3239 C C . ASP A 1 415 ? -6.445 33.608 -24.743 1.00 82.94 415 ASP A C 1
ATOM 3241 O O . ASP A 1 415 ? -6.786 32.644 -25.438 1.00 82.94 415 ASP A O 1
ATOM 3245 N N . GLU A 1 416 ? -5.234 34.170 -24.878 1.00 83.50 416 GLU A N 1
ATOM 3246 C CA . GLU A 1 416 ? -4.259 33.660 -25.859 1.00 83.50 416 GLU A CA 1
ATOM 3247 C C . GLU A 1 416 ? -3.528 32.390 -25.413 1.00 83.50 416 GLU A C 1
ATOM 3249 O O . GLU A 1 416 ? -3.245 31.570 -26.282 1.00 83.50 416 GLU A O 1
ATOM 3254 N N . ASP A 1 417 ? -3.266 32.139 -24.120 1.00 84.12 417 ASP A N 1
ATOM 3255 C CA . ASP A 1 417 ? -2.661 30.851 -23.729 1.00 84.12 417 ASP A CA 1
ATOM 3256 C C . ASP A 1 417 ? -3.658 29.706 -23.929 1.00 84.12 417 ASP A C 1
ATOM 3258 O O . ASP A 1 417 ? -3.325 28.712 -24.569 1.00 84.12 417 ASP A O 1
ATOM 3262 N N . VAL A 1 418 ? -4.920 29.877 -23.518 1.00 86.50 418 VAL A N 1
ATOM 3263 C CA . VAL A 1 418 ? -6.007 28.921 -23.799 1.00 86.50 418 VAL A CA 1
ATOM 3264 C C . VAL A 1 418 ? -6.137 28.682 -25.308 1.00 86.50 418 VAL A C 1
ATOM 3266 O O . VAL A 1 418 ? -6.180 27.532 -25.759 1.00 86.50 418 VAL A O 1
ATOM 3269 N N . SER A 1 419 ? -6.112 29.748 -26.113 1.00 89.06 419 SER A N 1
ATOM 3270 C CA . SER A 1 419 ? -6.144 29.643 -27.576 1.00 89.06 419 SER A CA 1
ATOM 3271 C C . SER A 1 419 ? -4.907 28.933 -28.139 1.00 89.06 419 SER A C 1
ATOM 3273 O O . SER A 1 419 ? -5.036 28.089 -29.025 1.00 89.06 419 SER A O 1
ATOM 3275 N N . HIS A 1 420 ? -3.715 29.210 -27.614 1.00 88.69 420 HIS A N 1
ATOM 3276 C CA . HIS A 1 420 ? -2.449 28.568 -27.971 1.00 88.69 420 HIS A CA 1
ATOM 3277 C C . HIS A 1 420 ? -2.429 27.075 -27.604 1.00 88.69 420 HIS A C 1
ATOM 3279 O O . HIS A 1 420 ? -2.058 26.254 -28.446 1.00 88.69 420 HIS A O 1
ATOM 3285 N N . ARG A 1 421 ? -2.927 26.677 -26.425 1.00 90.06 421 ARG A N 1
ATOM 3286 C CA . ARG A 1 421 ? -3.067 25.260 -26.036 1.00 90.06 421 ARG A CA 1
ATOM 3287 C C . ARG A 1 421 ? -4.096 24.522 -26.885 1.00 90.06 421 ARG A C 1
ATOM 3289 O O . ARG A 1 421 ? -3.851 23.384 -27.282 1.00 90.06 421 ARG A O 1
ATOM 3296 N N . ILE A 1 422 ? -5.205 25.166 -27.255 1.00 90.69 422 ILE A N 1
ATOM 3297 C CA . ILE A 1 422 ? -6.173 24.599 -28.208 1.00 90.69 422 ILE A CA 1
ATOM 3298 C C . ILE A 1 422 ? -5.531 24.434 -29.600 1.00 90.69 422 ILE A C 1
ATOM 3300 O O . ILE A 1 422 ? -5.658 23.363 -30.200 1.00 90.69 422 ILE A O 1
ATOM 3304 N N . LYS A 1 423 ? -4.785 25.436 -30.097 1.00 91.19 423 LYS A N 1
ATOM 3305 C CA . LYS A 1 423 ? -4.005 25.361 -31.353 1.00 91.19 423 LYS A CA 1
ATOM 3306 C C . LYS A 1 423 ? -2.983 24.198 -31.296 1.00 91.19 423 LYS A C 1
ATOM 3308 O O . LYS A 1 423 ? -2.911 23.405 -32.238 1.00 91.19 423 LYS A O 1
ATOM 3313 N N . ALA A 1 424 ? -2.267 24.023 -30.181 1.00 89.62 424 ALA A N 1
ATOM 3314 C CA . ALA A 1 424 ? -1.297 22.940 -29.963 1.00 89.62 424 ALA A CA 1
ATOM 3315 C C . ALA A 1 424 ? -1.946 21.542 -29.879 1.00 89.62 424 ALA A C 1
ATOM 3317 O O . ALA A 1 424 ? -1.455 20.590 -30.492 1.00 89.62 424 ALA A O 1
ATOM 3318 N N . GLY A 1 425 ? -3.087 21.418 -29.193 1.00 90.88 425 GLY A N 1
ATOM 3319 C CA . GLY A 1 425 ? -3.900 20.200 -29.174 1.00 90.88 425 GLY A CA 1
ATOM 3320 C C . GLY A 1 425 ? -4.367 19.798 -30.576 1.00 90.88 425 GLY A C 1
ATOM 3321 O O . GLY A 1 425 ? -4.199 18.647 -30.979 1.00 90.88 425 GLY A O 1
ATOM 3322 N N . TRP A 1 426 ? -4.857 20.755 -31.373 1.00 92.31 426 TRP A N 1
ATOM 3323 C CA . TRP A 1 426 ? -5.209 20.510 -32.776 1.00 92.31 426 TRP A CA 1
ATOM 3324 C C . TRP A 1 426 ? -4.010 20.108 -33.639 1.00 92.31 426 TRP A C 1
ATOM 3326 O O . TRP A 1 426 ? -4.170 19.264 -34.520 1.00 92.31 426 TRP A O 1
ATOM 3336 N N . LEU A 1 427 ? -2.810 20.642 -33.390 1.00 91.44 427 LEU A N 1
ATOM 3337 C CA . LEU A 1 427 ? -1.598 20.207 -34.091 1.00 91.44 427 LEU A CA 1
ATOM 3338 C C . LEU A 1 427 ? -1.279 18.731 -33.792 1.00 91.44 427 LEU A C 1
ATOM 3340 O O . LEU A 1 427 ? -1.024 17.964 -34.722 1.00 91.44 427 LEU A O 1
ATOM 3344 N N . LYS A 1 428 ? -1.377 18.303 -32.524 1.00 89.81 428 LYS A N 1
ATOM 3345 C CA . LYS A 1 428 ? -1.216 16.891 -32.126 1.00 89.81 428 LYS A CA 1
ATOM 3346 C C . LYS A 1 428 ? -2.324 15.984 -32.665 1.00 89.81 428 LYS A C 1
ATOM 3348 O O . LYS A 1 428 ? -2.034 14.859 -33.063 1.00 89.81 428 LYS A O 1
ATOM 3353 N N . TRP A 1 429 ? -3.561 16.475 -32.750 1.00 91.69 429 TRP A N 1
ATOM 3354 C CA . TRP A 1 429 ? -4.669 15.765 -33.396 1.00 91.69 429 TRP A CA 1
ATOM 3355 C C . TRP A 1 429 ? -4.392 15.543 -34.892 1.00 91.69 429 TRP A C 1
ATOM 3357 O O . TRP A 1 429 ? -4.464 14.413 -35.368 1.00 91.69 429 TRP A O 1
ATOM 3367 N N . ARG A 1 430 ? -3.987 16.593 -35.628 1.00 91.06 430 ARG A N 1
ATOM 3368 C CA . ARG A 1 430 ? -3.679 16.518 -37.071 1.00 91.06 430 ARG A CA 1
ATOM 3369 C C . ARG A 1 430 ? -2.512 15.577 -37.370 1.00 91.06 430 ARG A C 1
ATOM 3371 O O . ARG A 1 430 ? -2.615 14.777 -38.293 1.00 91.06 430 ARG A O 1
ATOM 3378 N N . GLN A 1 431 ? -1.450 15.612 -36.559 1.00 87.62 431 GLN A N 1
ATOM 3379 C CA . GLN A 1 431 ? -0.300 14.699 -36.672 1.00 87.62 431 GLN A CA 1
ATOM 3380 C C . GLN A 1 431 ? -0.684 13.210 -36.553 1.00 87.62 431 GLN A C 1
ATOM 3382 O O . GLN A 1 431 ? 0.061 12.356 -37.024 1.00 87.62 431 GLN A O 1
ATOM 3387 N N . ALA A 1 432 ? -1.843 12.895 -35.965 1.00 85.00 432 ALA A N 1
ATOM 3388 C CA . ALA A 1 432 ? -2.363 11.537 -35.815 1.00 85.00 432 ALA A CA 1
ATOM 3389 C C . ALA A 1 432 ? -3.649 11.266 -36.623 1.00 85.00 432 ALA A C 1
ATOM 3391 O O . ALA A 1 432 ? -4.246 10.197 -36.477 1.00 85.00 432 ALA A O 1
ATOM 3392 N N . ALA A 1 433 ? -4.086 12.198 -37.480 1.00 82.31 433 ALA A N 1
ATOM 3393 C CA . ALA A 1 433 ? -5.386 12.130 -38.151 1.00 82.31 433 ALA A CA 1
ATOM 3394 C C . ALA A 1 433 ? -5.580 10.841 -38.968 1.00 82.31 433 ALA A C 1
ATOM 3396 O O . ALA A 1 433 ? -6.660 10.262 -38.918 1.00 82.31 433 ALA A O 1
ATOM 3397 N N . GLY A 1 434 ? -4.531 10.330 -39.625 1.00 80.50 434 GLY A N 1
ATOM 3398 C CA . GLY A 1 434 ? -4.585 9.072 -40.383 1.00 80.50 434 GLY A CA 1
ATOM 3399 C C . GLY A 1 434 ? -4.907 7.822 -39.547 1.00 80.50 434 GLY A C 1
ATOM 3400 O O . GLY A 1 434 ? -5.434 6.860 -40.087 1.00 80.50 434 GLY A O 1
ATOM 3401 N N . VAL A 1 435 ? -4.655 7.841 -38.232 1.00 80.69 435 VAL A N 1
ATOM 3402 C CA . VAL A 1 435 ? -5.004 6.747 -37.297 1.00 80.69 435 VAL A CA 1
ATOM 3403 C C . VAL A 1 435 ? -6.288 7.068 -36.521 1.00 80.69 435 VAL A C 1
ATOM 3405 O O . VAL A 1 435 ? -7.053 6.177 -36.156 1.00 80.69 435 VAL A O 1
ATOM 3408 N N . LEU A 1 436 ? -6.555 8.352 -36.269 1.00 83.44 436 LEU A N 1
ATOM 3409 C CA . LEU A 1 436 ? -7.755 8.809 -35.564 1.00 83.44 436 LEU A CA 1
ATOM 3410 C C . LEU A 1 436 ? -9.013 8.812 -36.444 1.00 83.44 436 LEU A C 1
ATOM 3412 O O . LEU A 1 436 ? -10.110 8.659 -35.913 1.00 83.44 436 LEU A O 1
ATOM 3416 N N . CYS A 1 437 ? -8.881 8.937 -37.764 1.00 81.62 437 CYS A N 1
ATOM 3417 C CA . CYS A 1 437 ? -10.013 8.922 -38.698 1.00 81.62 437 CYS A CA 1
ATOM 3418 C C . CYS A 1 437 ? -10.284 7.530 -39.298 1.00 81.62 437 CYS A C 1
ATOM 3420 O O . CYS A 1 437 ? -11.385 7.301 -39.784 1.00 81.62 437 CYS A O 1
ATOM 3422 N N . ASP A 1 438 ? -9.340 6.584 -39.217 1.00 82.38 438 ASP A N 1
ATOM 3423 C CA . ASP A 1 438 ? -9.519 5.213 -39.723 1.00 82.38 438 ASP A CA 1
ATOM 3424 C C . ASP A 1 438 ? -10.687 4.502 -38.994 1.00 82.38 438 ASP A C 1
ATOM 3426 O O . ASP A 1 438 ? -10.666 4.417 -37.757 1.00 82.38 438 ASP A O 1
ATOM 3430 N N . PRO A 1 439 ? -11.721 3.999 -39.701 1.00 76.62 439 PRO A N 1
ATOM 3431 C CA . PRO A 1 439 ? -12.824 3.254 -39.087 1.00 76.62 439 PRO A CA 1
ATOM 3432 C C . PRO A 1 439 ? -12.401 1.893 -38.508 1.00 76.62 439 PRO A C 1
ATOM 3434 O O . PRO A 1 439 ? -13.097 1.358 -37.650 1.00 76.62 439 PRO A O 1
ATOM 3437 N N . ARG A 1 440 ? -11.253 1.335 -38.919 1.00 79.38 440 ARG A N 1
ATOM 3438 C CA . ARG A 1 440 ? -10.725 0.049 -38.420 1.00 79.38 440 ARG A CA 1
ATOM 3439 C C . ARG A 1 440 ? -10.125 0.149 -37.012 1.00 79.38 440 ARG A C 1
ATOM 3441 O O . ARG A 1 440 ? -9.870 -0.875 -36.379 1.00 79.38 440 ARG A O 1
ATOM 3448 N N . VAL A 1 441 ? -9.884 1.361 -36.504 1.00 81.88 441 VAL A N 1
ATOM 3449 C CA . VAL A 1 441 ? -9.267 1.599 -35.190 1.00 81.88 441 VAL A CA 1
ATOM 3450 C C . VAL A 1 441 ? -10.354 1.742 -34.107 1.00 81.88 441 VAL A C 1
ATOM 3452 O O . VAL A 1 441 ? -11.142 2.686 -34.163 1.00 81.88 441 VAL A O 1
ATOM 3455 N N . PRO A 1 442 ? -10.401 0.881 -33.067 1.00 86.25 442 PRO A N 1
ATOM 3456 C CA . PRO A 1 442 ? -11.468 0.927 -32.063 1.00 86.25 442 PRO A CA 1
ATOM 3457 C C . PRO A 1 442 ? -11.558 2.260 -31.304 1.00 86.25 442 PRO A C 1
ATOM 3459 O O . PRO A 1 442 ? -10.544 2.804 -30.860 1.00 86.25 442 PRO A O 1
ATOM 3462 N N . HIS A 1 443 ? -12.777 2.750 -31.052 1.00 83.62 443 HIS A N 1
ATOM 3463 C CA . HIS A 1 443 ? -13.019 4.041 -30.384 1.00 83.62 443 HIS A CA 1
ATOM 3464 C C . HIS A 1 443 ? -12.337 4.160 -29.007 1.00 83.62 443 HIS A C 1
ATOM 3466 O O . HIS A 1 443 ? -11.705 5.180 -28.726 1.00 83.62 443 HIS A O 1
ATOM 3472 N N . LYS A 1 444 ? -12.326 3.092 -28.193 1.00 83.69 444 LYS A N 1
ATOM 3473 C CA . LYS A 1 444 ? -11.586 3.046 -26.911 1.00 83.69 444 LYS A CA 1
ATOM 3474 C C . LYS A 1 444 ? -10.064 3.248 -27.077 1.00 83.69 444 LYS A C 1
ATOM 3476 O O . LYS A 1 444 ? -9.414 3.776 -26.171 1.00 83.69 444 LYS A O 1
ATOM 3481 N N . LEU A 1 445 ? -9.480 2.862 -28.220 1.00 84.31 445 LEU A N 1
ATOM 3482 C CA . LEU A 1 445 ? -8.059 3.074 -28.536 1.00 84.31 445 LEU A CA 1
ATOM 3483 C C . LEU A 1 445 ? -7.794 4.500 -29.039 1.00 84.31 445 LEU A C 1
ATOM 3485 O O . LEU A 1 445 ? -6.860 5.136 -28.547 1.00 84.31 445 LEU A O 1
ATOM 3489 N N . LYS A 1 446 ? -8.649 5.036 -29.924 1.00 85.38 446 LYS A N 1
ATOM 3490 C CA . LYS A 1 446 ? -8.605 6.457 -30.328 1.00 85.38 446 LYS A CA 1
ATOM 3491 C C . LYS A 1 446 ? -8.715 7.383 -29.108 1.00 85.38 446 LYS A C 1
ATOM 3493 O O . LYS A 1 446 ? -7.960 8.343 -28.973 1.00 85.38 446 LYS A O 1
ATOM 3498 N N . GLY A 1 447 ? -9.573 7.023 -28.153 1.00 87.75 447 GLY A N 1
ATOM 3499 C CA . GLY A 1 447 ? -9.691 7.691 -26.861 1.00 87.75 447 GLY A CA 1
ATOM 3500 C C . GLY A 1 447 ? -8.439 7.616 -26.000 1.00 87.75 447 GLY A C 1
ATOM 3501 O O . GLY A 1 447 ? -8.035 8.628 -25.429 1.00 87.75 447 GLY A O 1
ATOM 3502 N N . LYS A 1 448 ? -7.773 6.453 -25.932 1.00 88.50 448 LYS A N 1
ATOM 3503 C CA . LYS A 1 448 ? -6.481 6.347 -25.235 1.00 88.50 448 LYS A CA 1
ATOM 3504 C C . LYS A 1 448 ? -5.436 7.268 -25.876 1.00 88.50 448 LYS A C 1
ATOM 3506 O O . LYS A 1 448 ? -4.734 7.955 -25.143 1.00 88.50 448 LYS A O 1
ATOM 3511 N N . PHE A 1 449 ? -5.385 7.359 -27.208 1.00 87.81 449 PHE A N 1
ATOM 3512 C CA . PHE A 1 449 ? -4.504 8.313 -27.890 1.00 87.81 449 PHE A CA 1
ATOM 3513 C C . PHE A 1 449 ? -4.827 9.768 -27.512 1.00 87.81 449 PHE A C 1
ATOM 3515 O O . PHE A 1 449 ? -3.923 10.512 -27.135 1.00 87.81 449 PHE A O 1
ATOM 3522 N N . TYR A 1 450 ? -6.106 10.162 -27.522 1.00 90.94 450 TYR A N 1
ATOM 3523 C CA . TYR A 1 450 ? -6.524 11.499 -27.085 1.00 90.94 450 TYR A CA 1
ATOM 3524 C C . TYR A 1 450 ? -6.072 11.805 -25.644 1.00 90.94 450 TYR A C 1
ATOM 3526 O O . TYR A 1 450 ? -5.448 12.843 -25.409 1.00 90.94 450 TYR A O 1
ATOM 3534 N N . ARG A 1 451 ? -6.295 10.877 -24.700 1.00 90.06 451 ARG A N 1
ATOM 3535 C CA . ARG A 1 451 ? -5.882 11.022 -23.289 1.00 90.06 451 ARG A CA 1
ATOM 3536 C C . ARG A 1 451 ? -4.362 11.098 -23.100 1.00 90.06 451 ARG A C 1
ATOM 3538 O O . ARG A 1 451 ? -3.923 11.782 -22.184 1.00 90.06 451 ARG A O 1
ATOM 3545 N N . THR A 1 452 ? -3.570 10.419 -23.933 1.00 86.31 452 THR A N 1
ATOM 3546 C CA . THR A 1 452 ? -2.104 10.332 -23.780 1.00 86.31 452 THR A CA 1
ATOM 3547 C C . THR A 1 452 ? -1.324 11.395 -24.565 1.00 86.31 452 THR A C 1
ATOM 3549 O O . THR A 1 452 ? -0.265 11.802 -24.104 1.00 86.31 452 THR A O 1
ATOM 3552 N N . ALA A 1 453 ? -1.811 11.861 -25.720 1.00 87.12 453 ALA A N 1
ATOM 3553 C CA . ALA A 1 453 ? -1.036 12.733 -26.618 1.00 87.12 453 ALA A CA 1
ATOM 3554 C C . ALA A 1 453 ? -1.660 14.114 -26.885 1.00 87.12 453 ALA A C 1
ATOM 3556 O O . ALA A 1 453 ? -0.933 15.056 -27.196 1.00 87.12 453 ALA A O 1
ATOM 3557 N N . ILE A 1 454 ? -2.988 14.247 -26.787 1.00 90.56 454 ILE A N 1
ATOM 3558 C CA . ILE A 1 454 ? -3.705 15.468 -27.194 1.00 90.56 454 ILE A CA 1
ATOM 3559 C C . ILE A 1 454 ? -4.138 16.273 -25.968 1.00 90.56 454 ILE A C 1
ATOM 3561 O O . ILE A 1 454 ? -3.796 17.448 -25.856 1.00 90.56 454 ILE A O 1
ATOM 3565 N N . ARG A 1 455 ? -4.810 15.632 -25.003 1.00 91.94 455 ARG A N 1
ATOM 3566 C CA . ARG A 1 455 ? -5.210 16.266 -23.739 1.00 91.94 455 ARG A CA 1
ATOM 3567 C C . ARG A 1 455 ? -4.025 16.872 -22.965 1.00 91.94 455 ARG A C 1
ATOM 3569 O O . ARG A 1 455 ? -4.167 18.015 -22.543 1.00 91.94 455 ARG A O 1
ATOM 3576 N N . PRO A 1 456 ? -2.853 16.216 -22.822 1.00 88.94 456 PRO A N 1
ATOM 3577 C CA . PRO A 1 456 ? -1.715 16.833 -22.135 1.00 88.94 456 PRO A CA 1
ATOM 3578 C C . PRO A 1 456 ? -1.174 18.077 -22.855 1.00 88.94 456 PRO A C 1
ATOM 3580 O O . PRO A 1 456 ? -0.746 19.017 -22.201 1.00 88.94 456 PRO A O 1
ATOM 3583 N N . ALA A 1 457 ? -1.260 18.137 -24.190 1.00 88.06 457 ALA A N 1
ATOM 3584 C CA . ALA A 1 457 ? -0.890 19.334 -24.953 1.00 88.06 457 ALA A CA 1
ATOM 3585 C C . ALA A 1 457 ? -1.902 20.489 -24.789 1.00 88.06 457 ALA A C 1
ATOM 3587 O O . ALA A 1 457 ? -1.519 21.651 -24.915 1.00 88.06 457 ALA A O 1
ATOM 3588 N N . MET A 1 458 ? -3.170 20.177 -24.487 1.00 88.44 458 MET A N 1
ATOM 3589 C CA . MET A 1 458 ? -4.217 21.162 -24.178 1.00 88.44 458 MET A CA 1
ATOM 3590 C C . MET A 1 458 ? -4.203 21.647 -22.716 1.00 88.44 458 MET A C 1
ATOM 3592 O O . MET A 1 458 ? -4.725 22.724 -22.453 1.00 88.44 458 MET A O 1
ATOM 3596 N N . LEU A 1 459 ? -3.651 20.861 -21.781 1.00 87.88 459 LEU A N 1
ATOM 3597 C CA . LEU A 1 459 ? -3.681 21.133 -20.332 1.00 87.88 459 LEU A CA 1
ATOM 3598 C C . LEU A 1 459 ? -2.310 21.451 -19.700 1.00 87.88 459 LEU A C 1
ATOM 3600 O O . LEU A 1 459 ? -2.250 21.691 -18.500 1.00 87.88 459 LEU A O 1
ATOM 3604 N N . TYR A 1 460 ? -1.213 21.464 -20.461 1.00 85.06 460 TYR A N 1
ATOM 3605 C CA . TYR A 1 460 ? 0.099 21.902 -19.958 1.00 85.06 460 TYR A CA 1
ATOM 3606 C C . TYR A 1 460 ? 0.019 23.346 -19.438 1.00 85.06 460 TYR A C 1
ATOM 3608 O O . TYR A 1 460 ? -0.369 24.235 -20.199 1.00 85.06 460 TYR A O 1
ATOM 3616 N N . GLY A 1 461 ? 0.432 23.594 -18.191 1.00 77.38 461 GLY A N 1
ATOM 3617 C CA . GLY A 1 461 ? 0.412 24.921 -17.563 1.00 77.38 461 GLY A CA 1
ATOM 3618 C C . GLY A 1 461 ? -0.967 25.356 -17.055 1.00 77.38 461 GLY A C 1
ATOM 3619 O O . GLY A 1 461 ? -1.081 26.397 -16.407 1.00 77.38 461 GLY A O 1
ATOM 3620 N N . ALA A 1 462 ? -2.018 24.570 -17.314 1.00 82.19 462 ALA A N 1
ATOM 3621 C CA . ALA A 1 462 ? -3.396 24.945 -17.005 1.00 82.19 462 ALA A CA 1
ATOM 3622 C C . ALA A 1 462 ? -3.710 24.908 -15.499 1.00 82.19 462 ALA A C 1
ATOM 3624 O O . ALA A 1 462 ? -4.628 25.586 -15.036 1.00 82.19 462 ALA A O 1
ATOM 3625 N N . GLU A 1 463 ? -2.915 24.172 -14.720 1.00 81.19 463 GLU A N 1
ATOM 3626 C CA . GLU A 1 463 ? -2.900 24.188 -13.255 1.00 81.19 463 GLU A CA 1
ATOM 3627 C C . GLU A 1 463 ? -2.805 25.597 -12.634 1.00 81.19 463 GLU A C 1
ATOM 3629 O O . GLU A 1 463 ? -3.388 25.828 -11.571 1.00 81.19 463 GLU A O 1
ATOM 3634 N N . CYS A 1 464 ? -2.146 26.553 -13.299 1.00 75.88 464 CYS A N 1
ATOM 3635 C CA . CYS A 1 464 ? -1.995 27.937 -12.829 1.00 75.88 464 CYS A CA 1
ATOM 3636 C C . CYS A 1 464 ? -3.117 28.889 -13.294 1.00 75.88 464 CYS A C 1
ATOM 3638 O O . CYS A 1 464 ? -3.154 30.042 -12.871 1.00 75.88 464 CYS A O 1
ATOM 3640 N N . TRP A 1 465 ? -4.039 28.457 -14.163 1.00 78.88 465 TRP A N 1
ATOM 3641 C CA . TRP A 1 465 ? -5.006 29.366 -14.790 1.00 78.88 465 TRP A CA 1
ATOM 3642 C C . TRP A 1 465 ? -6.173 29.778 -13.853 1.00 78.88 465 TRP A C 1
ATOM 3644 O O . TRP A 1 465 ? -6.884 28.907 -13.331 1.00 78.88 465 TRP A O 1
ATOM 3654 N N . PRO A 1 466 ? -6.479 31.089 -13.710 1.00 72.50 466 PRO A N 1
ATOM 3655 C CA . PRO A 1 466 ? -7.702 31.588 -13.069 1.00 72.50 466 PRO A CA 1
ATOM 3656 C C . PRO A 1 466 ? -8.911 31.463 -14.022 1.00 72.50 466 PRO A C 1
ATOM 3658 O O . PRO A 1 466 ? -9.369 32.418 -14.652 1.00 72.50 466 PRO A O 1
ATOM 3661 N N . THR A 1 467 ? -9.424 30.242 -14.190 1.00 73.69 467 THR A N 1
ATOM 3662 C CA . THR A 1 467 ? -10.354 29.921 -15.287 1.00 73.69 467 THR A CA 1
ATOM 3663 C C . THR A 1 467 ? -11.781 30.450 -15.090 1.00 73.69 467 THR A C 1
ATOM 3665 O O . THR A 1 467 ? -12.610 29.834 -14.417 1.00 73.69 467 THR A O 1
ATOM 3668 N N . LYS A 1 468 ? -12.104 31.552 -15.779 1.00 80.50 468 LYS A N 1
ATOM 3669 C CA . LYS A 1 468 ? -13.479 32.029 -16.037 1.00 80.50 468 LYS A CA 1
ATOM 3670 C C . LYS A 1 468 ? -14.264 30.985 -16.865 1.00 80.50 468 LYS A C 1
ATOM 3672 O O . LYS A 1 468 ? -13.685 30.345 -17.745 1.00 80.50 468 LYS A O 1
ATOM 3677 N N . ARG A 1 469 ? -15.592 30.868 -16.672 1.00 78.94 469 ARG A N 1
ATOM 3678 C CA . ARG A 1 469 ? -16.457 29.873 -17.367 1.00 78.94 469 ARG A CA 1
ATOM 3679 C C . ARG A 1 469 ? -16.275 29.830 -18.897 1.00 78.94 469 ARG A C 1
ATOM 3681 O O . ARG A 1 469 ? -16.273 28.742 -19.464 1.00 78.94 469 ARG A O 1
ATOM 3688 N N . ARG A 1 470 ? -16.051 30.978 -19.558 1.00 82.44 470 ARG A N 1
ATOM 3689 C CA . ARG A 1 470 ? -15.825 31.057 -21.019 1.00 82.44 470 ARG A CA 1
ATOM 3690 C C . ARG A 1 470 ? -14.660 30.180 -21.505 1.00 82.44 470 ARG A C 1
ATOM 3692 O O . ARG A 1 470 ? -14.794 29.528 -22.533 1.00 82.44 470 ARG A O 1
ATOM 3699 N N . HIS A 1 471 ? -13.554 30.112 -20.759 1.00 84.94 471 HIS A N 1
ATOM 3700 C CA . HIS A 1 471 ? -12.363 29.360 -21.173 1.00 84.94 471 HIS A CA 1
ATOM 3701 C C . HIS A 1 471 ? -12.594 27.855 -21.030 1.00 84.94 471 HIS A C 1
ATOM 3703 O O . HIS A 1 471 ? -12.223 27.074 -21.902 1.00 84.94 471 HIS A O 1
ATOM 3709 N N . VAL A 1 472 ? -13.285 27.449 -19.961 1.00 85.06 472 VAL A N 1
ATOM 3710 C CA . VAL A 1 472 ? -13.684 26.052 -19.762 1.00 85.06 472 VAL A CA 1
ATOM 3711 C C . VAL A 1 472 ? -14.658 25.614 -20.859 1.00 85.06 472 VAL A C 1
ATOM 3713 O O . VAL A 1 472 ? -14.480 24.558 -21.458 1.00 85.06 472 VAL A O 1
ATOM 3716 N N . GLN A 1 473 ? -15.608 26.476 -21.232 1.00 87.94 473 GLN A N 1
ATOM 3717 C CA . GLN A 1 473 ? -16.510 26.233 -22.358 1.00 87.94 473 GLN A CA 1
ATOM 3718 C C . GLN A 1 473 ? -15.761 26.137 -23.702 1.00 87.94 473 GLN A C 1
ATOM 3720 O O . GLN A 1 473 ? -16.041 25.225 -24.479 1.00 87.94 473 GLN A O 1
ATOM 3725 N N . GLN A 1 474 ? -14.778 27.008 -23.972 1.00 88.31 474 GLN A N 1
ATOM 3726 C CA . GLN A 1 474 ? -13.909 26.922 -25.159 1.00 88.31 474 GLN A CA 1
ATOM 3727 C C . GLN A 1 474 ? -13.147 25.584 -25.214 1.00 88.31 474 GLN A C 1
ATOM 3729 O O . GLN A 1 474 ? -13.136 24.927 -26.258 1.00 88.31 474 GLN A O 1
ATOM 3734 N N . LEU A 1 475 ? -12.568 25.143 -24.091 1.00 89.44 475 LEU A N 1
ATOM 3735 C CA . LEU A 1 475 ? -11.873 23.855 -23.968 1.00 89.44 475 LEU A CA 1
ATOM 3736 C C . LEU A 1 475 ? -12.822 22.666 -24.183 1.00 89.44 475 LEU A C 1
ATOM 3738 O O . LEU A 1 475 ? -12.498 21.765 -24.956 1.00 89.44 475 LEU A O 1
ATOM 3742 N N . CYS A 1 476 ? -14.012 22.682 -23.577 1.00 90.00 476 CYS A N 1
ATOM 3743 C CA . CYS A 1 476 ? -15.042 21.654 -23.754 1.00 90.00 476 CYS A CA 1
ATOM 3744 C C . CYS A 1 476 ? -15.565 21.587 -25.201 1.00 90.00 476 CYS A C 1
ATOM 3746 O O . CYS A 1 476 ? -15.773 20.497 -25.734 1.00 90.00 476 CYS A O 1
ATOM 3748 N N . VAL A 1 477 ? -15.734 22.731 -25.875 1.00 91.50 477 VAL A N 1
ATOM 3749 C CA . VAL A 1 477 ? -16.112 22.790 -27.299 1.00 91.50 477 VAL A CA 1
ATOM 3750 C C . VAL A 1 477 ? -14.986 22.260 -28.195 1.00 91.50 477 VAL A C 1
ATOM 3752 O O . VAL A 1 477 ? -15.264 21.528 -29.148 1.00 91.50 477 VAL A O 1
ATOM 3755 N N . ALA A 1 478 ? -13.722 22.570 -27.888 1.00 91.06 478 ALA A N 1
ATOM 3756 C CA . ALA A 1 478 ? -12.569 22.030 -28.607 1.00 91.06 478 ALA A CA 1
ATOM 3757 C C . ALA A 1 478 ? -12.448 20.505 -28.432 1.00 91.06 478 ALA A C 1
ATOM 3759 O O . ALA A 1 478 ? -12.338 19.790 -29.430 1.00 91.06 478 ALA A O 1
ATOM 3760 N N . GLU A 1 479 ? -12.548 20.006 -27.195 1.00 92.75 479 GLU A N 1
ATOM 3761 C CA . GLU A 1 479 ? -12.592 18.575 -26.871 1.00 92.75 479 GLU A CA 1
ATOM 3762 C C . GLU A 1 479 ? -13.715 17.866 -27.636 1.00 92.75 479 GLU A C 1
ATOM 3764 O O . GLU A 1 479 ? -13.445 16.944 -28.406 1.00 92.75 479 GLU A O 1
ATOM 3769 N N . MET A 1 480 ? -14.968 18.310 -27.493 1.00 91.06 480 MET A N 1
ATOM 3770 C CA . MET A 1 480 ? -16.092 17.617 -28.127 1.00 91.06 480 MET A CA 1
ATOM 3771 C C . MET A 1 480 ? -16.041 17.680 -29.656 1.00 91.06 480 MET A C 1
ATOM 3773 O O . MET A 1 480 ? -16.501 16.742 -30.308 1.00 91.06 480 MET A O 1
ATOM 3777 N N . ARG A 1 481 ? -15.438 18.720 -30.252 1.00 90.38 481 ARG A N 1
ATOM 3778 C CA . ARG A 1 481 ? -15.184 18.773 -31.701 1.00 90.38 481 ARG A CA 1
ATOM 3779 C C . ARG A 1 481 ? -14.137 17.739 -32.134 1.00 90.38 481 ARG A C 1
ATOM 3781 O O . ARG A 1 481 ? -14.360 17.058 -33.131 1.00 90.38 481 ARG A O 1
ATOM 3788 N N . MET A 1 482 ? -13.046 17.575 -31.380 1.00 90.50 482 MET A N 1
ATOM 3789 C CA . MET A 1 482 ? -12.044 16.528 -31.636 1.00 90.50 482 MET A CA 1
ATOM 3790 C C . MET A 1 482 ? -12.627 15.117 -31.462 1.00 90.50 482 MET A C 1
ATOM 3792 O O . MET A 1 482 ? -12.385 14.254 -32.305 1.00 90.50 482 MET A O 1
ATOM 3796 N N . LEU A 1 483 ? -13.399 14.880 -30.392 1.00 89.38 483 LEU A N 1
ATOM 3797 C CA . LEU A 1 483 ? -13.990 13.575 -30.070 1.00 89.38 483 LEU A CA 1
ATOM 3798 C C . LEU A 1 483 ? -15.091 13.162 -31.059 1.00 89.38 483 LEU A C 1
ATOM 3800 O O . LEU A 1 483 ? -15.136 12.000 -31.462 1.00 89.38 483 LEU A O 1
ATOM 3804 N N . ARG A 1 484 ? -15.938 14.103 -31.508 1.00 88.75 484 ARG A N 1
ATOM 3805 C CA . ARG A 1 484 ? -16.943 13.847 -32.557 1.00 88.75 484 ARG A CA 1
ATOM 3806 C C . ARG A 1 484 ? -16.284 13.435 -33.874 1.00 88.75 484 ARG A C 1
ATOM 3808 O O . ARG A 1 484 ? -16.630 12.385 -34.406 1.00 88.75 484 ARG A O 1
ATOM 3815 N N . TRP A 1 485 ? -15.267 14.172 -34.330 1.00 86.62 485 TRP A N 1
ATOM 3816 C CA . TRP A 1 485 ? -14.494 13.817 -35.532 1.00 86.62 485 TRP A CA 1
ATOM 3817 C C . TRP A 1 485 ? -13.765 12.468 -35.405 1.00 86.62 485 TRP A C 1
ATOM 3819 O O . TRP A 1 485 ? -13.776 11.683 -36.346 1.00 86.62 485 TRP A O 1
ATOM 3829 N N . ILE A 1 486 ? -13.212 12.146 -34.230 1.00 86.62 486 ILE A N 1
ATOM 3830 C CA . ILE A 1 486 ? -12.609 10.832 -33.914 1.00 86.62 486 ILE A CA 1
ATOM 3831 C C . ILE A 1 486 ? -13.589 9.655 -34.102 1.00 86.62 486 ILE A C 1
ATOM 3833 O O . ILE A 1 486 ? -13.167 8.551 -34.458 1.00 86.62 486 ILE A O 1
ATOM 3837 N N . CYS A 1 487 ? -14.885 9.889 -33.880 1.00 82.19 487 CYS A N 1
ATOM 3838 C CA . CYS A 1 487 ? -15.957 8.901 -34.044 1.00 82.19 487 CYS A CA 1
ATOM 3839 C C . CYS A 1 487 ? -16.666 8.980 -35.408 1.00 82.19 487 CYS A C 1
ATOM 3841 O O . CYS A 1 487 ? -17.642 8.267 -35.611 1.00 82.19 487 CYS A O 1
ATOM 3843 N N . GLY A 1 488 ? -16.243 9.875 -36.310 1.00 82.38 488 GLY A N 1
ATOM 3844 C CA . GLY A 1 488 ? -16.940 10.152 -37.572 1.00 82.38 488 GLY A CA 1
ATOM 3845 C C . GLY A 1 488 ? -18.283 10.887 -37.432 1.00 82.38 488 GLY A C 1
ATOM 3846 O O . GLY A 1 488 ? -18.958 11.094 -38.434 1.00 82.38 488 GLY A O 1
ATOM 3847 N N . HIS A 1 489 ? -18.672 11.305 -36.223 1.00 83.06 489 HIS A N 1
ATOM 3848 C CA . HIS A 1 489 ? -19.995 11.872 -35.957 1.00 83.06 489 HIS A CA 1
ATOM 3849 C C . HIS A 1 489 ? -20.094 13.363 -36.304 1.00 83.06 489 HIS A C 1
ATOM 3851 O O . HIS A 1 489 ? -19.247 14.171 -35.907 1.00 83.06 489 HIS A O 1
ATOM 3857 N N . THR A 1 490 ? -21.175 13.753 -36.985 1.00 77.38 490 THR A N 1
ATOM 3858 C CA . THR A 1 490 ? -21.466 15.156 -37.321 1.00 77.38 490 THR A CA 1
ATOM 3859 C C . THR A 1 490 ? -22.406 15.809 -36.290 1.00 77.38 490 THR A C 1
ATOM 3861 O O . THR A 1 490 ? -22.678 15.261 -35.218 1.00 77.38 490 THR A O 1
ATOM 3864 N N . ARG A 1 491 ? -22.885 17.032 -36.574 1.00 70.88 491 ARG A N 1
ATOM 3865 C CA . ARG A 1 491 ? -23.979 17.668 -35.812 1.00 70.88 491 ARG A CA 1
ATOM 3866 C C . ARG A 1 491 ? -25.375 17.192 -36.240 1.00 70.88 491 ARG A C 1
ATOM 3868 O O . ARG A 1 491 ? -26.308 17.385 -35.472 1.00 70.88 491 ARG A O 1
ATOM 3875 N N . ARG A 1 492 ? -25.528 16.593 -37.429 1.00 74.94 492 ARG A N 1
ATOM 3876 C CA . ARG A 1 492 ? -26.820 16.082 -37.928 1.00 74.94 492 ARG A CA 1
ATOM 3877 C C . ARG A 1 492 ? -27.234 14.771 -37.250 1.00 74.94 492 ARG A C 1
ATOM 3879 O O . ARG A 1 492 ? -28.417 14.492 -37.161 1.00 74.94 492 ARG A O 1
ATOM 3886 N N . ASP A 1 493 ? -26.269 14.027 -36.714 1.00 79.00 493 ASP A N 1
ATOM 3887 C CA . ASP A 1 493 ? -26.427 12.701 -36.102 1.00 79.00 493 ASP A CA 1
ATOM 3888 C C . ASP A 1 493 ? -27.158 12.712 -34.741 1.00 79.00 493 ASP A C 1
ATOM 3890 O O . ASP A 1 493 ? -27.426 11.651 -34.189 1.00 79.00 493 ASP A O 1
ATOM 3894 N N . GLN A 1 494 ? -27.384 13.893 -34.150 1.00 78.94 494 GLN A N 1
ATOM 3895 C CA . GLN A 1 494 ? -28.058 14.152 -32.859 1.00 78.94 494 GLN A CA 1
ATOM 3896 C C . GLN A 1 494 ? -27.559 13.399 -31.595 1.00 78.94 494 GLN A C 1
ATOM 3898 O O . GLN A 1 494 ? -28.038 13.685 -30.500 1.00 78.94 494 GLN A O 1
ATOM 3903 N N . VAL A 1 495 ? -26.542 12.532 -31.689 1.00 81.38 495 VAL A N 1
ATOM 3904 C CA . VAL A 1 495 ? -25.909 11.824 -30.550 1.00 81.38 495 VAL A CA 1
ATOM 3905 C C . VAL A 1 495 ? -25.495 12.800 -29.436 1.00 81.38 495 VAL A C 1
ATOM 3907 O O . VAL A 1 495 ? -24.888 13.842 -29.733 1.00 81.38 495 VAL A O 1
ATOM 3910 N N . ARG A 1 496 ? -25.761 12.469 -28.160 1.00 84.56 496 ARG A N 1
ATOM 3911 C CA . ARG A 1 496 ? -25.423 13.330 -27.008 1.00 84.56 496 ARG A CA 1
ATOM 3912 C C . ARG A 1 496 ? -23.901 13.398 -26.827 1.00 84.56 496 ARG A C 1
ATOM 3914 O O . ARG A 1 496 ? -23.143 12.602 -27.380 1.00 84.56 496 ARG A O 1
ATOM 3921 N N . ASN A 1 497 ? -23.415 14.389 -26.079 1.00 84.06 497 ASN A N 1
ATOM 3922 C CA . ASN A 1 497 ? -21.970 14.513 -25.838 1.00 84.06 497 ASN A CA 1
ATOM 3923 C C . ASN A 1 497 ? -21.425 13.361 -24.984 1.00 84.06 497 ASN A C 1
ATOM 3925 O O . ASN A 1 497 ? -20.284 12.942 -25.172 1.00 84.06 497 ASN A O 1
ATOM 3929 N N . ASP A 1 498 ? -22.245 12.849 -24.074 1.00 84.06 498 ASP A N 1
ATOM 3930 C CA . ASP A 1 498 ? -21.798 11.937 -23.028 1.00 84.06 498 ASP A CA 1
ATOM 3931 C C . ASP A 1 498 ? -21.758 10.487 -23.533 1.00 84.06 498 ASP A C 1
ATOM 3933 O O . ASP A 1 498 ? -20.755 9.817 -23.306 1.00 84.06 498 ASP A O 1
ATOM 3937 N N . ASP A 1 499 ? -22.688 10.077 -24.408 1.00 83.25 499 ASP A N 1
ATOM 3938 C CA . ASP A 1 499 ? -22.588 8.826 -25.182 1.00 83.25 499 ASP A CA 1
ATOM 3939 C C . ASP A 1 499 ? -21.260 8.752 -25.968 1.00 83.25 499 ASP A C 1
ATOM 3941 O O . ASP A 1 499 ? -20.662 7.688 -26.127 1.00 83.25 499 ASP A O 1
ATOM 3945 N N . ILE A 1 500 ? -20.777 9.888 -26.487 1.00 85.12 500 ILE A N 1
ATOM 3946 C CA . ILE A 1 500 ? -19.510 9.966 -27.233 1.00 85.12 500 ILE A CA 1
ATOM 3947 C C . ILE A 1 500 ? -18.314 9.874 -26.280 1.00 85.12 500 ILE A C 1
ATOM 3949 O O . ILE A 1 500 ? -17.342 9.180 -26.584 1.00 85.12 500 ILE A O 1
ATOM 3953 N N . ARG A 1 501 ? -18.383 10.519 -25.110 1.00 86.94 501 ARG A N 1
ATOM 3954 C CA . ARG A 1 501 ? -17.378 10.368 -24.047 1.00 86.94 501 ARG A CA 1
ATOM 3955 C C . ARG A 1 501 ? -17.283 8.922 -23.568 1.00 86.94 501 ARG A C 1
ATOM 3957 O O . ARG A 1 501 ? -16.172 8.413 -23.442 1.00 86.94 501 ARG A O 1
ATOM 3964 N N . GLU A 1 502 ? -18.409 8.242 -23.387 1.00 87.12 502 GLU A N 1
ATOM 3965 C CA . GLU A 1 502 ? -18.482 6.845 -22.957 1.00 87.12 502 GLU A CA 1
ATOM 3966 C C . GLU A 1 502 ? -17.903 5.884 -24.011 1.00 87.12 502 GLU A C 1
ATOM 3968 O O . GLU A 1 502 ? -16.958 5.146 -23.717 1.00 87.12 502 GLU A O 1
ATOM 3973 N N . ARG A 1 503 ? -18.364 5.962 -25.273 1.00 83.12 503 ARG A N 1
ATOM 3974 C CA . ARG A 1 503 ? -17.857 5.149 -26.407 1.00 83.12 503 ARG A CA 1
ATOM 3975 C C . ARG A 1 503 ? -16.332 5.230 -26.572 1.00 83.12 503 ARG A C 1
ATOM 3977 O O . ARG A 1 503 ? -15.699 4.284 -27.050 1.00 83.12 503 ARG A O 1
ATOM 3984 N N . VAL A 1 504 ? -15.739 6.361 -26.189 1.00 84.75 504 VAL A N 1
ATOM 3985 C CA . VAL A 1 504 ? -14.305 6.670 -26.311 1.00 84.75 504 VAL A CA 1
ATOM 3986 C C . VAL A 1 504 ? -13.552 6.491 -24.967 1.00 84.75 504 VAL A C 1
ATOM 3988 O O . VAL A 1 504 ? -12.316 6.417 -24.930 1.00 84.75 504 VAL A O 1
ATOM 3991 N N . GLY A 1 505 ? -14.271 6.344 -23.849 1.00 84.75 505 GLY A N 1
ATOM 3992 C CA . GLY A 1 505 ? -13.741 6.202 -22.487 1.00 84.75 505 GLY A CA 1
ATOM 3993 C C . GLY A 1 505 ? -13.053 7.466 -21.957 1.00 84.75 505 GLY A C 1
ATOM 3994 O O . GLY A 1 505 ? -11.945 7.387 -21.425 1.00 84.75 505 GLY A O 1
ATOM 3995 N N . VAL A 1 506 ? -13.629 8.647 -22.197 1.00 87.44 506 VAL A N 1
ATOM 3996 C CA . VAL A 1 506 ? -13.005 9.960 -21.957 1.00 87.44 506 VAL A CA 1
ATOM 3997 C C . VAL A 1 506 ? -13.847 10.803 -20.999 1.00 87.44 506 VAL A C 1
ATOM 3999 O O . VAL A 1 506 ? -14.778 11.483 -21.414 1.00 87.44 506 VAL A O 1
ATOM 4002 N N . ALA A 1 507 ? -13.462 10.803 -19.721 1.00 87.31 507 ALA A N 1
ATOM 4003 C CA . ALA A 1 507 ? -13.982 11.734 -18.715 1.00 87.31 507 ALA A CA 1
ATOM 4004 C C . ALA A 1 507 ? -13.720 13.205 -19.126 1.00 87.31 507 ALA A C 1
ATOM 4006 O O . ALA A 1 507 ? -12.630 13.447 -19.660 1.00 87.31 507 ALA A O 1
ATOM 4007 N N . PRO A 1 508 ? -14.647 14.158 -18.902 1.00 87.94 508 PRO A N 1
ATOM 4008 C CA . PRO A 1 508 ? -14.562 15.572 -19.296 1.00 87.94 508 PRO A CA 1
ATOM 4009 C C . PRO A 1 508 ? -13.220 16.291 -19.060 1.00 87.94 508 PRO A C 1
ATOM 4011 O O . PRO A 1 508 ? -12.500 16.031 -18.095 1.00 87.94 508 PRO A O 1
ATOM 4014 N N . ILE A 1 509 ? -12.893 17.258 -19.927 1.00 87.12 509 ILE A N 1
ATOM 4015 C CA . ILE A 1 509 ? -11.715 18.129 -19.752 1.00 87.12 509 ILE A CA 1
ATOM 4016 C C . ILE A 1 509 ? -11.804 19.054 -18.523 1.00 87.12 509 ILE A C 1
ATOM 4018 O O . ILE A 1 509 ? -10.772 19.345 -17.924 1.00 87.12 509 ILE A O 1
ATOM 4022 N N . GLU A 1 510 ? -13.008 19.461 -18.109 1.00 86.31 510 GLU A N 1
ATOM 4023 C CA . GLU A 1 510 ? -13.252 20.319 -16.934 1.00 86.31 510 GLU A CA 1
ATOM 4024 C C . GLU A 1 510 ? -12.804 19.646 -15.625 1.00 86.31 510 GLU A C 1
ATOM 4026 O O . GLU A 1 510 ? -11.978 20.199 -14.901 1.00 86.31 510 GLU A O 1
ATOM 4031 N N . GLU A 1 511 ? -13.203 18.392 -15.393 1.00 86.06 511 GLU A N 1
ATOM 4032 C CA . GLU A 1 511 ? -12.722 17.579 -14.265 1.00 86.06 511 GLU A CA 1
ATOM 4033 C C . GLU A 1 511 ? -11.193 17.445 -14.244 1.00 86.06 511 GLU A C 1
ATOM 4035 O O . GLU A 1 511 ? -10.575 17.417 -13.182 1.00 86.06 511 GLU A O 1
ATOM 4040 N N . LYS A 1 512 ? -10.552 17.331 -15.417 1.00 87.25 512 LYS A N 1
ATOM 4041 C CA . LYS A 1 512 ? -9.091 17.153 -15.502 1.00 87.25 512 LYS A CA 1
ATOM 4042 C C . LYS A 1 512 ? -8.321 18.452 -15.323 1.00 87.25 512 LYS A C 1
ATOM 4044 O O . LYS A 1 512 ? -7.235 18.418 -14.754 1.00 87.25 512 LYS A O 1
ATOM 4049 N N . LEU A 1 513 ? -8.911 19.577 -15.705 1.00 85.38 513 LEU A N 1
ATOM 4050 C CA . LEU A 1 513 ? -8.438 20.912 -15.360 1.00 85.38 513 LEU A CA 1
ATOM 4051 C C . LEU A 1 513 ? -8.511 21.151 -13.837 1.00 85.38 513 LEU A C 1
ATOM 4053 O O . LEU A 1 513 ? -7.518 21.577 -13.246 1.00 85.38 513 LEU A O 1
ATOM 4057 N N . MET A 1 514 ? -9.624 20.789 -13.185 1.00 82.38 514 MET A N 1
ATOM 4058 C CA . MET A 1 514 ? -9.750 20.826 -11.717 1.00 82.38 514 MET A CA 1
ATOM 4059 C C . MET A 1 514 ? -8.740 19.882 -11.044 1.00 82.38 514 MET A C 1
ATOM 4061 O O . MET A 1 514 ? -8.001 20.304 -10.160 1.00 82.38 514 MET A O 1
ATOM 4065 N N . GLN A 1 515 ? -8.619 18.631 -11.509 1.00 81.75 515 GLN A N 1
ATOM 4066 C CA . GLN A 1 515 ? -7.668 17.655 -10.960 1.00 81.75 515 GLN A CA 1
ATOM 4067 C C . GLN A 1 515 ? -6.205 18.127 -11.069 1.00 81.75 515 GLN A C 1
ATOM 4069 O O . GLN A 1 515 ? -5.421 17.903 -10.148 1.00 81.75 515 GLN A O 1
ATOM 4074 N N . HIS A 1 516 ? -5.827 18.794 -12.166 1.00 80.06 516 HIS A N 1
ATOM 4075 C CA . HIS A 1 516 ? -4.507 19.418 -12.311 1.00 80.06 516 HIS A CA 1
ATOM 4076 C C . HIS A 1 516 ? -4.301 20.555 -11.301 1.00 80.06 516 HIS A C 1
ATOM 4078 O O . HIS A 1 516 ? -3.305 20.555 -10.575 1.00 80.06 516 HIS A O 1
ATOM 4084 N N . ARG A 1 517 ? -5.260 21.485 -11.203 1.00 84.38 517 ARG A N 1
ATOM 4085 C CA . ARG A 1 517 ? -5.193 22.632 -10.286 1.00 84.38 517 ARG A CA 1
ATOM 4086 C C . ARG A 1 517 ? -5.168 22.214 -8.812 1.00 84.38 517 ARG A C 1
ATOM 4088 O O . ARG A 1 517 ? -4.346 22.733 -8.065 1.00 84.38 517 ARG A O 1
ATOM 4095 N N . LEU A 1 518 ? -5.976 21.233 -8.401 1.00 78.44 518 LEU A N 1
ATOM 4096 C CA . LEU A 1 518 ? -5.959 20.684 -7.038 1.00 78.44 518 LEU A CA 1
ATOM 4097 C C . LEU A 1 518 ? -4.651 19.934 -6.728 1.00 78.44 518 LEU A C 1
ATOM 4099 O O . LEU A 1 518 ? -4.077 20.109 -5.653 1.00 78.44 518 LEU A O 1
ATOM 4103 N N . ARG A 1 519 ? -4.109 19.163 -7.683 1.00 76.31 519 ARG A N 1
ATOM 4104 C CA . ARG A 1 519 ? -2.798 18.505 -7.527 1.00 76.31 519 ARG A CA 1
ATOM 4105 C C . ARG A 1 519 ? -1.658 19.517 -7.363 1.00 76.31 519 ARG A C 1
ATOM 4107 O O . ARG A 1 519 ? -0.731 19.264 -6.590 1.00 76.31 519 ARG A O 1
ATOM 4114 N N . TRP A 1 520 ? -1.727 20.641 -8.076 1.00 78.69 520 TRP A N 1
ATOM 4115 C CA . TRP A 1 520 ? -0.772 21.744 -7.964 1.00 78.69 520 TRP A CA 1
ATOM 4116 C C . TRP A 1 520 ? -0.939 22.529 -6.657 1.00 78.69 520 TRP A C 1
ATOM 4118 O O . TRP A 1 520 ? 0.049 22.778 -5.972 1.00 78.69 520 TRP A O 1
ATOM 4128 N N . PHE A 1 521 ? -2.174 22.803 -6.227 1.00 77.31 521 PHE A N 1
ATOM 4129 C CA . PHE A 1 521 ? -2.463 23.368 -4.906 1.00 77.31 521 PHE A CA 1
ATOM 4130 C C . PHE A 1 521 ? -1.884 22.515 -3.772 1.00 77.31 521 PHE A C 1
ATOM 4132 O O . PHE A 1 521 ? -1.194 23.045 -2.904 1.00 77.31 521 PHE A O 1
ATOM 4139 N N . GLY A 1 522 ? -2.047 21.190 -3.829 1.00 69.81 522 GLY A N 1
ATOM 4140 C CA . GLY A 1 522 ? -1.404 20.285 -2.877 1.00 69.81 522 GLY A CA 1
ATOM 4141 C C . GLY A 1 522 ? 0.131 20.317 -2.939 1.00 69.81 522 GLY A C 1
ATOM 4142 O O . GLY A 1 522 ? 0.787 20.074 -1.934 1.00 69.81 522 GLY A O 1
ATOM 4143 N N . HIS A 1 523 ? 0.743 20.618 -4.094 1.00 70.25 523 HIS A N 1
ATOM 4144 C CA . HIS A 1 523 ? 2.196 20.832 -4.176 1.00 70.25 523 HIS A CA 1
ATOM 4145 C C . HIS A 1 523 ? 2.616 22.142 -3.499 1.00 70.25 523 HIS A C 1
ATOM 4147 O O . HIS A 1 523 ? 3.590 22.129 -2.755 1.00 70.25 523 HIS A O 1
ATOM 4153 N N . ILE A 1 524 ? 1.857 23.225 -3.687 1.00 70.19 524 ILE A N 1
ATOM 4154 C CA . ILE A 1 524 ? 2.087 24.513 -3.019 1.00 70.19 524 ILE A CA 1
ATOM 4155 C C . ILE A 1 524 ? 1.911 24.385 -1.497 1.00 70.19 524 ILE A C 1
ATOM 4157 O O . ILE A 1 524 ? 2.791 24.801 -0.754 1.00 70.19 524 ILE A O 1
ATOM 4161 N N . GLN A 1 525 ? 0.846 23.732 -1.014 1.00 69.19 525 GLN A N 1
ATOM 4162 C CA . GLN A 1 525 ? 0.621 23.491 0.423 1.00 69.19 525 GLN A CA 1
ATOM 4163 C C . GLN A 1 525 ? 1.733 22.682 1.115 1.00 69.19 525 GLN A C 1
ATOM 4165 O O . GLN A 1 525 ? 1.885 22.787 2.325 1.00 69.19 525 GLN A O 1
ATOM 4170 N N . ARG A 1 526 ? 2.530 21.904 0.370 1.00 64.56 526 ARG A N 1
ATOM 4171 C CA . ARG A 1 526 ? 3.689 21.155 0.897 1.00 64.56 526 ARG A CA 1
ATOM 4172 C C . ARG A 1 526 ? 5.008 21.946 0.900 1.00 64.56 526 ARG A C 1
ATOM 4174 O O . ARG A 1 526 ? 6.046 21.361 1.203 1.00 64.56 526 ARG A O 1
ATOM 4181 N N . ARG A 1 527 ? 5.001 23.228 0.521 1.00 57.91 527 ARG A N 1
ATOM 4182 C CA . ARG A 1 527 ? 6.168 24.130 0.553 1.00 57.91 527 ARG A CA 1
ATOM 4183 C C . ARG A 1 527 ? 5.994 25.162 1.682 1.00 57.91 527 ARG A C 1
ATOM 4185 O O . ARG A 1 527 ? 4.852 25.567 1.910 1.00 57.91 527 ARG A O 1
ATOM 4192 N N . PRO A 1 528 ? 7.075 25.620 2.341 1.00 55.56 528 PRO A N 1
ATOM 4193 C CA . PRO A 1 528 ? 6.997 26.671 3.362 1.00 55.56 528 PRO A CA 1
ATOM 4194 C C . PRO A 1 528 ? 6.443 27.972 2.768 1.00 55.56 528 PRO A C 1
ATOM 4196 O O . PRO A 1 528 ? 6.651 28.236 1.584 1.00 55.56 528 PRO A O 1
ATOM 4199 N N . GLU A 1 529 ? 5.759 28.792 3.572 1.00 58.25 529 GLU A N 1
ATOM 4200 C CA . GLU A 1 529 ? 5.065 30.003 3.087 1.00 58.25 529 GLU A CA 1
ATOM 4201 C C . GLU A 1 529 ? 6.009 31.057 2.477 1.00 58.25 529 GLU A C 1
ATOM 4203 O O . GLU A 1 529 ? 5.601 31.832 1.615 1.00 58.25 529 GLU A O 1
ATOM 4208 N N . GLU A 1 530 ? 7.288 31.028 2.857 1.00 52.31 530 GLU A N 1
ATOM 4209 C CA . GLU A 1 530 ? 8.369 31.852 2.298 1.00 52.31 530 GLU A CA 1
ATOM 4210 C C . GLU A 1 530 ? 8.761 31.464 0.859 1.00 52.31 530 GLU A C 1
ATOM 4212 O O . GLU A 1 530 ? 9.458 32.210 0.168 1.00 52.31 530 GLU A O 1
ATOM 4217 N N . ALA A 1 531 ? 8.345 30.288 0.373 1.00 53.28 531 ALA A N 1
ATOM 4218 C CA . ALA A 1 531 ? 8.734 29.822 -0.950 1.00 53.28 531 ALA A CA 1
ATOM 4219 C C . ALA A 1 531 ? 8.136 30.718 -2.060 1.00 53.28 531 ALA A C 1
ATOM 4221 O O . ALA A 1 531 ? 6.943 31.037 -2.013 1.00 53.28 531 ALA A O 1
ATOM 4222 N N . PRO A 1 532 ? 8.880 31.021 -3.147 1.00 56.31 532 PRO A N 1
ATOM 4223 C CA . PRO A 1 532 ? 8.393 31.863 -4.249 1.00 56.31 532 PRO A CA 1
ATOM 4224 C C . PRO A 1 532 ? 7.063 31.420 -4.884 1.00 56.31 532 PRO A C 1
ATOM 4226 O O . PRO A 1 532 ? 6.359 32.234 -5.474 1.00 56.31 532 PRO A O 1
ATOM 4229 N N . VAL A 1 533 ? 6.683 30.145 -4.738 1.00 57.16 533 VAL A N 1
ATOM 4230 C CA . VAL A 1 533 ? 5.394 29.603 -5.207 1.00 57.16 533 VAL A CA 1
ATOM 4231 C C . VAL A 1 533 ? 4.177 30.069 -4.396 1.00 57.16 533 VAL A C 1
ATOM 4233 O O . VAL A 1 533 ? 3.070 30.021 -4.923 1.00 57.16 533 VAL A O 1
ATOM 4236 N N . HIS A 1 534 ? 4.359 30.536 -3.155 1.00 58.34 534 HIS A N 1
ATOM 4237 C CA . HIS A 1 534 ? 3.316 31.220 -2.374 1.00 58.34 534 HIS A CA 1
ATOM 4238 C C . HIS A 1 534 ? 3.330 32.731 -2.616 1.00 58.34 534 HIS A C 1
ATOM 4240 O O . HIS A 1 534 ? 2.268 33.346 -2.688 1.00 58.34 534 HIS A O 1
ATOM 4246 N N . ILE A 1 535 ? 4.516 33.322 -2.803 1.00 54.22 535 ILE A N 1
ATOM 4247 C CA . ILE A 1 535 ? 4.681 34.748 -3.140 1.00 54.22 535 ILE A CA 1
ATOM 4248 C C . ILE A 1 535 ? 4.047 35.058 -4.508 1.00 54.22 535 ILE A C 1
ATOM 4250 O O . ILE A 1 535 ? 3.348 36.055 -4.657 1.00 54.22 535 ILE A O 1
ATOM 4254 N N . GLY A 1 536 ? 4.205 34.162 -5.489 1.00 49.94 536 GLY A N 1
ATOM 4255 C CA . GLY A 1 536 ? 3.582 34.261 -6.815 1.00 49.94 536 GLY A CA 1
ATOM 4256 C C . GLY A 1 536 ? 2.057 34.065 -6.846 1.00 49.94 536 GLY A C 1
ATOM 4257 O O . GLY A 1 536 ? 1.453 34.136 -7.918 1.00 49.94 536 GLY A O 1
ATOM 4258 N N . ILE A 1 537 ? 1.404 33.815 -5.704 1.00 56.19 537 ILE A N 1
ATOM 4259 C CA . ILE A 1 537 ? -0.059 33.799 -5.615 1.00 56.19 537 ILE A CA 1
ATOM 4260 C C . ILE A 1 537 ? -0.549 35.246 -5.573 1.00 56.19 537 ILE A C 1
ATOM 4262 O O . ILE A 1 537 ? -0.387 35.926 -4.563 1.00 56.19 537 ILE A O 1
ATOM 4266 N N . ILE A 1 538 ? -1.218 35.695 -6.641 1.00 52.47 538 ILE A N 1
ATOM 4267 C CA . ILE A 1 538 ? -1.798 37.044 -6.742 1.00 52.47 538 ILE A CA 1
ATOM 4268 C C . ILE A 1 538 ? -2.773 37.300 -5.577 1.00 52.47 538 ILE A C 1
ATOM 4270 O O . ILE A 1 538 ? -3.941 36.893 -5.608 1.00 52.47 538 ILE A O 1
ATOM 4274 N N . ARG A 1 539 ? -2.287 38.002 -4.548 1.00 52.69 539 ARG A N 1
ATOM 4275 C CA . ARG A 1 539 ? -3.091 38.631 -3.494 1.00 52.69 539 ARG A CA 1
ATOM 4276 C C . ARG A 1 539 ? -3.659 39.935 -4.067 1.00 52.69 539 ARG A C 1
ATOM 4278 O O . ARG A 1 539 ? -2.949 40.653 -4.765 1.00 52.69 539 ARG A O 1
ATOM 4285 N N . ARG A 1 540 ? -4.930 40.262 -3.798 1.00 49.91 540 ARG A N 1
ATOM 4286 C CA . ARG A 1 540 ? -5.440 41.610 -4.117 1.00 49.91 540 ARG A CA 1
ATOM 4287 C C . ARG A 1 540 ? -4.843 42.587 -3.091 1.00 49.91 540 ARG A C 1
ATOM 4289 O O . ARG A 1 540 ? -5.043 42.330 -1.906 1.00 49.91 540 ARG A O 1
ATOM 4296 N N . PRO A 1 541 ? -4.160 43.675 -3.492 1.00 45.31 541 PRO A N 1
ATOM 4297 C CA . PRO A 1 541 ? -3.806 44.738 -2.557 1.00 45.31 541 PRO A CA 1
ATOM 4298 C C . PRO A 1 541 ? -5.085 45.410 -2.040 1.00 45.31 541 PRO A C 1
ATOM 4300 O O . PRO A 1 541 ? -6.049 45.598 -2.786 1.00 45.31 541 PRO A O 1
ATOM 4303 N N . GLU A 1 542 ? -5.103 45.756 -0.755 1.00 39.94 542 GLU A N 1
ATOM 4304 C CA . GLU A 1 542 ? -6.339 46.069 -0.020 1.00 39.94 542 GLU A CA 1
ATOM 4305 C C . GLU A 1 542 ? -7.012 47.382 -0.467 1.00 39.94 542 GLU A C 1
ATOM 4307 O O . GLU A 1 542 ? -8.224 47.542 -0.335 1.00 39.94 542 GLU A O 1
ATOM 4312 N N . ASN A 1 543 ? -6.249 48.292 -1.081 1.00 42.78 543 ASN A N 1
ATOM 4313 C CA . ASN A 1 543 ? -6.655 49.673 -1.363 1.00 42.78 543 ASN A CA 1
ATOM 4314 C C . ASN A 1 543 ? -7.238 49.928 -2.774 1.00 42.78 543 ASN A C 1
ATOM 4316 O O . ASN A 1 543 ? -7.324 51.077 -3.212 1.00 42.78 543 ASN A O 1
ATOM 4320 N N . VAL A 1 544 ? -7.673 48.893 -3.506 1.00 45.28 544 VAL A N 1
ATOM 4321 C CA . VAL A 1 544 ? -8.275 49.059 -4.849 1.00 45.28 544 VAL A CA 1
ATOM 4322 C C . VAL A 1 544 ? -9.801 49.204 -4.768 1.00 45.28 544 VAL A C 1
ATOM 4324 O O . VAL A 1 544 ? -10.526 48.244 -4.495 1.00 45.28 544 VAL A O 1
ATOM 4327 N N . LYS A 1 545 ? -10.317 50.406 -5.067 1.00 41.69 545 LYS A N 1
ATOM 4328 C CA . LYS A 1 545 ? -11.767 50.681 -5.134 1.00 41.69 545 LYS A CA 1
ATOM 4329 C C . LYS A 1 545 ? -12.454 49.798 -6.190 1.00 41.69 545 LYS A C 1
ATOM 4331 O O . LYS A 1 545 ? -11.999 49.702 -7.328 1.00 41.69 545 LYS A O 1
ATOM 4336 N N . ARG A 1 546 ? -13.586 49.176 -5.829 1.00 44.25 546 ARG A N 1
ATOM 4337 C CA . ARG A 1 546 ? -14.364 48.300 -6.728 1.00 44.25 546 ARG A CA 1
ATOM 4338 C C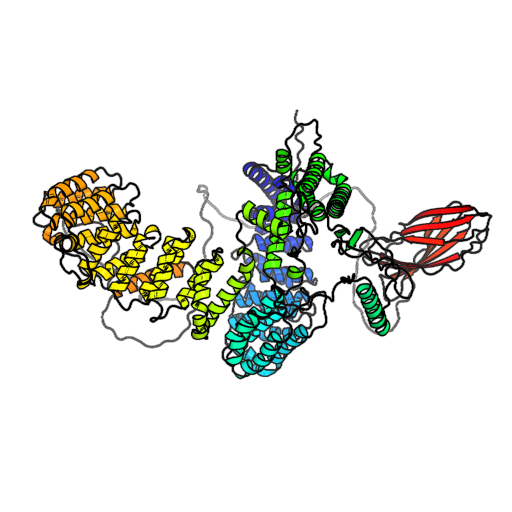 . ARG A 1 546 ? -14.885 49.058 -7.957 1.00 44.25 546 ARG A C 1
ATOM 4340 O O . ARG A 1 546 ? -15.740 49.930 -7.829 1.00 44.25 546 ARG A O 1
ATOM 4347 N N . GLY A 1 547 ? -14.453 48.635 -9.145 1.00 51.75 547 GLY A N 1
ATOM 4348 C CA . GLY A 1 547 ? -15.112 48.977 -10.408 1.00 51.75 547 GLY A CA 1
ATOM 4349 C C . GLY A 1 547 ? -16.511 48.352 -10.531 1.00 51.75 547 GLY A C 1
ATOM 4350 O O . GLY A 1 547 ? -16.850 47.386 -9.841 1.00 51.75 547 GLY A O 1
ATOM 4351 N N . ARG A 1 548 ? -17.341 48.900 -11.425 1.00 37.53 548 ARG A N 1
ATOM 4352 C CA . ARG A 1 548 ? -18.751 48.506 -11.595 1.00 37.53 548 ARG A CA 1
ATOM 4353 C C . ARG A 1 548 ? -18.868 47.210 -12.417 1.00 37.53 548 ARG A C 1
ATOM 4355 O O . ARG A 1 548 ? -18.926 47.251 -13.640 1.00 37.53 548 ARG A O 1
ATOM 4362 N N . GLY A 1 549 ? -18.903 46.056 -11.750 1.00 50.53 549 GLY A N 1
ATOM 4363 C CA . GLY A 1 549 ? -19.052 44.745 -12.396 1.00 50.53 549 GLY A CA 1
ATOM 4364 C C . GLY A 1 549 ? -18.880 43.566 -11.432 1.00 50.53 549 GLY A C 1
ATOM 4365 O O . GLY A 1 549 ? -18.668 43.755 -10.234 1.00 50.53 549 GLY A O 1
ATOM 4366 N N . ARG A 1 550 ? -18.953 42.329 -11.945 1.00 46.88 550 ARG A N 1
ATOM 4367 C CA . ARG A 1 550 ? -18.611 41.128 -11.160 1.00 46.88 550 ARG A CA 1
ATOM 4368 C C . ARG A 1 550 ? -17.079 40.997 -11.067 1.00 46.88 550 ARG A C 1
ATOM 4370 O O . ARG A 1 550 ? -16.446 40.975 -12.122 1.00 46.88 550 ARG A O 1
ATOM 4377 N N . PRO A 1 551 ? -16.481 40.852 -9.868 1.00 52.50 551 PRO A N 1
ATOM 4378 C CA . PRO A 1 551 ? -15.034 40.690 -9.727 1.00 52.50 551 PRO A CA 1
ATOM 4379 C C . PRO A 1 551 ? -14.471 39.490 -10.499 1.00 52.50 551 PRO A C 1
ATOM 4381 O O . PRO A 1 551 ? -15.111 38.438 -10.604 1.00 52.50 551 PRO A O 1
ATOM 4384 N N . THR A 1 552 ? -13.242 39.634 -10.993 1.00 54.19 552 THR A N 1
ATOM 4385 C CA . THR A 1 552 ? -12.435 38.532 -11.526 1.00 54.19 552 THR A CA 1
ATOM 4386 C C . THR A 1 552 ? -12.049 37.575 -10.400 1.00 54.19 552 THR A C 1
ATOM 4388 O O . THR A 1 552 ? -11.502 38.000 -9.381 1.00 54.19 552 THR A O 1
ATOM 4391 N N . LEU A 1 553 ? -12.338 36.283 -10.584 1.00 60.88 553 LEU A N 1
ATOM 4392 C CA . LEU A 1 553 ? -11.965 35.237 -9.629 1.00 60.88 553 LEU A CA 1
ATOM 4393 C C . LEU A 1 553 ? -10.441 35.088 -9.581 1.00 60.88 553 LEU A C 1
ATOM 4395 O O . LEU A 1 553 ? -9.820 34.864 -10.621 1.00 60.88 553 LEU A O 1
ATOM 4399 N N . THR A 1 554 ? -9.847 35.168 -8.391 1.00 68.38 554 THR A N 1
ATOM 4400 C CA . THR A 1 554 ? -8.430 34.821 -8.201 1.00 68.38 554 THR A CA 1
ATOM 4401 C C . THR A 1 554 ? -8.216 33.309 -8.340 1.00 68.38 554 THR A C 1
ATOM 4403 O O . THR A 1 554 ? -9.154 32.512 -8.245 1.00 68.38 554 THR A O 1
ATOM 4406 N N . TRP A 1 555 ? -6.962 32.880 -8.512 1.00 73.75 555 TRP A N 1
ATOM 4407 C CA . TRP A 1 555 ? -6.621 31.453 -8.496 1.00 73.75 555 TRP A CA 1
ATOM 4408 C C . TRP A 1 555 ? -6.987 30.787 -7.152 1.00 73.75 555 TRP A C 1
ATOM 4410 O O . TRP A 1 555 ? -7.512 29.676 -7.137 1.00 73.75 555 TRP A O 1
ATOM 4420 N N . THR A 1 556 ? -6.832 31.494 -6.027 1.00 71.25 556 THR A N 1
ATOM 4421 C CA . THR A 1 556 ? -7.251 31.018 -4.695 1.00 71.25 556 THR A CA 1
ATOM 4422 C C . THR A 1 556 ? -8.771 30.942 -4.526 1.00 71.25 556 THR A C 1
ATOM 4424 O O . THR A 1 556 ? -9.263 29.987 -3.930 1.00 71.25 556 THR A O 1
ATOM 4427 N N . GLU A 1 557 ? -9.538 31.886 -5.080 1.00 73.44 557 GLU A N 1
ATOM 4428 C CA . GLU A 1 557 ? -11.007 31.812 -5.126 1.00 73.44 557 GLU A CA 1
ATOM 4429 C C . GLU A 1 557 ? -11.482 30.643 -6.012 1.00 73.44 557 GLU A C 1
ATOM 4431 O O . GLU A 1 557 ? -12.462 29.975 -5.678 1.00 73.44 557 GLU A O 1
ATOM 4436 N N . ALA A 1 558 ? -10.765 30.339 -7.102 1.00 73.56 558 ALA A N 1
ATOM 4437 C CA . ALA A 1 558 ? -11.034 29.174 -7.945 1.00 73.56 558 ALA A CA 1
ATOM 4438 C C . ALA A 1 558 ? -10.743 27.846 -7.221 1.00 73.56 558 ALA A C 1
ATOM 4440 O O . ALA A 1 558 ? -11.597 26.965 -7.233 1.00 73.56 558 ALA A O 1
ATOM 4441 N N . VAL A 1 559 ? -9.600 27.716 -6.535 1.00 76.25 559 VAL A N 1
ATOM 4442 C CA . VAL A 1 559 ? -9.271 26.526 -5.723 1.00 76.25 559 VAL A CA 1
ATOM 4443 C C . VAL A 1 559 ? -10.283 26.317 -4.593 1.00 76.25 559 VAL A C 1
ATOM 4445 O O . VAL A 1 559 ? -10.762 25.202 -4.412 1.00 76.25 559 VAL A O 1
ATOM 4448 N N . LYS A 1 560 ? -10.672 27.376 -3.865 1.00 78.38 560 LYS A N 1
ATOM 4449 C CA . LYS A 1 560 ? -11.704 27.281 -2.813 1.00 78.38 560 LYS A CA 1
ATOM 4450 C C . LYS A 1 560 ? -13.052 26.797 -3.356 1.00 78.38 560 LYS A C 1
ATOM 4452 O O . LYS A 1 560 ? -13.745 26.055 -2.664 1.00 78.38 560 LYS A O 1
ATOM 4457 N N . ARG A 1 561 ? -13.422 27.185 -4.586 1.00 78.94 561 ARG A N 1
ATOM 4458 C CA . ARG A 1 561 ? -14.604 26.632 -5.262 1.00 78.94 561 ARG A CA 1
ATOM 4459 C C . ARG A 1 561 ? -14.408 25.149 -5.571 1.00 78.94 561 ARG A C 1
ATOM 4461 O O . ARG A 1 561 ? -15.261 24.366 -5.182 1.00 78.94 561 ARG A O 1
ATOM 4468 N N . ASP A 1 562 ? -13.303 24.777 -6.217 1.00 78.62 562 ASP A N 1
ATOM 4469 C CA . ASP A 1 562 ? -13.031 23.393 -6.631 1.00 78.62 562 ASP A CA 1
ATOM 4470 C C . ASP A 1 562 ? -13.032 22.414 -5.438 1.00 78.62 562 ASP A C 1
ATOM 4472 O O . ASP A 1 562 ? -13.618 21.340 -5.538 1.00 78.62 562 ASP A O 1
ATOM 4476 N N . LEU A 1 563 ? -12.429 22.796 -4.302 1.00 77.81 563 LEU A N 1
ATOM 4477 C CA . LEU A 1 563 ? -12.426 22.004 -3.061 1.00 77.81 563 LEU A CA 1
ATOM 4478 C C . LEU A 1 563 ? -13.847 21.787 -2.519 1.00 77.81 563 LEU A C 1
ATOM 4480 O O . LEU A 1 563 ? -14.214 20.661 -2.191 1.00 77.81 563 LEU A O 1
ATOM 4484 N N . LYS A 1 564 ? -14.676 22.843 -2.486 1.00 80.31 564 LYS A N 1
ATOM 4485 C CA . LYS A 1 564 ? -16.083 22.753 -2.058 1.00 80.31 564 LYS A CA 1
ATOM 4486 C C . LYS A 1 564 ? -16.952 21.961 -3.043 1.00 80.31 564 LYS A C 1
ATOM 4488 O O . LYS A 1 564 ? -17.883 21.285 -2.626 1.00 80.31 564 LYS A O 1
ATOM 4493 N N . GLU A 1 565 ? -16.658 22.051 -4.335 1.00 76.88 565 GLU A N 1
ATOM 4494 C CA . GLU A 1 565 ? -17.375 21.377 -5.426 1.00 76.88 565 GLU A CA 1
ATOM 4495 C C . GLU A 1 565 ? -17.105 19.858 -5.452 1.00 76.88 565 GLU A C 1
ATOM 4497 O O . GLU A 1 565 ? -17.944 19.104 -5.934 1.00 76.88 565 GLU A O 1
ATOM 4502 N N . TRP A 1 566 ? -15.983 19.409 -4.873 1.00 70.56 566 TRP A N 1
ATOM 4503 C CA . TRP A 1 566 ? -15.615 17.991 -4.717 1.00 70.56 566 TRP A CA 1
ATOM 4504 C C . TRP A 1 566 ? -15.653 17.470 -3.269 1.00 70.56 566 TRP A C 1
ATOM 4506 O O . TRP A 1 566 ? -15.354 16.300 -3.047 1.00 70.56 566 TRP A O 1
ATOM 4516 N N . ASN A 1 567 ? -16.012 18.313 -2.293 1.00 71.56 567 ASN A N 1
ATOM 4517 C CA . ASN A 1 567 ? -15.984 18.011 -0.855 1.00 71.56 567 ASN A CA 1
ATOM 4518 C C . ASN A 1 567 ? -14.627 17.449 -0.367 1.00 71.56 567 ASN A C 1
ATOM 4520 O O . ASN A 1 567 ? -14.571 16.457 0.357 1.00 71.56 567 ASN A O 1
ATOM 4524 N N . ILE A 1 568 ? -13.528 18.076 -0.802 1.00 66.06 568 ILE A N 1
ATOM 4525 C CA . ILE A 1 568 ? -12.151 17.698 -0.445 1.00 66.06 568 ILE A CA 1
ATOM 4526 C C . ILE A 1 568 ? -11.614 18.681 0.595 1.00 66.06 568 ILE A C 1
ATOM 4528 O O . ILE A 1 568 ? -11.607 19.890 0.353 1.00 66.06 568 ILE A O 1
ATOM 4532 N N . ASP A 1 569 ? -11.117 18.161 1.718 1.00 62.59 569 ASP A N 1
ATOM 4533 C CA . ASP A 1 569 ? -10.452 18.978 2.732 1.00 62.59 569 ASP A CA 1
ATOM 4534 C C . ASP A 1 569 ? -9.008 19.348 2.332 1.00 62.59 569 ASP A C 1
ATOM 4536 O O . ASP A 1 569 ? -8.337 18.665 1.554 1.00 62.59 569 ASP A O 1
ATOM 4540 N N . LYS A 1 570 ? -8.529 20.471 2.864 1.00 57.38 570 LYS A N 1
ATOM 4541 C CA . LYS A 1 570 ? -7.227 21.087 2.595 1.00 57.38 570 LYS A CA 1
ATOM 4542 C C . LYS A 1 570 ? -6.053 20.276 3.156 1.00 57.38 570 LYS A C 1
ATOM 4544 O O . LYS A 1 570 ? -4.953 20.377 2.610 1.00 57.38 570 LYS A O 1
ATOM 4549 N N . GLU A 1 571 ? -6.267 19.505 4.222 1.00 56.66 571 GLU A N 1
ATOM 4550 C CA . GLU A 1 571 ? -5.189 18.854 4.984 1.00 56.66 571 GLU A CA 1
ATOM 4551 C C . GLU A 1 571 ? -4.573 17.633 4.285 1.00 56.66 571 GLU A C 1
ATOM 4553 O O . GLU A 1 571 ? -3.356 17.457 4.363 1.00 56.66 571 GLU A O 1
ATOM 4558 N N . LEU A 1 572 ? -5.369 16.922 3.466 1.00 52.72 572 LEU A N 1
ATOM 4559 C CA . LEU A 1 572 ? -5.018 15.787 2.573 1.00 52.72 572 LEU A CA 1
ATOM 4560 C C . LEU A 1 572 ? -3.878 16.071 1.559 1.00 52.72 572 LEU A C 1
ATOM 4562 O O . LEU A 1 572 ? -3.599 15.312 0.625 1.00 52.72 572 LEU A O 1
ATOM 4566 N N . ALA A 1 573 ? -3.233 17.229 1.669 1.00 48.50 573 ALA A N 1
ATOM 4567 C CA . ALA A 1 573 ? -2.025 17.577 0.953 1.00 48.50 573 ALA A CA 1
ATOM 4568 C C . ALA A 1 573 ? -0.740 17.081 1.647 1.00 48.50 573 ALA A C 1
ATOM 4570 O O . ALA A 1 573 ? 0.277 16.980 0.960 1.00 48.50 573 ALA A O 1
ATOM 4571 N N . VAL A 1 574 ? -0.715 16.799 2.954 1.00 52.66 574 VAL A N 1
ATOM 4572 C CA . VAL A 1 574 ? 0.547 16.752 3.741 1.00 52.66 574 VAL A CA 1
ATOM 4573 C C . VAL A 1 574 ? 1.047 15.325 4.052 1.00 52.66 574 VAL A C 1
ATOM 4575 O O . VAL A 1 574 ? 2.246 15.089 4.234 1.00 52.66 574 VAL A O 1
ATOM 4578 N N . ASP A 1 575 ? 0.138 14.359 4.015 1.00 54.97 575 ASP A N 1
ATOM 4579 C CA . ASP A 1 575 ? 0.122 13.061 4.713 1.00 54.97 575 ASP A CA 1
ATOM 4580 C C . ASP A 1 575 ? 1.400 12.211 4.602 1.00 54.97 575 ASP A C 1
ATOM 4582 O O . ASP A 1 575 ? 1.840 11.576 5.563 1.00 54.97 575 ASP A O 1
ATOM 4586 N N . ARG A 1 576 ? 2.078 12.233 3.446 1.00 58.50 576 ARG A N 1
ATOM 4587 C CA . ARG A 1 576 ? 3.262 11.386 3.194 1.00 58.50 576 ARG A CA 1
ATOM 4588 C C . ARG A 1 576 ? 4.421 11.630 4.162 1.00 58.50 576 ARG A C 1
ATOM 4590 O O . ARG A 1 576 ? 5.170 10.693 4.421 1.00 58.50 576 ARG A O 1
ATOM 4597 N N . LYS A 1 577 ? 4.582 12.850 4.695 1.00 61.19 577 LYS A N 1
ATOM 4598 C CA . LYS A 1 577 ? 5.587 13.118 5.742 1.00 61.19 577 LYS A CA 1
ATOM 4599 C C . LYS A 1 577 ? 5.132 12.587 7.113 1.00 61.19 577 LYS A C 1
ATOM 4601 O O . LYS A 1 577 ? 5.962 12.023 7.821 1.00 61.19 577 LYS A O 1
ATOM 4606 N N . ARG A 1 578 ? 3.834 12.685 7.451 1.00 66.62 578 ARG A N 1
ATOM 4607 C CA . ARG A 1 578 ? 3.249 12.168 8.710 1.00 66.62 578 ARG A CA 1
ATOM 4608 C C . ARG A 1 578 ? 3.443 10.650 8.832 1.00 66.62 578 ARG A C 1
ATOM 4610 O O . ARG A 1 578 ? 4.029 10.195 9.810 1.00 66.62 578 ARG A O 1
ATOM 4617 N N . TYR A 1 579 ? 3.057 9.876 7.809 1.00 67.38 579 TYR A N 1
ATOM 4618 C CA . TYR A 1 579 ? 3.222 8.410 7.816 1.00 67.38 579 TYR A CA 1
ATOM 4619 C C . TYR A 1 579 ? 4.685 7.985 8.027 1.00 67.38 579 TYR A C 1
ATOM 4621 O O . TYR A 1 579 ? 4.975 7.102 8.834 1.00 67.38 579 TYR A O 1
ATOM 4629 N N . VAL A 1 580 ? 5.624 8.632 7.326 1.00 67.38 580 VAL A N 1
ATOM 4630 C CA . VAL A 1 580 ? 7.061 8.347 7.457 1.00 67.38 580 VAL A CA 1
ATOM 4631 C C . VAL A 1 580 ? 7.548 8.654 8.877 1.00 67.38 580 VAL A C 1
ATOM 4633 O O . VAL A 1 580 ? 8.161 7.785 9.493 1.00 67.38 580 VAL A O 1
ATOM 4636 N N . ALA A 1 581 ? 7.211 9.825 9.428 1.00 69.38 581 ALA A N 1
ATOM 4637 C CA . ALA A 1 581 ? 7.603 10.222 10.781 1.00 69.38 581 ALA A CA 1
ATOM 4638 C C . ALA A 1 581 ? 7.073 9.267 11.868 1.00 69.38 581 ALA A C 1
ATOM 4640 O O . ALA A 1 581 ? 7.837 8.875 12.747 1.00 69.38 581 ALA A O 1
ATOM 4641 N N . LEU A 1 582 ? 5.815 8.814 11.783 1.00 75.44 582 LEU A N 1
ATOM 4642 C CA . LEU A 1 582 ? 5.251 7.843 12.736 1.00 75.44 582 LEU A CA 1
ATOM 4643 C C . LEU A 1 582 ? 6.040 6.522 12.759 1.00 75.44 582 LEU A C 1
ATOM 4645 O O . LEU A 1 582 ? 6.312 5.988 13.832 1.00 75.44 582 LEU A O 1
ATOM 4649 N N . ASN A 1 583 ? 6.486 6.030 11.597 1.00 75.00 583 ASN A N 1
ATOM 4650 C CA . ASN A 1 583 ? 7.328 4.829 11.516 1.00 75.00 583 ASN A CA 1
ATOM 4651 C C . ASN A 1 583 ? 8.738 5.048 12.110 1.00 75.00 583 ASN A C 1
ATOM 4653 O O . ASN A 1 583 ? 9.338 4.098 12.612 1.00 75.00 583 ASN A O 1
ATOM 4657 N N . MET A 1 584 ? 9.269 6.278 12.084 1.00 71.12 584 MET A N 1
ATOM 4658 C CA . MET A 1 584 ? 10.535 6.619 12.758 1.00 71.12 584 MET A CA 1
ATOM 4659 C C . MET A 1 584 ? 10.349 6.661 14.277 1.00 71.12 584 MET A C 1
ATOM 4661 O O . MET A 1 584 ? 11.116 6.037 15.005 1.00 71.12 584 MET A O 1
ATOM 4665 N N . LEU A 1 585 ? 9.297 7.333 14.759 1.00 75.44 585 LEU A N 1
ATOM 4666 C CA . LEU A 1 585 ? 8.980 7.430 16.188 1.00 75.44 585 LEU A CA 1
ATOM 4667 C C . LEU A 1 585 ? 8.712 6.050 16.810 1.00 75.44 585 LEU A C 1
ATOM 4669 O O . LEU A 1 585 ? 9.153 5.787 17.925 1.00 75.44 585 LEU A O 1
ATOM 4673 N N . MET A 1 586 ? 8.093 5.134 16.062 1.00 74.81 586 MET A N 1
ATOM 4674 C CA . MET A 1 586 ? 7.879 3.744 16.482 1.00 74.81 586 MET A CA 1
ATOM 4675 C C . MET A 1 586 ? 9.189 2.996 16.751 1.00 74.81 586 MET A C 1
ATOM 4677 O O . MET A 1 586 ? 9.294 2.262 17.729 1.00 74.81 586 MET A O 1
ATOM 4681 N N . LYS A 1 587 ? 10.214 3.231 15.924 1.00 70.75 587 LYS A N 1
ATOM 4682 C CA . LYS A 1 587 ? 11.568 2.699 16.142 1.00 70.75 587 LYS A CA 1
ATOM 4683 C C . LYS A 1 587 ? 12.330 3.466 17.228 1.00 70.75 587 LYS A C 1
ATOM 4685 O O . LYS A 1 587 ? 13.226 2.900 17.843 1.00 70.75 587 LYS A O 1
ATOM 4690 N N . ALA A 1 588 ? 11.977 4.727 17.484 1.00 71.00 588 ALA A N 1
ATOM 4691 C CA . ALA A 1 588 ? 12.613 5.557 18.507 1.00 71.00 588 ALA A CA 1
ATOM 4692 C C . ALA A 1 588 ? 12.217 5.175 19.938 1.00 71.00 588 ALA A C 1
ATOM 4694 O O . ALA A 1 588 ? 13.058 5.277 20.824 1.00 71.00 588 ALA A O 1
ATOM 4695 N N . ILE A 1 589 ? 10.997 4.677 20.174 1.00 76.81 589 ILE A N 1
ATOM 4696 C CA . ILE A 1 589 ? 10.543 4.269 21.520 1.00 76.81 589 ILE A CA 1
ATOM 4697 C C . ILE A 1 589 ? 11.459 3.217 22.161 1.00 76.81 589 ILE A C 1
ATOM 4699 O O . ILE A 1 589 ? 11.677 3.272 23.370 1.00 76.81 589 ILE A O 1
ATOM 4703 N N . ALA A 1 590 ? 12.029 2.313 21.357 1.00 70.31 590 ALA A N 1
ATOM 4704 C CA . ALA A 1 590 ? 12.960 1.272 21.801 1.00 70.31 590 ALA A CA 1
ATOM 4705 C C . ALA A 1 590 ? 14.363 1.796 22.186 1.00 70.31 590 ALA A C 1
ATOM 4707 O O . ALA A 1 590 ? 15.201 1.016 22.627 1.00 70.31 590 ALA A O 1
ATOM 4708 N N . VAL A 1 591 ? 14.632 3.093 21.987 1.00 67.31 591 VAL A N 1
ATOM 4709 C CA . VAL A 1 591 ? 15.944 3.735 22.190 1.00 67.31 591 VAL A CA 1
ATOM 4710 C C . VAL A 1 591 ? 15.842 4.928 23.146 1.00 67.31 591 VAL A C 1
ATOM 4712 O O . VAL A 1 591 ? 16.677 5.079 24.031 1.00 67.31 591 VAL A O 1
ATOM 4715 N N . ASP A 1 592 ? 14.818 5.770 22.986 1.00 72.94 592 ASP A N 1
ATOM 4716 C CA . ASP A 1 592 ? 14.497 6.893 23.871 1.00 72.94 592 ASP A CA 1
ATOM 4717 C C . ASP A 1 592 ? 12.974 7.105 23.915 1.00 72.94 592 ASP A C 1
ATOM 4719 O O . ASP A 1 592 ? 12.384 7.846 23.121 1.00 72.94 592 ASP A O 1
ATOM 4723 N N . THR A 1 593 ? 12.315 6.452 24.874 1.00 76.00 593 THR A N 1
ATOM 4724 C CA . THR A 1 593 ? 10.880 6.639 25.126 1.00 76.00 593 THR A CA 1
ATOM 4725 C C . THR A 1 593 ? 10.553 8.077 25.558 1.00 76.00 593 THR A C 1
ATOM 4727 O O . THR A 1 593 ? 9.484 8.587 25.221 1.00 76.00 593 THR A O 1
ATOM 4730 N N . GLN A 1 594 ? 11.450 8.766 26.279 1.00 75.12 594 GLN A N 1
ATOM 4731 C CA . GLN A 1 594 ? 11.169 10.094 26.839 1.00 75.12 594 GLN A CA 1
ATOM 4732 C C . GLN A 1 594 ? 11.114 11.184 25.764 1.00 75.12 594 GLN A C 1
ATOM 4734 O O . GLN A 1 594 ? 10.268 12.077 25.846 1.00 75.12 594 GLN A O 1
ATOM 4739 N N . ALA A 1 595 ? 11.964 11.109 24.738 1.00 71.69 595 ALA A N 1
ATOM 4740 C CA . ALA A 1 595 ? 11.894 12.010 23.592 1.00 71.69 595 ALA A CA 1
ATOM 4741 C C . ALA A 1 595 ? 10.557 11.876 22.845 1.00 71.69 595 ALA A C 1
ATOM 4743 O O . ALA A 1 595 ? 9.934 12.890 22.528 1.00 71.69 595 ALA A O 1
ATOM 4744 N N . VAL A 1 596 ? 10.074 10.648 22.616 1.00 76.88 596 VAL A N 1
ATOM 4745 C CA . VAL A 1 596 ? 8.813 10.414 21.887 1.00 76.88 596 VAL A CA 1
ATOM 4746 C C . VAL A 1 596 ? 7.588 10.837 22.711 1.00 76.88 596 VAL A C 1
ATOM 4748 O O . VAL A 1 596 ? 6.673 11.447 22.158 1.00 76.88 596 VAL A O 1
ATOM 4751 N N . GLN A 1 597 ? 7.592 10.628 24.035 1.00 78.81 597 GLN A N 1
ATOM 4752 C CA . GLN A 1 597 ? 6.515 11.076 24.940 1.00 78.81 597 GLN A CA 1
ATOM 4753 C C . GLN A 1 597 ? 6.222 12.587 24.839 1.00 78.81 597 GLN A C 1
ATOM 4755 O O . GLN A 1 597 ? 5.072 12.999 25.005 1.00 78.81 597 GLN A O 1
ATOM 4760 N N . ARG A 1 598 ? 7.213 13.428 24.496 1.00 82.62 598 ARG A N 1
ATOM 4761 C CA . ARG A 1 598 ? 7.012 14.879 24.276 1.00 82.62 598 ARG A CA 1
ATOM 4762 C C . ARG A 1 598 ? 6.066 15.183 23.108 1.00 82.62 598 ARG A C 1
ATOM 4764 O O . ARG A 1 598 ? 5.392 16.208 23.125 1.00 82.62 598 ARG A O 1
ATOM 4771 N N . HIS A 1 599 ? 5.980 14.290 22.122 1.00 78.75 599 HIS A N 1
ATOM 4772 C CA . HIS A 1 599 ? 5.157 14.448 20.919 1.00 78.75 599 HIS A CA 1
ATOM 4773 C C . HIS A 1 599 ? 3.793 13.736 21.006 1.00 78.75 599 HIS A C 1
ATOM 4775 O O . HIS A 1 599 ? 3.043 13.733 20.030 1.00 78.75 599 HIS A O 1
ATOM 4781 N N . ARG A 1 600 ? 3.435 13.174 22.174 1.00 82.19 600 ARG A N 1
ATOM 4782 C CA . ARG A 1 600 ? 2.205 12.383 22.388 1.00 82.19 600 ARG A CA 1
ATOM 4783 C C . ARG A 1 600 ? 0.916 13.053 21.889 1.00 82.19 600 ARG A C 1
ATOM 4785 O O . ARG A 1 600 ? 0.068 12.370 21.332 1.00 82.19 600 ARG A O 1
ATOM 4792 N N . ALA A 1 601 ? 0.790 14.376 22.034 1.00 82.44 601 ALA A N 1
ATOM 4793 C CA . ALA A 1 601 ? -0.402 15.118 21.614 1.00 82.44 601 ALA A CA 1
ATOM 4794 C C . ALA A 1 601 ? -0.590 15.081 20.086 1.00 82.44 601 ALA A C 1
ATOM 4796 O O . ALA A 1 601 ? -1.652 14.705 19.604 1.00 82.44 601 ALA A O 1
ATOM 4797 N N . THR A 1 602 ? 0.470 15.368 19.325 1.00 80.19 602 THR A N 1
ATOM 4798 C CA . THR A 1 602 ? 0.473 15.289 17.853 1.00 80.19 602 THR A CA 1
ATOM 4799 C C . THR A 1 602 ? 0.310 13.849 17.354 1.00 80.19 602 THR A C 1
ATOM 4801 O O . THR A 1 602 ? -0.269 13.611 16.299 1.00 80.19 602 THR A O 1
ATOM 4804 N N . ILE A 1 603 ? 0.795 12.862 18.114 1.00 82.94 603 ILE A N 1
ATOM 4805 C CA . ILE A 1 603 ? 0.594 11.440 17.797 1.00 82.94 603 ILE A CA 1
ATOM 4806 C C . ILE A 1 603 ? -0.882 11.047 17.979 1.00 82.94 603 ILE A C 1
ATOM 4808 O O . ILE A 1 603 ? -1.429 10.357 17.122 1.00 82.94 603 ILE A O 1
ATOM 4812 N N . LEU A 1 604 ? -1.547 11.516 19.039 1.00 84.50 604 LEU A N 1
ATOM 4813 C CA . LEU A 1 604 ? -2.973 11.264 19.267 1.00 84.50 604 LEU A CA 1
ATOM 4814 C C . LEU A 1 604 ? -3.872 12.030 18.283 1.00 84.50 604 LEU A C 1
ATOM 4816 O O . LEU A 1 604 ? -4.885 11.502 17.832 1.00 84.50 604 LEU A O 1
ATOM 4820 N N . GLU A 1 605 ? -3.469 13.230 17.869 1.00 83.19 605 GLU A N 1
ATOM 4821 C CA . GLU A 1 605 ? -4.068 13.949 16.739 1.00 83.19 605 GLU A CA 1
ATOM 4822 C C . GLU A 1 605 ? -3.998 13.110 15.446 1.00 83.19 605 GLU A C 1
ATOM 4824 O O . GLU A 1 605 ? -4.997 12.977 14.742 1.00 83.19 605 GLU A O 1
ATOM 4829 N N . CYS A 1 606 ? -2.879 12.415 15.191 1.00 83.06 606 CYS A N 1
ATOM 4830 C CA . CYS A 1 606 ? -2.747 11.489 14.057 1.00 83.06 606 CYS A CA 1
ATOM 4831 C C . CYS A 1 606 ? -3.631 10.223 14.154 1.00 83.06 606 CYS A C 1
ATOM 4833 O O . CYS A 1 606 ? -3.838 9.560 13.140 1.00 83.06 606 CYS A O 1
ATOM 4835 N N . VAL A 1 607 ? -4.194 9.878 15.322 1.00 83.81 607 VAL A N 1
ATOM 4836 C CA . VAL A 1 607 ? -5.222 8.813 15.436 1.00 83.81 607 VAL A CA 1
ATOM 4837 C C . VAL A 1 607 ? -6.568 9.280 14.859 1.00 83.81 607 VAL A C 1
ATOM 4839 O O . VAL A 1 607 ? -7.399 8.453 14.494 1.00 83.81 607 VAL A O 1
ATOM 4842 N N . LYS A 1 608 ? -6.760 10.597 14.708 1.00 84.06 608 LYS A N 1
ATOM 4843 C CA . LYS A 1 608 ? -7.963 11.244 14.157 1.00 84.06 608 LYS A CA 1
ATOM 4844 C C . LYS A 1 608 ? -7.770 11.725 12.703 1.00 84.06 608 LYS A C 1
ATOM 4846 O O . LYS A 1 608 ? -8.644 12.399 12.166 1.00 84.06 608 LYS A O 1
ATOM 4851 N N . ASP A 1 609 ? -6.641 11.377 12.075 1.00 80.06 609 ASP A N 1
ATOM 4852 C CA . ASP A 1 609 ? -6.283 11.715 10.686 1.00 80.06 609 ASP A CA 1
ATOM 4853 C C . ASP A 1 609 ? -7.221 11.036 9.660 1.00 80.06 609 ASP A C 1
ATOM 4855 O O . ASP A 1 609 ? -7.818 9.995 9.932 1.00 80.06 609 ASP A O 1
ATOM 4859 N N . ALA A 1 610 ? -7.352 11.595 8.457 1.00 74.06 610 ALA A N 1
ATOM 4860 C CA . ALA A 1 610 ? -8.192 11.019 7.409 1.00 74.06 610 ALA A CA 1
ATOM 4861 C C . ALA A 1 610 ? -7.616 9.710 6.823 1.00 74.06 610 ALA A C 1
ATOM 4863 O O . ALA A 1 610 ? -8.382 8.809 6.467 1.00 74.06 610 ALA A O 1
ATOM 4864 N N . ASP A 1 611 ? -6.287 9.565 6.730 1.00 75.56 611 ASP A N 1
ATOM 4865 C CA . ASP A 1 611 ? -5.660 8.368 6.154 1.00 75.56 611 ASP A CA 1
ATOM 4866 C C . ASP A 1 611 ? -5.675 7.202 7.160 1.00 75.56 611 ASP A C 1
ATOM 4868 O O . ASP A 1 611 ? -5.023 7.229 8.207 1.00 75.56 611 ASP A O 1
ATOM 4872 N N . VAL A 1 612 ? -6.390 6.127 6.813 1.00 76.50 612 VAL A N 1
ATOM 4873 C CA . VAL A 1 612 ? -6.460 4.869 7.582 1.00 76.50 612 VAL A CA 1
ATOM 4874 C C . VAL A 1 612 ? -5.062 4.316 7.904 1.00 76.50 612 VAL A C 1
ATOM 4876 O O . VAL A 1 612 ? -4.834 3.784 8.988 1.00 76.50 612 VAL A O 1
ATOM 4879 N N . SER A 1 613 ? -4.098 4.479 6.996 1.00 76.50 613 SER A N 1
ATOM 4880 C CA . SER A 1 613 ? -2.705 4.047 7.166 1.00 76.50 613 SER A CA 1
ATOM 4881 C C . SER A 1 613 ? -1.981 4.855 8.244 1.00 76.50 613 SER A C 1
ATOM 4883 O O . SER A 1 613 ? -1.155 4.307 8.974 1.00 76.50 613 SER A O 1
ATOM 4885 N N . ILE A 1 614 ? -2.282 6.155 8.347 1.00 80.19 614 ILE A N 1
ATOM 4886 C CA . ILE A 1 614 ? -1.755 7.032 9.397 1.00 80.19 614 ILE A CA 1
ATOM 4887 C C . ILE A 1 614 ? -2.411 6.671 10.725 1.00 80.19 614 ILE A C 1
ATOM 4889 O O . ILE A 1 614 ? -1.685 6.406 11.681 1.00 80.19 614 ILE A O 1
ATOM 4893 N N . ARG A 1 615 ? -3.743 6.540 10.768 1.00 85.00 615 ARG A N 1
ATOM 4894 C CA . ARG A 1 615 ? -4.477 6.166 11.987 1.00 85.00 615 ARG A CA 1
ATOM 4895 C C . ARG A 1 615 ? -4.018 4.838 12.581 1.00 85.00 615 ARG A C 1
ATOM 4897 O O . ARG A 1 615 ? -3.742 4.784 13.777 1.00 85.00 615 ARG A O 1
ATOM 4904 N N . LYS A 1 616 ? -3.854 3.785 11.766 1.00 82.75 616 LYS A N 1
ATOM 4905 C CA . LYS A 1 616 ? -3.359 2.477 12.241 1.00 82.75 616 LYS A CA 1
ATOM 4906 C C . LYS A 1 616 ? -1.931 2.577 12.806 1.00 82.75 616 LYS A C 1
ATOM 4908 O O . LYS A 1 616 ? -1.688 2.092 13.908 1.00 82.75 616 LYS A O 1
ATOM 4913 N N . ARG A 1 617 ? -1.003 3.284 12.138 1.00 83.12 617 ARG A N 1
ATOM 4914 C CA . ARG A 1 617 ? 0.366 3.504 12.666 1.00 83.12 617 ARG A CA 1
ATOM 4915 C C . ARG A 1 617 ? 0.406 4.412 13.897 1.00 83.12 617 ARG A C 1
ATOM 4917 O O . ARG A 1 617 ? 1.234 4.191 14.775 1.00 83.12 617 ARG A O 1
ATOM 4924 N N . ALA A 1 618 ? -0.472 5.407 13.983 1.00 87.50 618 ALA A N 1
ATOM 4925 C CA . ALA A 1 618 ? -0.607 6.259 15.158 1.00 87.50 618 ALA A CA 1
ATOM 4926 C C . ALA A 1 618 ? -1.147 5.464 16.357 1.00 87.50 618 ALA A C 1
ATOM 4928 O O . ALA A 1 618 ? -0.594 5.572 17.443 1.00 87.50 618 ALA A O 1
ATOM 4929 N N . LEU A 1 619 ? -2.147 4.600 16.160 1.00 87.25 619 LEU A N 1
ATOM 4930 C CA . LEU A 1 619 ? -2.709 3.735 17.203 1.00 87.25 619 LEU A CA 1
ATOM 4931 C C . LEU A 1 619 ? -1.697 2.692 17.720 1.00 87.25 619 LEU A C 1
ATOM 4933 O O . LEU A 1 619 ? -1.570 2.493 18.929 1.00 87.25 619 LEU A O 1
ATOM 4937 N N . GLU A 1 620 ? -0.929 2.064 16.825 1.00 86.62 620 GLU A N 1
ATOM 4938 C CA . GLU A 1 620 ? 0.211 1.213 17.201 1.00 86.62 620 GLU A CA 1
ATOM 4939 C C . GLU A 1 620 ? 1.261 1.990 18.017 1.00 86.62 620 GLU A C 1
ATOM 4941 O O . GLU A 1 620 ? 1.774 1.476 19.010 1.00 86.62 620 GLU A O 1
ATOM 4946 N N . LEU A 1 621 ? 1.559 3.236 17.626 1.00 85.75 621 LEU A N 1
ATOM 4947 C CA . LEU A 1 621 ? 2.517 4.098 18.320 1.00 85.75 621 LEU A CA 1
ATOM 4948 C C . LEU A 1 621 ? 2.005 4.545 19.699 1.00 85.75 621 LEU A C 1
ATOM 4950 O O . LEU A 1 621 ? 2.766 4.530 20.660 1.00 85.75 621 LEU A O 1
ATOM 4954 N N . VAL A 1 622 ? 0.716 4.883 19.812 1.00 86.94 622 VAL A N 1
ATOM 4955 C CA . VAL A 1 622 ? 0.043 5.221 21.077 1.00 86.94 622 VAL A CA 1
ATOM 4956 C C . VAL A 1 622 ? 0.139 4.065 22.072 1.00 86.94 622 VAL A C 1
ATOM 4958 O O . VAL A 1 622 ? 0.490 4.296 23.224 1.00 86.94 622 VAL A O 1
ATOM 4961 N N . TYR A 1 623 ? -0.084 2.822 21.633 1.00 86.44 623 TYR A N 1
ATOM 4962 C CA . TYR A 1 623 ? 0.069 1.634 22.483 1.00 86.44 623 TYR A CA 1
ATOM 4963 C C . TYR A 1 623 ? 1.485 1.475 23.055 1.00 86.44 623 TYR A C 1
ATOM 4965 O O . TYR A 1 623 ? 1.650 1.114 24.217 1.00 86.44 623 TYR A O 1
ATOM 4973 N N . LEU A 1 624 ? 2.511 1.767 22.251 1.00 83.94 624 LEU A N 1
ATOM 4974 C CA . LEU A 1 624 ? 3.913 1.720 22.679 1.00 83.94 624 LEU A CA 1
ATOM 4975 C C . LEU A 1 624 ? 4.312 2.906 23.580 1.00 83.94 624 LEU A C 1
ATOM 4977 O O . LEU A 1 624 ? 5.393 2.887 24.162 1.00 83.94 624 LEU A O 1
ATOM 4981 N N . LEU A 1 625 ? 3.449 3.919 23.709 1.00 83.69 625 LEU A N 1
ATOM 4982 C CA . LEU A 1 625 ? 3.601 5.055 24.621 1.00 83.69 625 LEU A CA 1
ATOM 4983 C C . LEU A 1 625 ? 2.767 4.923 25.903 1.00 83.69 625 LEU A C 1
ATOM 4985 O O . LEU A 1 625 ? 2.763 5.865 26.699 1.00 83.69 625 LEU A O 1
ATOM 4989 N N . VAL A 1 626 ? 2.060 3.809 26.124 1.00 84.56 626 VAL A N 1
ATOM 4990 C CA . VAL A 1 626 ? 1.314 3.612 27.374 1.00 84.56 626 VAL A CA 1
ATOM 4991 C C . VAL A 1 626 ? 2.270 3.277 28.518 1.00 84.56 626 VAL A C 1
ATOM 4993 O O . VAL A 1 626 ? 3.027 2.310 28.457 1.00 84.56 626 VAL A O 1
ATOM 4996 N N . ASN A 1 627 ? 2.169 4.073 29.578 1.00 84.00 627 ASN A N 1
ATOM 4997 C CA . ASN A 1 627 ? 2.857 3.925 30.853 1.00 84.00 627 ASN A CA 1
ATOM 4998 C C . ASN A 1 627 ? 1.808 4.004 31.980 1.00 84.00 627 ASN A C 1
ATOM 5000 O O . ASN A 1 627 ? 0.760 4.634 31.817 1.00 84.00 627 ASN A O 1
ATOM 5004 N N . ASP A 1 628 ? 2.123 3.487 33.166 1.00 79.94 628 ASP A N 1
ATOM 5005 C CA . ASP A 1 628 ? 1.201 3.435 34.318 1.00 79.94 628 ASP A CA 1
ATOM 5006 C C . ASP A 1 628 ? 0.684 4.824 34.749 1.00 79.94 628 ASP A C 1
ATOM 5008 O O . ASP A 1 628 ? -0.428 4.970 35.253 1.00 79.94 628 ASP A O 1
ATOM 5012 N N . THR A 1 629 ? 1.466 5.877 34.491 1.00 83.56 629 THR A N 1
ATOM 5013 C CA . THR A 1 629 ? 1.114 7.277 34.784 1.00 83.56 629 THR A CA 1
ATOM 5014 C C . THR A 1 629 ? 0.245 7.953 33.719 1.00 83.56 629 THR A C 1
ATOM 5016 O O . THR A 1 629 ? -0.306 9.021 33.985 1.00 83.56 629 THR A O 1
ATOM 5019 N N . ASN A 1 630 ? 0.119 7.383 32.515 1.00 84.69 630 ASN A N 1
ATOM 5020 C CA . ASN A 1 630 ? -0.634 7.982 31.405 1.00 84.69 630 ASN A CA 1
ATOM 5021 C C . ASN A 1 630 ? -1.806 7.119 30.900 1.00 84.69 630 ASN A C 1
ATOM 5023 O O . ASN A 1 630 ? -2.649 7.639 30.168 1.00 84.69 630 ASN A O 1
ATOM 5027 N N . VAL A 1 631 ? -1.913 5.857 31.335 1.00 86.75 631 VAL A N 1
ATOM 5028 C CA . VAL A 1 631 ? -2.957 4.920 30.895 1.00 86.75 631 VAL A CA 1
ATOM 5029 C C . VAL A 1 631 ? -4.375 5.467 31.082 1.00 86.75 631 VAL A C 1
ATOM 5031 O O . VAL A 1 631 ? -5.164 5.408 30.141 1.00 86.75 631 VAL A O 1
ATOM 5034 N N . LYS A 1 632 ? -4.711 6.048 32.244 1.00 87.50 632 LYS A N 1
ATOM 5035 C CA . LYS A 1 632 ? -6.080 6.518 32.537 1.00 87.50 632 LYS A CA 1
ATOM 5036 C C . LYS A 1 632 ? -6.561 7.638 31.584 1.00 87.50 632 LYS A C 1
ATOM 5038 O O . LYS A 1 632 ? -7.595 7.431 30.949 1.00 87.50 632 LYS A O 1
ATOM 5043 N N . PRO A 1 633 ? -5.857 8.779 31.404 1.00 87.50 633 PRO A N 1
ATOM 5044 C CA . PRO A 1 633 ? -6.289 9.806 30.447 1.00 87.50 633 PRO A CA 1
ATOM 5045 C C . PRO A 1 633 ? -6.224 9.333 28.986 1.00 87.50 633 PRO A C 1
ATOM 5047 O O . PRO A 1 633 ? -7.115 9.651 28.205 1.00 87.50 633 PRO A O 1
ATOM 5050 N N . LEU A 1 634 ? -5.216 8.535 28.620 1.00 86.06 634 LEU A N 1
ATOM 5051 C CA . LEU A 1 634 ? -5.029 8.068 27.245 1.00 86.06 634 LEU A CA 1
ATOM 5052 C C . LEU A 1 634 ? -6.103 7.055 26.818 1.00 86.06 634 LEU A C 1
ATOM 5054 O O . LEU A 1 634 ? -6.631 7.144 25.713 1.00 86.06 634 LEU A O 1
ATOM 5058 N N . THR A 1 635 ? -6.479 6.136 27.712 1.00 88.75 635 THR A N 1
ATOM 5059 C CA . THR A 1 635 ? -7.592 5.198 27.486 1.00 88.75 635 THR A CA 1
ATOM 5060 C C . THR A 1 635 ? -8.901 5.960 27.310 1.00 88.75 635 THR A C 1
ATOM 5062 O O . THR A 1 635 ? -9.642 5.667 26.376 1.00 88.75 635 THR A O 1
ATOM 5065 N N . LYS A 1 636 ? -9.148 6.993 28.132 1.00 89.25 636 LYS A N 1
ATOM 5066 C CA . LYS A 1 636 ? -10.328 7.849 27.979 1.00 89.25 636 LYS A CA 1
ATOM 5067 C C . LYS A 1 636 ? -10.379 8.508 26.596 1.00 89.25 636 LYS A C 1
ATOM 5069 O O . LYS A 1 636 ? -11.382 8.367 25.912 1.00 89.25 636 LYS A O 1
ATOM 5074 N N . GLU A 1 637 ? -9.308 9.164 26.146 1.00 87.38 637 GLU A N 1
ATOM 5075 C CA . GLU A 1 637 ? -9.302 9.838 24.834 1.00 87.38 637 GLU A CA 1
ATOM 5076 C C . GLU A 1 637 ? -9.473 8.871 23.643 1.00 87.38 637 GLU A C 1
ATOM 5078 O O . GLU A 1 637 ? -10.011 9.268 22.605 1.00 87.38 637 GLU A O 1
ATOM 5083 N N . LEU A 1 638 ? -9.060 7.604 23.785 1.00 89.25 638 LEU A N 1
ATOM 5084 C CA . LEU A 1 638 ? -9.311 6.546 22.799 1.00 89.25 638 LEU A CA 1
ATOM 5085 C C . LEU A 1 638 ? -10.764 6.038 22.836 1.00 89.25 638 LEU A C 1
ATOM 5087 O O . LEU A 1 638 ? -11.351 5.821 21.778 1.00 89.25 638 LEU A O 1
ATOM 5091 N N . VAL A 1 639 ? -11.358 5.882 24.023 1.00 89.88 639 VAL A N 1
ATOM 5092 C CA . VAL A 1 639 ? -12.767 5.477 24.207 1.00 89.88 639 VAL A CA 1
ATOM 5093 C C . VAL A 1 639 ? -13.731 6.583 23.758 1.00 89.88 639 VAL A C 1
ATOM 5095 O O . VAL A 1 639 ? -14.707 6.295 23.068 1.00 89.88 639 VAL A O 1
ATOM 5098 N N . ASP A 1 640 ? -13.423 7.849 24.046 1.00 88.62 640 ASP A N 1
ATOM 5099 C CA . ASP A 1 640 ? -14.183 9.010 23.564 1.00 88.62 640 ASP A CA 1
ATOM 5100 C C . ASP A 1 640 ? -14.119 9.115 22.018 1.00 88.62 640 ASP A C 1
ATOM 5102 O O . ASP A 1 640 ? -15.078 9.541 21.374 1.00 88.62 640 ASP A O 1
ATOM 5106 N N . TYR A 1 641 ? -13.017 8.680 21.384 1.00 86.44 641 TYR A N 1
ATOM 5107 C CA . TYR A 1 641 ? -12.910 8.597 19.917 1.00 86.44 641 TYR A CA 1
ATOM 5108 C C . TYR A 1 641 ? -13.594 7.352 19.320 1.00 86.44 641 TYR A C 1
ATOM 5110 O O . TYR A 1 641 ? -14.097 7.412 18.193 1.00 86.44 641 TYR A O 1
ATOM 5118 N N . LEU A 1 642 ? -13.672 6.241 20.063 1.00 87.69 642 LEU A N 1
ATOM 5119 C CA . LEU A 1 642 ? -14.332 5.005 19.626 1.00 87.69 642 LEU A CA 1
ATOM 5120 C C . LEU A 1 642 ? -15.803 5.240 19.258 1.00 87.69 642 LEU A C 1
ATOM 5122 O O . LEU A 1 642 ? -16.292 4.635 18.305 1.00 87.69 642 LEU A O 1
ATOM 5126 N N . GLU A 1 643 ? -16.484 6.161 19.939 1.00 85.81 643 GLU A N 1
ATOM 5127 C CA . GLU A 1 643 ? -17.859 6.570 19.633 1.00 85.81 643 GLU A CA 1
ATOM 5128 C C . GLU A 1 643 ? -17.990 7.112 18.191 1.00 85.81 643 GLU A C 1
ATOM 5130 O O . GLU A 1 643 ? -18.799 6.602 17.412 1.00 85.81 643 GLU A O 1
ATOM 5135 N N . VAL A 1 644 ? -17.108 8.041 17.797 1.00 86.50 644 VAL A N 1
ATOM 5136 C CA . VAL A 1 644 ? -17.154 8.801 16.525 1.00 86.50 644 VAL A CA 1
ATOM 5137 C C . VAL A 1 644 ? -16.452 8.095 15.345 1.00 86.50 644 VAL A C 1
ATOM 5139 O O . VAL A 1 644 ? -16.675 8.450 14.191 1.00 86.50 644 VAL A O 1
ATOM 5142 N N . SER A 1 645 ? -15.588 7.112 15.612 1.00 84.25 645 SER A N 1
ATOM 5143 C CA . SER A 1 645 ? -14.734 6.453 14.602 1.00 84.25 645 SER A CA 1
ATOM 5144 C C . SER A 1 645 ? -15.465 5.611 13.527 1.00 84.25 645 SER A C 1
ATOM 5146 O O . SER A 1 645 ? -16.591 5.151 13.722 1.00 84.25 645 SER A O 1
ATOM 5148 N N . ASP A 1 646 ? -14.801 5.379 12.384 1.00 83.19 646 ASP A N 1
ATOM 5149 C CA . ASP A 1 646 ? -15.316 4.566 11.263 1.00 83.19 646 ASP A CA 1
ATOM 5150 C C . ASP A 1 646 ? -15.401 3.069 11.600 1.00 83.19 646 ASP A C 1
ATOM 5152 O O . ASP A 1 646 ? -14.526 2.538 12.283 1.00 83.19 646 ASP A O 1
ATOM 5156 N N . GLN A 1 647 ? -16.382 2.357 11.030 1.00 83.19 647 GLN A N 1
ATOM 5157 C CA . GLN A 1 647 ? -16.608 0.916 11.256 1.00 83.19 647 GLN A CA 1
ATOM 5158 C C . GLN A 1 647 ? -15.346 0.061 11.009 1.00 83.19 647 GLN A C 1
ATOM 5160 O O . GLN A 1 647 ? -14.932 -0.675 11.901 1.00 83.19 647 GLN A O 1
ATOM 5165 N N . ASP A 1 648 ? -14.661 0.256 9.874 1.00 81.19 648 ASP A N 1
ATOM 5166 C CA . ASP A 1 648 ? -13.404 -0.432 9.510 1.00 81.19 648 ASP A CA 1
ATOM 5167 C C . ASP A 1 648 ? -12.222 -0.159 10.470 1.00 81.19 648 ASP A C 1
ATOM 5169 O O . ASP A 1 648 ? -11.183 -0.821 10.397 1.00 81.19 648 ASP A O 1
ATOM 5173 N N . PHE A 1 649 ? -12.341 0.851 11.340 1.00 84.31 649 PHE A N 1
ATOM 5174 C CA . PHE A 1 649 ? -11.346 1.205 12.355 1.00 84.31 649 PHE A CA 1
ATOM 5175 C C . PHE A 1 649 ? -11.789 0.830 13.779 1.00 84.31 649 PHE A C 1
ATOM 5177 O O . PHE A 1 649 ? -10.933 0.688 14.654 1.00 84.31 649 PHE A O 1
ATOM 5184 N N . LYS A 1 650 ? -13.094 0.610 14.022 1.00 87.31 650 LYS A N 1
ATOM 5185 C CA . LYS A 1 650 ? -13.607 0.203 15.340 1.00 87.31 650 LYS A CA 1
ATOM 5186 C C . LYS A 1 650 ? -13.048 -1.142 15.794 1.00 87.31 650 LYS A C 1
ATOM 5188 O O . LYS A 1 650 ? -12.778 -1.262 16.983 1.00 87.31 650 LYS A O 1
ATOM 5193 N N . GLU A 1 651 ? -12.803 -2.107 14.901 1.00 87.06 651 GLU A N 1
ATOM 5194 C CA . GLU A 1 651 ? -12.176 -3.390 15.277 1.00 87.06 651 GLU A CA 1
ATOM 5195 C C . GLU A 1 651 ? -10.756 -3.188 15.837 1.00 87.06 651 GLU A C 1
ATOM 5197 O O . GLU A 1 651 ? -10.489 -3.559 16.982 1.00 87.06 651 GLU A O 1
ATOM 5202 N N . ASP A 1 652 ? -9.868 -2.535 15.076 1.00 86.31 652 ASP A N 1
ATOM 5203 C CA . ASP A 1 652 ? -8.489 -2.255 15.506 1.00 86.31 652 ASP A CA 1
ATOM 5204 C C . ASP A 1 652 ? -8.457 -1.447 16.808 1.00 86.31 652 ASP A C 1
ATOM 5206 O O . ASP A 1 652 ? -7.722 -1.787 17.736 1.00 86.31 652 ASP A O 1
ATOM 5210 N N . LEU A 1 653 ? -9.255 -0.375 16.882 1.00 88.62 653 LEU A N 1
ATOM 5211 C CA . LEU A 1 653 ? -9.309 0.520 18.035 1.00 88.62 653 LEU A CA 1
ATOM 5212 C C . LEU A 1 653 ? -9.815 -0.210 19.285 1.00 88.62 653 LEU A C 1
ATOM 5214 O O . LEU A 1 653 ? -9.192 -0.106 20.339 1.00 88.62 653 LEU A O 1
ATOM 5218 N N . THR A 1 654 ? -10.880 -1.005 19.157 1.00 89.75 654 THR A N 1
ATOM 5219 C CA . THR A 1 654 ? -11.441 -1.820 20.245 1.00 89.75 654 THR A CA 1
ATOM 5220 C C . THR A 1 654 ? -10.429 -2.851 20.736 1.00 89.75 654 THR A C 1
ATOM 5222 O O . THR A 1 654 ? -10.109 -2.878 21.924 1.00 89.75 654 THR A O 1
ATOM 5225 N N . ALA A 1 655 ? -9.844 -3.640 19.828 1.00 89.00 655 ALA A N 1
ATOM 5226 C CA . ALA A 1 655 ? -8.827 -4.631 20.174 1.00 89.00 655 ALA A CA 1
ATOM 5227 C C . ALA A 1 655 ? -7.607 -3.989 20.860 1.00 89.00 655 ALA A C 1
ATOM 5229 O O . ALA A 1 655 ? -7.029 -4.569 21.785 1.00 89.00 655 ALA A O 1
ATOM 5230 N N . LYS A 1 656 ? -7.228 -2.769 20.452 1.00 89.44 656 LYS A N 1
ATOM 5231 C CA . LYS A 1 656 ? -6.130 -2.032 21.082 1.00 89.44 656 LYS A CA 1
ATOM 5232 C C . LYS A 1 656 ? -6.487 -1.488 22.462 1.00 89.44 656 LYS A C 1
ATOM 5234 O O . LYS A 1 656 ? -5.668 -1.634 23.363 1.00 89.44 656 LYS A O 1
ATOM 5239 N N . ILE A 1 657 ? -7.685 -0.932 22.653 1.00 90.06 657 ILE A N 1
ATOM 5240 C CA . ILE A 1 657 ? -8.161 -0.467 23.965 1.00 90.06 657 ILE A CA 1
ATOM 5241 C C . ILE A 1 657 ? -8.224 -1.640 24.951 1.00 90.06 657 ILE A C 1
ATOM 5243 O O . ILE A 1 657 ? -7.648 -1.540 26.032 1.00 90.06 657 ILE A O 1
ATOM 5247 N N . CYS A 1 658 ? -8.815 -2.778 24.571 1.00 89.00 658 CYS A N 1
ATOM 5248 C CA . CYS A 1 658 ? -8.853 -3.968 25.427 1.00 89.00 658 CYS A CA 1
ATOM 5249 C C . CYS A 1 658 ? -7.440 -4.441 25.812 1.00 89.00 658 CYS A C 1
ATOM 5251 O O . CYS A 1 658 ? -7.178 -4.680 26.985 1.00 89.00 658 CYS A O 1
ATOM 5253 N N . SER A 1 659 ? -6.498 -4.475 24.861 1.00 86.81 659 SER A N 1
ATOM 5254 C CA . SER A 1 659 ? -5.092 -4.832 25.122 1.00 86.81 659 SER A CA 1
ATOM 5255 C C . SER A 1 659 ? -4.335 -3.821 26.001 1.00 86.81 659 SER A C 1
ATOM 5257 O O . SER A 1 659 ? -3.321 -4.191 26.593 1.00 86.81 659 SER A O 1
ATOM 5259 N N . ILE A 1 660 ? -4.774 -2.560 26.072 1.00 87.25 660 ILE A N 1
ATOM 5260 C CA . ILE A 1 660 ? -4.235 -1.550 26.997 1.00 87.25 660 ILE A CA 1
ATOM 5261 C C . ILE A 1 660 ? -4.796 -1.789 28.399 1.00 87.25 660 ILE A C 1
ATOM 5263 O O . ILE A 1 660 ? -4.031 -1.909 29.355 1.00 87.25 660 ILE A O 1
ATOM 5267 N N . VAL A 1 661 ? -6.121 -1.897 28.506 1.00 87.50 661 VAL A N 1
ATOM 5268 C CA . VAL A 1 661 ? -6.834 -2.086 29.774 1.00 87.50 661 VAL A CA 1
ATOM 5269 C C . VAL A 1 661 ? -6.387 -3.384 30.454 1.00 87.50 661 VAL A C 1
ATOM 5271 O O . VAL A 1 661 ? -6.018 -3.347 31.619 1.00 87.50 661 VAL A O 1
ATOM 5274 N N . GLU A 1 662 ? -6.283 -4.490 29.710 1.00 84.69 662 GLU A N 1
ATOM 5275 C CA . GLU A 1 662 ? -5.813 -5.798 30.198 1.00 84.69 662 GLU A CA 1
ATOM 5276 C C . GLU A 1 662 ? -4.345 -5.816 30.660 1.00 84.69 662 GLU A C 1
ATOM 5278 O O . GLU A 1 662 ? -3.988 -6.612 31.524 1.00 84.69 662 GLU A O 1
ATOM 5283 N N . LYS A 1 663 ? -3.483 -4.944 30.123 1.00 83.31 663 LYS A N 1
ATOM 5284 C CA . LYS A 1 663 ? -2.053 -4.926 30.475 1.00 83.31 663 LYS A CA 1
ATOM 5285 C C . LYS A 1 663 ? -1.714 -3.986 31.638 1.00 83.31 663 LYS A C 1
ATOM 5287 O O . LYS A 1 663 ? -0.746 -4.236 32.350 1.00 83.31 663 LYS A O 1
ATOM 5292 N N . PHE A 1 664 ? -2.464 -2.896 31.798 1.00 83.50 664 PHE A N 1
ATOM 5293 C CA . PHE A 1 664 ? -2.117 -1.786 32.697 1.00 83.50 664 PHE A CA 1
ATOM 5294 C C . PHE A 1 664 ? -3.155 -1.535 33.811 1.00 83.50 664 PHE A C 1
ATOM 5296 O O . PHE A 1 664 ? -3.046 -0.556 34.553 1.00 83.50 664 PHE A O 1
ATOM 5303 N N . SER A 1 665 ? -4.167 -2.395 33.968 1.00 76.81 665 SER A N 1
ATOM 5304 C CA . SER A 1 665 ? -5.119 -2.311 35.081 1.00 76.81 665 SER A CA 1
ATOM 5305 C C . SER A 1 665 ? -4.510 -2.787 36.406 1.00 76.81 665 SER A C 1
ATOM 5307 O O . SER A 1 665 ? -4.522 -3.975 36.719 1.00 76.81 665 SER A O 1
ATOM 5309 N N . LEU A 1 666 ? -4.051 -1.843 37.228 1.00 77.81 666 LEU A N 1
ATOM 5310 C CA . LEU A 1 666 ? -3.732 -2.086 38.647 1.00 77.81 666 LEU A CA 1
ATOM 5311 C C . LEU A 1 666 ? -4.986 -2.146 39.546 1.00 77.81 666 LEU A C 1
ATOM 5313 O O . LEU A 1 666 ? -4.899 -2.501 40.716 1.00 77.81 666 LEU A O 1
ATOM 5317 N N . ASP A 1 667 ? -6.143 -1.764 39.006 1.00 83.56 667 ASP A N 1
ATOM 5318 C CA . ASP A 1 667 ? -7.405 -1.549 39.713 1.00 83.56 667 ASP A CA 1
ATOM 5319 C C . ASP A 1 667 ? -8.528 -2.299 38.979 1.00 83.56 667 ASP A C 1
ATOM 5321 O O . ASP A 1 667 ? -8.795 -2.032 37.801 1.00 83.56 667 ASP A O 1
ATOM 5325 N N . LYS A 1 668 ? -9.163 -3.256 39.676 1.00 83.69 668 LYS A N 1
ATOM 5326 C CA . LYS A 1 668 ? -10.226 -4.106 39.118 1.00 83.69 668 LYS A CA 1
ATOM 5327 C C . LYS A 1 668 ? -11.530 -3.332 38.878 1.00 83.69 668 LYS A C 1
ATOM 5329 O O . LYS A 1 668 ? -12.237 -3.680 37.939 1.00 83.69 668 LYS A O 1
ATOM 5334 N N . LEU A 1 669 ? -11.832 -2.274 39.639 1.00 86.69 669 LEU A N 1
ATOM 5335 C CA . LEU A 1 669 ? -13.019 -1.441 39.399 1.00 86.69 669 LEU A CA 1
ATOM 5336 C C . LEU A 1 669 ? -12.855 -0.674 38.080 1.00 86.69 669 LEU A C 1
ATOM 5338 O O . LEU A 1 669 ? -13.673 -0.805 37.173 1.00 86.69 669 LEU A O 1
ATOM 5342 N N . TRP A 1 670 ? -11.727 0.029 37.924 1.00 88.88 670 TRP A N 1
ATOM 5343 C CA . TRP A 1 670 ? -11.430 0.774 36.697 1.00 88.88 670 TRP A CA 1
ATOM 5344 C C . TRP A 1 670 ? -11.365 -0.123 35.449 1.00 88.88 670 TRP A C 1
ATOM 5346 O O . TRP A 1 670 ? -11.822 0.293 34.384 1.00 88.88 670 TRP A O 1
ATOM 5356 N N . TYR A 1 671 ? -10.846 -1.355 35.563 1.00 88.38 671 TYR A N 1
ATOM 5357 C CA . TYR A 1 671 ? -10.890 -2.337 34.469 1.00 88.38 671 TYR A CA 1
ATOM 5358 C C . TYR A 1 671 ? -12.331 -2.592 34.001 1.00 88.38 671 TYR A C 1
ATOM 5360 O O . TYR A 1 671 ? -12.621 -2.481 32.807 1.00 88.38 671 TYR A O 1
ATOM 5368 N N . LEU A 1 672 ? -13.233 -2.902 34.940 1.00 88.69 672 LEU A N 1
ATOM 5369 C CA . LEU A 1 672 ? -14.634 -3.209 34.648 1.00 88.69 672 LEU A CA 1
ATOM 5370 C C . LEU A 1 672 ? -15.335 -2.007 33.997 1.00 88.69 672 LEU A C 1
ATOM 5372 O O . LEU A 1 672 ? -15.961 -2.175 32.952 1.00 88.69 672 LEU A O 1
ATOM 5376 N N . ASP A 1 673 ? -15.131 -0.793 34.518 1.00 88.25 673 ASP A N 1
ATOM 5377 C CA . ASP A 1 673 ? -15.685 0.446 33.952 1.00 88.25 673 ASP A CA 1
ATOM 5378 C C . ASP A 1 673 ? -15.308 0.644 32.477 1.00 88.25 673 ASP A C 1
ATOM 5380 O O . ASP A 1 673 ? -16.165 0.936 31.634 1.00 88.25 673 ASP A O 1
ATOM 5384 N N . GLN A 1 674 ? -14.019 0.487 32.142 1.00 89.69 674 GLN A N 1
ATOM 5385 C CA . GLN A 1 674 ? -13.568 0.658 30.758 1.00 89.69 674 GLN A CA 1
ATOM 5386 C C . GLN A 1 674 ? -14.118 -0.455 29.860 1.00 89.69 674 GLN A C 1
ATOM 5388 O O . GLN A 1 674 ? -14.570 -0.175 28.749 1.00 89.69 674 GLN A O 1
ATOM 5393 N N . MET A 1 675 ? -14.138 -1.702 30.338 1.00 89.81 675 MET A N 1
ATOM 5394 C CA . MET A 1 675 ? -14.646 -2.837 29.567 1.00 89.81 675 MET A CA 1
ATOM 5395 C C . MET A 1 675 ? -16.155 -2.748 29.309 1.00 89.81 675 MET A C 1
ATOM 5397 O O . MET A 1 675 ? -16.584 -2.978 28.177 1.00 89.81 675 MET A O 1
ATOM 5401 N N . PHE A 1 676 ? -16.964 -2.338 30.290 1.00 90.50 676 PHE A N 1
ATOM 5402 C CA . PHE A 1 676 ? -18.401 -2.118 30.099 1.00 90.50 676 PHE A CA 1
ATOM 5403 C C . PHE A 1 676 ? -18.677 -0.948 29.139 1.00 90.50 676 PHE A C 1
ATOM 5405 O O . PHE A 1 676 ? -19.547 -1.060 28.268 1.00 90.50 676 PHE A O 1
ATOM 5412 N N . ARG A 1 677 ? -17.903 0.149 29.212 1.00 89.75 677 ARG A N 1
ATOM 5413 C CA . ARG A 1 677 ? -18.021 1.272 28.261 1.00 89.75 677 ARG A CA 1
ATOM 5414 C C . ARG A 1 677 ? -17.650 0.858 26.832 1.00 89.75 677 ARG A C 1
ATOM 5416 O O . ARG A 1 677 ? -18.370 1.217 25.902 1.00 89.75 677 ARG A O 1
ATOM 5423 N N . VAL A 1 678 ? -16.588 0.071 26.646 1.00 91.00 678 VAL A N 1
ATOM 5424 C CA . VAL A 1 678 ? -16.189 -0.466 25.330 1.00 91.00 678 VAL A CA 1
ATOM 5425 C C . VAL A 1 678 ? -17.249 -1.418 24.768 1.00 91.00 678 VAL A C 1
ATOM 5427 O O . VAL A 1 678 ? -17.650 -1.261 23.615 1.00 91.00 678 VAL A O 1
ATOM 5430 N N . LEU A 1 679 ? -17.769 -2.346 25.579 1.00 89.69 679 LEU A N 1
ATOM 5431 C CA . LEU A 1 679 ? -18.852 -3.254 25.177 1.00 89.69 679 LEU A CA 1
ATOM 5432 C C . LEU A 1 679 ? -20.128 -2.499 24.766 1.00 89.69 679 LEU A C 1
ATOM 5434 O O . LEU A 1 679 ? -20.784 -2.900 23.808 1.00 89.69 679 LEU A O 1
ATOM 5438 N N . SER A 1 680 ? -20.438 -1.381 25.428 1.00 89.12 680 SER A N 1
ATOM 5439 C CA . SER A 1 680 ? -21.587 -0.521 25.096 1.00 89.12 680 SER A CA 1
ATOM 5440 C C . SER A 1 680 ? -21.422 0.235 23.771 1.00 89.12 680 SER A C 1
ATOM 5442 O O . SER A 1 680 ? -22.388 0.402 23.031 1.00 89.12 680 SER A O 1
ATOM 5444 N N . LEU A 1 681 ? -20.204 0.681 23.442 1.00 86.94 681 LEU A N 1
ATOM 5445 C CA . LEU A 1 681 ? -19.930 1.461 22.226 1.00 86.94 681 LEU A CA 1
ATOM 5446 C C . LEU A 1 681 ? -19.627 0.603 20.986 1.00 86.94 681 LEU A C 1
ATOM 5448 O O . LEU A 1 681 ? -19.883 1.041 19.862 1.00 86.94 681 LEU A O 1
ATOM 5452 N N . ALA A 1 682 ? -19.034 -0.579 21.173 1.00 85.50 682 ALA A N 1
ATOM 5453 C CA . ALA A 1 682 ? -18.476 -1.382 20.084 1.00 85.50 682 ALA A CA 1
ATOM 5454 C C . ALA A 1 682 ? -18.483 -2.902 20.346 1.00 85.50 682 ALA A C 1
ATOM 5456 O O . ALA A 1 682 ? -17.686 -3.619 19.745 1.00 85.50 682 ALA A O 1
ATOM 5457 N N . GLY A 1 683 ? -19.362 -3.424 21.211 1.00 81.25 683 GLY A N 1
ATOM 5458 C CA . GLY A 1 683 ? -19.412 -4.851 21.560 1.00 81.25 683 GLY A CA 1
ATOM 5459 C C . GLY A 1 683 ? -19.453 -5.820 20.368 1.00 81.25 683 GLY A C 1
ATOM 5460 O O . GLY A 1 683 ? -18.812 -6.865 20.432 1.00 81.25 683 GLY A O 1
ATOM 5461 N N . ASN A 1 684 ? -20.092 -5.455 19.252 1.00 86.19 684 ASN A N 1
ATOM 5462 C CA . ASN A 1 684 ? -20.114 -6.255 18.015 1.00 86.19 684 ASN A CA 1
ATOM 5463 C C . ASN A 1 684 ? -18.736 -6.394 17.319 1.00 86.19 684 ASN A C 1
ATOM 5465 O O . ASN A 1 684 ? -18.590 -7.223 16.427 1.00 86.19 684 ASN A O 1
ATOM 5469 N N . TYR A 1 685 ? -17.731 -5.610 17.725 1.00 86.44 685 TYR A N 1
ATOM 5470 C CA . TYR A 1 685 ? -16.333 -5.687 17.271 1.00 86.44 685 TYR A CA 1
ATOM 5471 C C . TYR A 1 685 ? -15.391 -6.294 18.336 1.00 86.44 685 TYR A C 1
ATOM 5473 O O . TYR A 1 685 ? -14.186 -6.412 18.107 1.00 86.44 685 TYR A O 1
ATOM 5481 N N . VAL A 1 686 ? -15.908 -6.662 19.516 1.00 86.81 686 VAL A N 1
ATOM 5482 C CA . VAL A 1 686 ? -15.132 -7.304 20.590 1.00 86.81 686 VAL A CA 1
ATOM 5483 C C . VAL A 1 686 ? -15.031 -8.804 20.315 1.00 86.81 686 VAL A C 1
ATOM 5485 O O . VAL A 1 686 ? -16.047 -9.490 20.251 1.00 86.81 686 VAL A O 1
ATOM 5488 N N . LYS A 1 687 ? -13.801 -9.319 20.195 1.00 85.44 687 LYS A N 1
ATOM 5489 C CA . LYS A 1 687 ? -13.525 -10.755 20.005 1.00 85.44 687 LYS A CA 1
ATOM 5490 C C . LYS A 1 687 ? -13.933 -11.578 21.224 1.00 85.44 687 LYS A C 1
ATOM 5492 O O . LYS A 1 687 ? -13.749 -11.133 22.358 1.00 85.44 687 LYS A O 1
ATOM 5497 N N . ASP A 1 688 ? -14.406 -12.801 20.987 1.00 84.31 688 ASP A N 1
ATOM 5498 C CA . ASP A 1 688 ? -15.024 -13.623 22.030 1.00 84.31 688 ASP A CA 1
ATOM 5499 C C . ASP A 1 688 ? -14.114 -13.892 23.234 1.00 84.31 688 ASP A C 1
ATOM 5501 O O . ASP A 1 688 ? -14.572 -13.806 24.375 1.00 84.31 688 ASP A O 1
ATOM 5505 N N . ASP A 1 689 ? -12.815 -14.118 23.008 1.00 82.50 689 ASP A N 1
ATOM 5506 C CA . ASP A 1 689 ? -11.818 -14.354 24.066 1.00 82.50 689 ASP A CA 1
ATOM 5507 C C . ASP A 1 689 ? -11.845 -13.289 25.178 1.00 82.50 689 ASP A C 1
ATOM 5509 O O . ASP A 1 689 ? -11.552 -13.583 26.340 1.00 82.50 689 ASP A O 1
ATOM 5513 N N . VAL A 1 690 ? -12.173 -12.045 24.809 1.00 86.44 690 VAL A N 1
ATOM 5514 C CA . VAL A 1 690 ? -12.139 -10.865 25.680 1.00 86.44 690 VAL A CA 1
ATOM 5515 C C . VAL A 1 690 ? -13.344 -10.838 26.620 1.00 86.44 690 VAL A C 1
ATOM 5517 O O . VAL A 1 690 ? -13.177 -10.594 27.814 1.00 86.44 690 VAL A O 1
ATOM 5520 N N . TRP A 1 691 ? -14.554 -11.121 26.123 1.00 85.31 691 TRP A N 1
ATOM 5521 C CA . TRP A 1 691 ? -15.744 -11.124 26.981 1.00 85.31 691 TRP A CA 1
ATOM 5522 C C . TRP A 1 691 ? -15.842 -12.398 27.836 1.00 85.31 691 TRP A C 1
ATOM 5524 O O . TRP A 1 691 ? -16.329 -12.333 28.965 1.00 85.31 691 TRP A O 1
ATOM 5534 N N . HIS A 1 692 ? -15.267 -13.519 27.385 1.00 85.81 692 HIS A N 1
ATOM 5535 C CA . HIS A 1 692 ? -15.048 -14.688 28.245 1.00 85.81 692 HIS A CA 1
ATOM 5536 C C . HIS A 1 692 ? -14.048 -14.386 29.381 1.00 85.81 692 HIS A C 1
ATOM 5538 O O . HIS A 1 692 ? -14.296 -14.755 30.529 1.00 85.81 692 HIS A O 1
ATOM 5544 N N . ALA A 1 693 ? -12.945 -13.675 29.103 1.00 83.75 693 ALA A N 1
ATOM 5545 C CA . ALA A 1 693 ? -11.986 -13.266 30.137 1.00 83.75 693 ALA A CA 1
ATOM 5546 C C . ALA A 1 693 ? -12.614 -12.319 31.180 1.00 83.75 693 ALA A C 1
ATOM 5548 O O . ALA A 1 693 ? -12.372 -12.473 32.378 1.00 83.75 693 ALA A O 1
ATOM 5549 N N . LEU A 1 694 ? -13.473 -11.394 30.739 1.00 87.50 694 LEU A N 1
ATOM 5550 C CA . LEU A 1 694 ? -14.252 -10.512 31.614 1.00 87.50 694 LEU A CA 1
ATOM 5551 C C . LEU A 1 694 ? -15.158 -11.307 32.576 1.00 87.50 694 LEU A C 1
ATOM 5553 O O . LEU A 1 694 ? -15.168 -11.023 33.773 1.00 87.50 694 LEU A O 1
ATOM 5557 N N . ILE A 1 695 ? -15.856 -12.338 32.085 1.00 87.62 695 ILE A N 1
ATOM 5558 C CA . ILE A 1 695 ? -16.672 -13.247 32.913 1.00 87.62 695 ILE A CA 1
ATOM 5559 C C . ILE A 1 695 ? -15.816 -13.971 33.967 1.00 87.62 695 ILE A C 1
ATOM 5561 O O . ILE A 1 695 ? -16.200 -14.022 35.137 1.00 87.62 695 ILE A O 1
ATOM 5565 N N . VAL A 1 696 ? -14.631 -14.473 33.596 1.00 85.31 696 VAL A N 1
ATOM 5566 C CA . VAL A 1 696 ? -13.698 -15.115 34.546 1.00 85.31 696 VAL A CA 1
ATOM 5567 C C . VAL A 1 696 ? -13.261 -14.132 35.637 1.00 85.31 696 VAL A C 1
ATOM 5569 O O . VAL A 1 696 ? -13.353 -14.464 36.822 1.00 85.31 696 VAL A O 1
ATOM 5572 N N . LEU A 1 697 ? -12.861 -12.908 35.278 1.00 84.81 697 LEU A N 1
ATOM 5573 C CA . LEU A 1 697 ? -12.473 -11.880 36.251 1.00 84.81 697 LEU A CA 1
ATOM 5574 C C . LEU A 1 697 ? -13.623 -11.538 37.213 1.00 84.81 697 LEU A C 1
ATOM 5576 O O . LEU A 1 697 ? -13.412 -11.460 38.424 1.00 84.81 697 LEU A O 1
ATOM 5580 N N . MET A 1 698 ? -14.842 -11.383 36.691 1.00 85.50 698 MET A N 1
ATOM 5581 C CA . MET A 1 698 ? -16.037 -11.112 37.495 1.00 85.50 698 MET A CA 1
ATOM 5582 C C . MET A 1 698 ? -16.395 -12.269 38.437 1.00 85.50 698 MET A C 1
ATOM 5584 O O . MET A 1 698 ? -16.805 -12.021 39.572 1.00 85.50 698 MET A O 1
ATOM 5588 N N . SER A 1 699 ? -16.188 -13.525 38.020 1.00 85.19 699 SER A N 1
ATOM 5589 C CA . SER A 1 699 ? -16.415 -14.694 38.884 1.00 85.19 699 SER A CA 1
ATOM 5590 C C . SER A 1 699 ? -15.494 -14.705 40.113 1.00 85.19 699 SER A C 1
ATOM 5592 O O . SER A 1 699 ? -15.933 -15.070 41.203 1.00 85.19 699 SER A O 1
ATOM 5594 N N . ASN A 1 700 ? -14.258 -14.214 39.961 1.00 84.31 700 ASN A N 1
ATOM 5595 C CA . ASN A 1 700 ? -13.266 -14.106 41.034 1.00 84.31 700 ASN A CA 1
ATOM 5596 C C . ASN A 1 700 ? -13.415 -12.833 41.896 1.00 84.31 700 ASN A C 1
ATOM 5598 O O . ASN A 1 700 ? -12.926 -12.794 43.023 1.00 84.31 700 ASN A O 1
ATOM 5602 N N . ALA A 1 701 ? -14.071 -11.782 41.396 1.00 82.75 701 ALA A N 1
ATOM 5603 C CA . ALA A 1 701 ? -14.192 -10.483 42.067 1.00 82.75 701 ALA A CA 1
ATOM 5604 C C . ALA A 1 701 ? -15.493 -10.357 42.891 1.00 82.75 701 ALA A C 1
ATOM 5606 O O . ALA A 1 701 ? -16.341 -9.514 42.597 1.00 82.75 701 ALA A O 1
ATOM 5607 N N . SER A 1 702 ? -15.653 -11.192 43.924 1.00 80.44 702 SER A N 1
ATOM 5608 C CA . SER A 1 702 ? -16.877 -11.299 44.749 1.00 80.44 702 SER A CA 1
ATOM 5609 C C . SER A 1 702 ? -17.414 -9.966 45.290 1.00 80.44 702 SER A C 1
ATOM 5611 O O . SER A 1 702 ? -18.622 -9.735 45.268 1.00 80.44 702 SER A O 1
ATOM 5613 N N . GLU A 1 703 ? -16.531 -9.063 45.715 1.00 81.19 703 GLU A N 1
ATOM 5614 C CA . GLU A 1 703 ? -16.885 -7.730 46.226 1.00 81.19 703 GLU A CA 1
ATOM 5615 C C . GLU A 1 703 ? -17.510 -6.825 45.146 1.00 81.19 703 GLU A C 1
ATOM 5617 O O . GLU A 1 703 ? -18.405 -6.032 45.435 1.00 81.19 703 GLU A O 1
ATOM 5622 N N . LEU A 1 704 ? -17.092 -6.981 43.884 1.00 83.75 704 LEU A N 1
ATOM 5623 C CA . LEU A 1 704 ? -17.500 -6.136 42.755 1.00 83.75 704 LEU A CA 1
ATOM 5624 C C . LEU A 1 704 ? -18.682 -6.710 41.953 1.00 83.75 704 LEU A C 1
ATOM 5626 O O . LEU A 1 704 ? -19.163 -6.056 41.026 1.00 83.75 704 LEU A O 1
ATOM 5630 N N . GLN A 1 705 ? -19.184 -7.903 42.291 1.00 85.56 705 GLN A N 1
ATOM 5631 C CA . GLN A 1 705 ? -20.295 -8.550 41.571 1.00 85.56 705 GLN A CA 1
ATOM 5632 C C . GLN A 1 705 ? -21.589 -7.716 41.612 1.00 85.56 705 GLN A C 1
ATOM 5634 O O . GLN A 1 705 ? -22.238 -7.558 40.578 1.00 85.56 705 GLN A O 1
ATOM 5639 N N . GLY A 1 706 ? -21.918 -7.110 42.763 1.00 82.81 706 GLY A N 1
ATOM 5640 C CA . GLY A 1 706 ? -23.095 -6.239 42.928 1.00 82.81 706 GLY A CA 1
ATOM 5641 C C . GLY A 1 706 ? -23.028 -4.957 42.087 1.00 82.81 706 GLY A C 1
ATOM 5642 O O . GLY A 1 706 ? -23.982 -4.630 41.381 1.00 82.81 706 GLY A O 1
ATOM 5643 N N . TYR A 1 707 ? -21.872 -4.283 42.089 1.00 85.50 707 TYR A N 1
ATOM 5644 C CA . TYR A 1 707 ? -21.601 -3.138 41.210 1.00 85.50 707 TYR A CA 1
ATOM 5645 C C . TYR A 1 707 ? -21.725 -3.530 39.730 1.00 85.50 707 TYR A C 1
ATOM 5647 O O . TYR A 1 707 ? -22.412 -2.879 38.942 1.00 85.50 707 TYR A O 1
ATOM 5655 N N . SER A 1 708 ? -21.092 -4.645 39.359 1.00 86.81 708 SER A N 1
ATOM 5656 C CA . SER A 1 708 ? -21.004 -5.091 37.970 1.00 86.81 708 SER A CA 1
ATOM 5657 C C . SER A 1 708 ? -22.369 -5.392 37.361 1.00 86.81 708 SER A C 1
ATOM 5659 O O . SER A 1 708 ? -22.633 -4.965 36.240 1.00 86.81 708 SER A O 1
ATOM 5661 N N . ILE A 1 709 ? -23.262 -6.081 38.086 1.00 88.38 709 ILE A N 1
ATOM 5662 C CA . ILE A 1 709 ? -24.610 -6.366 37.575 1.00 88.38 709 ILE A CA 1
ATOM 5663 C C . ILE A 1 709 ? -25.460 -5.093 37.448 1.00 88.38 709 ILE A C 1
ATOM 5665 O O . ILE A 1 709 ? -26.142 -4.938 36.436 1.00 88.38 709 ILE A O 1
ATOM 5669 N N . ARG A 1 710 ? -25.383 -4.144 38.395 1.00 86.69 710 ARG A N 1
ATOM 5670 C CA . ARG A 1 710 ? -26.085 -2.848 38.285 1.00 86.69 710 ARG A CA 1
ATOM 5671 C C . ARG A 1 710 ? -25.582 -2.028 37.093 1.00 86.69 710 ARG A C 1
ATOM 5673 O O . ARG A 1 710 ? -26.395 -1.508 36.327 1.00 86.69 710 ARG A O 1
ATOM 5680 N N . SER A 1 711 ? -24.266 -1.964 36.894 1.00 86.56 711 SER A N 1
ATOM 5681 C CA . SER A 1 711 ? -23.635 -1.250 35.776 1.00 86.56 711 SER A CA 1
ATOM 5682 C C . SER A 1 711 ? -23.985 -1.883 34.417 1.00 86.56 711 SER A C 1
ATOM 5684 O O . SER A 1 711 ? -24.471 -1.195 33.517 1.00 86.56 711 SER A O 1
ATOM 5686 N N . LEU A 1 712 ? -23.870 -3.213 34.293 1.00 88.75 712 LEU A N 1
ATOM 5687 C CA . LEU A 1 712 ? -24.270 -3.961 33.093 1.00 88.75 712 LEU A CA 1
ATOM 5688 C C . LEU A 1 712 ? -25.772 -3.863 32.797 1.00 88.75 712 LEU A C 1
ATOM 5690 O O . LEU A 1 712 ? -26.149 -3.807 31.630 1.00 88.75 712 LEU A O 1
ATOM 5694 N N . TYR A 1 713 ? -26.634 -3.810 33.816 1.00 88.06 713 TYR A N 1
ATOM 5695 C CA . TYR A 1 713 ? -28.077 -3.645 33.631 1.00 88.06 713 TYR A CA 1
ATOM 5696 C C . TYR A 1 713 ? -28.426 -2.248 33.085 1.00 88.06 713 TYR A C 1
ATOM 5698 O O . TYR A 1 713 ? -29.155 -2.148 32.095 1.00 88.06 713 TYR A O 1
ATOM 5706 N N . LYS A 1 714 ? -27.826 -1.175 33.635 1.00 86.94 714 LYS A N 1
ATOM 5707 C CA . LYS A 1 714 ? -27.930 0.187 33.066 1.00 86.94 714 LYS A CA 1
ATOM 5708 C C . LYS A 1 714 ? -27.414 0.222 31.613 1.00 86.94 714 LYS A C 1
ATOM 5710 O O . LYS A 1 714 ? -28.063 0.801 30.742 1.00 86.94 714 LYS A O 1
ATOM 5715 N N . ALA A 1 715 ? -26.290 -0.439 31.326 1.00 86.88 715 ALA A N 1
ATOM 5716 C CA . ALA A 1 715 ? -25.721 -0.523 29.978 1.00 86.88 715 ALA A CA 1
ATOM 5717 C C . ALA A 1 715 ? -26.606 -1.311 28.990 1.00 86.88 715 ALA A C 1
ATOM 5719 O O . ALA A 1 715 ? -26.777 -0.888 27.848 1.00 86.88 715 ALA A O 1
ATOM 5720 N N . LEU A 1 716 ? -27.217 -2.421 29.419 1.00 87.75 716 LEU A N 1
ATOM 5721 C CA . LEU A 1 716 ? -28.116 -3.243 28.601 1.00 87.75 716 LEU A CA 1
ATOM 5722 C C . LEU A 1 716 ? -29.368 -2.465 28.165 1.00 87.75 716 LEU A C 1
ATOM 5724 O O . LEU A 1 716 ? -29.791 -2.584 27.012 1.00 87.75 716 LEU A O 1
ATOM 5728 N N . GLN A 1 717 ? -29.926 -1.640 29.059 1.00 85.69 717 GLN A N 1
ATOM 5729 C CA . GLN A 1 717 ? -31.041 -0.741 28.742 1.00 85.69 717 GLN A CA 1
ATOM 5730 C C . GLN A 1 717 ? -30.641 0.355 27.738 1.00 85.69 717 GLN A C 1
ATOM 5732 O O . GLN A 1 717 ? -31.420 0.675 26.843 1.00 85.69 717 GLN A O 1
ATOM 5737 N N . ALA A 1 718 ? -29.428 0.909 27.851 1.00 84.94 718 ALA A N 1
ATOM 5738 C CA . ALA A 1 718 ? -28.956 2.014 27.010 1.00 84.94 718 ALA A CA 1
ATOM 5739 C C . ALA A 1 718 ? -28.368 1.592 25.646 1.00 84.94 718 ALA A C 1
ATOM 5741 O O . ALA A 1 718 ? -28.407 2.366 24.691 1.00 84.94 718 ALA A O 1
ATOM 5742 N N . SER A 1 719 ? -27.781 0.395 25.544 1.00 80.62 719 SER A N 1
ATOM 5743 C CA . SER A 1 719 ? -26.938 -0.019 24.406 1.00 80.62 719 SER A CA 1
ATOM 5744 C C . SER A 1 719 ? -27.159 -1.476 23.984 1.00 80.62 719 SER A C 1
ATOM 5746 O O . SER A 1 719 ? -26.255 -2.147 23.486 1.00 80.62 719 SER A O 1
ATOM 5748 N N . GLY A 1 720 ? -28.384 -1.978 24.149 1.00 77.81 720 GLY A N 1
ATOM 5749 C CA . GLY A 1 720 ? -28.734 -3.378 23.905 1.00 77.81 720 GLY A CA 1
ATOM 5750 C C . GLY A 1 720 ? -28.565 -3.906 22.468 1.00 77.81 720 GLY A C 1
ATOM 5751 O O . GLY A 1 720 ? -28.816 -5.087 22.263 1.00 77.81 720 GLY A O 1
ATOM 5752 N N . GLU A 1 721 ? -28.168 -3.100 21.479 1.00 81.19 721 GLU A N 1
ATOM 5753 C CA . GLU A 1 721 ? -27.858 -3.565 20.109 1.00 81.19 721 GLU A CA 1
ATOM 5754 C C . GLU A 1 721 ? -26.515 -4.319 19.999 1.00 81.19 721 GLU A C 1
ATOM 5756 O O . GLU A 1 721 ? -26.242 -4.961 18.983 1.00 81.19 721 GLU A O 1
ATOM 5761 N N . GLN A 1 722 ? -25.668 -4.242 21.032 1.00 86.38 722 GLN A N 1
ATOM 5762 C CA . GLN A 1 722 ? -24.344 -4.865 21.062 1.00 86.38 722 GLN A CA 1
ATOM 5763 C C . GLN A 1 722 ? -24.426 -6.295 21.625 1.00 86.38 722 GLN A C 1
ATOM 5765 O O . GLN A 1 722 ? -24.611 -6.481 22.828 1.00 86.38 722 GLN A O 1
ATOM 5770 N N . GLU A 1 723 ? -24.251 -7.321 20.791 1.00 86.38 723 GLU A N 1
ATOM 5771 C CA . GLU A 1 723 ? -24.407 -8.720 21.209 1.00 86.38 723 GLU A CA 1
ATOM 5772 C C . GLU A 1 723 ? -23.458 -9.121 22.344 1.00 86.38 723 GLU A C 1
ATOM 5774 O O . GLU A 1 723 ? -23.881 -9.771 23.293 1.00 86.38 723 GLU A O 1
ATOM 5779 N N . SER A 1 724 ? -22.183 -8.731 22.287 1.00 88.19 724 SER A N 1
ATOM 5780 C CA . SER A 1 724 ? -21.201 -9.119 23.313 1.00 88.19 724 SER A CA 1
ATOM 5781 C C . SER A 1 724 ? -21.495 -8.485 24.678 1.00 88.19 724 SER A C 1
ATOM 5783 O O . SER A 1 724 ? -21.225 -9.101 25.706 1.00 88.19 724 SER A O 1
ATOM 5785 N N . LEU A 1 725 ? -22.117 -7.295 24.712 1.00 90.81 725 LEU A N 1
ATOM 5786 C CA . LEU A 1 725 ? -22.656 -6.720 25.951 1.00 90.81 725 LEU A CA 1
ATOM 5787 C C . LEU A 1 725 ? -23.835 -7.558 26.459 1.00 90.81 725 LEU A C 1
ATOM 5789 O O . LEU A 1 725 ? -23.890 -7.895 27.639 1.00 90.81 725 LEU A O 1
ATOM 5793 N N . VAL A 1 726 ? -24.756 -7.915 25.558 1.00 89.62 726 VAL A N 1
ATOM 5794 C CA . VAL A 1 726 ? -25.943 -8.727 25.858 1.00 89.62 726 VAL A CA 1
ATOM 5795 C C . VAL A 1 726 ? -25.543 -10.101 26.417 1.00 89.62 726 VAL A C 1
ATOM 5797 O O . VAL A 1 726 ? -26.048 -10.478 27.471 1.00 89.62 726 VAL A O 1
ATOM 5800 N N . ARG A 1 727 ? -24.583 -10.811 25.800 1.00 89.50 727 ARG A N 1
ATOM 5801 C CA . ARG A 1 727 ? -24.040 -12.099 26.283 1.00 89.50 727 ARG A CA 1
ATOM 5802 C C . ARG A 1 727 ? -23.526 -12.002 27.726 1.00 89.50 727 ARG A C 1
ATOM 5804 O O . ARG A 1 727 ? -23.934 -12.801 28.570 1.00 89.50 727 ARG A O 1
ATOM 5811 N N . VAL A 1 728 ? -22.685 -11.007 28.028 1.00 91.00 728 VAL A N 1
ATOM 5812 C CA . VAL A 1 728 ? -22.145 -10.793 29.386 1.00 91.00 728 VAL A CA 1
ATOM 5813 C C . VAL A 1 728 ? -23.264 -10.444 30.370 1.00 91.00 728 VAL A C 1
ATOM 5815 O O . VAL A 1 728 ? -23.383 -11.091 31.407 1.00 91.00 728 VAL A O 1
ATOM 5818 N N . ALA A 1 729 ? -24.132 -9.485 30.035 1.00 91.00 729 ALA A N 1
ATOM 5819 C CA . ALA A 1 729 ? -25.213 -9.047 30.917 1.00 91.00 729 ALA A CA 1
ATOM 5820 C C . ALA A 1 729 ? -26.193 -10.185 31.261 1.00 91.00 729 ALA A C 1
ATOM 5822 O O . ALA A 1 729 ? -26.540 -10.354 32.429 1.00 91.00 729 ALA A O 1
ATOM 5823 N N . ILE A 1 730 ? -26.585 -11.013 30.283 1.00 90.69 730 ILE A N 1
ATOM 5824 C CA . ILE A 1 730 ? -27.453 -12.188 30.495 1.00 90.69 730 ILE A CA 1
ATOM 5825 C C . ILE A 1 730 ? -26.817 -13.189 31.465 1.00 90.69 730 ILE A C 1
ATOM 5827 O O . ILE A 1 730 ? -27.513 -13.721 32.336 1.00 90.69 730 ILE A O 1
ATOM 5831 N N . TRP A 1 731 ? -25.514 -13.459 31.319 1.00 90.88 731 TRP A N 1
ATOM 5832 C CA . TRP A 1 731 ? -24.793 -14.374 32.207 1.00 90.88 731 TRP A CA 1
ATOM 5833 C C . TRP A 1 731 ? -24.746 -13.824 33.638 1.00 90.88 731 TRP A C 1
ATOM 5835 O O . TRP A 1 731 ? -25.105 -14.530 34.580 1.00 90.88 731 TRP A O 1
ATOM 5845 N N . CYS A 1 732 ? -24.414 -12.538 33.795 1.00 89.00 732 CYS A N 1
ATOM 5846 C CA . CYS A 1 732 ? -24.386 -11.874 35.097 1.00 89.00 732 CYS A CA 1
ATOM 5847 C C . CYS A 1 732 ? -25.760 -11.858 35.776 1.00 89.00 732 CYS A C 1
ATOM 5849 O O . CYS A 1 732 ? -25.840 -12.147 36.966 1.00 89.00 732 CYS A O 1
ATOM 5851 N N . ILE A 1 733 ? -26.838 -11.579 35.034 1.00 88.81 733 ILE A N 1
ATOM 5852 C CA . ILE A 1 733 ? -28.218 -11.636 35.542 1.00 88.81 733 ILE A CA 1
ATOM 5853 C C . ILE A 1 733 ? -28.569 -13.054 36.026 1.00 88.81 733 ILE A C 1
ATOM 5855 O O . ILE A 1 733 ? -29.186 -13.198 37.080 1.00 88.81 733 ILE A O 1
ATOM 5859 N N . GLY A 1 734 ? -28.118 -14.094 35.319 1.00 87.69 734 GLY A N 1
ATOM 5860 C CA . GLY A 1 734 ? -28.372 -15.491 35.683 1.00 87.69 734 GLY A CA 1
ATOM 5861 C C . GLY A 1 734 ? -27.648 -15.965 36.952 1.00 87.69 734 GLY A C 1
ATOM 5862 O O . GLY A 1 734 ? -28.218 -16.748 37.707 1.00 87.69 734 GLY A O 1
ATOM 5863 N N . GLU A 1 735 ? -26.419 -15.502 37.208 1.00 85.81 735 GLU A N 1
ATOM 5864 C CA . GLU A 1 735 ? -25.654 -15.840 38.428 1.00 85.81 735 GLU A CA 1
ATOM 5865 C C . GLU A 1 735 ? -25.987 -14.932 39.625 1.00 85.81 735 GLU A C 1
ATOM 5867 O O . GLU A 1 735 ? -26.074 -15.402 40.760 1.00 85.81 735 GLU A O 1
ATOM 5872 N N . TYR A 1 736 ? -26.162 -13.626 39.386 1.00 86.12 736 TYR A N 1
ATOM 5873 C CA . TYR A 1 736 ? -26.164 -12.592 40.430 1.00 86.12 736 TYR A CA 1
ATOM 5874 C C . TYR A 1 736 ? -27.470 -11.787 40.520 1.00 86.12 736 TYR A C 1
ATOM 5876 O O . TYR A 1 736 ? -27.511 -10.795 41.247 1.00 86.12 736 TYR A O 1
ATOM 5884 N N . GLY A 1 737 ? -28.547 -12.186 39.831 1.00 82.50 737 GLY A N 1
ATOM 5885 C CA . GLY A 1 737 ? -29.832 -11.464 39.830 1.00 82.50 737 GLY A CA 1
ATOM 5886 C C . GLY A 1 737 ? -30.401 -11.172 41.229 1.00 82.50 737 GLY A C 1
ATOM 5887 O O . GLY A 1 737 ? -30.976 -10.110 41.459 1.00 82.50 737 GLY A O 1
ATOM 5888 N N . GLU A 1 738 ? -30.143 -12.048 42.202 1.00 82.31 738 GLU A N 1
ATOM 5889 C CA . GLU A 1 738 ? -30.489 -11.835 43.616 1.00 82.31 738 GLU A CA 1
ATOM 5890 C C . GLU A 1 738 ? -29.790 -10.611 44.246 1.00 82.31 738 GLU A C 1
ATOM 5892 O O . GLU A 1 738 ? -30.357 -9.968 45.127 1.00 82.31 738 GLU A O 1
ATOM 5897 N N . MET A 1 739 ? -28.591 -10.242 43.783 1.00 79.75 739 MET A N 1
ATOM 5898 C CA . MET A 1 739 ? -27.852 -9.059 44.247 1.00 79.75 739 MET A CA 1
ATOM 5899 C C . MET A 1 739 ? -28.353 -7.767 43.582 1.00 79.75 739 MET A C 1
ATOM 5901 O O . MET A 1 739 ? -28.298 -6.708 44.205 1.00 79.75 739 MET A O 1
ATOM 5905 N N . LEU A 1 740 ? -28.887 -7.858 42.355 1.00 79.31 740 LEU A N 1
ATOM 5906 C CA . LEU A 1 740 ? -29.502 -6.734 41.636 1.00 79.31 740 LEU A CA 1
ATOM 5907 C C . LEU A 1 740 ? -30.807 -6.279 42.303 1.00 79.31 740 LEU A C 1
ATOM 5909 O O . LEU A 1 740 ? -30.985 -5.087 42.528 1.00 79.31 740 LEU A O 1
ATOM 5913 N N . VAL A 1 741 ? -31.690 -7.221 42.654 1.00 78.94 741 VAL A N 1
ATOM 5914 C CA . VAL A 1 741 ? -32.992 -6.918 43.279 1.00 78.94 741 VAL A CA 1
ATOM 5915 C C . VAL A 1 741 ? -32.828 -6.482 44.740 1.00 78.94 741 VAL A C 1
ATOM 5917 O O . VAL A 1 741 ? -33.392 -5.473 45.156 1.00 78.94 741 VAL A O 1
ATOM 5920 N N . ASN A 1 742 ? -32.010 -7.195 45.524 1.00 73.38 742 ASN A N 1
ATOM 5921 C CA . ASN A 1 742 ? -31.840 -6.904 46.954 1.00 73.38 742 ASN A CA 1
ATOM 5922 C C . ASN A 1 742 ? -30.816 -5.788 47.254 1.00 73.38 742 ASN A C 1
ATOM 5924 O O . ASN A 1 742 ? -30.599 -5.462 48.418 1.00 73.38 742 ASN A O 1
ATOM 5928 N N . ASN A 1 743 ? -30.164 -5.216 46.231 1.00 67.56 743 ASN A N 1
ATOM 5929 C CA . ASN A 1 743 ? -29.118 -4.189 46.355 1.00 67.56 743 ASN A CA 1
ATOM 5930 C C . ASN A 1 743 ? -27.943 -4.545 47.299 1.00 67.56 743 ASN A C 1
ATOM 5932 O O . ASN A 1 743 ? -27.267 -3.658 47.826 1.00 67.56 743 ASN A O 1
ATOM 5936 N N . LEU A 1 744 ? -27.645 -5.839 47.479 1.00 59.41 744 LEU A N 1
ATOM 5937 C CA . LEU A 1 744 ? -26.455 -6.275 48.217 1.00 59.41 744 LEU A CA 1
ATOM 5938 C C . LEU A 1 744 ? -25.170 -5.766 47.537 1.00 59.41 744 LEU A C 1
ATOM 5940 O O . LEU A 1 744 ? -25.114 -5.579 46.316 1.00 59.41 744 LEU A O 1
ATOM 5944 N N . SER A 1 745 ? -24.135 -5.545 48.352 1.00 57.69 745 SER A N 1
ATOM 5945 C CA . SER A 1 745 ? -22.837 -4.994 47.935 1.00 57.69 745 SER A CA 1
ATOM 5946 C C . SER A 1 745 ? -22.972 -3.704 47.109 1.00 57.69 745 SER A C 1
ATOM 5948 O O . SER A 1 745 ? -22.538 -3.651 45.957 1.00 57.69 745 SER A O 1
ATOM 5950 N N . MET A 1 746 ? -23.616 -2.671 47.665 1.00 58.97 746 MET A N 1
ATOM 5951 C CA . MET A 1 746 ? -23.475 -1.296 47.160 1.00 58.97 746 MET A CA 1
ATOM 5952 C C . MET A 1 746 ? -22.130 -0.697 47.578 1.00 58.97 746 MET A C 1
ATOM 5954 O O . MET A 1 746 ? -21.637 -0.968 48.671 1.00 58.97 746 MET A O 1
ATOM 5958 N N . LEU A 1 747 ? -21.563 0.126 46.696 1.00 61.62 747 LEU A N 1
ATOM 5959 C CA . LEU A 1 747 ? -20.413 0.984 46.977 1.00 61.62 747 LEU A CA 1
ATOM 5960 C C . LEU A 1 747 ? -20.918 2.406 47.267 1.00 61.62 747 LEU A C 1
ATOM 5962 O O . LEU A 1 747 ? -21.890 2.838 46.650 1.00 61.62 747 LEU A O 1
ATOM 5966 N N . ASP A 1 748 ? -20.224 3.166 48.121 1.00 51.47 748 ASP A N 1
ATOM 5967 C CA . ASP A 1 748 ? -20.624 4.525 48.559 1.00 51.47 748 ASP A CA 1
ATOM 5968 C C . ASP A 1 748 ? -20.765 5.570 47.424 1.00 51.47 748 ASP A C 1
ATOM 5970 O O . ASP A 1 748 ? -21.184 6.703 47.655 1.00 51.47 748 ASP A O 1
ATOM 5974 N N . MET A 1 749 ? -20.399 5.201 46.193 1.00 55.56 749 MET A N 1
ATOM 5975 C CA . MET A 1 749 ? -20.417 6.040 44.990 1.00 55.56 749 MET A CA 1
ATOM 5976 C C . MET A 1 749 ? -21.606 5.756 44.046 1.00 55.56 749 MET A C 1
ATOM 5978 O O . MET A 1 749 ? -21.678 6.366 42.979 1.00 55.56 749 MET A O 1
ATOM 5982 N N . GLU A 1 750 ? -22.511 4.822 44.371 1.00 57.94 750 GLU A N 1
ATOM 5983 C CA . GLU A 1 750 ? -23.634 4.438 43.498 1.00 57.94 750 GLU A CA 1
ATOM 5984 C C . GLU A 1 750 ? -24.971 5.122 43.824 1.00 57.94 750 GLU A C 1
ATOM 5986 O O . GLU A 1 750 ? -25.394 5.220 44.973 1.00 57.94 750 GLU A O 1
ATOM 5991 N N . GLU A 1 751 ? -25.708 5.489 42.771 1.00 56.31 751 GLU A N 1
ATOM 5992 C CA . GLU A 1 751 ? -27.145 5.767 42.852 1.00 56.31 751 GLU A CA 1
ATOM 5993 C C . GLU A 1 751 ? -27.944 4.447 42.910 1.00 56.31 751 GLU A C 1
ATOM 5995 O O . GLU A 1 751 ? -27.831 3.647 41.965 1.00 56.31 751 GLU A O 1
ATOM 6000 N N . PRO A 1 752 ? -28.785 4.221 43.942 1.00 56.38 752 PRO A N 1
ATOM 6001 C CA . PRO A 1 752 ? -29.591 3.007 44.062 1.00 56.38 752 PRO A CA 1
ATOM 6002 C C . PRO A 1 752 ? -30.560 2.830 42.889 1.00 56.38 752 PRO A C 1
ATOM 6004 O O . PRO A 1 752 ? -31.275 3.762 42.517 1.00 56.38 752 PRO A O 1
ATOM 6007 N N . ILE A 1 753 ? -30.645 1.612 42.347 1.00 65.19 753 ILE A N 1
ATOM 6008 C CA . ILE A 1 753 ? -31.685 1.241 41.378 1.00 65.19 753 ILE A CA 1
ATOM 6009 C C . ILE A 1 753 ? -32.778 0.453 42.106 1.00 65.19 753 ILE A C 1
ATOM 6011 O O . ILE A 1 753 ? -32.480 -0.506 42.818 1.00 65.19 753 ILE A O 1
ATOM 6015 N N . THR A 1 754 ? -34.046 0.791 41.881 1.00 64.62 754 THR A N 1
ATOM 6016 C CA . THR A 1 754 ? -35.168 -0.109 42.191 1.00 64.62 754 THR A CA 1
ATOM 6017 C C . THR A 1 754 ? -35.451 -0.989 40.977 1.00 64.62 754 THR A C 1
ATOM 6019 O O . THR A 1 754 ? -36.019 -0.510 39.997 1.00 64.62 754 THR A O 1
ATOM 6022 N N . VAL A 1 755 ? -35.032 -2.256 41.042 1.00 75.94 755 VAL A N 1
ATOM 6023 C CA . VAL A 1 755 ? -35.278 -3.289 40.021 1.00 75.94 755 VAL A CA 1
ATOM 6024 C C . VAL A 1 755 ? -36.093 -4.412 40.654 1.00 75.94 755 VAL A C 1
ATOM 6026 O O . VAL A 1 755 ? -35.727 -4.913 41.716 1.00 75.94 755 VAL A O 1
ATOM 6029 N N . THR A 1 756 ? -37.192 -4.808 40.021 1.00 79.81 756 THR A N 1
ATOM 6030 C CA . THR A 1 756 ? -38.034 -5.926 40.463 1.00 79.81 756 THR A CA 1
ATOM 6031 C C . THR A 1 756 ? -37.586 -7.251 39.840 1.00 79.81 756 THR A C 1
ATOM 6033 O O . THR A 1 756 ? -36.911 -7.281 38.810 1.00 79.81 756 THR A O 1
ATOM 6036 N N . GLU A 1 757 ? -38.008 -8.374 40.431 1.00 80.19 757 GLU A N 1
ATOM 6037 C CA . GLU A 1 757 ? -37.790 -9.710 39.848 1.00 80.19 757 GLU A CA 1
ATOM 6038 C C . GLU A 1 757 ? -38.393 -9.840 38.437 1.00 80.19 757 GLU A C 1
ATOM 6040 O O . GLU A 1 757 ? -37.866 -10.576 37.603 1.00 80.19 757 GLU A O 1
ATOM 6045 N N . SER A 1 758 ? -39.479 -9.110 38.153 1.00 82.44 758 SER A N 1
ATOM 6046 C CA . SER A 1 758 ? -40.095 -9.019 36.825 1.00 82.44 758 SER A CA 1
ATOM 6047 C C . SER A 1 758 ? -39.187 -8.330 35.808 1.00 82.44 758 SER A C 1
ATOM 6049 O O . SER A 1 758 ? -38.951 -8.903 34.750 1.00 82.44 758 SER A O 1
ATOM 6051 N N . ASP A 1 759 ? -38.621 -7.162 36.130 1.00 84.19 759 ASP A N 1
ATOM 6052 C CA . ASP A 1 759 ? -37.807 -6.383 35.178 1.00 84.19 759 ASP A CA 1
ATOM 6053 C C . ASP A 1 759 ? -36.543 -7.152 34.741 1.00 84.19 759 ASP A C 1
ATOM 6055 O O . ASP A 1 759 ? -36.105 -7.079 33.590 1.00 84.19 759 ASP A O 1
ATOM 6059 N N . ALA A 1 760 ? -35.974 -7.946 35.655 1.00 83.81 760 ALA A N 1
ATOM 6060 C CA . ALA A 1 760 ? -34.842 -8.825 35.368 1.00 83.81 760 ALA A CA 1
ATOM 6061 C C . ALA A 1 760 ? -35.204 -9.965 34.392 1.00 83.81 760 ALA A C 1
ATOM 6063 O O . ALA A 1 760 ? -34.373 -10.350 33.567 1.00 83.81 760 ALA A O 1
ATOM 6064 N N . VAL A 1 761 ? -36.436 -10.488 34.450 1.00 85.69 761 VAL A N 1
ATOM 6065 C CA . VAL A 1 761 ? -36.947 -11.485 33.492 1.00 85.69 761 VAL A CA 1
ATOM 6066 C C . VAL A 1 761 ? -37.296 -10.826 32.155 1.00 85.69 761 VAL A C 1
ATOM 6068 O O . VAL A 1 761 ? -36.920 -11.361 31.111 1.00 85.69 761 VAL A O 1
ATOM 6071 N N . ASP A 1 762 ? -37.922 -9.644 32.171 1.00 87.69 762 ASP A N 1
ATOM 6072 C CA . ASP A 1 762 ? -38.244 -8.850 30.975 1.00 87.69 762 ASP A CA 1
ATOM 6073 C C . ASP A 1 762 ? -36.992 -8.582 30.129 1.00 87.69 762 ASP A C 1
ATOM 6075 O O . ASP A 1 762 ? -37.003 -8.783 28.915 1.00 87.69 762 ASP A O 1
ATOM 6079 N N . ALA A 1 763 ? -35.879 -8.199 30.763 1.00 85.88 763 ALA A N 1
ATOM 6080 C CA . ALA A 1 763 ? -34.614 -7.945 30.074 1.00 85.88 763 ALA A CA 1
ATOM 6081 C C . ALA A 1 763 ? -34.072 -9.177 29.318 1.00 85.88 763 ALA A C 1
ATOM 6083 O O . ALA A 1 763 ? -33.540 -9.040 28.211 1.00 85.88 763 ALA A O 1
ATOM 6084 N N . VAL A 1 764 ? -34.229 -10.385 29.876 1.00 87.00 764 VAL A N 1
ATOM 6085 C CA . VAL A 1 764 ? -33.796 -11.639 29.231 1.00 87.00 764 VAL A CA 1
ATOM 6086 C C . VAL A 1 764 ? -34.802 -12.102 28.168 1.00 87.00 764 VAL A C 1
ATOM 6088 O O . VAL A 1 764 ? -34.393 -12.603 27.118 1.00 87.00 764 VAL A O 1
ATOM 6091 N N . GLU A 1 765 ? -36.103 -11.882 28.376 1.00 88.00 765 GLU A N 1
ATOM 6092 C CA . GLU A 1 765 ? -37.144 -12.157 27.378 1.00 88.00 765 GLU A CA 1
ATOM 6093 C C . GLU A 1 765 ? -36.978 -11.268 26.130 1.00 88.00 765 GLU A C 1
ATOM 6095 O O . GLU A 1 765 ? -36.941 -11.778 25.008 1.00 88.00 765 GLU A O 1
ATOM 6100 N N . ILE A 1 766 ? -36.759 -9.961 26.315 1.00 87.00 766 ILE A N 1
ATOM 6101 C CA . ILE A 1 766 ? -36.471 -9.002 25.235 1.00 87.00 766 ILE A CA 1
ATOM 6102 C C . ILE A 1 766 ? -35.205 -9.403 24.463 1.00 87.00 766 ILE A C 1
ATOM 6104 O O . ILE A 1 766 ? -35.167 -9.291 23.236 1.00 87.00 766 ILE A O 1
ATOM 6108 N N . ALA A 1 767 ? -34.168 -9.895 25.148 1.00 85.75 767 ALA A N 1
ATOM 6109 C CA . ALA A 1 767 ? -32.957 -10.378 24.489 1.00 85.75 767 ALA A CA 1
ATOM 6110 C C . ALA A 1 767 ? -33.204 -11.651 23.654 1.00 85.75 767 ALA A C 1
ATOM 6112 O O . ALA A 1 767 ? -32.695 -11.756 22.538 1.00 85.75 767 ALA A O 1
ATOM 6113 N N . LEU A 1 768 ? -34.015 -12.589 24.157 1.00 85.31 768 LEU A N 1
ATOM 6114 C CA . LEU A 1 768 ? -34.356 -13.846 23.480 1.00 85.31 768 LEU A CA 1
ATOM 6115 C C . LEU A 1 768 ? -35.232 -13.635 22.229 1.00 85.31 768 LEU A C 1
ATOM 6117 O O . LEU A 1 768 ? -34.998 -14.276 21.202 1.00 85.31 768 LEU A O 1
ATOM 6121 N N . GLN A 1 769 ? -36.207 -12.722 22.297 1.00 84.12 769 GLN A N 1
ATOM 6122 C CA . GLN A 1 769 ? -37.152 -12.441 21.204 1.00 84.12 769 GLN A CA 1
ATOM 6123 C C . GLN A 1 769 ? -36.543 -11.647 20.029 1.00 84.12 769 GLN A C 1
ATOM 6125 O O . GLN A 1 769 ? -37.148 -11.566 18.957 1.00 84.12 769 GLN A O 1
ATOM 6130 N N . ARG A 1 770 ? -35.348 -11.058 20.176 1.00 80.75 770 ARG A N 1
ATOM 6131 C CA . ARG A 1 770 ? -34.711 -10.268 19.107 1.00 80.75 770 ARG A CA 1
ATOM 6132 C C . ARG A 1 770 ? -34.318 -11.128 17.910 1.00 80.75 770 ARG A C 1
ATOM 6134 O O . ARG A 1 770 ? -33.622 -12.132 18.045 1.00 80.75 770 ARG A O 1
ATOM 6141 N N . TYR A 1 771 ? -34.690 -10.673 16.714 1.00 61.91 771 TYR A N 1
ATOM 6142 C CA . TYR A 1 771 ? -34.399 -11.350 15.445 1.00 61.91 771 TYR A CA 1
ATOM 6143 C C . TYR A 1 771 ? -32.892 -11.514 15.176 1.00 61.91 771 TYR A C 1
ATOM 6145 O O . TYR A 1 771 ? -32.460 -12.578 14.737 1.00 61.91 771 TYR A O 1
ATOM 6153 N N . SER A 1 772 ? -32.094 -10.488 15.491 1.00 64.88 772 SER A N 1
ATOM 6154 C CA . SER A 1 772 ? -30.647 -10.440 15.240 1.00 64.88 772 SER A CA 1
ATOM 6155 C C . SER A 1 772 ? -29.795 -11.325 16.152 1.00 64.88 772 SER A C 1
ATOM 6157 O O . SER A 1 772 ? -28.631 -11.529 15.831 1.00 64.88 772 SER A O 1
ATOM 6159 N N . ALA A 1 773 ? -30.340 -11.822 17.268 1.00 69.25 773 ALA A N 1
ATOM 6160 C CA . ALA A 1 773 ? -29.564 -12.568 18.253 1.00 69.25 773 ALA A CA 1
ATOM 6161 C C . ALA A 1 773 ? -29.034 -13.889 17.673 1.00 69.25 773 ALA A C 1
ATOM 6163 O O . ALA A 1 773 ? -29.801 -14.697 17.141 1.00 69.25 773 ALA A O 1
ATOM 6164 N N . ASP A 1 774 ? -27.736 -14.130 17.815 1.00 79.56 774 ASP A N 1
ATOM 6165 C CA . ASP A 1 774 ? -27.102 -15.398 17.474 1.00 79.56 774 ASP A CA 1
ATOM 6166 C C . ASP A 1 774 ? -27.614 -16.564 18.352 1.00 79.56 774 ASP A C 1
ATOM 6168 O O . ASP A 1 774 ? -28.170 -16.381 19.443 1.00 79.56 774 ASP A O 1
ATOM 6172 N N . VAL A 1 775 ? -27.407 -17.795 17.875 1.00 86.06 775 VAL A N 1
ATOM 6173 C CA . VAL A 1 775 ? -27.722 -19.034 18.595 1.00 86.06 775 VAL A CA 1
ATOM 6174 C C . VAL A 1 775 ? -27.053 -19.061 19.971 1.00 86.06 775 VAL A C 1
ATOM 6176 O O . VAL A 1 775 ? -27.731 -19.395 20.940 1.00 86.06 775 VAL A O 1
ATOM 6179 N N . THR A 1 776 ? -25.785 -18.644 20.098 1.00 86.12 776 THR A N 1
ATOM 6180 C CA . THR A 1 776 ? -25.094 -18.598 21.404 1.00 86.12 776 THR A CA 1
ATOM 6181 C C . THR A 1 776 ? -25.818 -17.687 22.394 1.00 86.12 776 THR A C 1
ATOM 6183 O O . THR A 1 776 ? -26.086 -18.090 23.526 1.00 86.12 776 THR A O 1
ATOM 6186 N N . THR A 1 777 ? -26.221 -16.492 21.953 1.00 88.19 777 THR A N 1
ATOM 6187 C CA . THR A 1 777 ? -26.940 -15.503 22.761 1.00 88.19 777 THR A CA 1
ATOM 6188 C C . THR A 1 777 ? -28.284 -16.062 23.237 1.00 88.19 777 THR A C 1
ATOM 6190 O O . THR A 1 777 ? -28.578 -16.025 24.432 1.00 88.19 777 THR A O 1
ATOM 6193 N N . ARG A 1 778 ? -29.075 -16.675 22.341 1.00 88.31 778 ARG A N 1
ATOM 6194 C CA . ARG A 1 778 ? -30.357 -17.313 22.707 1.00 88.31 778 ARG A CA 1
ATOM 6195 C C . ARG A 1 778 ? -30.174 -18.508 23.650 1.00 88.31 778 ARG A C 1
ATOM 6197 O O . ARG A 1 778 ? -30.956 -18.680 24.585 1.00 88.31 778 ARG A O 1
ATOM 6204 N N . ALA A 1 779 ? -29.123 -19.301 23.455 1.00 88.69 779 ALA A N 1
ATOM 6205 C CA . ALA A 1 779 ? -28.788 -20.436 24.309 1.00 88.69 779 ALA A CA 1
ATOM 6206 C C . ALA A 1 779 ? -28.375 -19.989 25.727 1.00 88.69 779 ALA A C 1
ATOM 6208 O O . ALA A 1 779 ? -28.710 -20.654 26.715 1.00 88.69 779 ALA A O 1
ATOM 6209 N N . MET A 1 780 ? -27.702 -18.835 25.843 1.00 89.62 780 MET A N 1
ATOM 6210 C CA . MET A 1 780 ? -27.406 -18.168 27.116 1.00 89.62 780 MET A CA 1
ATOM 6211 C C . MET A 1 780 ? -28.668 -17.586 27.774 1.00 89.62 780 MET A C 1
ATOM 6213 O O . MET A 1 780 ? -28.822 -17.757 28.984 1.00 89.62 780 MET A O 1
ATOM 6217 N N . CYS A 1 781 ? -29.606 -16.993 27.015 1.00 90.25 781 CYS A N 1
ATOM 6218 C CA . CYS A 1 781 ? -30.906 -16.561 27.556 1.00 90.25 781 CYS A CA 1
ATOM 6219 C C . CYS A 1 781 ? -31.635 -17.715 28.254 1.00 90.25 781 CYS A C 1
ATOM 6221 O O . CYS A 1 781 ? -32.074 -17.562 29.390 1.00 90.25 781 CYS A O 1
ATOM 6223 N N . LEU A 1 782 ? -31.732 -18.884 27.607 1.00 89.00 782 LEU A N 1
ATOM 6224 C CA . LEU A 1 782 ? -32.425 -20.050 28.172 1.00 89.00 782 LEU A CA 1
ATOM 6225 C C . LEU A 1 782 ? -31.771 -20.549 29.476 1.00 89.00 782 LEU A C 1
ATOM 6227 O O . LEU A 1 782 ? -32.483 -20.907 30.413 1.00 89.00 782 LEU A O 1
ATOM 6231 N N . VAL A 1 783 ? -30.434 -20.537 29.571 1.00 90.19 783 VAL A N 1
ATOM 6232 C CA . VAL A 1 783 ? -29.710 -20.915 30.805 1.00 90.19 783 VAL A CA 1
ATOM 6233 C C . VAL A 1 783 ? -29.901 -19.878 31.911 1.00 90.19 783 VAL A C 1
ATOM 6235 O O . VAL A 1 783 ? -30.088 -20.247 33.070 1.00 90.19 783 VAL A O 1
ATOM 6238 N N . SER A 1 784 ? -29.888 -18.589 31.565 1.00 90.19 784 SER A N 1
ATOM 6239 C CA . SER A 1 784 ? -30.148 -17.504 32.515 1.00 90.19 784 SER A CA 1
ATOM 6240 C C . SER A 1 784 ? -31.574 -17.595 33.067 1.00 90.19 784 SER A C 1
ATOM 6242 O O . SER A 1 784 ? -31.751 -17.639 34.281 1.00 90.19 784 SER A O 1
ATOM 6244 N N . LEU A 1 785 ? -32.579 -17.789 32.202 1.00 89.06 785 LEU A N 1
ATOM 6245 C CA . LEU A 1 785 ? -33.967 -18.057 32.595 1.00 89.06 785 LEU A CA 1
ATOM 6246 C C . LEU A 1 785 ? -34.087 -19.267 33.538 1.00 89.06 785 LEU A C 1
ATOM 6248 O O . LEU A 1 785 ? -34.755 -19.169 34.568 1.00 89.06 785 LEU A O 1
ATOM 6252 N N . LEU A 1 786 ? -33.412 -20.388 33.250 1.00 89.00 786 LEU A N 1
ATOM 6253 C CA . LEU A 1 786 ? -33.417 -21.549 34.147 1.00 89.00 786 LEU A CA 1
ATOM 6254 C C . LEU A 1 786 ? -32.888 -21.183 35.547 1.00 89.00 786 LEU A C 1
ATOM 6256 O O . LEU A 1 786 ? -33.562 -21.486 36.535 1.00 89.00 786 LEU A O 1
ATOM 6260 N N . LYS A 1 787 ? -31.741 -20.496 35.638 1.00 87.69 787 LYS A N 1
ATOM 6261 C CA . LYS A 1 787 ? -31.154 -20.050 36.916 1.00 87.69 787 LYS A CA 1
ATOM 6262 C C . LYS A 1 787 ? -32.067 -19.064 37.652 1.00 87.69 787 LYS A C 1
ATOM 6264 O O . LYS A 1 787 ? -32.373 -19.288 38.825 1.00 87.69 787 LYS A O 1
ATOM 6269 N N . LEU A 1 788 ? -32.598 -18.054 36.955 1.00 87.25 788 LEU A N 1
ATOM 6270 C CA . LEU A 1 788 ? -33.579 -17.111 37.503 1.00 87.25 788 LEU A CA 1
ATOM 6271 C C . LEU A 1 788 ? -34.807 -17.830 38.076 1.00 87.25 788 LEU A C 1
ATOM 6273 O O . LEU A 1 788 ? -35.245 -17.484 39.167 1.00 87.25 788 LEU A O 1
ATOM 6277 N N . SER A 1 789 ? -35.303 -18.894 37.434 1.00 87.12 789 SER A N 1
ATOM 6278 C CA . SER A 1 789 ? -36.453 -19.662 37.941 1.00 87.12 789 SER A CA 1
ATOM 6279 C C . SER A 1 789 ? -36.205 -20.374 39.282 1.00 87.12 789 SER A C 1
ATOM 6281 O O . SER A 1 789 ? -37.156 -20.858 39.899 1.00 87.12 789 SER A O 1
ATOM 6283 N N . SER A 1 790 ? -34.948 -20.478 39.733 1.00 84.38 790 SER A N 1
ATOM 6284 C CA . SER A 1 790 ? -34.587 -20.962 41.074 1.00 84.38 790 SER A CA 1
ATOM 6285 C C . SER A 1 790 ? -34.227 -19.842 42.056 1.00 84.38 790 SER A C 1
ATOM 6287 O O . SER A 1 790 ? -34.290 -20.073 43.260 1.00 84.38 790 SER A O 1
ATOM 6289 N N . ARG A 1 791 ? -33.850 -18.653 41.563 1.00 82.81 791 ARG A N 1
ATOM 6290 C CA . ARG A 1 791 ? -33.537 -17.459 42.373 1.00 82.81 791 ARG A CA 1
ATOM 6291 C C . ARG A 1 791 ? -34.795 -16.653 42.715 1.00 82.81 791 ARG A C 1
ATOM 6293 O O . ARG A 1 791 ? -34.890 -16.127 43.816 1.00 82.81 791 ARG A O 1
ATOM 6300 N N . PHE A 1 792 ? -35.764 -16.617 41.800 1.00 84.12 792 PHE A N 1
ATOM 6301 C CA . PHE A 1 792 ? -37.037 -15.901 41.905 1.00 84.12 792 PHE A CA 1
ATOM 6302 C C . PHE A 1 792 ? -38.221 -16.888 41.824 1.00 84.12 792 PHE A C 1
ATOM 6304 O O . PHE A 1 792 ? -38.785 -17.115 40.747 1.00 84.12 792 PHE A O 1
ATOM 6311 N N . PRO A 1 793 ? -38.631 -17.511 42.948 1.00 77.81 793 PRO A N 1
ATOM 6312 C CA . PRO A 1 793 ? -39.818 -18.365 42.986 1.00 77.81 793 PRO A CA 1
ATOM 6313 C C . PRO A 1 793 ? -41.106 -17.721 42.425 1.00 77.81 793 PRO A C 1
ATOM 6315 O O . PRO A 1 793 ? -41.814 -18.427 41.702 1.00 77.81 793 PRO A O 1
ATOM 6318 N N . PRO A 1 794 ? -41.421 -16.425 42.669 1.00 79.69 794 PRO A N 1
ATOM 6319 C CA . PRO A 1 794 ? -42.647 -15.793 42.168 1.00 79.69 794 PRO A CA 1
ATOM 6320 C C . PRO A 1 794 ? -42.779 -15.776 40.640 1.00 79.69 794 PRO A C 1
ATOM 6322 O O . PRO A 1 794 ? -43.879 -15.943 40.116 1.00 79.69 794 PRO A O 1
ATOM 6325 N N . THR A 1 795 ? -41.674 -15.604 39.907 1.00 81.75 795 THR A N 1
ATOM 6326 C CA . THR A 1 795 ? -41.685 -15.502 38.435 1.00 81.75 795 THR A CA 1
ATOM 6327 C C . THR A 1 795 ? -41.475 -16.846 37.723 1.00 81.75 795 THR A C 1
ATOM 6329 O O . THR A 1 795 ? -41.597 -16.916 36.497 1.00 81.75 795 THR A O 1
ATOM 6332 N N . SER A 1 796 ? -41.232 -17.941 38.459 1.00 81.88 796 SER A N 1
ATOM 6333 C CA . SER A 1 796 ? -40.889 -19.255 37.887 1.00 81.88 796 SER A CA 1
ATOM 6334 C C . SER A 1 796 ? -41.957 -19.841 36.947 1.00 81.88 796 SER A C 1
ATOM 6336 O O . SER A 1 796 ? -41.595 -20.588 36.036 1.00 81.88 796 SER A O 1
ATOM 6338 N N . GLU A 1 797 ? -43.245 -19.532 37.131 1.00 82.31 797 GLU A N 1
ATOM 6339 C CA . GLU A 1 797 ? -44.310 -19.991 36.221 1.00 82.31 797 GLU A CA 1
ATOM 6340 C C . GLU A 1 797 ? -44.303 -19.223 34.888 1.00 82.31 797 GLU A C 1
ATOM 6342 O O . GLU A 1 797 ? -44.359 -19.847 33.830 1.00 82.31 797 GLU A O 1
ATOM 6347 N N . ARG A 1 798 ? -44.097 -17.897 34.907 1.00 85.81 798 ARG A N 1
ATOM 6348 C CA . ARG A 1 798 ? -43.922 -17.098 33.679 1.00 85.81 798 ARG A CA 1
ATOM 6349 C C . ARG A 1 798 ? -42.677 -17.533 32.901 1.00 85.81 798 ARG A C 1
ATOM 6351 O O . ARG A 1 798 ? -42.724 -17.699 31.685 1.00 85.81 798 ARG A O 1
ATOM 6358 N N . ILE A 1 799 ? -41.565 -17.775 33.597 1.00 86.19 799 ILE A N 1
ATOM 6359 C CA . ILE A 1 799 ? -40.323 -18.257 32.970 1.00 86.19 799 ILE A CA 1
ATOM 6360 C C . ILE A 1 799 ? -40.551 -19.598 32.246 1.00 86.19 799 ILE A C 1
ATOM 6362 O O . ILE A 1 799 ? -40.083 -19.795 31.125 1.00 86.19 799 ILE A O 1
ATOM 6366 N N . LYS A 1 800 ? -41.310 -20.510 32.862 1.00 85.44 800 LYS A N 1
ATOM 6367 C CA . LYS A 1 800 ? -41.710 -21.807 32.292 1.00 85.44 800 LYS A CA 1
ATOM 6368 C C . LYS A 1 800 ? -42.527 -21.657 31.002 1.00 85.44 800 LYS A C 1
ATOM 6370 O O . LYS A 1 800 ? -42.327 -22.459 30.090 1.00 85.44 800 LYS A O 1
ATOM 6375 N N . GLU A 1 801 ? -43.382 -20.641 30.883 1.00 86.56 801 GLU A N 1
ATOM 6376 C CA . GLU A 1 801 ? -44.101 -20.335 29.635 1.00 86.56 801 GLU A CA 1
ATOM 6377 C C . GLU A 1 801 ? -43.146 -19.856 28.528 1.00 86.56 801 GLU A C 1
ATOM 6379 O O . GLU A 1 801 ? -43.157 -20.417 27.432 1.00 86.56 801 GLU A O 1
ATOM 6384 N N . ILE A 1 802 ? -42.258 -18.899 28.825 1.00 86.12 802 ILE A N 1
ATOM 6385 C CA . ILE A 1 802 ? -41.254 -18.362 27.879 1.00 86.12 802 ILE A CA 1
ATOM 6386 C C . ILE A 1 802 ? -40.322 -19.479 27.369 1.00 86.12 802 ILE A C 1
ATOM 6388 O O . ILE A 1 802 ? -40.062 -19.608 26.168 1.00 86.12 802 ILE A O 1
ATOM 6392 N N . VAL A 1 803 ? -39.853 -20.347 28.272 1.00 87.38 803 VAL A N 1
ATOM 6393 C CA . VAL A 1 803 ? -39.043 -21.521 27.912 1.00 87.38 803 VAL A CA 1
ATOM 6394 C C . VAL A 1 803 ? -39.852 -22.499 27.055 1.00 87.38 803 VAL A C 1
ATOM 6396 O O . VAL A 1 803 ? -39.315 -23.025 26.080 1.00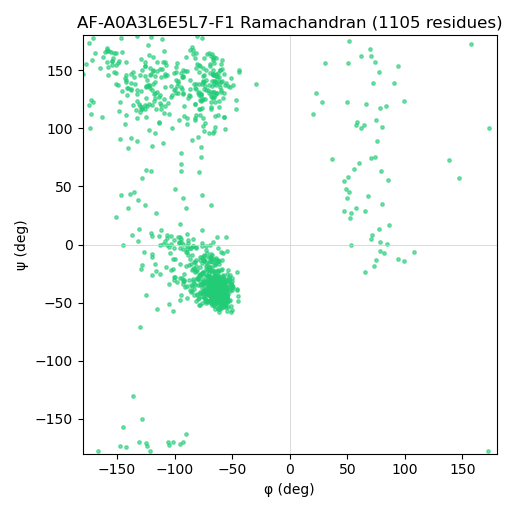 87.38 803 VAL A O 1
ATOM 6399 N N . ALA A 1 804 ? -41.139 -22.724 27.347 1.00 87.06 804 ALA A N 1
ATOM 6400 C CA . ALA A 1 804 ? -41.981 -23.656 26.596 1.00 87.06 804 ALA A CA 1
ATOM 6401 C C . ALA A 1 804 ? -42.303 -23.201 25.160 1.00 87.06 804 ALA A C 1
ATOM 6403 O O . ALA A 1 804 ? -42.426 -24.060 24.285 1.00 87.06 804 ALA A O 1
ATOM 6404 N N . GLN A 1 805 ? -42.367 -21.891 24.888 1.00 85.88 805 GLN A N 1
ATOM 6405 C CA . GLN A 1 805 ? -42.529 -21.352 23.526 1.00 85.88 805 GLN A CA 1
ATOM 6406 C C . GLN A 1 805 ? -41.403 -21.811 22.576 1.00 85.88 805 GLN A C 1
ATOM 6408 O O . GLN A 1 805 ? -41.626 -21.998 21.381 1.00 85.88 805 GLN A O 1
ATOM 6413 N N . ASN A 1 806 ? -40.200 -22.059 23.106 1.00 81.81 806 ASN A N 1
ATOM 6414 C CA . ASN A 1 806 ? -39.017 -22.413 22.318 1.00 81.81 806 ASN A CA 1
ATOM 6415 C C . ASN A 1 806 ? -38.938 -23.903 21.912 1.00 81.81 806 ASN A C 1
ATOM 6417 O O . ASN A 1 806 ? -38.047 -24.278 21.151 1.00 81.81 806 ASN A O 1
ATOM 6421 N N . LYS A 1 807 ? -39.886 -24.755 22.334 1.00 84.69 807 LYS A N 1
ATOM 6422 C CA . LYS A 1 807 ? -39.870 -26.205 22.033 1.00 84.69 807 LYS A CA 1
ATOM 6423 C C . LYS A 1 807 ? -40.027 -26.529 20.545 1.00 84.69 807 LYS A C 1
ATOM 6425 O O . LYS A 1 807 ? -39.580 -27.580 20.095 1.00 84.69 807 LYS A O 1
ATOM 6430 N N . GLY A 1 808 ? -40.667 -25.638 19.786 1.00 81.75 808 GLY A N 1
ATOM 6431 C CA . GLY A 1 808 ? -40.862 -25.764 18.337 1.00 81.75 808 GLY A CA 1
ATOM 6432 C C . GLY A 1 808 ? -39.744 -25.152 17.484 1.00 81.75 808 GLY A C 1
ATOM 6433 O O . GLY A 1 808 ? -39.928 -25.011 16.278 1.00 81.75 808 GLY A O 1
ATOM 6434 N N . ASN A 1 809 ? -38.626 -24.728 18.084 1.00 84.69 809 ASN A N 1
ATOM 6435 C CA . ASN A 1 809 ? -37.531 -24.083 17.360 1.00 84.69 809 ASN A CA 1
ATOM 6436 C C . ASN A 1 809 ? -36.829 -25.076 16.410 1.00 84.69 809 ASN A C 1
ATOM 6438 O O . ASN A 1 809 ? -36.620 -26.236 16.754 1.00 84.69 809 ASN A O 1
ATOM 6442 N N . THR A 1 810 ? -36.451 -24.619 15.213 1.00 84.31 810 THR A N 1
ATOM 6443 C CA . THR A 1 810 ? -35.732 -25.427 14.212 1.00 84.31 810 THR A CA 1
ATOM 6444 C C . THR A 1 810 ? -34.252 -25.624 14.547 1.00 84.31 810 THR A C 1
ATOM 6446 O O . THR A 1 810 ? -33.609 -26.510 13.985 1.00 84.31 810 THR A O 1
ATOM 6449 N N . VAL A 1 811 ? -33.698 -24.819 15.458 1.00 86.31 811 VAL A N 1
ATOM 6450 C CA . VAL A 1 811 ? -32.339 -24.994 15.978 1.00 86.31 811 VAL A CA 1
ATOM 6451 C C . VAL A 1 811 ? -32.363 -26.047 17.086 1.00 86.31 811 VAL A C 1
ATOM 6453 O O . VAL A 1 811 ? -32.819 -25.777 18.197 1.00 86.31 811 VAL A O 1
ATOM 6456 N N . LEU A 1 812 ? -31.834 -27.235 16.777 1.00 87.44 812 LEU A N 1
ATOM 6457 C CA . LEU A 1 812 ? -31.850 -28.425 17.642 1.00 87.44 812 LEU A CA 1
ATOM 6458 C C . LEU A 1 812 ? -31.289 -28.149 19.050 1.00 87.44 812 LEU A C 1
ATOM 6460 O O . LEU A 1 812 ? -31.854 -28.602 20.037 1.00 87.44 812 LEU A O 1
ATOM 6464 N N . GLU A 1 813 ? -30.242 -27.330 19.147 1.00 86.81 813 GLU A N 1
ATOM 6465 C CA . GLU A 1 813 ? -29.599 -26.912 20.402 1.00 86.81 813 GLU A CA 1
ATOM 6466 C C . GLU A 1 813 ? -30.561 -26.140 21.333 1.00 86.81 813 GLU A C 1
ATOM 6468 O O . GLU A 1 813 ? -30.737 -26.492 22.502 1.00 86.81 813 GLU A O 1
ATOM 6473 N N . LEU A 1 814 ? -31.280 -25.153 20.781 1.00 87.50 814 LEU A N 1
ATOM 6474 C CA . LEU A 1 814 ? -32.265 -24.352 21.517 1.00 87.50 814 LEU A CA 1
ATOM 6475 C C . LEU A 1 814 ? -33.510 -25.179 21.869 1.00 87.50 814 LEU A C 1
ATOM 6477 O O . LEU A 1 814 ? -34.072 -25.022 22.955 1.00 87.50 814 LEU A O 1
ATOM 6481 N N . GLN A 1 815 ? -33.924 -26.075 20.968 1.00 90.12 815 GLN A N 1
ATOM 6482 C CA . GLN A 1 815 ? -35.012 -27.024 21.197 1.00 90.12 815 GLN A CA 1
ATOM 6483 C C . GLN A 1 815 ? -34.678 -27.993 22.340 1.00 90.12 815 GLN A C 1
ATOM 6485 O O . GLN A 1 815 ? -35.507 -28.179 23.231 1.00 90.12 815 GLN A O 1
ATOM 6490 N N . GLN A 1 816 ? -33.468 -28.559 22.360 1.00 90.62 816 GLN A N 1
ATOM 6491 C CA . GLN A 1 816 ? -33.004 -29.456 23.419 1.00 90.62 816 GLN A CA 1
ATOM 6492 C C . GLN A 1 816 ? -33.026 -28.753 24.782 1.00 90.62 816 GLN A C 1
ATOM 6494 O O . GLN A 1 816 ? -33.748 -29.201 25.677 1.00 90.62 816 GLN A O 1
ATOM 6499 N N . ARG A 1 817 ? -32.362 -27.591 24.910 1.00 89.44 817 ARG A N 1
ATOM 6500 C CA . ARG A 1 817 ? -32.390 -26.783 26.146 1.00 89.44 817 ARG A CA 1
ATOM 6501 C C . ARG A 1 817 ? -33.819 -26.447 26.582 1.00 89.44 817 ARG A C 1
ATOM 6503 O O . ARG A 1 817 ? -34.160 -26.584 27.752 1.00 89.44 817 ARG A O 1
ATOM 6510 N N . SER A 1 818 ? -34.688 -26.045 25.653 1.00 89.75 818 SER A N 1
ATOM 6511 C CA . SER A 1 818 ? -36.094 -25.723 25.944 1.00 89.75 818 SER A CA 1
ATOM 6512 C C . SER A 1 818 ? -36.885 -26.916 26.508 1.00 89.75 818 SER A C 1
ATOM 6514 O O . SER A 1 818 ? -37.677 -26.756 27.445 1.00 89.75 818 SER A O 1
ATOM 6516 N N . ILE A 1 819 ? -36.664 -28.122 25.977 1.00 89.19 819 ILE A N 1
ATOM 6517 C CA . ILE A 1 819 ? -37.316 -29.352 26.444 1.00 89.19 819 ILE A CA 1
ATOM 6518 C C . ILE A 1 819 ? -36.773 -29.766 27.819 1.00 89.19 819 ILE A C 1
ATOM 6520 O O . ILE A 1 819 ? -37.564 -29.983 28.741 1.00 89.19 819 ILE A O 1
ATOM 6524 N N . GLU A 1 820 ? -35.449 -29.813 27.983 1.00 89.31 820 GLU A N 1
ATOM 6525 C CA . GLU A 1 820 ? -34.773 -30.170 29.237 1.00 89.31 820 GLU A CA 1
ATOM 6526 C C . GLU A 1 820 ? -35.149 -29.215 30.376 1.00 89.31 820 GLU A C 1
ATOM 6528 O O . GLU A 1 820 ? -35.620 -29.648 31.430 1.00 89.31 820 GLU A O 1
ATOM 6533 N N . PHE A 1 821 ? -35.032 -27.904 30.153 1.00 89.75 821 PHE A N 1
ATOM 6534 C CA . PHE A 1 821 ? -35.273 -26.892 31.184 1.00 89.75 821 PHE A CA 1
ATOM 6535 C C . PHE A 1 821 ? -36.758 -26.853 31.568 1.00 89.75 821 PHE A C 1
ATOM 6537 O O . PHE A 1 821 ? -37.095 -26.752 32.750 1.00 89.75 821 PHE A O 1
ATOM 6544 N N . SER A 1 822 ? -37.664 -27.045 30.601 1.00 87.00 822 SER A N 1
ATOM 6545 C CA . SER A 1 822 ? -39.089 -27.222 30.893 1.00 87.00 822 SER A CA 1
ATOM 6546 C C . SER A 1 822 ? -39.391 -28.507 31.673 1.00 87.00 822 SER A C 1
ATOM 6548 O O . SER A 1 822 ? -40.394 -28.523 32.386 1.00 87.00 822 SER A O 1
ATOM 6550 N N . SER A 1 823 ? -38.593 -29.569 31.536 1.00 86.31 823 SER A N 1
ATOM 6551 C CA . SER A 1 823 ? -38.744 -30.799 32.324 1.00 86.31 823 SER A CA 1
ATOM 6552 C C . SER A 1 823 ? -38.257 -30.588 33.761 1.00 86.31 823 SER A C 1
ATOM 6554 O O . SER A 1 823 ? -38.984 -30.894 34.706 1.00 86.31 823 SER A O 1
ATOM 6556 N N . ILE A 1 824 ? -37.082 -29.969 33.936 1.00 85.75 824 ILE A N 1
ATOM 6557 C CA . ILE A 1 824 ? -36.492 -29.642 35.246 1.00 85.75 824 ILE A CA 1
ATOM 6558 C C . ILE A 1 824 ? -37.458 -28.799 36.090 1.00 85.75 824 ILE A C 1
ATOM 6560 O O . ILE A 1 824 ? -37.765 -29.176 37.221 1.00 85.75 824 ILE A O 1
ATOM 6564 N N . ILE A 1 825 ? -37.999 -27.712 35.523 1.00 82.69 825 ILE A N 1
ATOM 6565 C CA . ILE A 1 825 ? -38.915 -26.798 36.230 1.00 82.69 825 ILE A CA 1
ATOM 6566 C C . ILE A 1 825 ? -40.251 -27.478 36.597 1.00 82.69 825 ILE A C 1
ATOM 6568 O O . ILE A 1 825 ? -40.867 -27.103 37.589 1.00 82.69 825 ILE A O 1
ATOM 6572 N N . GLN A 1 826 ? -40.708 -28.479 35.833 1.00 81.31 826 GLN A N 1
ATOM 6573 C CA . GLN A 1 826 ? -41.999 -29.145 36.075 1.00 81.31 826 GLN A CA 1
ATOM 6574 C C . GLN A 1 826 ? -41.914 -30.395 36.961 1.00 81.31 826 GLN A C 1
ATOM 6576 O O . GLN A 1 826 ? -42.865 -30.685 37.682 1.00 81.31 826 GLN A O 1
ATOM 6581 N N . ARG A 1 827 ? -40.822 -31.167 36.879 1.00 77.19 827 ARG A N 1
ATOM 6582 C CA . ARG A 1 827 ? -40.727 -32.518 37.467 1.00 77.19 827 ARG A CA 1
ATOM 6583 C C . ARG A 1 827 ? -39.684 -32.652 38.575 1.00 77.19 827 ARG A C 1
ATOM 6585 O O . ARG A 1 827 ? -39.807 -33.549 39.401 1.00 77.19 827 ARG A O 1
ATOM 6592 N N . HIS A 1 828 ? -38.675 -31.778 38.613 1.00 77.19 828 HIS A N 1
ATOM 6593 C CA . HIS A 1 828 ? -37.480 -31.955 39.452 1.00 77.19 828 HIS A CA 1
ATOM 6594 C C . HIS A 1 828 ? -37.199 -30.747 40.363 1.00 77.19 828 HIS A C 1
ATOM 6596 O O . HIS A 1 828 ? -36.050 -30.441 40.678 1.00 77.19 828 HIS A O 1
ATOM 6602 N N . GLN A 1 829 ? -38.261 -30.083 40.832 1.00 73.31 829 GLN A N 1
ATOM 6603 C CA . GLN A 1 829 ? -38.206 -28.897 41.701 1.00 73.31 829 GLN A CA 1
ATOM 6604 C C . GLN A 1 829 ? -37.383 -29.109 42.995 1.00 73.31 829 GLN A C 1
ATOM 6606 O O . GLN A 1 829 ? -36.836 -28.147 43.522 1.00 73.31 829 GLN A O 1
ATOM 6611 N N . SER A 1 830 ? -37.245 -30.349 43.485 1.00 73.44 830 SER A N 1
ATOM 6612 C CA . SER A 1 830 ? -36.405 -30.709 44.643 1.00 73.44 830 SER A CA 1
ATOM 6613 C C . SER A 1 830 ? -34.900 -30.779 44.350 1.00 73.44 830 SER A C 1
ATOM 6615 O O . SER A 1 830 ? -34.102 -30.607 45.263 1.00 73.44 830 SER A O 1
ATOM 6617 N N . ILE A 1 831 ? -34.507 -31.031 43.097 1.00 78.81 831 ILE A N 1
ATOM 6618 C CA . ILE A 1 831 ? -33.101 -31.103 42.649 1.00 78.81 831 ILE A CA 1
ATOM 6619 C C . ILE A 1 831 ? -32.653 -29.745 42.082 1.00 78.81 831 ILE A C 1
ATOM 6621 O O . ILE A 1 831 ? -31.485 -29.373 42.181 1.00 78.81 831 ILE A O 1
ATOM 6625 N N . LYS A 1 832 ? -33.606 -28.982 41.530 1.00 79.00 832 LYS A N 1
ATOM 6626 C CA . LYS A 1 832 ? -33.433 -27.668 40.894 1.00 79.00 832 LYS A CA 1
ATOM 6627 C C . LYS A 1 832 ? -32.533 -26.704 41.674 1.00 79.00 832 LYS A C 1
ATOM 6629 O O . LYS A 1 832 ? -31.685 -26.069 41.060 1.00 79.00 832 LYS A O 1
ATOM 6634 N N . SER A 1 833 ? -32.694 -26.603 42.993 1.00 76.69 833 SER A N 1
ATOM 6635 C CA . SER A 1 833 ? -31.915 -25.678 43.827 1.00 76.69 833 SER A CA 1
ATOM 6636 C C . SER A 1 833 ? -30.434 -26.047 43.933 1.00 76.69 833 SER A C 1
ATOM 6638 O O . SER A 1 833 ? -29.608 -25.142 43.928 1.00 76.69 833 SER A O 1
ATOM 6640 N N . SER A 1 834 ? -30.097 -27.341 43.985 1.00 79.31 834 SER A N 1
ATOM 6641 C CA . SER A 1 834 ? -28.701 -27.798 44.073 1.00 79.31 834 SER A CA 1
ATOM 6642 C C . SER A 1 834 ? -28.021 -27.864 42.699 1.00 79.31 834 SER A C 1
ATOM 6644 O O . SER A 1 834 ? -26.855 -27.514 42.552 1.00 79.31 834 SER A O 1
ATOM 6646 N N . LEU A 1 835 ? -28.777 -28.195 41.644 1.00 83.62 835 LEU A N 1
ATOM 6647 C CA . LEU A 1 835 ? -28.289 -28.139 40.259 1.00 83.62 835 LEU A CA 1
ATOM 6648 C C . LEU A 1 835 ? -27.969 -26.703 39.786 1.00 83.62 835 LEU A C 1
ATOM 6650 O O . LEU A 1 835 ? -27.204 -26.523 38.841 1.00 83.62 835 LEU A O 1
ATOM 6654 N N . LEU A 1 836 ? -28.570 -25.686 40.415 1.00 82.81 836 LEU A N 1
ATOM 6655 C CA . LEU A 1 836 ? -28.465 -24.266 40.042 1.00 82.81 836 LEU A CA 1
ATOM 6656 C C . LEU A 1 836 ? -27.780 -23.414 41.133 1.00 82.81 836 LEU A C 1
ATOM 6658 O O . LEU A 1 836 ? -28.006 -22.200 41.250 1.00 82.81 836 LEU A O 1
ATOM 6662 N N . GLU A 1 837 ? -26.912 -24.054 41.920 1.00 82.44 837 GLU A N 1
ATOM 6663 C CA . GLU A 1 837 ? -25.907 -23.373 42.737 1.00 82.44 837 GLU A CA 1
ATOM 6664 C C . GLU A 1 837 ? -24.968 -22.519 41.856 1.00 82.44 837 GLU A C 1
ATOM 6666 O O . GLU A 1 837 ? -24.883 -22.700 40.637 1.00 82.44 837 GLU A O 1
ATOM 6671 N N . ARG A 1 838 ? -24.300 -21.524 42.460 1.00 79.12 838 ARG A N 1
ATOM 6672 C CA . ARG A 1 838 ? -23.407 -20.615 41.717 1.00 79.12 838 ARG A CA 1
ATOM 6673 C C . ARG A 1 838 ? -22.232 -21.404 41.140 1.00 79.12 838 ARG A C 1
ATOM 6675 O O . ARG A 1 838 ? -21.675 -22.262 41.826 1.00 79.12 838 ARG A O 1
ATOM 6682 N N . MET A 1 839 ? -21.819 -21.094 39.911 1.00 79.69 839 MET A N 1
ATOM 6683 C CA . MET A 1 839 ? -20.671 -21.783 39.308 1.00 79.69 839 MET A CA 1
ATOM 6684 C C . MET A 1 839 ? -19.383 -21.549 40.128 1.00 79.69 839 MET A C 1
ATOM 6686 O O . MET A 1 839 ? -19.138 -20.415 40.548 1.00 79.69 839 MET A O 1
ATOM 6690 N N . PRO A 1 840 ? -18.532 -22.578 40.336 1.00 79.25 840 PRO A N 1
ATOM 6691 C CA . PRO A 1 840 ? -17.231 -22.403 40.976 1.00 79.25 840 PRO A CA 1
ATOM 6692 C C . PRO A 1 840 ? -16.376 -21.357 40.250 1.00 79.25 840 PRO A C 1
ATOM 6694 O O . PRO A 1 840 ? -16.339 -21.328 39.018 1.00 79.25 840 PRO A O 1
ATOM 6697 N N . ALA A 1 841 ? -15.673 -20.520 41.015 1.00 73.25 841 ALA A N 1
ATOM 6698 C CA . ALA A 1 841 ? -14.786 -19.500 40.462 1.00 73.25 841 ALA A CA 1
ATOM 6699 C C . ALA A 1 841 ? -13.682 -20.147 39.606 1.00 73.25 841 ALA A C 1
ATOM 6701 O O . ALA A 1 841 ? -13.039 -21.116 40.019 1.00 73.25 841 ALA A O 1
ATOM 6702 N N . LEU A 1 842 ? -13.488 -19.626 38.393 1.00 72.88 842 LEU A N 1
ATOM 6703 C CA . LEU A 1 842 ? -12.547 -20.185 37.425 1.00 72.88 842 LEU A CA 1
ATOM 6704 C C . LEU A 1 842 ? -11.152 -19.595 37.642 1.00 72.88 842 LEU A C 1
ATOM 6706 O O . LEU A 1 842 ? -10.999 -18.377 37.654 1.00 72.88 842 LEU A O 1
ATOM 6710 N N . ASP A 1 843 ? -10.136 -20.452 37.760 1.00 71.31 843 ASP A N 1
ATOM 6711 C CA . ASP A 1 843 ? -8.740 -20.039 37.952 1.00 71.31 843 ASP A CA 1
ATOM 6712 C C . ASP A 1 843 ? -8.263 -19.109 36.818 1.00 71.31 843 ASP A C 1
ATOM 6714 O O . ASP A 1 843 ? -8.061 -19.524 35.670 1.00 71.31 843 ASP A O 1
ATOM 6718 N N . GLU A 1 844 ? -8.078 -17.837 37.186 1.00 66.62 844 GLU A N 1
ATOM 6719 C CA . GLU A 1 844 ? -7.673 -16.724 36.328 1.00 66.62 844 GLU A CA 1
ATOM 6720 C C . GLU A 1 844 ? -6.340 -17.028 35.613 1.00 66.62 844 GLU A C 1
ATOM 6722 O O . GLU A 1 844 ? -6.209 -16.791 34.410 1.00 66.62 844 GLU A O 1
ATOM 6727 N N . ALA A 1 845 ? -5.377 -17.651 36.305 1.00 60.78 845 ALA A N 1
ATOM 6728 C CA . ALA A 1 845 ? -4.067 -17.974 35.746 1.00 60.78 845 ALA A CA 1
ATOM 6729 C C . ALA A 1 845 ? -4.144 -19.130 34.737 1.00 60.78 845 ALA A C 1
ATOM 6731 O O . ALA A 1 845 ? -3.627 -19.015 33.621 1.00 60.78 845 ALA A O 1
ATOM 6732 N N . ASN A 1 846 ? -4.830 -20.226 35.080 1.00 66.81 846 ASN A N 1
ATOM 6733 C CA . ASN A 1 846 ? -5.005 -21.355 34.159 1.00 66.81 846 ASN A CA 1
ATOM 6734 C C . ASN A 1 846 ? -5.830 -20.979 32.916 1.00 66.81 846 ASN A C 1
ATOM 6736 O O . ASN A 1 846 ? -5.547 -21.476 31.821 1.00 66.81 846 ASN A O 1
ATOM 6740 N N . TYR A 1 847 ? -6.823 -20.093 33.050 1.00 67.88 847 TYR A N 1
ATOM 6741 C CA . TYR A 1 847 ? -7.582 -19.585 31.907 1.00 67.88 847 TYR A CA 1
ATOM 6742 C C . TYR A 1 847 ? -6.706 -18.727 30.978 1.00 67.88 847 TYR A C 1
ATOM 6744 O O . TYR A 1 847 ? -6.654 -18.980 29.771 1.00 67.88 847 TYR A O 1
ATOM 6752 N N . LEU A 1 848 ? -5.956 -17.764 31.528 1.00 65.81 848 LEU A N 1
ATOM 6753 C CA . LEU A 1 848 ? -5.072 -16.894 30.744 1.00 65.81 848 LEU A CA 1
ATOM 6754 C C . LEU A 1 848 ? -3.938 -17.671 30.054 1.00 65.81 848 LEU A C 1
ATOM 6756 O O . LEU A 1 848 ? -3.641 -17.401 28.889 1.00 65.81 848 LEU A O 1
ATOM 6760 N N . VAL A 1 849 ? -3.360 -18.688 30.705 1.00 61.22 849 VAL A N 1
ATOM 6761 C CA . VAL A 1 849 ? -2.352 -19.573 30.090 1.00 61.22 849 VAL A CA 1
ATOM 6762 C C . VAL A 1 849 ? -2.941 -20.374 28.922 1.00 61.22 849 VAL A C 1
ATOM 6764 O O . VAL A 1 849 ? -2.324 -20.440 27.856 1.00 61.22 849 VAL A O 1
ATOM 6767 N N . LYS A 1 850 ? -4.155 -20.929 29.059 1.00 62.06 850 LYS A N 1
ATOM 6768 C CA . LYS A 1 850 ? -4.840 -21.630 27.953 1.00 62.06 850 LYS A CA 1
ATOM 6769 C C . LYS A 1 850 ? -5.174 -20.689 26.790 1.00 62.06 850 LYS A C 1
ATOM 6771 O O . LYS A 1 850 ? -4.952 -21.057 25.638 1.00 62.06 850 LYS A O 1
ATOM 6776 N N . ARG A 1 851 ? -5.626 -19.462 27.072 1.00 62.91 851 ARG A N 1
ATOM 6777 C CA . ARG A 1 851 ? -5.881 -18.415 26.065 1.00 62.91 851 ARG A CA 1
ATOM 6778 C C . ARG A 1 851 ? -4.599 -18.009 25.322 1.00 62.91 851 ARG A C 1
ATOM 6780 O O . ARG A 1 851 ? -4.608 -17.923 24.095 1.00 62.91 851 ARG A O 1
ATOM 6787 N N . ALA A 1 852 ? -3.475 -17.861 26.026 1.00 56.09 852 ALA A N 1
ATOM 6788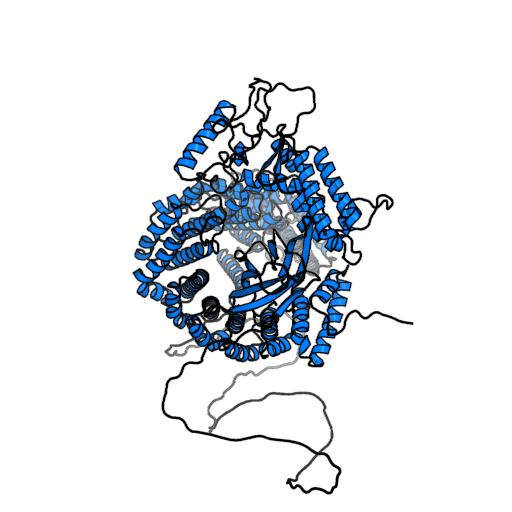 C CA . ALA A 1 852 ? -2.168 -17.605 25.414 1.00 56.09 852 ALA A CA 1
ATOM 6789 C C . ALA A 1 852 ? -1.687 -18.769 24.517 1.00 56.09 852 ALA A C 1
ATOM 6791 O O . ALA A 1 852 ? -1.158 -18.527 23.431 1.00 56.09 852 ALA A O 1
ATOM 6792 N N . ALA A 1 853 ? -1.915 -20.023 24.927 1.00 53.41 853 ALA A N 1
ATOM 6793 C CA . ALA A 1 853 ? -1.577 -21.218 24.146 1.00 53.41 853 ALA A CA 1
ATOM 6794 C C . ALA A 1 853 ? -2.456 -21.392 22.890 1.00 53.41 853 ALA A C 1
ATOM 6796 O O . ALA A 1 853 ? -1.966 -21.793 21.832 1.00 53.41 853 ALA A O 1
ATOM 6797 N N . ALA A 1 854 ? -3.746 -21.052 22.968 1.00 51.12 854 ALA A N 1
ATOM 6798 C CA . ALA A 1 854 ? -4.636 -21.033 21.808 1.00 51.12 854 ALA A CA 1
ATOM 6799 C C . ALA A 1 854 ? -4.184 -19.977 20.779 1.00 51.12 854 ALA A C 1
ATOM 6801 O O . ALA A 1 854 ? -4.053 -20.279 19.590 1.00 51.12 854 ALA A O 1
ATOM 6802 N N . ALA A 1 855 ? -3.856 -18.765 21.243 1.00 46.72 855 ALA A N 1
ATOM 6803 C CA . ALA A 1 855 ? -3.382 -17.679 20.385 1.00 46.72 855 ALA A CA 1
ATOM 6804 C C . ALA A 1 855 ? -2.036 -17.993 19.699 1.00 46.72 855 ALA A C 1
ATOM 6806 O O . ALA A 1 855 ? -1.871 -17.719 18.508 1.00 46.72 855 ALA A O 1
ATOM 6807 N N . SER A 1 856 ? -1.082 -18.610 20.407 1.00 43.03 856 SER A N 1
ATOM 6808 C CA . SER A 1 856 ? 0.200 -19.009 19.809 1.00 43.03 856 SER A CA 1
ATOM 6809 C C . SER A 1 856 ? 0.049 -20.168 18.818 1.00 43.03 856 SER A C 1
ATOM 6811 O O . SER A 1 856 ? 0.731 -20.182 17.792 1.00 43.03 856 SER A O 1
ATOM 6813 N N . THR A 1 857 ? -0.900 -21.081 19.050 1.00 39.50 857 THR A N 1
ATOM 6814 C CA . THR A 1 857 ? -1.221 -22.168 18.111 1.00 39.50 857 THR A CA 1
ATOM 6815 C C . THR A 1 857 ? -1.792 -21.624 16.796 1.00 39.50 857 THR A C 1
ATOM 6817 O O . THR A 1 857 ? -1.376 -22.065 15.726 1.00 39.50 857 THR A O 1
ATOM 6820 N N . GLN A 1 858 ? -2.671 -20.612 16.833 1.00 37.72 858 GLN A N 1
ATOM 6821 C CA . GLN A 1 858 ? -3.151 -19.950 15.608 1.00 37.72 858 GLN A CA 1
ATOM 6822 C C . GLN A 1 858 ? -2.024 -19.209 14.865 1.00 37.72 858 GLN A C 1
ATOM 6824 O O . GLN A 1 858 ? -1.953 -19.274 13.637 1.00 37.72 858 GLN A O 1
ATOM 6829 N N . ALA A 1 859 ? -1.099 -18.565 15.586 1.00 30.06 859 ALA A N 1
ATOM 6830 C CA . ALA A 1 859 ? 0.069 -17.930 14.970 1.00 30.06 859 ALA A CA 1
ATOM 6831 C C . ALA A 1 859 ? 1.003 -18.953 14.287 1.00 30.06 859 ALA A C 1
ATOM 6833 O O . ALA A 1 859 ? 1.493 -18.697 13.183 1.00 30.06 859 ALA A O 1
ATOM 6834 N N . ALA A 1 860 ? 1.198 -20.132 14.887 1.00 28.47 860 ALA A N 1
ATOM 6835 C CA . ALA A 1 860 ? 2.038 -21.205 14.347 1.00 28.47 860 ALA A CA 1
ATOM 6836 C C . ALA A 1 860 ? 1.520 -21.788 13.017 1.00 28.47 860 ALA A C 1
ATOM 6838 O O . ALA A 1 860 ? 2.317 -22.193 12.178 1.00 28.47 860 ALA A O 1
ATOM 6839 N N . VAL A 1 861 ? 0.211 -21.751 12.745 1.00 30.69 861 VAL A N 1
ATOM 6840 C CA . VAL A 1 861 ? -0.343 -22.156 11.432 1.00 30.69 861 VAL A CA 1
ATOM 6841 C C . VAL A 1 861 ? 0.036 -21.165 10.311 1.00 30.69 861 VAL A C 1
ATOM 6843 O O . VAL A 1 861 ? -0.065 -21.489 9.129 1.00 30.69 861 VAL A O 1
ATOM 6846 N N . SER A 1 862 ? 0.528 -19.968 10.659 1.00 30.77 862 SER A N 1
ATOM 6847 C CA . SER A 1 862 ? 0.928 -18.923 9.705 1.00 30.77 862 SER A CA 1
ATOM 6848 C C . SER A 1 862 ? 2.445 -18.747 9.514 1.00 30.77 862 SER A C 1
ATOM 6850 O O . SER A 1 862 ? 2.854 -17.942 8.675 1.00 30.77 862 SER A O 1
ATOM 6852 N N . SER A 1 863 ? 3.303 -19.492 10.230 1.00 26.14 863 SER A N 1
ATOM 6853 C CA . SER A 1 863 ? 4.761 -19.442 10.015 1.00 26.14 863 SER A CA 1
ATOM 6854 C C . SER A 1 863 ? 5.501 -20.725 10.431 1.00 26.14 863 SER A C 1
ATOM 6856 O O . SER A 1 863 ? 5.034 -21.466 11.281 1.00 26.14 863 SER A O 1
ATOM 6858 N N . VAL A 1 864 ? 6.696 -20.939 9.860 1.00 25.78 864 VAL A N 1
ATOM 6859 C CA . VAL A 1 864 ? 7.623 -22.064 10.134 1.00 25.78 864 VAL A CA 1
ATOM 6860 C C . VAL A 1 864 ? 7.196 -23.423 9.557 1.00 25.78 864 VAL A C 1
ATOM 6862 O O . VAL A 1 864 ? 6.859 -24.369 10.259 1.00 25.78 864 VAL A O 1
ATOM 6865 N N . ASN A 1 865 ? 7.371 -23.557 8.240 1.00 28.00 865 ASN A N 1
ATOM 6866 C CA . ASN A 1 865 ? 7.597 -24.854 7.600 1.00 28.00 865 ASN A CA 1
ATOM 6867 C C . ASN A 1 865 ? 9.121 -25.076 7.461 1.00 28.00 865 ASN A C 1
ATOM 6869 O O . ASN A 1 865 ? 9.678 -24.954 6.371 1.00 28.00 865 ASN A O 1
ATOM 6873 N N . SER A 1 866 ? 9.815 -25.286 8.587 1.00 25.41 866 SER A N 1
ATOM 6874 C CA . SER A 1 866 ? 11.267 -25.543 8.632 1.00 25.41 866 SER A CA 1
ATOM 6875 C C . SER A 1 866 ? 11.692 -26.146 9.978 1.00 25.41 866 SER A C 1
ATOM 6877 O O . SER A 1 866 ? 11.689 -25.451 10.994 1.00 25.41 866 SER A O 1
ATOM 6879 N N . ALA A 1 867 ? 12.080 -27.422 9.982 1.00 23.86 867 ALA A N 1
ATOM 6880 C CA . ALA A 1 867 ? 12.634 -28.095 11.158 1.00 23.86 867 ALA A CA 1
ATOM 6881 C C . ALA A 1 867 ? 14.160 -27.877 11.268 1.00 23.86 867 ALA A C 1
ATOM 6883 O O . ALA A 1 867 ? 14.843 -27.932 10.242 1.00 23.86 867 ALA A O 1
ATOM 6884 N N . PRO A 1 868 ? 14.720 -27.685 12.477 1.00 26.17 868 PRO A N 1
ATOM 6885 C CA . PRO A 1 868 ? 16.153 -27.830 12.722 1.00 26.17 868 PRO A CA 1
ATOM 6886 C C . PRO A 1 868 ? 16.540 -29.316 12.857 1.00 26.17 868 PRO A C 1
ATOM 6888 O O . PRO A 1 868 ? 15.745 -30.140 13.313 1.00 26.17 868 PRO A O 1
ATOM 6891 N N . ALA A 1 869 ? 17.762 -29.663 12.449 1.00 24.27 869 ALA A N 1
ATOM 6892 C CA . ALA A 1 869 ? 18.270 -31.038 12.453 1.00 24.27 869 ALA A CA 1
ATOM 6893 C C . ALA A 1 869 ? 18.792 -31.494 13.834 1.00 24.27 869 ALA A C 1
ATOM 6895 O O . ALA A 1 869 ? 19.049 -30.678 14.717 1.00 24.27 869 ALA A O 1
ATOM 6896 N N . VAL A 1 870 ? 18.976 -32.811 14.003 1.00 26.42 870 VAL A N 1
ATOM 6897 C CA . VAL A 1 870 ? 19.418 -33.442 15.261 1.00 26.42 870 VAL A CA 1
ATOM 6898 C C . VAL A 1 870 ? 20.773 -34.133 15.100 1.00 26.42 870 VAL A C 1
ATOM 6900 O O . VAL A 1 870 ? 20.869 -35.147 14.411 1.00 26.42 870 VAL A O 1
ATOM 6903 N N . THR A 1 871 ? 21.778 -33.655 15.835 1.00 22.80 871 THR A N 1
ATOM 6904 C CA . THR A 1 871 ? 23.016 -34.368 16.205 1.00 22.80 871 THR A CA 1
ATOM 6905 C C . THR A 1 871 ? 23.554 -33.790 17.526 1.00 22.80 871 THR A C 1
ATOM 6907 O O . THR A 1 871 ? 23.394 -32.602 17.778 1.00 22.80 871 THR A O 1
ATOM 6910 N N . SER A 1 872 ? 24.231 -34.511 18.425 1.00 23.92 872 SER A N 1
ATOM 6911 C CA . SER A 1 872 ? 24.175 -35.936 18.811 1.00 23.92 872 SER A CA 1
ATOM 6912 C C . SER A 1 872 ? 25.082 -36.124 20.043 1.00 23.92 872 SER A C 1
ATOM 6914 O O . SER A 1 872 ? 26.267 -35.815 19.947 1.00 23.92 872 SER A O 1
ATOM 6916 N N . GLY A 1 873 ? 24.590 -36.654 21.173 1.00 23.09 873 GLY A N 1
ATOM 6917 C CA . GLY A 1 873 ? 25.456 -36.904 22.341 1.00 23.09 873 GLY A CA 1
ATOM 6918 C C . GLY A 1 873 ? 24.738 -37.362 23.615 1.00 23.09 873 GLY A C 1
ATOM 6919 O O . GLY A 1 873 ? 24.201 -36.544 24.352 1.00 23.09 873 GLY A O 1
ATOM 6920 N N . GLY A 1 874 ? 24.763 -38.672 23.890 1.00 22.33 874 GLY A N 1
ATOM 6921 C CA . GLY A 1 874 ? 24.579 -39.228 25.244 1.00 22.33 874 GLY A CA 1
ATOM 6922 C C . GLY A 1 874 ? 25.932 -39.366 25.973 1.00 22.33 874 GLY A C 1
ATOM 6923 O O . GLY A 1 874 ? 26.910 -38.806 25.475 1.00 22.33 874 GLY A O 1
ATOM 6924 N N . PRO A 1 875 ? 26.061 -40.147 27.073 1.00 30.20 875 PRO A N 1
ATOM 6925 C CA . PRO A 1 875 ? 25.132 -41.156 27.621 1.00 30.20 875 PRO A CA 1
ATOM 6926 C C . PRO A 1 875 ? 24.724 -40.874 29.100 1.00 30.20 875 PRO A C 1
ATOM 6928 O O . PRO A 1 875 ? 25.233 -39.950 29.718 1.00 30.20 875 PRO A O 1
ATOM 6931 N N . LEU A 1 876 ? 23.767 -41.576 29.728 1.00 22.75 876 LEU A N 1
ATOM 6932 C CA . LEU A 1 876 ? 23.942 -42.889 30.391 1.00 22.75 876 LEU A CA 1
ATOM 6933 C C . LEU A 1 876 ? 22.600 -43.485 30.897 1.00 22.75 876 LEU A C 1
ATOM 6935 O O . LEU A 1 876 ? 21.548 -42.866 30.786 1.00 22.75 876 LEU A O 1
ATOM 6939 N N . LYS A 1 877 ? 22.642 -44.734 31.392 1.00 23.95 877 LYS A N 1
ATOM 6940 C CA . LYS A 1 877 ? 21.485 -45.630 31.621 1.00 23.95 877 LYS A CA 1
ATOM 6941 C C . LYS A 1 877 ? 20.650 -45.352 32.885 1.00 23.95 877 LYS A C 1
ATOM 6943 O O . LYS A 1 877 ? 21.172 -44.921 33.907 1.00 23.95 877 LYS A O 1
ATOM 6948 N N . LEU A 1 878 ? 19.377 -45.760 32.816 1.00 26.66 878 LEU A N 1
ATOM 6949 C CA . LEU A 1 878 ? 18.459 -45.942 33.951 1.00 26.66 878 LEU A CA 1
ATOM 6950 C C . LEU A 1 878 ? 18.872 -47.103 34.882 1.00 26.66 878 LEU A C 1
ATOM 6952 O O . LEU A 1 878 ? 19.534 -48.044 34.436 1.00 26.66 878 LEU A O 1
ATOM 6956 N N . PRO A 1 879 ? 18.309 -47.134 36.102 1.00 25.00 879 PRO A N 1
ATOM 6957 C CA . PRO A 1 879 ? 17.808 -48.348 36.745 1.00 25.00 879 PRO A CA 1
ATOM 6958 C C . PRO A 1 879 ? 16.262 -48.374 36.838 1.00 25.00 879 PRO A C 1
ATOM 6960 O O . PRO A 1 879 ? 15.595 -47.343 36.784 1.00 25.00 879 PRO A O 1
ATOM 6963 N N . ASN A 1 880 ? 15.693 -49.577 36.955 1.00 27.52 880 ASN A N 1
ATOM 6964 C CA . ASN A 1 880 ? 14.252 -49.860 36.842 1.00 27.52 880 ASN A CA 1
ATOM 6965 C C . ASN A 1 880 ? 13.375 -49.261 37.964 1.00 27.52 880 ASN A C 1
ATOM 6967 O O . ASN A 1 880 ? 13.748 -49.296 39.133 1.00 27.52 880 ASN A O 1
ATOM 6971 N N . GLY A 1 881 ? 12.138 -48.877 37.623 1.00 26.52 881 GLY A N 1
ATOM 6972 C CA . GLY A 1 881 ? 11.057 -48.575 38.573 1.00 26.52 881 GLY A CA 1
ATOM 6973 C C . GLY A 1 881 ? 9.725 -48.354 37.845 1.00 26.52 881 GLY A C 1
ATOM 6974 O O . GLY A 1 881 ? 9.601 -47.409 37.077 1.00 26.52 881 GLY A O 1
ATOM 6975 N N . VAL A 1 882 ? 8.753 -49.257 38.020 1.00 27.53 882 VAL A N 1
ATOM 6976 C CA . VAL A 1 882 ? 7.529 -49.349 37.195 1.00 27.53 882 VAL A CA 1
ATOM 6977 C C . VAL A 1 882 ? 6.702 -48.053 37.184 1.00 27.53 882 VAL A C 1
ATOM 6979 O O . VAL A 1 882 ? 6.003 -47.746 38.145 1.00 27.53 882 VAL A O 1
ATOM 6982 N N . ALA A 1 883 ? 6.691 -47.365 36.040 1.00 24.12 883 ALA A N 1
ATOM 6983 C CA . ALA A 1 883 ? 5.732 -46.315 35.699 1.00 24.12 883 ALA A CA 1
ATOM 6984 C C . ALA A 1 883 ? 5.342 -46.435 34.212 1.00 24.12 883 ALA A C 1
ATOM 6986 O O . ALA A 1 883 ? 5.921 -45.787 33.341 1.00 24.12 883 ALA A O 1
ATOM 6987 N N . LYS A 1 884 ? 4.379 -47.315 33.901 1.00 23.19 884 LYS A N 1
ATOM 6988 C CA . LYS A 1 884 ? 3.778 -47.388 32.557 1.00 23.19 884 LYS A CA 1
ATOM 6989 C C . LYS A 1 884 ? 2.794 -46.208 32.397 1.00 23.19 884 LYS A C 1
ATOM 6991 O O . LYS A 1 884 ? 2.091 -45.921 33.365 1.00 23.19 884 LYS A O 1
ATOM 6996 N N . PRO A 1 885 ? 2.734 -45.509 31.245 1.00 26.88 885 PRO A N 1
ATOM 6997 C CA . PRO A 1 885 ? 1.977 -44.258 31.148 1.00 26.88 885 PRO A CA 1
ATOM 6998 C C . PRO A 1 885 ? 0.460 -44.448 31.304 1.00 26.88 885 PRO A C 1
ATOM 7000 O O . PRO A 1 885 ? -0.058 -45.483 30.871 1.00 26.88 885 PRO A O 1
ATOM 7003 N N . PRO A 1 886 ? -0.271 -43.445 31.829 1.00 24.81 886 PRO A N 1
ATOM 7004 C CA . PRO A 1 886 ? -1.720 -43.396 31.682 1.00 24.81 886 PRO A CA 1
ATOM 7005 C C . PRO A 1 886 ? -2.081 -43.241 30.188 1.00 24.81 886 PRO A C 1
ATOM 7007 O O . PRO A 1 886 ? -1.510 -42.376 29.517 1.00 24.81 886 PRO A O 1
ATOM 7010 N N . PRO A 1 887 ? -2.992 -44.064 29.637 1.00 25.66 887 PRO A N 1
ATOM 7011 C CA . PRO A 1 887 ? -3.480 -43.896 28.272 1.00 25.66 887 PRO A CA 1
ATOM 7012 C C . PRO A 1 887 ? -4.453 -42.710 28.169 1.00 25.66 887 PRO A C 1
ATOM 7014 O O . PRO A 1 887 ? -5.024 -42.262 29.163 1.00 25.66 887 PRO A O 1
ATOM 7017 N N . ALA A 1 888 ? -4.646 -42.205 26.951 1.00 39.34 888 ALA A N 1
ATOM 7018 C CA . ALA A 1 888 ? -5.551 -41.091 26.680 1.00 39.34 888 ALA A CA 1
ATOM 7019 C C . ALA A 1 888 ? -7.036 -41.508 26.718 1.00 39.34 888 ALA A C 1
ATOM 7021 O O . ALA A 1 888 ? -7.354 -42.636 26.331 1.00 39.34 888 ALA A O 1
ATOM 7022 N N . PRO A 1 889 ? -7.956 -40.587 27.060 1.00 29.67 889 PRO A N 1
ATOM 7023 C CA . PRO A 1 889 ? -9.352 -40.700 26.669 1.00 29.67 889 PRO A CA 1
ATOM 7024 C C . PRO A 1 889 ? -9.516 -40.262 25.204 1.00 29.67 889 PRO A C 1
ATOM 7026 O O . PRO A 1 889 ? -9.282 -39.105 24.847 1.00 29.67 889 PRO A O 1
ATOM 7029 N N . LEU A 1 890 ? -9.929 -41.205 24.356 1.00 28.27 890 LEU A N 1
ATOM 7030 C CA . LEU A 1 890 ? -10.705 -40.891 23.153 1.00 28.27 890 LEU A CA 1
ATOM 7031 C C . LEU A 1 890 ? -12.163 -40.592 23.559 1.00 28.27 890 LEU A C 1
ATOM 7033 O O . LEU A 1 890 ? -12.500 -40.621 24.740 1.00 28.27 890 LEU A O 1
ATOM 7037 N N . ALA A 1 891 ? -13.006 -40.230 22.593 1.00 36.50 891 ALA A N 1
ATOM 7038 C CA . ALA A 1 891 ? -14.352 -39.728 22.857 1.00 36.50 891 ALA A CA 1
ATOM 7039 C C . ALA A 1 891 ? -15.341 -40.785 23.393 1.00 36.50 891 ALA A C 1
ATOM 7041 O O . ALA A 1 891 ? -15.468 -41.847 22.794 1.00 36.50 891 ALA A O 1
ATOM 7042 N N . ASP A 1 892 ? -16.126 -40.374 24.393 1.00 26.22 892 ASP A N 1
ATOM 7043 C CA . ASP A 1 892 ? -17.530 -40.751 24.635 1.00 26.22 892 ASP A CA 1
ATOM 7044 C C . ASP A 1 892 ? -18.319 -39.421 24.694 1.00 26.22 892 ASP A C 1
ATOM 7046 O O . ASP A 1 892 ? -17.784 -38.415 25.164 1.00 26.22 892 ASP A O 1
ATOM 7050 N N . LEU A 1 893 ? -19.540 -39.235 24.186 1.00 28.64 893 LEU A N 1
ATOM 7051 C CA . LEU A 1 893 ? -20.599 -40.139 23.713 1.00 28.64 893 LEU A CA 1
ATOM 7052 C C . LEU A 1 893 ? -21.329 -40.968 24.788 1.00 28.64 893 LEU A C 1
ATOM 7054 O O . LEU A 1 893 ? -21.230 -42.183 24.827 1.00 28.64 893 LEU A O 1
ATOM 7058 N N . LEU A 1 894 ? -22.197 -40.264 25.522 1.00 30.41 894 LEU A N 1
ATOM 7059 C CA . LEU A 1 894 ? -23.475 -40.749 26.071 1.00 30.41 894 LEU A CA 1
ATOM 7060 C C . LEU A 1 894 ? -23.463 -41.919 27.079 1.00 30.41 894 LEU A C 1
ATOM 7062 O O . LEU A 1 894 ? -23.608 -43.076 26.709 1.00 30.41 894 LEU A O 1
ATOM 7066 N N . ASP A 1 895 ? -23.579 -41.508 28.345 1.00 28.06 895 ASP A N 1
ATOM 7067 C CA . ASP A 1 895 ? -24.621 -41.959 29.288 1.00 28.06 895 ASP A CA 1
ATOM 7068 C C . ASP A 1 895 ? -24.585 -43.407 29.836 1.00 28.06 895 ASP A C 1
ATOM 7070 O O . ASP A 1 895 ? -23.879 -44.300 29.374 1.00 28.06 895 ASP A O 1
ATOM 7074 N N . LEU A 1 896 ? -25.318 -43.604 30.932 1.00 28.34 896 LEU A N 1
ATOM 7075 C CA . LEU A 1 896 ? -25.329 -44.806 31.764 1.00 28.34 896 LEU A CA 1
ATOM 7076 C C . LEU A 1 896 ? -26.428 -45.785 31.324 1.00 28.34 896 LEU A C 1
ATOM 7078 O O . LEU A 1 896 ? -27.521 -45.381 30.934 1.00 28.34 896 LEU A O 1
ATOM 7082 N N . GLY A 1 897 ? -26.159 -47.089 31.431 1.00 26.12 897 GLY A N 1
ATOM 7083 C CA . GLY A 1 897 ? -27.106 -48.139 31.042 1.00 26.12 897 GLY A CA 1
ATOM 7084 C C . GLY A 1 897 ? -27.767 -48.874 32.213 1.00 26.12 897 GLY A C 1
ATOM 7085 O O . GLY A 1 897 ? -27.117 -49.136 33.223 1.00 26.12 897 GLY A O 1
ATOM 7086 N N . SER A 1 898 ? -29.028 -49.265 32.008 1.00 26.95 898 SER A N 1
ATOM 7087 C CA . SER A 1 898 ? -29.723 -50.464 32.529 1.00 26.95 898 SER A CA 1
ATOM 7088 C C . SER A 1 898 ? -31.173 -50.453 31.996 1.00 26.95 898 SER A C 1
ATOM 7090 O O . SER A 1 898 ? -31.728 -49.382 31.763 1.00 26.95 898 SER A O 1
ATOM 7092 N N . ASP A 1 899 ? -31.855 -51.561 31.697 1.00 24.89 899 ASP A N 1
ATOM 7093 C CA . ASP A 1 899 ? -31.524 -52.996 31.743 1.00 24.89 899 ASP A CA 1
ATOM 7094 C C . ASP A 1 899 ? -32.068 -53.680 30.467 1.00 24.89 899 ASP A C 1
ATOM 7096 O O . ASP A 1 899 ? -33.116 -53.284 29.958 1.00 24.89 899 ASP A O 1
ATOM 7100 N N . ASP A 1 900 ? -31.394 -54.709 29.938 1.00 23.77 900 ASP A N 1
ATOM 7101 C CA . ASP A 1 900 ? -31.628 -56.102 30.372 1.00 23.77 900 ASP A CA 1
ATOM 7102 C C . ASP A 1 900 ? -30.538 -57.048 29.804 1.00 23.77 900 ASP A C 1
ATOM 7104 O O . ASP A 1 900 ? -29.764 -56.683 28.914 1.00 23.77 900 ASP A O 1
ATOM 7108 N N . ALA A 1 901 ? -30.443 -58.258 30.350 1.00 28.19 901 ALA A N 1
ATOM 7109 C CA . ALA A 1 901 ? -29.408 -59.268 30.099 1.00 28.19 901 ALA A CA 1
ATOM 7110 C C . ALA A 1 901 ? -30.060 -60.610 29.645 1.00 28.19 901 ALA A C 1
ATOM 7112 O O . ALA A 1 901 ? -31.270 -60.634 29.417 1.00 28.19 901 ALA A O 1
ATOM 7113 N N . PRO A 1 902 ? -29.356 -61.766 29.528 1.00 34.62 902 PRO A N 1
ATOM 7114 C CA . PRO A 1 902 ? -27.912 -62.024 29.633 1.00 34.62 902 PRO A CA 1
ATOM 7115 C C . PRO A 1 902 ? -27.322 -62.893 28.487 1.00 34.62 902 PRO A C 1
ATOM 7117 O O . PRO A 1 902 ? -28.048 -63.384 27.631 1.00 34.62 902 PRO A O 1
ATOM 7120 N N . VAL A 1 903 ? -26.000 -63.155 28.527 1.00 22.73 903 VAL A N 1
ATOM 7121 C CA . VAL A 1 903 ? -25.380 -64.514 28.497 1.00 22.73 903 VAL A CA 1
ATOM 7122 C C . VAL A 1 903 ? -23.844 -64.431 28.716 1.00 22.73 903 VAL A C 1
ATOM 7124 O O . VAL A 1 903 ? -23.064 -64.070 27.845 1.00 22.73 903 VAL A O 1
ATOM 7127 N N . THR A 1 904 ? -23.450 -64.723 29.960 1.00 22.59 904 THR A N 1
ATOM 7128 C CA . THR A 1 904 ? -22.206 -65.346 30.490 1.00 22.59 904 THR A CA 1
ATOM 7129 C C . THR A 1 904 ? -20.813 -65.258 29.800 1.00 22.59 904 THR A C 1
ATOM 7131 O O . THR A 1 904 ? -20.562 -65.869 28.766 1.00 22.59 904 THR A O 1
ATOM 7134 N N . THR A 1 905 ? -19.853 -64.728 30.587 1.00 21.45 905 THR A N 1
ATOM 7135 C CA . THR A 1 905 ? -18.494 -65.270 30.916 1.00 21.45 905 THR A CA 1
ATOM 7136 C C . THR A 1 905 ? -17.293 -65.235 29.936 1.00 21.45 905 THR A C 1
ATOM 7138 O O . THR A 1 905 ? -16.930 -66.237 29.334 1.00 21.45 905 THR A O 1
ATOM 7141 N N . SER A 1 906 ? -16.546 -64.119 30.015 1.00 21.59 906 SER A N 1
ATOM 7142 C CA . SER A 1 906 ? -15.130 -64.005 30.478 1.00 21.59 906 SER A CA 1
ATOM 7143 C C . SER A 1 906 ? -13.910 -64.622 29.738 1.00 21.59 906 SER A C 1
ATOM 7145 O O . SER A 1 906 ? -13.683 -65.826 29.810 1.00 21.59 906 SER A O 1
ATOM 7147 N N . ALA A 1 907 ? -12.984 -63.712 29.362 1.00 18.94 907 ALA A N 1
ATOM 7148 C CA . ALA A 1 907 ? -11.505 -63.845 29.274 1.00 18.94 907 ALA A CA 1
ATOM 7149 C C . ALA A 1 907 ? -10.894 -64.674 28.105 1.00 18.94 907 ALA A C 1
ATOM 7151 O O . ALA A 1 907 ? -11.580 -65.539 27.568 1.00 18.94 907 ALA A O 1
ATOM 7152 N N . PRO A 1 908 ? -9.608 -64.452 27.701 1.00 26.22 908 PRO A N 1
ATOM 7153 C CA . PRO A 1 908 ? -8.562 -63.606 28.310 1.00 26.22 908 PRO A CA 1
ATOM 7154 C C . PRO A 1 908 ? -7.937 -62.521 27.387 1.00 26.22 908 PRO A C 1
ATOM 7156 O O . PRO A 1 908 ? -8.378 -62.278 26.269 1.00 26.22 908 PRO A O 1
ATOM 7159 N N . THR A 1 909 ? -6.891 -61.853 27.888 1.00 20.83 909 THR A N 1
ATOM 7160 C CA . THR A 1 909 ? -6.092 -60.792 27.240 1.00 20.83 909 THR A CA 1
ATOM 7161 C C . THR A 1 909 ? -4.788 -61.315 26.616 1.00 20.83 909 THR A C 1
ATOM 7163 O O . THR A 1 909 ? -4.236 -62.290 27.121 1.00 20.83 909 THR A O 1
ATOM 7166 N N . THR A 1 910 ? -4.213 -60.618 25.615 1.00 21.42 910 THR A N 1
ATOM 7167 C CA . THR A 1 910 ? -2.782 -60.188 25.617 1.00 21.42 910 THR A CA 1
ATOM 7168 C C . THR A 1 910 ? -2.342 -59.345 24.406 1.00 21.42 910 THR A C 1
ATOM 7170 O O . THR A 1 910 ? -2.881 -59.430 23.308 1.00 21.42 910 THR A O 1
ATOM 7173 N N . SER A 1 911 ? -1.290 -58.558 24.641 1.00 22.97 911 SER A N 1
ATOM 7174 C CA . SER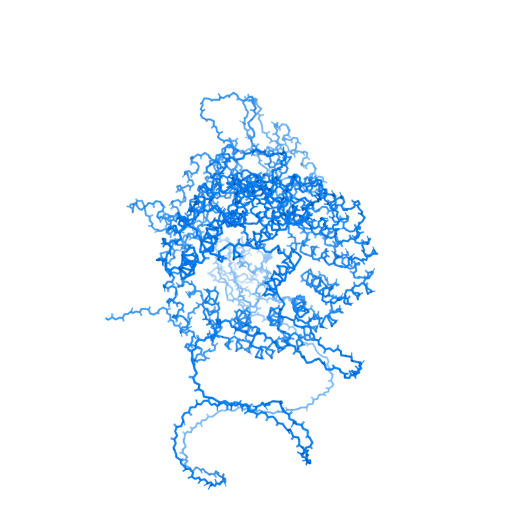 A 1 911 ? -0.255 -58.096 23.699 1.00 22.97 911 SER A CA 1
ATOM 7175 C C . SER A 1 911 ? 1.072 -58.019 24.498 1.00 22.97 911 SER A C 1
ATOM 7177 O O . SER A 1 911 ? 0.986 -58.049 25.734 1.00 22.97 911 SER A O 1
ATOM 7179 N N . PRO A 1 912 ? 2.281 -57.902 23.899 1.00 36.94 912 PRO A N 1
ATOM 7180 C CA . PRO A 1 912 ? 2.625 -57.678 22.490 1.00 36.94 912 PRO A CA 1
ATOM 7181 C C . PRO A 1 912 ? 3.655 -58.717 21.959 1.00 36.94 912 PRO A C 1
ATOM 7183 O O . PRO A 1 912 ? 3.670 -59.855 22.414 1.00 36.94 912 PRO A O 1
ATOM 7186 N N . ASN A 1 913 ? 4.495 -58.319 20.992 1.00 29.44 913 ASN A N 1
ATOM 7187 C CA . ASN A 1 913 ? 5.634 -59.072 20.444 1.00 29.44 913 ASN A CA 1
ATOM 7188 C C . ASN A 1 913 ? 6.508 -59.767 21.503 1.00 29.44 913 ASN A C 1
ATOM 7190 O O . ASN A 1 913 ? 6.829 -59.151 22.519 1.00 29.44 913 ASN A O 1
ATOM 7194 N N . ASP A 1 914 ? 7.108 -60.896 21.116 1.00 24.67 914 ASP A N 1
ATOM 7195 C CA . ASP A 1 914 ? 8.543 -61.068 21.353 1.00 24.67 914 ASP A CA 1
ATOM 7196 C C . ASP A 1 914 ? 9.265 -61.490 20.060 1.00 24.67 914 ASP A C 1
ATOM 7198 O O . ASP A 1 914 ? 8.984 -62.527 19.462 1.00 24.67 914 ASP A O 1
ATOM 7202 N N . PHE A 1 915 ? 10.164 -60.617 19.604 1.00 32.50 915 PHE A N 1
ATOM 7203 C CA . PHE A 1 915 ? 11.161 -60.888 18.571 1.00 32.50 915 PHE A CA 1
ATOM 7204 C C . PHE A 1 915 ? 12.503 -60.900 19.297 1.00 32.50 915 PHE A C 1
ATOM 7206 O O . PHE A 1 915 ? 13.171 -59.873 19.393 1.00 32.50 915 PHE A O 1
ATOM 7213 N N . LEU A 1 916 ? 12.887 -62.060 19.820 1.00 26.30 916 LEU A N 1
ATOM 7214 C CA . LEU A 1 916 ? 14.253 -62.360 20.229 1.00 26.30 916 LEU A CA 1
ATOM 7215 C C . LEU A 1 916 ? 14.511 -63.862 20.088 1.00 26.30 916 LEU A C 1
ATOM 7217 O O . LEU A 1 916 ? 13.695 -64.685 20.482 1.00 26.30 916 LEU A O 1
ATOM 7221 N N . GLN A 1 917 ? 15.698 -64.182 19.578 1.00 34.28 917 GLN A N 1
ATOM 7222 C CA . GLN A 1 917 ? 16.479 -65.367 19.934 1.00 34.28 917 GLN A CA 1
ATOM 7223 C C . GLN A 1 917 ? 15.752 -66.728 19.973 1.00 34.28 917 GLN A C 1
ATOM 7225 O O . GLN A 1 917 ? 15.943 -67.496 20.910 1.00 34.28 917 GLN A O 1
ATOM 7230 N N . ASP A 1 918 ? 15.085 -67.102 18.878 1.00 31.19 918 ASP A N 1
ATOM 7231 C CA . ASP A 1 918 ? 15.125 -68.503 18.433 1.00 31.19 918 ASP A CA 1
ATOM 7232 C C . ASP A 1 918 ? 15.029 -68.607 16.894 1.00 31.19 918 ASP A C 1
ATOM 7234 O O . ASP A 1 918 ? 14.031 -68.208 16.303 1.00 31.19 918 ASP A O 1
ATOM 7238 N N . LEU A 1 919 ? 16.031 -69.076 16.141 1.00 31.41 919 LEU A N 1
ATOM 7239 C CA . LEU A 1 919 ? 17.479 -69.158 16.384 1.00 31.41 919 LEU A CA 1
ATOM 7240 C C . LEU A 1 919 ? 18.185 -69.281 15.003 1.00 31.41 919 LEU A C 1
ATOM 7242 O O . LEU A 1 919 ? 17.544 -69.574 13.999 1.00 31.41 919 LEU A O 1
ATOM 7246 N N . LEU A 1 920 ? 19.510 -69.103 14.928 1.00 26.38 920 LEU A N 1
ATOM 7247 C CA . LEU A 1 920 ? 20.360 -69.572 13.803 1.00 26.38 920 LEU A CA 1
ATOM 7248 C C . LEU A 1 920 ? 20.183 -68.962 12.378 1.00 26.38 920 LEU A C 1
ATOM 7250 O O . LEU A 1 920 ? 20.587 -69.577 11.401 1.00 26.38 920 LEU A O 1
ATOM 7254 N N . GLY A 1 921 ? 19.739 -67.706 12.271 1.00 24.45 921 GLY A N 1
ATOM 7255 C CA . GLY A 1 921 ? 20.622 -66.608 11.819 1.00 24.45 921 GLY A CA 1
ATOM 7256 C C . GLY A 1 921 ? 21.025 -66.367 10.336 1.00 24.45 921 GLY A C 1
ATOM 7257 O O . GLY A 1 921 ? 21.350 -67.262 9.571 1.00 24.45 921 GLY A O 1
ATOM 7258 N N . ILE A 1 922 ? 21.214 -65.060 10.065 1.00 27.44 922 ILE A N 1
ATOM 7259 C CA . ILE A 1 922 ? 22.161 -64.418 9.114 1.00 27.44 922 ILE A CA 1
ATOM 7260 C C . ILE A 1 922 ? 21.811 -64.411 7.604 1.00 27.44 922 ILE A C 1
ATOM 7262 O O . ILE A 1 922 ? 21.920 -65.427 6.930 1.00 27.44 922 ILE A O 1
ATOM 7266 N N . GLY A 1 923 ? 21.635 -63.198 7.033 1.00 22.98 923 GLY A N 1
ATOM 7267 C CA . GLY A 1 923 ? 22.277 -62.903 5.731 1.00 22.98 923 GLY A CA 1
ATOM 7268 C C . GLY A 1 923 ? 21.639 -61.971 4.676 1.00 22.98 923 GLY A C 1
ATOM 7269 O O . GLY A 1 923 ? 21.551 -62.390 3.535 1.00 22.98 923 GLY A O 1
ATOM 7270 N N . GLY A 1 924 ? 21.324 -60.699 4.977 1.00 21.25 924 GLY A N 1
ATOM 7271 C CA . GLY A 1 924 ? 21.465 -59.582 4.002 1.00 21.25 924 GLY A CA 1
ATOM 7272 C C . GLY A 1 924 ? 20.466 -59.384 2.827 1.00 21.25 924 GLY A C 1
ATOM 7273 O O . GLY A 1 924 ? 20.544 -60.064 1.817 1.00 21.25 924 GLY A O 1
ATOM 7274 N N . ALA A 1 925 ? 19.613 -58.350 2.949 1.00 20.88 925 ALA A N 1
ATOM 7275 C CA . ALA A 1 925 ? 19.451 -57.155 2.074 1.00 20.88 925 ALA A CA 1
ATOM 7276 C C . ALA A 1 925 ? 19.740 -57.183 0.533 1.00 20.88 925 ALA A C 1
ATOM 7278 O O . ALA A 1 925 ? 20.682 -57.850 0.116 1.00 20.88 925 ALA A O 1
ATOM 7279 N N . PRO A 1 926 ? 19.151 -56.268 -0.298 1.00 36.56 926 PRO A N 1
ATOM 7280 C CA . PRO A 1 926 ? 17.968 -55.394 -0.099 1.00 36.56 926 PRO A CA 1
ATOM 7281 C C . PRO A 1 926 ? 17.037 -55.190 -1.345 1.00 36.56 926 PRO A C 1
ATOM 7283 O O . PRO A 1 926 ? 17.310 -55.653 -2.446 1.00 36.56 926 PRO A O 1
ATOM 7286 N N . SER A 1 927 ? 16.036 -54.306 -1.179 1.00 24.02 927 SER A N 1
ATOM 7287 C CA . SER A 1 927 ? 15.515 -53.315 -2.164 1.00 24.02 927 SER A CA 1
ATOM 7288 C C . SER A 1 927 ? 14.365 -53.629 -3.157 1.00 24.02 927 SER A C 1
ATOM 7290 O O . SER A 1 927 ? 14.304 -54.662 -3.810 1.00 24.02 927 SER A O 1
ATOM 7292 N N . THR A 1 928 ? 13.498 -52.608 -3.290 1.00 24.14 928 THR A N 1
ATOM 7293 C CA . THR A 1 928 ? 12.628 -52.211 -4.428 1.00 24.14 928 THR A CA 1
ATOM 7294 C C . THR A 1 928 ? 11.576 -53.170 -5.010 1.00 24.14 928 THR A C 1
ATOM 7296 O O . THR A 1 928 ? 11.844 -53.977 -5.891 1.00 24.14 928 THR A O 1
ATOM 7299 N N . SER A 1 929 ? 10.316 -52.866 -4.684 1.00 23.16 929 SER A N 1
ATOM 7300 C CA . SER A 1 929 ? 9.250 -52.629 -5.678 1.00 23.16 929 SER A CA 1
ATOM 7301 C C . SER A 1 929 ? 8.771 -51.168 -5.472 1.00 23.16 929 SER A C 1
ATOM 7303 O O . SER A 1 929 ? 9.147 -50.564 -4.468 1.00 23.16 929 SER A O 1
ATOM 7305 N N . THR A 1 930 ? 8.084 -50.475 -6.381 1.00 23.70 930 THR A N 1
ATOM 7306 C CA . THR A 1 930 ? 6.897 -50.862 -7.164 1.00 23.70 930 THR A CA 1
ATOM 7307 C C . THR A 1 930 ? 6.851 -50.197 -8.538 1.00 23.70 930 THR A C 1
ATOM 7309 O O . THR A 1 930 ? 7.291 -49.057 -8.659 1.00 23.70 930 THR A O 1
ATOM 7312 N N . ASP A 1 931 ? 6.144 -50.813 -9.492 1.00 22.84 931 ASP A N 1
ATOM 7313 C CA . ASP A 1 931 ? 5.166 -50.070 -10.301 1.00 22.84 931 ASP A CA 1
ATOM 7314 C C . ASP A 1 931 ? 4.041 -50.997 -10.831 1.00 22.84 931 ASP A C 1
ATOM 7316 O O . ASP A 1 931 ? 4.216 -52.212 -10.891 1.00 22.84 931 ASP A O 1
ATOM 7320 N N . ILE A 1 932 ? 2.910 -50.396 -11.219 1.00 26.12 932 ILE A N 1
ATOM 7321 C CA . ILE A 1 932 ? 1.752 -50.942 -11.967 1.00 26.12 932 ILE A CA 1
ATOM 7322 C C . ILE A 1 932 ? 0.896 -52.067 -11.323 1.00 26.12 932 ILE A C 1
ATOM 7324 O O . ILE A 1 932 ? 1.150 -53.261 -11.459 1.00 26.12 932 ILE A O 1
ATOM 7328 N N . LEU A 1 933 ? -0.270 -51.649 -10.815 1.00 24.69 933 LEU A N 1
ATOM 7329 C CA . LEU A 1 933 ? -1.569 -52.352 -10.814 1.00 24.69 933 LEU A CA 1
ATOM 7330 C C . LEU A 1 933 ? -2.631 -51.259 -11.101 1.00 24.69 933 LEU A C 1
ATOM 7332 O O . LEU A 1 933 ? -2.532 -50.186 -10.514 1.00 24.69 933 LEU A O 1
ATOM 7336 N N . MET A 1 934 ? -3.638 -51.389 -11.975 1.00 27.30 934 MET A N 1
ATOM 7337 C CA . MET A 1 934 ? -4.152 -52.523 -12.761 1.00 27.30 934 MET A CA 1
ATOM 7338 C C . MET A 1 934 ? -4.611 -52.084 -14.164 1.00 27.30 934 MET A C 1
ATOM 7340 O O . MET A 1 934 ? -5.078 -50.958 -14.309 1.00 27.30 934 MET A O 1
ATOM 7344 N N . ASP A 1 935 ? -4.657 -53.022 -15.118 1.00 25.31 935 ASP A N 1
ATOM 7345 C CA . ASP A 1 935 ? -5.864 -53.266 -15.934 1.00 25.31 935 ASP A CA 1
ATOM 7346 C C . ASP A 1 935 ? -5.869 -54.717 -16.485 1.00 25.31 935 ASP A C 1
ATOM 7348 O O . ASP A 1 935 ? -4.838 -55.388 -16.468 1.00 25.31 935 ASP A O 1
ATOM 7352 N N . LEU A 1 936 ? -7.020 -55.185 -16.985 1.00 27.61 936 LEU A N 1
ATOM 7353 C CA . LEU A 1 936 ? -7.212 -56.364 -17.852 1.00 27.61 936 LEU A CA 1
ATOM 7354 C C . LEU A 1 936 ? -6.775 -57.751 -17.318 1.00 27.61 936 LEU A C 1
ATOM 7356 O O . LEU A 1 936 ? -5.925 -58.447 -17.874 1.00 27.61 936 LEU A O 1
ATOM 7360 N N . LEU A 1 937 ? -7.530 -58.236 -16.329 1.00 25.77 937 LEU A N 1
ATOM 7361 C CA . LEU A 1 937 ? -7.911 -59.659 -16.242 1.00 25.77 937 LEU A CA 1
ATOM 7362 C C . LEU A 1 937 ? -8.801 -60.016 -17.466 1.00 25.77 937 LEU A C 1
ATOM 7364 O O . LEU A 1 937 ? -9.608 -59.183 -17.869 1.00 25.77 937 LEU A O 1
ATOM 7368 N N . SER A 1 938 ? -8.782 -61.202 -18.094 1.00 25.77 938 SER A N 1
ATOM 7369 C CA . SER A 1 938 ? -8.025 -62.452 -17.870 1.00 25.77 938 SER A CA 1
ATOM 7370 C C . SER A 1 938 ? -8.141 -63.402 -19.096 1.00 25.77 938 SER A C 1
ATOM 7372 O O . SER A 1 938 ? -8.871 -63.095 -20.033 1.00 25.77 938 SER A O 1
ATOM 7374 N N . ILE A 1 939 ? -7.536 -64.607 -18.987 1.00 26.36 939 ILE A N 1
ATOM 7375 C CA . ILE A 1 939 ? -7.706 -65.854 -19.794 1.00 26.36 939 ILE A CA 1
ATOM 7376 C C . ILE A 1 939 ? -6.634 -66.089 -20.887 1.00 26.36 939 ILE A C 1
ATOM 7378 O O . ILE A 1 939 ? -6.494 -65.288 -21.801 1.00 26.36 939 ILE A O 1
ATOM 7382 N N . GLY A 1 940 ? -5.941 -67.246 -20.841 1.00 25.77 940 GLY A N 1
ATOM 7383 C CA . GLY A 1 940 ? -5.121 -67.764 -21.963 1.00 25.77 940 GLY A CA 1
ATOM 7384 C C . GLY A 1 940 ? -3.754 -68.377 -21.601 1.00 25.77 940 GLY A C 1
ATOM 7385 O O . GLY A 1 940 ? -2.715 -67.794 -21.880 1.00 25.77 940 GLY A O 1
ATOM 7386 N N . SER A 1 941 ? -3.736 -69.565 -20.998 1.00 26.22 941 SER A N 1
ATOM 7387 C CA . SER A 1 941 ? -2.542 -70.325 -20.570 1.00 26.22 941 SER A CA 1
ATOM 7388 C C . SER A 1 941 ? -1.483 -70.665 -21.652 1.00 26.22 941 SER A C 1
ATOM 7390 O O . SER A 1 941 ? -1.836 -71.302 -22.637 1.00 26.22 941 SER A O 1
ATOM 7392 N N . SER A 1 942 ? -0.201 -70.373 -21.354 1.00 21.91 942 SER A N 1
ATOM 7393 C CA . SER A 1 942 ? 0.993 -71.276 -21.342 1.00 21.91 942 SER A CA 1
ATOM 7394 C C . SER A 1 942 ? 1.365 -72.211 -22.537 1.00 21.91 942 SER A C 1
ATOM 7396 O O . SER A 1 942 ? 0.476 -72.812 -23.127 1.00 21.91 942 SER A O 1
ATOM 7398 N N . PRO A 1 943 ? 2.656 -72.623 -22.708 1.00 36.94 943 PRO A N 1
ATOM 7399 C CA . PRO A 1 943 ? 3.932 -71.882 -22.555 1.00 36.94 943 PRO A CA 1
ATOM 7400 C C . PRO A 1 943 ? 5.095 -72.320 -23.533 1.00 36.94 943 PRO A C 1
ATOM 7402 O O . PRO A 1 943 ? 4.934 -73.231 -24.333 1.00 36.94 943 PRO A O 1
ATOM 7405 N N . VAL A 1 944 ? 6.315 -71.766 -23.334 1.00 25.77 944 VAL A N 1
ATOM 7406 C CA . VAL A 1 944 ? 7.673 -72.372 -23.578 1.00 25.77 944 VAL A CA 1
ATOM 7407 C C . VAL A 1 944 ? 8.362 -72.369 -24.985 1.00 25.77 944 VAL A C 1
ATOM 7409 O O . VAL A 1 944 ? 7.933 -73.013 -25.929 1.00 25.77 944 VAL A O 1
ATOM 7412 N N . GLN A 1 945 ? 9.544 -71.709 -25.016 1.00 26.64 945 GLN A N 1
ATOM 7413 C CA . GLN A 1 945 ? 10.816 -71.923 -25.777 1.00 26.64 945 GLN A CA 1
ATOM 7414 C C . GLN A 1 945 ? 10.873 -72.134 -27.316 1.00 26.64 945 GLN A C 1
ATOM 7416 O O . GLN A 1 945 ? 10.520 -73.197 -27.818 1.00 26.64 945 GLN A O 1
ATOM 7421 N N . ASN A 1 946 ? 11.637 -71.273 -28.024 1.00 25.58 946 ASN A N 1
ATOM 7422 C CA . ASN A 1 946 ? 13.075 -71.518 -28.327 1.00 25.58 946 ASN A CA 1
ATOM 7423 C C . ASN A 1 946 ? 13.811 -70.302 -28.967 1.00 25.58 946 ASN A C 1
ATOM 7425 O O . ASN A 1 946 ? 13.216 -69.238 -29.116 1.00 25.58 946 ASN A O 1
ATOM 7429 N N . GLY A 1 947 ? 15.127 -70.429 -29.232 1.00 24.95 947 GLY A N 1
ATOM 7430 C CA . GLY A 1 947 ? 16.075 -69.321 -29.493 1.00 24.95 947 GLY A CA 1
ATOM 7431 C C . GLY A 1 947 ? 16.506 -69.001 -30.957 1.00 24.95 947 GLY A C 1
ATOM 7432 O O . GLY A 1 947 ? 15.905 -69.505 -31.901 1.00 24.95 947 GLY A O 1
ATOM 7433 N N . PRO A 1 948 ? 17.531 -68.125 -31.137 1.00 41.03 948 PRO A N 1
ATOM 7434 C CA . PRO A 1 948 ? 17.976 -67.481 -32.408 1.00 41.03 948 PRO A CA 1
ATOM 7435 C C . PRO A 1 948 ? 19.112 -68.286 -33.136 1.00 41.03 948 PRO A C 1
ATOM 7437 O O . PRO A 1 948 ? 19.370 -69.392 -32.659 1.00 41.03 948 PRO A O 1
ATOM 7440 N N . PRO A 1 949 ? 19.846 -67.826 -34.208 1.00 38.56 949 PRO A N 1
ATOM 7441 C CA . PRO A 1 949 ? 19.977 -66.459 -34.771 1.00 38.56 949 PRO A CA 1
ATOM 7442 C C . PRO A 1 949 ? 20.171 -66.257 -36.318 1.00 38.56 949 PRO A C 1
ATOM 7444 O O . PRO A 1 949 ? 20.315 -67.187 -37.099 1.00 38.56 949 PRO A O 1
ATOM 7447 N N . THR A 1 950 ? 20.220 -64.971 -36.716 1.00 25.78 950 THR A N 1
ATOM 7448 C CA . THR A 1 950 ? 20.920 -64.299 -37.857 1.00 25.78 950 THR A CA 1
ATOM 7449 C C . THR A 1 950 ? 21.361 -65.042 -39.140 1.00 25.78 950 THR A C 1
ATOM 7451 O O . THR A 1 950 ? 22.226 -65.913 -39.089 1.00 25.78 950 THR A O 1
ATOM 7454 N N . SER A 1 951 ? 21.014 -64.485 -40.317 1.00 25.02 951 SER A N 1
ATOM 7455 C CA . SER A 1 951 ? 21.958 -64.205 -41.440 1.00 25.02 951 SER A CA 1
ATOM 7456 C C . SER A 1 951 ? 21.312 -63.386 -42.588 1.00 25.02 951 SER A C 1
ATOM 7458 O O . SER A 1 951 ? 20.091 -63.333 -42.703 1.00 25.02 951 SER A O 1
ATOM 7460 N N . ASN A 1 952 ? 22.134 -62.721 -43.419 1.00 25.53 952 ASN A N 1
ATOM 7461 C CA . ASN A 1 952 ? 21.730 -61.966 -44.626 1.00 25.53 952 ASN A CA 1
ATOM 7462 C C . ASN A 1 952 ? 21.934 -62.797 -45.907 1.00 25.53 952 ASN A C 1
ATOM 7464 O O . ASN A 1 952 ? 22.907 -63.540 -45.961 1.00 25.53 952 ASN A O 1
ATOM 7468 N N . PHE A 1 953 ? 21.160 -62.536 -46.973 1.00 22.94 953 PHE A N 1
ATOM 7469 C CA . PHE A 1 953 ? 21.622 -62.563 -48.380 1.00 22.94 953 PHE A CA 1
ATOM 7470 C C . PHE A 1 953 ? 20.683 -61.736 -49.295 1.00 22.94 953 PHE A C 1
ATOM 7472 O O . PHE A 1 953 ? 19.613 -61.322 -48.849 1.00 22.94 953 PHE A O 1
ATOM 7479 N N . SER A 1 954 ? 21.095 -61.436 -50.540 1.00 23.19 954 SER A N 1
ATOM 7480 C CA . SER A 1 954 ? 20.542 -60.319 -51.340 1.00 23.19 954 SER A CA 1
ATOM 7481 C C . SER A 1 954 ? 20.512 -60.552 -52.866 1.00 23.19 954 SER A C 1
ATOM 7483 O O . SER A 1 954 ? 21.391 -61.237 -53.381 1.00 23.19 954 SER A O 1
ATOM 7485 N N . LEU A 1 955 ? 19.635 -59.799 -53.567 1.00 24.36 955 LEU A N 1
ATOM 7486 C CA . LEU A 1 955 ? 19.666 -59.458 -55.021 1.00 24.36 955 LEU A CA 1
ATOM 7487 C C . LEU A 1 955 ? 19.376 -60.617 -56.017 1.00 24.36 955 LEU A C 1
ATOM 7489 O O . LEU A 1 955 ? 19.319 -61.759 -55.562 1.00 24.36 955 LEU A O 1
ATOM 7493 N N . PRO A 1 956 ? 19.141 -60.385 -57.345 1.00 30.33 956 PRO A N 1
ATOM 7494 C CA . PRO A 1 956 ? 19.280 -59.166 -58.193 1.00 30.33 956 PRO A CA 1
ATOM 7495 C C . PRO A 1 956 ? 17.975 -58.688 -58.907 1.00 30.33 956 PRO A C 1
ATOM 7497 O O . PRO A 1 956 ? 16.932 -59.303 -58.725 1.00 30.33 956 PRO A O 1
ATOM 7500 N N . GLY A 1 957 ? 17.933 -57.629 -59.748 1.00 26.16 957 GLY A N 1
ATOM 7501 C CA . GLY A 1 957 ? 18.907 -56.552 -60.071 1.00 26.16 957 GLY A CA 1
ATOM 7502 C C . GLY A 1 957 ? 18.706 -55.866 -61.461 1.00 26.16 957 GLY A C 1
ATOM 7503 O O . GLY A 1 957 ? 17.935 -56.381 -62.263 1.00 26.16 957 GLY A O 1
ATOM 7504 N N . ILE A 1 958 ? 19.474 -54.777 -61.736 1.00 27.92 958 ILE A N 1
ATOM 7505 C CA . ILE A 1 958 ? 19.660 -54.017 -63.028 1.00 27.92 958 ILE A CA 1
ATOM 7506 C C . ILE A 1 958 ? 18.458 -53.135 -63.481 1.00 27.92 958 ILE A C 1
ATOM 7508 O O . ILE A 1 958 ? 17.330 -53.600 -63.422 1.00 27.92 958 ILE A O 1
ATOM 7512 N N . GLU A 1 959 ? 18.553 -51.897 -64.019 1.00 24.75 959 GLU A N 1
ATOM 7513 C CA . GLU A 1 959 ? 19.502 -50.739 -63.925 1.00 24.75 959 GLU A CA 1
ATOM 7514 C C . GLU A 1 959 ? 18.608 -49.445 -63.810 1.00 24.75 959 GLU A C 1
ATOM 7516 O O . GLU A 1 959 ? 17.714 -49.501 -62.974 1.00 24.75 959 GLU A O 1
ATOM 7521 N N . ILE A 1 960 ? 18.623 -48.266 -64.480 1.00 25.19 960 ILE A N 1
ATOM 7522 C CA . ILE A 1 960 ? 19.390 -47.495 -65.508 1.00 25.19 960 ILE A CA 1
ATOM 7523 C C . ILE A 1 960 ? 19.172 -45.985 -65.154 1.00 25.19 960 ILE A C 1
ATOM 7525 O O . ILE A 1 960 ? 18.055 -45.646 -64.772 1.00 25.19 960 ILE A O 1
ATOM 7529 N N . LYS A 1 961 ? 20.042 -44.967 -65.338 1.00 24.86 961 LYS A N 1
ATOM 7530 C CA . LYS A 1 961 ? 21.520 -44.823 -65.370 1.00 24.86 961 LYS A CA 1
ATOM 7531 C C . LYS A 1 961 ? 21.900 -43.313 -65.501 1.00 24.86 961 LYS A C 1
ATOM 7533 O O . LYS A 1 961 ? 21.504 -42.707 -66.496 1.00 24.86 961 LYS A O 1
ATOM 7538 N N . PRO A 1 962 ? 22.647 -42.682 -64.567 1.00 36.19 962 PRO A N 1
ATOM 7539 C CA . PRO A 1 962 ? 22.995 -41.242 -64.603 1.00 36.19 962 PRO A CA 1
ATOM 7540 C C . PRO A 1 962 ? 24.498 -40.947 -64.876 1.00 36.19 962 PRO A C 1
ATOM 7542 O O . PRO A 1 962 ? 25.301 -41.881 -64.909 1.00 36.19 962 PRO A O 1
ATOM 7545 N N . PRO A 1 963 ? 24.909 -39.661 -64.997 1.00 33.81 963 PRO A N 1
ATOM 7546 C CA . PRO A 1 963 ? 26.310 -39.225 -64.851 1.00 33.81 963 PRO A CA 1
ATOM 7547 C C . PRO A 1 963 ? 26.564 -38.150 -63.740 1.00 33.81 963 PRO A C 1
ATOM 7549 O O . PRO A 1 963 ? 25.604 -37.529 -63.282 1.00 33.81 963 PRO A O 1
ATOM 7552 N N . PRO A 1 964 ? 27.825 -37.920 -63.282 1.00 44.31 964 PRO A N 1
ATOM 7553 C CA . PRO A 1 964 ? 28.145 -37.274 -61.984 1.00 44.31 964 PRO A CA 1
ATOM 7554 C C . PRO A 1 964 ? 29.186 -36.115 -62.052 1.00 44.31 964 PRO A C 1
ATOM 7556 O O . PRO A 1 964 ? 29.576 -35.734 -63.147 1.00 44.31 964 PRO A O 1
ATOM 7559 N N . VAL A 1 965 ? 29.687 -35.625 -60.893 1.00 25.19 965 VAL A N 1
ATOM 7560 C CA . VAL A 1 965 ? 31.125 -35.355 -60.558 1.00 25.19 965 VAL A CA 1
ATOM 7561 C C . VAL A 1 965 ? 31.302 -35.155 -59.019 1.00 25.19 965 VAL A C 1
ATOM 7563 O O . VAL A 1 965 ? 30.360 -34.780 -58.326 1.00 25.19 965 VAL A O 1
ATOM 7566 N N . THR A 1 966 ? 32.495 -35.479 -58.494 1.00 23.14 966 THR A N 1
ATOM 7567 C CA . THR A 1 966 ? 32.984 -35.571 -57.080 1.00 23.14 966 THR A CA 1
ATOM 7568 C C . THR A 1 966 ? 33.923 -34.365 -56.710 1.00 23.14 966 THR A C 1
ATOM 7570 O O . THR A 1 966 ? 33.929 -33.448 -57.533 1.00 23.14 966 THR A O 1
ATOM 7573 N N . PRO A 1 967 ? 34.699 -34.234 -55.576 1.00 35.69 967 PRO A N 1
ATOM 7574 C CA . PRO A 1 967 ? 35.243 -35.225 -54.610 1.00 35.69 967 PRO A CA 1
ATOM 7575 C C . PRO A 1 967 ? 35.331 -34.810 -53.102 1.00 35.69 967 PRO A C 1
ATOM 7577 O O . PRO A 1 967 ? 34.555 -33.984 -52.628 1.00 35.69 967 PRO A O 1
ATOM 7580 N N . GLN A 1 968 ? 36.222 -35.468 -52.331 1.00 23.08 968 GLN A N 1
ATOM 7581 C CA . GLN A 1 968 ? 36.295 -35.548 -50.854 1.00 23.08 968 GLN A CA 1
ATOM 7582 C C . GLN A 1 968 ? 37.744 -35.895 -50.375 1.00 23.08 968 GLN A C 1
ATOM 7584 O O . GLN A 1 968 ? 38.508 -36.393 -51.197 1.00 23.08 968 GLN A O 1
ATOM 7589 N N . VAL A 1 969 ? 38.058 -35.732 -49.065 1.00 26.91 969 VAL A N 1
ATOM 7590 C CA . VAL A 1 969 ? 39.253 -36.219 -48.278 1.00 26.91 969 VAL A CA 1
ATOM 7591 C C . VAL A 1 969 ? 40.674 -35.720 -48.688 1.00 26.91 969 VAL A C 1
ATOM 7593 O O . VAL A 1 969 ? 40.807 -35.162 -49.769 1.00 26.91 969 VAL A O 1
ATOM 7596 N N . VAL A 1 970 ? 41.773 -35.778 -47.891 1.00 28.11 970 VAL A N 1
ATOM 7597 C CA . VAL A 1 970 ? 42.150 -36.384 -46.565 1.00 28.11 970 VAL A CA 1
ATOM 7598 C C . VAL A 1 970 ? 43.262 -35.547 -45.844 1.00 28.11 970 VAL A C 1
ATOM 7600 O O . VAL A 1 970 ? 43.940 -34.794 -46.530 1.00 28.11 970 VAL A O 1
ATOM 7603 N N . ASP A 1 971 ? 43.482 -35.777 -44.527 1.00 24.89 971 ASP A N 1
ATOM 7604 C CA . ASP A 1 971 ? 44.761 -35.768 -43.737 1.00 24.89 971 ASP A CA 1
ATOM 7605 C C . ASP A 1 971 ? 45.772 -34.581 -43.764 1.00 24.89 971 ASP A C 1
ATOM 7607 O O . ASP A 1 971 ? 45.649 -33.658 -44.558 1.00 24.89 971 ASP A O 1
ATOM 7611 N N . LEU A 1 972 ? 46.866 -34.541 -42.971 1.00 25.78 972 LEU A N 1
ATOM 7612 C CA . LEU A 1 972 ? 47.147 -34.722 -41.516 1.00 25.78 972 LEU A CA 1
ATOM 7613 C C . LEU A 1 972 ? 48.549 -34.095 -41.236 1.00 25.78 972 LEU A C 1
ATOM 7615 O O . LEU A 1 972 ? 49.321 -33.918 -42.169 1.00 25.78 972 LEU A O 1
ATOM 7619 N N . LEU A 1 973 ? 48.865 -33.780 -39.967 1.00 26.28 973 LEU A N 1
ATOM 7620 C CA . LEU A 1 973 ? 50.201 -33.469 -39.384 1.00 26.28 973 LEU A CA 1
ATOM 7621 C C . LEU A 1 973 ? 51.367 -33.020 -40.307 1.00 26.28 973 LEU A C 1
ATOM 7623 O O . LEU A 1 973 ? 52.021 -33.855 -40.922 1.00 26.28 973 LEU A O 1
ATOM 7627 N N . ASP A 1 974 ? 51.791 -31.757 -40.171 1.00 24.20 974 ASP A N 1
ATOM 7628 C CA . ASP A 1 974 ? 53.113 -31.428 -39.588 1.00 24.20 974 ASP A CA 1
ATOM 7629 C C . ASP A 1 974 ? 53.112 -29.970 -39.064 1.00 24.20 974 ASP A C 1
ATOM 7631 O O . ASP A 1 974 ? 52.177 -29.211 -39.337 1.00 24.20 974 ASP A O 1
ATOM 7635 N N . GLY A 1 975 ? 54.131 -29.552 -38.307 1.00 31.23 975 GLY A N 1
ATOM 7636 C CA . GLY A 1 975 ? 54.290 -28.155 -37.903 1.00 31.23 975 GLY A CA 1
ATOM 7637 C C . GLY A 1 975 ? 55.618 -27.825 -37.222 1.00 31.23 975 GLY A C 1
ATOM 7638 O O . GLY A 1 975 ? 55.922 -28.353 -36.156 1.00 31.23 975 GLY A O 1
ATOM 7639 N N . LEU A 1 976 ? 56.365 -26.869 -37.789 1.00 24.47 976 LEU A N 1
ATOM 7640 C CA . LEU A 1 976 ? 57.551 -26.251 -37.179 1.00 24.47 976 LEU A CA 1
ATOM 7641 C C . LEU A 1 976 ? 57.892 -24.890 -37.827 1.00 24.47 976 LEU A C 1
ATOM 7643 O O . LEU A 1 976 ? 57.436 -24.566 -38.919 1.00 24.47 976 LEU A O 1
ATOM 7647 N N . SER A 1 977 ? 58.756 -24.124 -37.150 1.00 23.75 977 SER A N 1
ATOM 7648 C CA . SER A 1 977 ? 59.501 -22.942 -37.641 1.00 23.75 977 SER A CA 1
ATOM 7649 C C . SER A 1 977 ? 58.731 -21.735 -38.224 1.00 23.75 977 SER A C 1
ATOM 7651 O O . SER A 1 977 ? 58.381 -21.650 -39.395 1.00 23.75 977 SER A O 1
ATOM 7653 N N . SER A 1 978 ? 58.653 -20.712 -37.376 1.00 26.80 978 SER A N 1
ATOM 7654 C CA . SER A 1 978 ? 58.546 -19.273 -37.661 1.00 26.80 978 SER A CA 1
ATOM 7655 C C . SER A 1 978 ? 59.179 -18.726 -38.957 1.00 26.80 978 SER A C 1
ATOM 7657 O O . SER A 1 978 ? 60.371 -18.920 -39.196 1.00 26.80 978 SER A O 1
ATOM 7659 N N . SER A 1 979 ? 58.463 -17.819 -39.634 1.00 22.97 979 SER A N 1
ATOM 7660 C CA . SER A 1 979 ? 59.043 -16.582 -40.196 1.00 22.97 979 SER A CA 1
ATOM 7661 C C . SER A 1 979 ? 57.978 -15.477 -40.334 1.00 22.97 979 SER A C 1
ATOM 7663 O O . SER A 1 979 ? 56.781 -15.758 -40.386 1.00 22.97 979 SER A O 1
ATOM 7665 N N . THR A 1 980 ? 58.404 -14.212 -40.319 1.00 26.17 980 THR A N 1
ATOM 7666 C CA . THR A 1 980 ? 57.522 -13.031 -40.277 1.00 26.17 980 THR A CA 1
ATOM 7667 C C . THR A 1 980 ? 57.073 -12.581 -41.668 1.00 26.17 980 THR A C 1
ATOM 7669 O O . THR A 1 980 ? 57.911 -12.349 -42.534 1.00 26.17 980 THR A O 1
ATOM 7672 N N . SER A 1 981 ? 55.778 -12.305 -41.846 1.00 24.11 981 SER A N 1
ATOM 7673 C CA . SER A 1 981 ? 55.287 -11.340 -42.846 1.00 24.11 981 SER A CA 1
ATOM 7674 C C . SER A 1 981 ? 53.966 -10.699 -42.393 1.00 24.11 981 SER A C 1
ATOM 7676 O O . SER A 1 981 ? 53.254 -11.246 -41.550 1.00 24.11 981 SER A O 1
ATOM 7678 N N . LEU A 1 982 ? 53.685 -9.495 -42.895 1.00 26.39 982 LEU A N 1
ATOM 7679 C CA . LEU A 1 982 ? 52.477 -8.714 -42.602 1.00 26.39 982 LEU A CA 1
ATOM 7680 C C . LEU A 1 982 ? 51.376 -9.032 -43.635 1.00 26.39 982 LEU A C 1
ATOM 7682 O O . LEU A 1 982 ? 51.711 -9.272 -44.794 1.00 26.39 982 LEU A O 1
ATOM 7686 N N . PRO A 1 983 ? 50.079 -8.973 -43.279 1.00 31.83 983 PRO A N 1
ATOM 7687 C CA . PRO A 1 983 ? 49.005 -8.881 -44.264 1.00 31.83 983 PRO A CA 1
ATOM 7688 C C . PRO A 1 983 ? 48.899 -7.437 -44.783 1.00 31.83 983 PRO A C 1
ATOM 7690 O O . PRO A 1 983 ? 48.727 -6.511 -43.989 1.00 31.83 983 PRO A O 1
ATOM 7693 N N . ASP A 1 984 ? 48.993 -7.261 -46.101 1.00 27.16 984 ASP A N 1
ATOM 7694 C CA . ASP A 1 984 ? 49.000 -5.952 -46.769 1.00 27.16 984 ASP A CA 1
ATOM 7695 C C . ASP A 1 984 ? 47.646 -5.209 -46.778 1.00 27.16 984 ASP A C 1
ATOM 7697 O O . ASP A 1 984 ? 46.570 -5.770 -46.547 1.00 27.16 984 ASP A O 1
ATOM 7701 N N . GLU A 1 985 ? 47.714 -3.907 -47.067 1.00 35.31 985 GLU A N 1
ATOM 7702 C CA . GLU A 1 985 ? 46.571 -2.989 -47.137 1.00 35.31 985 GLU A CA 1
ATOM 7703 C C . GLU A 1 985 ? 45.778 -3.050 -48.472 1.00 35.31 985 GLU A C 1
ATOM 7705 O O . GLU A 1 985 ? 46.148 -3.715 -49.434 1.00 35.31 985 GLU A O 1
ATOM 7710 N N . ASN A 1 986 ? 44.720 -2.226 -48.564 1.00 35.84 986 ASN A N 1
ATOM 7711 C CA . ASN A 1 986 ? 44.025 -1.802 -49.797 1.00 35.84 986 ASN A CA 1
ATOM 7712 C C . ASN A 1 986 ? 43.020 -2.770 -50.460 1.00 35.84 986 ASN A C 1
ATOM 7714 O O . ASN A 1 986 ? 43.085 -3.057 -51.655 1.00 35.84 986 ASN A O 1
ATOM 7718 N N . ALA A 1 987 ? 41.938 -3.093 -49.744 1.00 41.22 987 ALA A N 1
ATOM 7719 C CA . ALA A 1 987 ? 40.665 -3.436 -50.389 1.00 41.22 987 ALA A CA 1
ATOM 7720 C C . ALA A 1 987 ? 40.023 -2.181 -51.033 1.00 41.22 987 ALA A C 1
ATOM 7722 O O . ALA A 1 987 ? 39.349 -1.393 -50.362 1.00 41.22 987 ALA A O 1
ATOM 7723 N N . ALA A 1 988 ? 40.243 -1.975 -52.335 1.00 51.91 988 ALA A N 1
ATOM 7724 C CA . ALA A 1 988 ? 39.686 -0.845 -53.080 1.00 51.91 988 ALA A CA 1
ATOM 7725 C C . ALA A 1 988 ? 38.188 -1.040 -53.396 1.00 51.91 988 ALA A C 1
ATOM 7727 O O . ALA A 1 988 ? 37.803 -1.944 -54.135 1.00 51.91 988 ALA A O 1
ATOM 7728 N N . TYR A 1 989 ? 37.332 -0.162 -52.866 1.00 68.31 989 TYR A N 1
ATOM 7729 C CA . TYR A 1 989 ? 35.898 -0.152 -53.178 1.00 68.31 989 TYR A CA 1
ATOM 7730 C C . TYR A 1 989 ? 35.642 0.446 -54.575 1.00 68.31 989 TYR A C 1
ATOM 7732 O O . TYR A 1 989 ? 36.252 1.465 -54.914 1.00 68.31 989 TYR A O 1
ATOM 7740 N N . PRO A 1 990 ? 34.711 -0.109 -55.375 1.00 73.25 990 PRO A N 1
ATOM 7741 C CA . PRO A 1 990 ? 34.427 0.399 -56.713 1.00 73.25 990 PRO A CA 1
ATOM 7742 C C . PRO A 1 990 ? 33.782 1.793 -56.678 1.00 73.25 990 PRO A C 1
ATOM 7744 O O . PRO A 1 990 ? 32.856 2.054 -55.907 1.00 73.25 990 PRO A O 1
ATOM 7747 N N . THR A 1 991 ? 34.246 2.674 -57.565 1.00 77.12 991 THR A N 1
ATOM 7748 C CA . THR A 1 991 ? 33.631 3.983 -57.827 1.00 77.12 991 THR A CA 1
ATOM 7749 C C . THR A 1 991 ? 32.242 3.798 -58.438 1.00 77.12 991 THR A C 1
ATOM 7751 O O . THR A 1 991 ? 32.094 3.069 -59.418 1.00 77.12 991 THR A O 1
ATOM 7754 N N . ILE A 1 992 ? 31.228 4.488 -57.907 1.00 84.75 992 ILE A N 1
ATOM 7755 C CA . ILE A 1 992 ? 29.860 4.467 -58.452 1.00 84.75 992 ILE A CA 1
ATOM 7756 C C . ILE A 1 992 ? 29.512 5.792 -59.133 1.00 84.75 992 ILE A C 1
ATOM 7758 O O . ILE A 1 992 ? 29.870 6.865 -58.644 1.00 84.75 992 ILE A O 1
ATOM 7762 N N . THR A 1 993 ? 28.733 5.742 -60.215 1.00 82.81 993 THR A N 1
ATOM 7763 C CA . THR A 1 993 ? 27.987 6.919 -60.685 1.00 82.81 993 THR A CA 1
ATOM 7764 C C . THR A 1 993 ? 26.800 7.117 -59.746 1.00 82.81 993 THR A C 1
ATOM 7766 O O . THR A 1 993 ? 25.871 6.311 -59.717 1.00 82.81 993 THR A O 1
ATOM 7769 N N . ALA A 1 994 ? 26.864 8.163 -58.927 1.00 78.69 994 ALA A N 1
ATOM 7770 C CA . ALA A 1 994 ? 25.890 8.445 -57.878 1.00 78.69 994 ALA A CA 1
ATOM 7771 C C . ALA A 1 994 ? 24.661 9.203 -58.408 1.00 78.69 994 ALA A C 1
ATOM 7773 O O . ALA A 1 994 ? 23.554 9.032 -57.901 1.00 78.69 994 ALA A O 1
ATOM 7774 N N . PHE A 1 995 ? 24.855 10.035 -59.433 1.00 83.31 995 PHE A N 1
ATOM 7775 C CA . PHE A 1 995 ? 23.805 10.791 -60.113 1.00 83.31 995 PHE A CA 1
ATOM 7776 C C . PHE A 1 995 ? 24.274 11.170 -61.522 1.00 83.31 995 PHE A C 1
ATOM 7778 O O . PHE A 1 995 ? 25.457 11.445 -61.727 1.00 83.31 995 PHE A O 1
ATOM 7785 N N . GLN A 1 996 ? 23.363 11.209 -62.491 1.00 82.62 996 GLN A N 1
ATOM 7786 C CA . GLN A 1 996 ? 23.634 11.757 -63.818 1.00 82.62 996 GLN A CA 1
ATOM 7787 C C . GLN A 1 996 ? 22.357 12.393 -64.373 1.00 82.62 996 GLN A C 1
ATOM 7789 O O . GLN A 1 996 ? 21.339 11.715 -64.505 1.00 82.62 996 GLN A O 1
ATOM 7794 N N . SER A 1 997 ? 22.431 13.678 -64.706 1.00 80.75 997 SER A N 1
ATOM 7795 C CA . SER A 1 997 ? 21.416 14.409 -65.465 1.00 80.75 997 SER A CA 1
ATOM 7796 C C . SER A 1 997 ? 21.886 14.652 -66.906 1.00 80.75 997 SER A C 1
ATOM 7798 O O . SER A 1 997 ? 22.924 14.140 -67.331 1.00 80.75 997 SER A O 1
ATOM 7800 N N . ALA A 1 998 ? 21.124 15.435 -67.675 1.00 74.50 998 ALA A N 1
ATOM 7801 C CA . ALA A 1 998 ? 21.533 15.873 -69.011 1.00 74.50 998 ALA A CA 1
ATOM 7802 C C . ALA A 1 998 ? 22.706 16.878 -68.985 1.00 74.50 998 ALA A C 1
ATOM 7804 O O . ALA A 1 998 ? 23.381 17.052 -69.994 1.00 74.50 998 ALA A O 1
ATOM 7805 N N . THR A 1 999 ? 22.951 17.535 -67.847 1.00 74.94 999 THR A N 1
ATOM 7806 C CA . THR A 1 999 ? 23.948 18.606 -67.686 1.00 74.94 999 THR A CA 1
ATOM 7807 C C . THR A 1 999 ? 25.117 18.222 -66.782 1.00 74.94 999 THR A C 1
ATOM 7809 O O . THR A 1 999 ? 26.196 18.789 -66.941 1.00 74.94 999 THR A O 1
ATOM 7812 N N . LEU A 1 1000 ? 24.954 17.278 -65.846 1.00 82.81 1000 LEU A N 1
ATOM 7813 C CA . LEU A 1 1000 ? 25.961 17.012 -64.811 1.00 82.81 1000 LEU A CA 1
ATOM 7814 C C . LEU A 1 1000 ? 26.027 15.522 -64.423 1.00 82.81 1000 LEU A C 1
ATOM 7816 O O . LEU A 1 1000 ? 25.010 14.889 -64.136 1.00 82.81 1000 LEU A O 1
ATOM 7820 N N . ARG A 1 1001 ? 27.243 14.958 -64.369 1.00 85.06 1001 ARG A N 1
ATOM 7821 C CA . ARG A 1 1001 ? 27.533 13.610 -63.836 1.00 85.06 1001 ARG A CA 1
ATOM 7822 C C . ARG A 1 1001 ? 28.269 13.701 -62.499 1.00 85.06 1001 ARG A C 1
ATOM 7824 O O . ARG A 1 1001 ? 29.229 14.456 -62.376 1.00 85.06 1001 ARG A O 1
ATOM 7831 N N . ILE A 1 1002 ? 27.854 12.890 -61.527 1.00 87.50 1002 ILE A N 1
ATOM 7832 C CA . ILE A 1 1002 ? 28.481 12.767 -60.207 1.00 87.50 1002 ILE A CA 1
ATOM 7833 C C . ILE A 1 1002 ? 28.993 11.342 -60.012 1.00 87.50 1002 ILE A C 1
ATOM 7835 O O . ILE A 1 1002 ? 28.213 10.387 -60.051 1.00 87.50 1002 ILE A O 1
ATOM 7839 N N . THR A 1 1003 ? 30.286 11.204 -59.737 1.00 87.50 1003 THR A N 1
ATOM 7840 C CA . THR A 1 1003 ? 30.939 9.930 -59.406 1.00 87.50 1003 THR A CA 1
ATOM 7841 C C . THR A 1 1003 ? 31.502 9.957 -57.989 1.00 87.50 1003 THR A C 1
ATOM 7843 O O . THR A 1 1003 ? 32.191 10.902 -57.604 1.00 87.50 1003 THR A O 1
ATOM 7846 N N . PHE A 1 1004 ? 31.192 8.928 -57.199 1.00 89.81 1004 PHE A N 1
ATOM 7847 C CA . PHE A 1 1004 ? 31.630 8.753 -55.811 1.00 89.81 1004 PHE A CA 1
ATOM 7848 C C . PHE A 1 1004 ? 32.656 7.623 -55.725 1.00 89.81 1004 PHE A C 1
ATOM 7850 O O . PHE A 1 1004 ? 32.365 6.496 -56.123 1.00 89.81 1004 PHE A O 1
ATOM 7857 N N . SER A 1 1005 ? 33.821 7.916 -55.152 1.00 86.75 1005 SER A N 1
ATOM 7858 C CA . SER A 1 1005 ? 34.836 6.927 -54.759 1.00 86.75 1005 SER A CA 1
ATOM 7859 C C . SER A 1 1005 ? 34.954 6.877 -53.233 1.00 86.75 1005 SER A C 1
ATOM 7861 O O . SER A 1 1005 ? 34.680 7.871 -52.558 1.00 86.75 1005 SER A O 1
ATOM 7863 N N . PHE A 1 1006 ? 35.329 5.724 -52.675 1.00 87.06 1006 PHE A N 1
ATOM 7864 C CA . PHE A 1 1006 ? 35.242 5.462 -51.234 1.00 87.06 1006 PHE A CA 1
ATOM 7865 C C . PHE A 1 1006 ? 36.601 5.089 -50.637 1.00 87.06 1006 PHE A C 1
ATOM 7867 O O . PHE A 1 1006 ? 37.329 4.274 -51.202 1.00 87.06 1006 PHE A O 1
ATOM 7874 N N . LYS A 1 1007 ? 36.913 5.637 -49.459 1.00 81.50 1007 LYS A N 1
ATOM 7875 C CA . LYS A 1 1007 ? 38.055 5.239 -48.624 1.00 81.50 1007 LYS A CA 1
ATOM 7876 C C . LYS A 1 1007 ? 37.590 5.070 -47.176 1.00 81.50 1007 LYS A C 1
ATOM 7878 O O . LYS A 1 1007 ? 36.905 5.943 -46.649 1.00 81.50 1007 LYS A O 1
ATOM 7883 N N . LYS A 1 1008 ? 37.966 3.972 -46.515 1.00 77.31 1008 LYS A N 1
ATOM 7884 C CA . LYS A 1 1008 ? 37.796 3.817 -45.058 1.00 77.31 1008 LYS A CA 1
ATOM 7885 C C . LYS A 1 1008 ? 39.073 4.232 -44.336 1.00 77.31 1008 LYS A C 1
ATOM 7887 O O . LYS A 1 1008 ? 40.161 4.046 -44.872 1.00 77.31 1008 LYS A O 1
ATOM 7892 N N . GLN A 1 1009 ? 38.942 4.783 -43.130 1.00 70.38 1009 GLN A N 1
ATOM 7893 C CA . GLN A 1 1009 ? 40.101 5.087 -42.287 1.00 70.38 1009 GLN A CA 1
ATOM 7894 C C . GLN A 1 1009 ? 40.571 3.819 -41.547 1.00 70.38 1009 GLN A C 1
ATOM 7896 O O . GLN A 1 1009 ? 39.734 3.133 -40.945 1.00 70.38 1009 GLN A O 1
ATOM 7901 N N . PRO A 1 1010 ? 41.884 3.511 -41.526 1.00 57.81 1010 PRO A N 1
ATOM 7902 C CA . PRO A 1 1010 ? 42.427 2.463 -40.667 1.00 57.81 1010 PRO A CA 1
ATOM 7903 C C . PRO A 1 1010 ? 42.017 2.684 -39.202 1.00 57.81 1010 PRO A C 1
ATOM 7905 O O . PRO A 1 1010 ? 42.019 3.808 -38.702 1.00 57.81 1010 PRO A O 1
ATOM 7908 N N . GLY A 1 1011 ? 41.616 1.614 -38.513 1.00 63.41 1011 GLY A N 1
ATOM 7909 C CA . GLY A 1 1011 ? 41.206 1.659 -37.103 1.00 63.41 1011 GLY A CA 1
ATOM 7910 C C . GLY A 1 1011 ? 39.764 2.113 -36.811 1.00 63.41 1011 GLY A C 1
ATOM 7911 O O . GLY A 1 1011 ? 39.330 1.980 -35.668 1.00 63.41 1011 GLY A O 1
ATOM 7912 N N . LYS A 1 1012 ? 38.980 2.583 -37.797 1.00 71.31 1012 LYS A N 1
ATOM 7913 C CA . LYS A 1 1012 ? 37.560 2.960 -37.604 1.00 71.31 1012 LYS A CA 1
ATOM 7914 C C . LYS A 1 1012 ? 36.636 2.380 -38.692 1.00 71.31 1012 LYS A C 1
ATOM 7916 O O . LYS A 1 1012 ? 36.326 3.068 -39.664 1.00 71.31 1012 LYS A O 1
ATOM 7921 N N . PRO A 1 1013 ? 36.076 1.166 -38.529 1.00 66.50 1013 PRO A N 1
ATOM 7922 C CA . PRO A 1 1013 ? 35.205 0.565 -39.550 1.00 66.50 1013 PRO A CA 1
ATOM 7923 C C . PRO A 1 1013 ? 33.884 1.324 -39.793 1.00 66.50 1013 PRO A C 1
ATOM 7925 O O . PRO A 1 1013 ? 33.248 1.112 -40.827 1.00 66.50 1013 PRO A O 1
ATOM 7928 N N . GLN A 1 1014 ? 33.484 2.204 -38.865 1.00 73.69 1014 GLN A N 1
ATOM 7929 C CA . GLN A 1 1014 ? 32.256 3.011 -38.906 1.00 73.69 1014 GLN A CA 1
ATOM 7930 C C . GLN A 1 1014 ? 32.408 4.368 -39.624 1.00 73.69 1014 GLN A C 1
ATOM 7932 O O . GLN A 1 1014 ? 31.396 5.044 -39.822 1.00 73.69 1014 GLN A O 1
ATOM 7937 N N . GLU A 1 1015 ? 33.631 4.792 -39.976 1.00 82.44 1015 GLU A N 1
ATOM 7938 C CA . GLU A 1 1015 ? 33.900 6.079 -40.636 1.00 82.44 1015 GLU A CA 1
ATOM 7939 C C . GLU A 1 1015 ? 34.373 5.860 -42.084 1.00 82.44 1015 GLU A C 1
ATOM 7941 O O . GLU A 1 1015 ? 35.418 5.258 -42.344 1.00 82.44 1015 GLU A O 1
ATOM 7946 N N . THR A 1 1016 ? 33.576 6.358 -43.030 1.00 83.12 1016 THR A N 1
ATOM 7947 C CA . THR A 1 1016 ? 33.775 6.216 -44.477 1.00 83.12 1016 THR A CA 1
ATOM 7948 C C . THR A 1 1016 ? 33.922 7.605 -45.098 1.00 83.12 1016 THR A C 1
ATOM 7950 O O . THR A 1 1016 ? 33.002 8.421 -45.032 1.00 83.12 1016 THR A O 1
ATOM 7953 N N . THR A 1 1017 ? 35.061 7.869 -45.736 1.00 86.50 1017 THR A N 1
ATOM 7954 C CA . THR A 1 1017 ? 35.283 9.061 -46.560 1.00 86.50 1017 THR A CA 1
ATOM 7955 C C . THR A 1 1017 ? 34.793 8.793 -47.982 1.00 86.50 1017 THR A C 1
ATOM 7957 O O . THR A 1 1017 ? 35.173 7.801 -48.609 1.00 86.50 1017 THR A O 1
ATOM 7960 N N . ILE A 1 1018 ? 33.949 9.685 -48.497 1.00 88.69 1018 ILE A N 1
ATOM 7961 C CA . ILE A 1 1018 ? 33.434 9.663 -49.866 1.00 88.69 1018 ILE A CA 1
ATOM 7962 C C . ILE A 1 1018 ? 34.030 10.853 -50.611 1.00 88.69 1018 ILE A C 1
ATOM 7964 O O . ILE A 1 1018 ? 33.783 12.000 -50.245 1.00 88.69 1018 ILE A O 1
ATOM 7968 N N . ASN A 1 1019 ? 34.772 10.586 -51.681 1.00 88.06 1019 ASN A N 1
ATOM 7969 C CA . ASN A 1 1019 ? 35.249 11.617 -52.592 1.00 88.06 1019 ASN A CA 1
ATOM 7970 C C . ASN A 1 1019 ? 34.277 11.706 -53.771 1.00 88.06 1019 ASN A C 1
ATOM 7972 O O . ASN A 1 1019 ? 34.236 10.811 -54.624 1.00 88.06 1019 ASN A O 1
ATOM 7976 N N . ALA A 1 1020 ? 33.494 12.783 -53.802 1.00 88.19 1020 ALA A N 1
ATOM 7977 C CA . ALA A 1 1020 ? 32.635 13.136 -54.920 1.00 88.19 1020 ALA A CA 1
ATOM 7978 C C . ALA A 1 1020 ? 33.438 13.881 -55.994 1.00 88.19 1020 ALA A C 1
ATOM 7980 O O . ALA A 1 1020 ? 34.240 14.760 -55.685 1.00 88.19 1020 ALA A O 1
ATOM 7981 N N . SER A 1 1021 ? 33.191 13.542 -57.256 1.00 87.75 1021 SER A N 1
ATOM 7982 C CA . SER A 1 1021 ? 33.694 14.249 -58.436 1.00 87.75 1021 SER A CA 1
ATOM 7983 C C . SER A 1 1021 ? 32.513 14.649 -59.320 1.00 87.75 1021 SER A C 1
ATOM 7985 O O . SER A 1 1021 ? 31.675 13.815 -59.668 1.00 87.75 1021 SER A O 1
ATOM 7987 N N . PHE A 1 1022 ? 32.430 15.935 -59.648 1.00 88.31 1022 PHE A N 1
ATOM 7988 C CA . PHE A 1 1022 ? 31.375 16.547 -60.449 1.00 88.31 1022 PHE A CA 1
ATOM 7989 C C . PHE A 1 1022 ? 31.930 16.866 -61.838 1.00 88.31 1022 PHE A C 1
ATOM 7991 O O . PHE A 1 1022 ? 32.911 17.596 -61.960 1.00 88.31 1022 PHE A O 1
ATOM 7998 N N . THR A 1 1023 ? 31.310 16.321 -62.883 1.00 84.31 1023 THR A N 1
ATOM 7999 C CA . THR A 1 1023 ? 31.708 16.525 -64.283 1.00 84.31 1023 THR A CA 1
ATOM 8000 C C . THR A 1 1023 ? 30.586 17.225 -65.037 1.00 84.31 1023 THR A C 1
ATOM 8002 O O . THR A 1 1023 ? 29.449 16.745 -65.042 1.00 84.31 1023 THR A O 1
ATOM 8005 N N . ASN A 1 1024 ? 30.904 18.344 -65.687 1.00 84.94 1024 ASN A N 1
ATOM 8006 C CA . ASN A 1 1024 ? 29.973 19.063 -66.551 1.00 84.94 1024 ASN A CA 1
ATOM 8007 C C . ASN A 1 1024 ? 29.826 18.346 -67.902 1.00 84.94 1024 ASN A C 1
ATOM 8009 O O . ASN A 1 1024 ? 30.826 18.034 -68.554 1.00 84.94 1024 ASN A O 1
ATOM 8013 N N . LEU A 1 1025 ? 28.582 18.104 -68.314 1.00 79.69 1025 LEU A N 1
ATOM 8014 C CA . LEU A 1 1025 ? 28.217 17.541 -69.617 1.00 79.69 1025 LEU A CA 1
ATOM 8015 C C . LEU A 1 1025 ? 27.668 18.609 -70.582 1.00 79.69 1025 LEU A C 1
ATOM 8017 O O . LEU A 1 1025 ? 27.453 18.311 -71.754 1.00 79.69 1025 LEU A O 1
ATOM 8021 N N . ALA A 1 1026 ? 27.447 19.842 -70.115 1.00 72.88 1026 ALA A N 1
ATOM 8022 C CA . ALA A 1 1026 ? 27.006 20.953 -70.948 1.00 72.88 1026 ALA A CA 1
ATOM 8023 C C . ALA A 1 1026 ? 28.165 21.602 -71.733 1.00 72.88 1026 ALA A C 1
ATOM 8025 O O . ALA A 1 1026 ? 29.328 21.603 -71.320 1.00 72.88 1026 ALA A O 1
ATOM 8026 N N . THR A 1 1027 ? 27.811 22.232 -72.854 1.00 70.62 1027 THR A N 1
ATOM 8027 C CA . THR A 1 1027 ? 28.703 23.061 -73.686 1.00 70.62 1027 THR A CA 1
ATOM 8028 C C . THR A 1 1027 ? 29.007 24.434 -73.074 1.00 70.62 1027 THR A C 1
ATOM 8030 O O . THR A 1 1027 ? 29.876 25.149 -73.564 1.00 70.62 1027 THR A O 1
ATOM 8033 N N . THR A 1 1028 ? 28.316 24.804 -71.994 1.00 76.62 1028 THR A N 1
ATOM 8034 C CA . THR A 1 1028 ? 28.490 26.050 -71.236 1.00 76.62 1028 THR A CA 1
ATOM 8035 C C . THR A 1 1028 ? 29.057 25.758 -69.850 1.00 76.62 1028 THR A C 1
ATOM 8037 O O . THR A 1 1028 ? 28.690 24.759 -69.227 1.00 76.62 1028 THR A O 1
ATOM 8040 N N . ALA A 1 1029 ? 29.912 26.641 -69.331 1.00 78.81 1029 ALA A N 1
ATOM 8041 C CA . ALA A 1 1029 ? 30.374 26.552 -67.947 1.00 78.81 1029 ALA A CA 1
ATOM 8042 C C . ALA A 1 1029 ? 29.217 26.800 -66.959 1.00 78.81 1029 ALA A C 1
ATOM 8044 O O . ALA A 1 1029 ? 28.326 27.605 -67.235 1.00 78.81 1029 ALA A O 1
ATOM 8045 N N . LEU A 1 1030 ? 29.246 26.123 -65.809 1.00 80.06 1030 LEU A N 1
ATOM 8046 C CA . LEU A 1 1030 ? 28.284 26.314 -64.720 1.00 80.06 1030 LEU A CA 1
ATOM 8047 C C . LEU A 1 1030 ? 28.945 27.160 -63.625 1.00 80.06 1030 LEU A C 1
ATOM 8049 O O . LEU A 1 1030 ? 30.051 26.839 -63.179 1.00 80.06 1030 LEU A O 1
ATOM 8053 N N . THR A 1 1031 ? 28.283 28.228 -63.186 1.00 80.75 1031 THR A N 1
ATOM 8054 C CA . THR A 1 1031 ? 28.765 29.120 -62.114 1.00 80.75 1031 THR A CA 1
ATOM 8055 C C . THR A 1 1031 ? 27.931 28.965 -60.841 1.00 80.75 1031 THR A C 1
ATOM 8057 O O . THR A 1 1031 ? 26.875 28.333 -60.860 1.00 80.75 1031 THR A O 1
ATOM 8060 N N . ASP A 1 1032 ? 28.422 29.497 -59.718 1.00 81.44 1032 ASP A N 1
ATOM 8061 C CA . ASP A 1 1032 ? 27.794 29.407 -58.391 1.00 81.44 1032 ASP A CA 1
ATOM 8062 C C . ASP A 1 1032 ? 27.375 27.974 -57.993 1.00 81.44 1032 ASP A C 1
ATOM 8064 O O . ASP A 1 1032 ? 26.309 27.756 -57.413 1.00 81.44 1032 ASP A O 1
ATOM 8068 N N . PHE A 1 1033 ? 28.209 26.975 -58.314 1.00 83.00 1033 PHE A N 1
ATOM 8069 C CA . PHE A 1 1033 ? 27.915 25.578 -57.996 1.00 83.00 1033 PHE A CA 1
ATOM 8070 C C . PHE A 1 1033 ? 27.972 25.330 -56.483 1.00 83.00 1033 PHE A C 1
ATOM 8072 O O . PHE A 1 1033 ? 29.028 25.423 -55.854 1.00 83.00 1033 PHE A O 1
ATOM 8079 N N . VAL A 1 1034 ? 26.830 24.952 -55.906 1.00 84.38 1034 VAL A N 1
ATOM 8080 C CA . VAL A 1 1034 ? 26.695 24.560 -54.499 1.00 84.38 1034 VAL A CA 1
ATOM 8081 C C . VAL A 1 1034 ? 26.050 23.181 -54.416 1.00 84.38 1034 VAL A C 1
ATOM 8083 O O . VAL A 1 1034 ? 24.908 22.981 -54.836 1.00 84.38 1034 VAL A O 1
ATOM 8086 N N . PHE A 1 1035 ? 26.773 22.236 -53.819 1.00 86.75 1035 PHE A N 1
ATOM 8087 C CA . PHE A 1 1035 ? 26.296 20.889 -53.519 1.00 86.75 1035 PHE A CA 1
ATOM 8088 C C . PHE A 1 1035 ? 25.858 20.777 -52.051 1.00 86.75 1035 PHE A C 1
ATOM 8090 O O . PHE A 1 1035 ? 26.581 21.158 -51.131 1.00 86.75 1035 PHE A O 1
ATOM 8097 N N . GLN A 1 1036 ? 24.663 20.231 -51.829 1.00 86.69 1036 GLN A N 1
ATOM 8098 C CA . GLN A 1 1036 ? 24.079 19.968 -50.516 1.00 86.69 1036 GLN A CA 1
ATOM 8099 C C . GLN A 1 1036 ? 23.695 18.489 -50.416 1.00 86.69 1036 GLN A C 1
ATOM 8101 O O . GLN A 1 1036 ? 23.055 17.947 -51.318 1.00 86.69 1036 GLN A O 1
ATOM 8106 N N . ALA A 1 1037 ? 24.018 17.847 -49.293 1.00 87.56 1037 ALA A N 1
ATOM 8107 C CA . ALA A 1 1037 ? 23.644 16.461 -49.022 1.00 87.56 1037 ALA A CA 1
ATOM 8108 C C . ALA A 1 1037 ? 22.986 16.305 -47.643 1.00 87.56 1037 ALA A C 1
ATOM 8110 O O . ALA A 1 1037 ? 23.335 16.992 -46.684 1.00 87.56 1037 ALA A O 1
ATOM 8111 N N . ALA A 1 1038 ? 22.029 15.383 -47.549 1.00 86.06 1038 ALA A N 1
ATOM 8112 C CA . ALA A 1 1038 ? 21.276 15.072 -46.339 1.00 86.06 1038 ALA A CA 1
ATOM 8113 C C . ALA A 1 1038 ? 21.173 13.554 -46.129 1.00 86.06 1038 ALA A C 1
ATOM 8115 O O . ALA A 1 1038 ? 20.917 12.796 -47.068 1.00 86.06 1038 ALA A O 1
ATOM 8116 N N . VAL A 1 1039 ? 21.333 13.115 -44.879 1.00 86.62 1039 VAL A N 1
ATOM 8117 C CA . VAL A 1 1039 ? 21.370 11.700 -44.472 1.00 86.62 1039 VAL A CA 1
ATOM 8118 C C . VAL A 1 1039 ? 20.338 11.390 -43.373 1.00 86.62 1039 VAL A C 1
ATOM 8120 O O . VAL A 1 1039 ? 19.899 12.296 -42.658 1.00 86.62 1039 VAL A O 1
ATOM 8123 N N . PRO A 1 1040 ? 19.914 10.121 -43.212 1.00 80.88 1040 PRO A N 1
ATOM 8124 C CA . PRO A 1 1040 ? 19.085 9.682 -42.090 1.00 80.88 1040 PRO A CA 1
ATOM 8125 C C . PRO A 1 1040 ? 19.729 9.928 -40.717 1.00 80.88 1040 PRO A C 1
ATOM 8127 O O . PRO A 1 1040 ? 20.938 9.818 -40.563 1.00 80.88 1040 PRO A O 1
ATOM 8130 N N . LYS A 1 1041 ? 18.906 10.129 -39.676 1.00 81.81 1041 LYS A N 1
ATOM 8131 C CA . LYS A 1 1041 ? 19.335 10.456 -38.293 1.00 81.81 1041 LYS A CA 1
ATOM 8132 C C . LYS A 1 1041 ? 20.279 9.456 -37.592 1.00 81.81 1041 LYS A C 1
ATOM 8134 O O . LYS A 1 1041 ? 20.706 9.737 -36.479 1.00 81.81 1041 LYS A O 1
ATOM 8139 N N . PHE A 1 1042 ? 20.546 8.287 -38.175 1.00 78.31 1042 PHE A N 1
ATOM 8140 C CA . PHE A 1 1042 ? 21.498 7.299 -37.642 1.00 78.31 1042 PHE A CA 1
ATOM 8141 C C . PHE A 1 1042 ? 22.895 7.399 -38.284 1.00 78.31 1042 PHE A C 1
ATOM 8143 O O . PHE A 1 1042 ? 23.784 6.629 -37.933 1.00 78.31 1042 PHE A O 1
ATOM 8150 N N . ILE A 1 1043 ? 23.082 8.350 -39.202 1.00 83.69 1043 ILE A N 1
ATOM 8151 C CA . ILE A 1 1043 ? 24.338 8.656 -39.881 1.00 83.69 1043 ILE A CA 1
ATOM 8152 C C . ILE A 1 1043 ? 24.685 10.120 -39.593 1.00 83.69 1043 ILE A C 1
ATOM 8154 O O . ILE A 1 1043 ? 23.826 10.997 -39.705 1.00 83.69 1043 ILE A O 1
ATOM 8158 N N . GLN A 1 1044 ? 25.941 10.390 -39.247 1.00 84.56 1044 GLN A N 1
ATOM 8159 C CA . GLN A 1 1044 ? 26.483 11.745 -39.178 1.00 84.56 1044 GLN A CA 1
ATOM 8160 C C . GLN A 1 1044 ? 27.237 12.051 -40.476 1.00 84.56 1044 GLN A C 1
ATOM 8162 O O . GLN A 1 1044 ? 27.974 11.208 -40.980 1.00 84.56 1044 GLN A O 1
ATOM 8167 N N . LEU A 1 1045 ? 27.034 13.250 -41.022 1.00 88.06 1045 LEU A N 1
ATOM 8168 C CA . LEU A 1 1045 ? 27.665 13.722 -42.254 1.00 88.06 1045 LEU A CA 1
ATOM 8169 C C . LEU A 1 1045 ? 28.448 15.006 -41.972 1.00 88.06 1045 LEU A C 1
ATOM 8171 O O . LEU A 1 1045 ? 27.940 15.909 -41.305 1.00 88.06 1045 LEU A O 1
ATOM 8175 N N . ARG A 1 1046 ? 29.656 15.095 -42.525 1.00 85.06 1046 ARG A N 1
ATOM 8176 C CA . ARG A 1 1046 ? 30.430 16.331 -42.683 1.00 85.06 1046 ARG A CA 1
ATOM 8177 C C . ARG A 1 1046 ? 30.745 16.505 -44.166 1.00 85.06 1046 ARG A C 1
ATOM 8179 O O . ARG A 1 1046 ? 31.077 15.527 -44.829 1.00 85.06 1046 ARG A O 1
ATOM 8186 N N . LEU A 1 1047 ? 30.612 17.727 -44.671 1.00 84.94 1047 LEU A N 1
ATOM 8187 C CA . LEU A 1 1047 ? 30.992 18.105 -46.031 1.00 84.94 1047 LEU A CA 1
ATOM 8188 C C . LEU A 1 1047 ? 32.154 19.088 -45.946 1.00 84.94 1047 LEU A C 1
ATOM 8190 O O . LEU A 1 1047 ? 32.037 20.108 -45.266 1.00 84.94 1047 LEU A O 1
ATOM 8194 N N . ASP A 1 1048 ? 33.235 18.786 -46.652 1.00 84.56 1048 ASP A N 1
ATOM 8195 C CA . ASP A 1 1048 ? 34.359 19.700 -46.834 1.00 84.56 1048 ASP A CA 1
ATOM 8196 C C . ASP A 1 1048 ? 34.036 20.695 -47.971 1.00 84.56 1048 ASP A C 1
ATOM 8198 O O . ASP A 1 1048 ? 33.133 20.429 -48.776 1.00 84.56 1048 ASP A O 1
ATOM 8202 N N . PRO A 1 1049 ? 34.703 21.860 -48.076 1.00 77.62 1049 PRO A N 1
ATOM 8203 C CA . PRO A 1 1049 ? 34.512 22.761 -49.214 1.00 77.62 1049 PRO A CA 1
ATOM 8204 C C . PRO A 1 1049 ? 34.904 22.088 -50.542 1.00 77.62 1049 PRO A C 1
ATOM 8206 O O . PRO A 1 1049 ? 35.853 21.306 -50.605 1.00 77.62 1049 PRO A O 1
ATOM 8209 N N . ALA A 1 1050 ? 34.170 22.395 -51.615 1.00 79.62 1050 ALA A N 1
ATOM 8210 C CA . ALA A 1 1050 ? 34.493 21.922 -52.962 1.00 79.62 1050 ALA A CA 1
ATOM 8211 C C . ALA A 1 1050 ? 35.720 22.656 -53.532 1.00 79.62 1050 ALA A C 1
ATOM 8213 O O . ALA A 1 1050 ? 35.944 23.827 -53.231 1.00 79.62 1050 ALA A O 1
ATOM 8214 N N . SER A 1 1051 ? 36.494 21.989 -54.393 1.00 79.12 1051 SER A N 1
ATOM 8215 C CA . SER A 1 1051 ? 37.751 22.531 -54.941 1.00 79.12 1051 SER A CA 1
ATOM 8216 C C . SER A 1 1051 ? 37.587 23.727 -55.892 1.00 79.12 1051 SER A C 1
ATOM 8218 O O . SER A 1 1051 ? 38.572 24.388 -56.203 1.00 79.12 1051 SER A O 1
ATOM 8220 N N . SER A 1 1052 ? 36.370 24.004 -56.369 1.00 78.00 1052 SER A N 1
ATOM 8221 C CA . SER A 1 1052 ? 36.008 25.203 -57.136 1.00 78.00 1052 SER A CA 1
ATOM 8222 C C . SER A 1 1052 ? 34.499 25.458 -57.032 1.00 78.00 1052 SER A C 1
ATOM 8224 O O . SER A 1 1052 ? 33.720 24.518 -56.869 1.00 78.00 1052 SER A O 1
ATOM 8226 N N . SER A 1 1053 ? 34.081 26.718 -57.169 1.00 76.75 1053 SER A N 1
ATOM 8227 C CA . SER A 1 1053 ? 32.675 27.130 -57.328 1.00 76.75 1053 SER A CA 1
ATOM 8228 C C . SER A 1 1053 ? 32.212 27.175 -58.793 1.00 76.75 1053 SER A C 1
ATOM 8230 O O . SER A 1 1053 ? 31.035 27.429 -59.060 1.00 76.75 1053 SER A O 1
ATOM 8232 N N . THR A 1 1054 ? 33.115 26.931 -59.748 1.00 78.12 1054 THR A N 1
ATOM 8233 C CA . THR A 1 1054 ? 32.838 26.929 -61.190 1.00 78.12 1054 THR A CA 1
ATOM 8234 C C . THR A 1 1054 ? 33.217 25.597 -61.834 1.00 78.12 1054 THR A C 1
ATOM 8236 O O . THR A 1 1054 ? 34.278 25.029 -61.566 1.00 78.12 1054 THR A O 1
ATOM 8239 N N . LEU A 1 1055 ? 32.337 25.104 -62.706 1.00 77.38 1055 LEU A N 1
ATOM 8240 C CA . LEU A 1 1055 ? 32.513 23.886 -63.496 1.00 77.38 1055 LEU A CA 1
ATOM 8241 C C . LEU A 1 1055 ? 32.733 24.279 -64.969 1.00 77.38 1055 LEU A C 1
ATOM 8243 O O . LEU A 1 1055 ? 31.802 24.806 -65.585 1.00 77.38 1055 LEU A O 1
ATOM 8247 N N . PRO A 1 1056 ? 33.925 24.057 -65.557 1.00 75.94 1056 PRO A N 1
ATOM 8248 C CA . PRO A 1 1056 ? 34.200 24.431 -66.945 1.00 75.94 1056 PRO A CA 1
ATOM 8249 C C . PRO A 1 1056 ? 33.358 23.617 -67.940 1.00 75.94 1056 PRO A C 1
ATOM 8251 O O . PRO A 1 1056 ? 32.814 22.566 -67.603 1.00 75.94 1056 PRO A O 1
ATOM 8254 N N . ALA A 1 1057 ? 33.228 24.108 -69.173 1.00 70.44 1057 ALA A N 1
ATOM 8255 C CA . ALA A 1 1057 ? 32.577 23.373 -70.259 1.00 70.44 1057 ALA A CA 1
ATOM 8256 C C . ALA A 1 1057 ? 33.410 22.153 -70.704 1.00 70.44 1057 ALA A C 1
ATOM 8258 O O . ALA A 1 1057 ? 34.634 22.152 -70.574 1.00 70.44 1057 ALA A O 1
ATOM 8259 N N . SER A 1 1058 ? 32.745 21.145 -71.278 1.00 63.56 1058 SER A N 1
ATOM 8260 C CA . SER A 1 1058 ? 33.373 19.979 -71.925 1.00 63.56 1058 SER A CA 1
ATOM 8261 C C . SER A 1 1058 ? 34.348 19.160 -71.059 1.00 63.56 1058 SER A C 1
ATOM 8263 O O . SER A 1 1058 ? 35.525 19.045 -71.389 1.00 63.56 1058 SER A O 1
ATOM 8265 N N . GLY A 1 1059 ? 33.835 18.519 -70.000 1.00 58.19 1059 GLY A N 1
ATOM 8266 C CA . GLY A 1 1059 ? 34.263 17.190 -69.511 1.00 58.19 1059 GLY A CA 1
ATOM 8267 C C . GLY A 1 1059 ? 35.677 16.958 -68.939 1.00 58.19 1059 GLY A C 1
ATOM 8268 O O . GLY A 1 1059 ? 35.840 16.029 -68.152 1.00 58.19 1059 GLY A O 1
ATOM 8269 N N . ASN A 1 1060 ? 36.685 17.759 -69.286 1.00 58.88 1060 ASN A N 1
ATOM 8270 C CA . ASN A 1 1060 ? 38.104 17.446 -69.055 1.00 58.88 1060 ASN A CA 1
ATOM 8271 C C . ASN A 1 1060 ? 38.604 17.741 -67.631 1.00 58.88 1060 ASN A C 1
ATOM 8273 O O . ASN A 1 1060 ? 39.696 17.311 -67.266 1.00 58.88 1060 ASN A O 1
ATOM 8277 N N . VAL A 1 1061 ? 37.835 18.481 -66.827 1.00 65.62 1061 VAL A N 1
ATOM 8278 C CA . VAL A 1 1061 ? 38.176 18.818 -65.438 1.00 65.62 1061 VAL A CA 1
ATOM 8279 C C . VAL A 1 1061 ? 36.953 18.585 -64.560 1.00 65.62 1061 VAL A C 1
ATOM 8281 O O . VAL A 1 1061 ? 35.935 19.260 -64.711 1.00 65.62 1061 VAL A O 1
ATOM 8284 N N . SER A 1 1062 ? 37.056 17.639 -63.626 1.00 73.69 1062 SER A N 1
ATOM 8285 C CA . SER A 1 1062 ? 36.035 17.408 -62.604 1.00 73.69 1062 SER A CA 1
ATOM 8286 C C . SER A 1 1062 ? 36.352 18.190 -61.332 1.00 73.69 1062 SER A C 1
ATOM 8288 O O . SER A 1 1062 ? 37.445 18.042 -60.783 1.00 73.69 1062 SER A O 1
ATOM 8290 N N . VAL A 1 1063 ? 35.390 18.949 -60.806 1.00 82.06 1063 VAL A N 1
ATOM 8291 C CA . VAL A 1 1063 ? 35.510 19.533 -59.460 1.00 82.06 1063 VAL A CA 1
ATOM 8292 C C . VAL A 1 1063 ? 35.317 18.426 -58.428 1.00 82.06 1063 VAL A C 1
ATOM 8294 O O . VAL A 1 1063 ? 34.405 17.613 -58.567 1.00 82.06 1063 VAL A O 1
ATOM 8297 N N . THR A 1 1064 ? 36.148 18.383 -57.389 1.00 86.06 1064 THR A N 1
ATOM 8298 C CA . THR A 1 1064 ? 36.043 17.396 -56.307 1.00 86.06 1064 THR A CA 1
ATOM 8299 C C . THR A 1 1064 ? 35.535 18.006 -55.001 1.00 86.06 1064 THR A C 1
ATOM 8301 O O . THR A 1 1064 ? 35.669 19.204 -54.747 1.00 86.06 1064 THR A O 1
ATOM 8304 N N . GLN A 1 1065 ? 34.924 17.166 -54.165 1.00 88.00 1065 GLN A N 1
ATOM 8305 C CA . GLN A 1 1065 ? 34.521 17.497 -52.799 1.00 88.00 1065 GLN A CA 1
ATOM 8306 C C . GLN A 1 1065 ? 34.589 16.243 -51.919 1.00 88.00 1065 GLN A C 1
ATOM 8308 O O . GLN A 1 1065 ? 34.177 15.159 -52.338 1.00 88.00 1065 GLN A O 1
ATOM 8313 N N . SER A 1 1066 ? 35.108 16.392 -50.701 1.00 87.12 1066 SER A N 1
ATOM 8314 C CA . SER A 1 1066 ? 35.183 15.321 -49.701 1.00 87.12 1066 SER A CA 1
ATOM 8315 C C . SER A 1 1066 ? 33.971 15.359 -48.762 1.00 87.12 1066 SER A C 1
ATOM 8317 O O . SER A 1 1066 ? 33.433 16.423 -48.436 1.00 87.12 1066 SER A O 1
ATOM 8319 N N . LEU A 1 1067 ? 33.517 14.175 -48.354 1.00 89.00 1067 LEU A N 1
ATOM 8320 C CA . LEU A 1 1067 ? 32.463 13.971 -47.371 1.00 89.00 1067 LEU A CA 1
ATOM 8321 C C . LEU A 1 1067 ? 32.927 12.909 -46.362 1.00 89.00 1067 LEU A C 1
ATOM 8323 O O . LEU A 1 1067 ? 33.203 11.777 -46.761 1.00 89.00 1067 LEU A O 1
ATOM 8327 N N . SER A 1 1068 ? 32.952 13.216 -45.062 1.00 86.88 1068 SER A N 1
ATOM 8328 C CA . SER A 1 1068 ? 33.085 12.180 -44.020 1.00 86.88 1068 SER A CA 1
ATOM 8329 C C . SER A 1 1068 ? 31.703 11.735 -43.546 1.00 86.88 1068 SER A C 1
ATOM 8331 O O . SER A 1 1068 ? 30.840 12.559 -43.223 1.00 86.88 1068 SER A O 1
ATOM 8333 N N . VAL A 1 1069 ? 31.492 10.418 -43.520 1.00 86.62 1069 VAL A N 1
ATOM 8334 C CA . VAL A 1 1069 ? 30.233 9.769 -43.151 1.00 86.62 1069 VAL A CA 1
ATOM 8335 C C . VAL A 1 1069 ? 30.487 8.786 -42.011 1.00 86.62 1069 VAL A C 1
ATOM 8337 O O . VAL A 1 1069 ? 31.231 7.820 -42.171 1.00 86.62 1069 VAL A O 1
ATOM 8340 N N . THR A 1 1070 ? 29.841 9.001 -40.864 1.00 85.12 1070 THR A N 1
ATOM 8341 C CA . THR A 1 1070 ? 29.923 8.113 -39.692 1.00 85.12 1070 THR A CA 1
ATOM 8342 C C . THR A 1 1070 ? 28.603 7.366 -39.512 1.00 85.12 1070 THR A C 1
ATOM 8344 O O . THR A 1 1070 ? 27.557 7.994 -39.333 1.00 85.12 1070 THR A O 1
ATOM 8347 N N . ASN A 1 1071 ? 28.622 6.031 -39.573 1.00 81.94 1071 ASN A N 1
ATOM 8348 C CA . ASN A 1 1071 ? 27.418 5.196 -39.489 1.00 81.94 1071 ASN A CA 1
ATOM 8349 C C . ASN A 1 1071 ? 27.256 4.565 -38.094 1.00 81.94 1071 ASN A C 1
ATOM 8351 O O . ASN A 1 1071 ? 27.823 3.511 -37.802 1.00 81.94 1071 ASN A O 1
ATOM 8355 N N . ASN A 1 1072 ? 26.397 5.157 -37.258 1.00 80.19 1072 ASN A N 1
ATOM 8356 C CA . ASN A 1 1072 ? 26.138 4.686 -35.890 1.00 80.19 1072 ASN A CA 1
ATOM 8357 C C . ASN A 1 1072 ? 25.300 3.387 -35.842 1.00 80.19 1072 ASN A C 1
ATOM 8359 O O . ASN A 1 1072 ? 24.991 2.890 -34.760 1.00 80.19 1072 ASN A O 1
ATOM 8363 N N . GLN A 1 1073 ? 24.885 2.852 -36.999 1.00 74.00 1073 GLN A N 1
ATOM 8364 C CA . GLN A 1 1073 ? 24.197 1.562 -37.153 1.00 74.00 1073 GLN A CA 1
ATOM 8365 C C . GLN A 1 1073 ? 24.839 0.720 -38.275 1.00 74.00 1073 GLN A C 1
ATOM 8367 O O . GLN A 1 1073 ? 24.142 0.037 -39.033 1.00 74.00 1073 GLN A O 1
ATOM 8372 N N . HIS A 1 1074 ? 26.176 0.776 -38.371 1.00 68.94 1074 HIS A N 1
ATOM 8373 C CA . HIS A 1 1074 ? 26.985 -0.040 -39.286 1.00 68.94 1074 HIS A CA 1
ATOM 8374 C C . HIS A 1 1074 ? 26.601 -1.529 -39.202 1.00 68.94 1074 HIS A C 1
ATOM 8376 O O . HIS A 1 1074 ? 26.296 -2.053 -38.129 1.00 68.94 1074 HIS A O 1
ATOM 8382 N N . GLY A 1 1075 ? 26.507 -2.186 -40.360 1.00 64.25 1075 GLY A N 1
ATOM 8383 C CA . GLY A 1 1075 ? 26.027 -3.567 -40.498 1.00 64.25 1075 GLY A CA 1
ATOM 8384 C C . GLY A 1 1075 ? 24.513 -3.787 -40.325 1.00 64.25 1075 GLY A C 1
ATOM 8385 O O . GLY A 1 1075 ? 24.008 -4.802 -40.791 1.00 64.25 1075 GLY A O 1
ATOM 8386 N N . GLN A 1 1076 ? 23.758 -2.861 -39.714 1.00 68.88 1076 GLN A N 1
ATOM 8387 C CA . GLN A 1 1076 ? 22.309 -3.029 -39.482 1.00 68.88 1076 GLN A CA 1
ATOM 8388 C C . GLN A 1 1076 ? 21.419 -2.298 -40.494 1.00 68.88 1076 GLN A C 1
ATOM 8390 O O . GLN A 1 1076 ? 20.278 -2.711 -40.712 1.00 68.88 1076 GLN A O 1
ATOM 8395 N N . LYS A 1 1077 ? 21.896 -1.196 -41.087 1.00 72.88 1077 LYS A N 1
ATOM 8396 C CA . LYS A 1 1077 ? 21.172 -0.438 -42.123 1.00 72.88 1077 LYS A CA 1
ATOM 8397 C C . LYS A 1 1077 ? 22.125 0.086 -43.198 1.00 72.88 1077 LYS A C 1
ATOM 8399 O O . LYS A 1 1077 ? 23.201 0.572 -42.845 1.00 72.88 1077 LYS A O 1
ATOM 8404 N N . PRO A 1 1078 ? 21.726 0.046 -44.484 1.00 73.50 1078 PRO A N 1
ATOM 8405 C CA . PRO A 1 1078 ? 22.522 0.610 -45.565 1.00 73.50 1078 PRO A CA 1
ATOM 8406 C C . PRO A 1 1078 ? 22.567 2.140 -45.489 1.00 73.50 1078 PRO A C 1
ATOM 8408 O O . PRO A 1 1078 ? 21.637 2.793 -45.001 1.00 73.50 1078 PRO A O 1
ATOM 8411 N N . LEU A 1 1079 ? 23.645 2.707 -46.029 1.00 78.69 1079 LEU A N 1
ATOM 8412 C CA . LEU A 1 1079 ? 23.761 4.135 -46.294 1.00 78.69 1079 LEU A CA 1
ATOM 8413 C C . LEU A 1 1079 ? 22.725 4.559 -47.349 1.00 78.69 1079 LEU A C 1
ATOM 8415 O O . LEU A 1 1079 ? 22.519 3.883 -48.355 1.00 78.69 1079 LEU A O 1
ATOM 8419 N N . ALA A 1 1080 ? 22.077 5.698 -47.120 1.00 81.50 1080 ALA A N 1
ATOM 8420 C CA . ALA A 1 1080 ? 21.209 6.363 -48.084 1.00 81.50 1080 ALA A CA 1
ATOM 8421 C C . ALA A 1 1080 ? 21.404 7.876 -47.958 1.00 81.50 1080 ALA A C 1
ATOM 8423 O O . ALA A 1 1080 ? 21.550 8.394 -46.849 1.00 81.50 1080 ALA A O 1
ATOM 8424 N N . MET A 1 1081 ? 21.398 8.586 -49.083 1.00 86.62 1081 MET A N 1
ATOM 8425 C CA . MET A 1 1081 ? 21.699 10.017 -49.137 1.00 86.62 1081 MET A CA 1
ATOM 8426 C C . MET A 1 1081 ? 20.730 10.722 -50.085 1.00 86.62 1081 MET A C 1
ATOM 8428 O O . MET A 1 1081 ? 20.421 10.213 -51.158 1.00 86.62 1081 MET A O 1
ATOM 8432 N N . ARG A 1 1082 ? 20.251 11.905 -49.706 1.00 87.00 1082 ARG A N 1
ATOM 8433 C CA . ARG A 1 1082 ? 19.580 12.835 -50.624 1.00 87.00 1082 ARG A CA 1
ATOM 8434 C C . ARG A 1 1082 ? 20.540 13.949 -50.983 1.00 87.00 1082 ARG A C 1
ATOM 8436 O O . ARG A 1 1082 ? 21.208 14.470 -50.095 1.00 87.00 1082 ARG A O 1
ATOM 8443 N N . ILE A 1 1083 ? 20.583 14.306 -52.258 1.00 89.38 1083 ILE A N 1
ATOM 8444 C CA . ILE A 1 1083 ? 21.425 15.378 -52.783 1.00 89.38 1083 ILE A CA 1
ATOM 8445 C C . ILE A 1 1083 ? 20.567 16.474 -53.406 1.00 89.38 1083 ILE A C 1
ATOM 8447 O O . ILE A 1 1083 ? 19.478 16.214 -53.925 1.00 89.38 1083 ILE A O 1
ATOM 8451 N N . ARG A 1 1084 ? 21.078 17.699 -53.350 1.00 87.56 1084 ARG A N 1
ATOM 8452 C CA . ARG A 1 1084 ? 20.531 18.888 -53.994 1.00 87.56 1084 ARG A CA 1
ATOM 8453 C C . ARG A 1 1084 ? 21.701 19.711 -54.520 1.00 87.56 1084 ARG A C 1
ATOM 8455 O O . ARG A 1 1084 ? 22.619 20.004 -53.759 1.00 87.56 1084 ARG A O 1
ATOM 8462 N N . MET A 1 1085 ? 21.657 20.097 -55.787 1.00 87.50 1085 MET A N 1
ATOM 8463 C CA . MET A 1 1085 ? 22.616 21.029 -56.379 1.00 87.50 1085 MET A CA 1
ATOM 8464 C C . MET A 1 1085 ? 21.891 22.289 -56.826 1.00 87.50 1085 MET A C 1
AT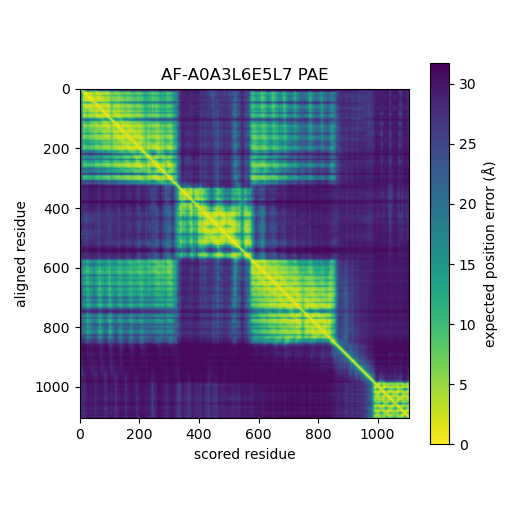OM 8466 O O . MET A 1 1085 ? 20.803 22.198 -57.394 1.00 87.50 1085 MET A O 1
ATOM 8470 N N . SER A 1 1086 ? 22.508 23.443 -56.604 1.00 85.94 1086 SER A N 1
ATOM 8471 C CA . SER A 1 1086 ? 22.163 24.701 -57.269 1.00 85.94 1086 SER A CA 1
ATOM 8472 C C . SER A 1 1086 ? 23.362 25.192 -58.068 1.00 85.94 1086 SER A C 1
ATOM 8474 O O . SER A 1 1086 ? 24.487 25.100 -57.581 1.00 85.94 1086 SER A O 1
ATOM 8476 N N . TYR A 1 1087 ? 23.121 25.682 -59.279 1.00 86.06 1087 TYR A N 1
ATOM 8477 C CA . TYR A 1 1087 ? 24.133 26.268 -60.157 1.00 86.06 1087 TYR A CA 1
ATOM 8478 C C . TYR A 1 1087 ? 23.466 27.169 -61.195 1.00 86.06 1087 TYR A C 1
ATOM 8480 O O . TYR A 1 1087 ? 22.291 26.986 -61.516 1.00 86.06 1087 TYR A O 1
ATOM 8488 N N . LYS A 1 1088 ? 24.218 28.117 -61.752 1.00 82.38 1088 LYS A N 1
ATOM 8489 C CA . LYS A 1 1088 ? 23.750 29.010 -62.813 1.00 82.38 1088 LYS A CA 1
ATOM 8490 C C . LYS A 1 1088 ? 24.195 28.537 -64.188 1.00 82.38 1088 LYS A C 1
ATOM 8492 O O . LYS A 1 1088 ? 25.328 28.091 -64.367 1.00 82.38 1088 LYS A O 1
ATOM 8497 N N . VAL A 1 1089 ? 23.303 28.686 -65.166 1.00 78.75 1089 VAL A N 1
ATOM 8498 C CA . VAL A 1 1089 ? 23.567 28.447 -66.592 1.00 78.75 1089 VAL A CA 1
ATOM 8499 C C . VAL A 1 1089 ? 23.172 29.703 -67.356 1.00 78.75 1089 VAL A C 1
ATOM 8501 O O . VAL A 1 1089 ? 22.011 30.097 -67.322 1.00 78.75 1089 VAL A O 1
ATOM 8504 N N . ASN A 1 1090 ? 24.130 30.365 -68.007 1.00 75.00 1090 ASN A N 1
ATOM 8505 C CA . ASN A 1 1090 ? 23.919 31.629 -68.736 1.00 75.00 1090 ASN A CA 1
ATOM 8506 C C . ASN A 1 1090 ? 23.226 32.746 -67.913 1.00 75.00 1090 ASN A C 1
ATOM 8508 O O . ASN A 1 1090 ? 22.627 33.654 -68.481 1.00 75.00 1090 ASN A O 1
ATOM 8512 N N . GLY A 1 1091 ? 23.309 32.683 -66.578 1.00 68.50 1091 GLY A N 1
ATOM 8513 C CA . GLY A 1 1091 ? 22.646 33.604 -65.646 1.00 68.50 1091 GLY A CA 1
ATOM 8514 C C . GLY A 1 1091 ? 21.336 33.090 -65.030 1.00 68.50 1091 GLY A C 1
ATOM 8515 O O . GLY A 1 1091 ? 20.913 33.641 -64.018 1.00 68.50 1091 GLY A O 1
ATOM 8516 N N . GLU A 1 1092 ? 20.724 32.024 -65.559 1.00 74.19 1092 GLU A N 1
ATOM 8517 C CA . GLU A 1 1092 ? 19.548 31.384 -64.948 1.00 74.19 1092 GLU A CA 1
ATOM 8518 C C . GLU A 1 1092 ? 19.946 30.472 -63.779 1.00 74.19 1092 GLU A C 1
ATOM 8520 O O . GLU A 1 1092 ? 20.762 29.564 -63.959 1.00 74.19 1092 GLU A O 1
ATOM 8525 N N . ASP A 1 1093 ? 19.318 30.642 -62.612 1.00 81.44 1093 ASP A N 1
ATOM 8526 C CA . ASP A 1 1093 ? 19.422 29.696 -61.494 1.00 81.44 1093 ASP A CA 1
ATOM 8527 C C . ASP A 1 1093 ? 18.735 28.362 -61.832 1.00 81.44 1093 ASP A C 1
ATOM 8529 O O . ASP A 1 1093 ? 17.529 28.311 -62.090 1.00 81.44 1093 ASP A O 1
ATOM 8533 N N . ARG A 1 1094 ? 19.479 27.252 -61.764 1.00 78.81 1094 ARG A N 1
ATOM 8534 C CA . ARG A 1 1094 ? 18.946 25.890 -61.902 1.00 78.81 1094 ARG A CA 1
ATOM 8535 C C . ARG A 1 1094 ? 19.172 25.065 -60.644 1.00 78.81 1094 ARG A C 1
ATOM 8537 O O . ARG A 1 1094 ? 20.133 25.257 -59.899 1.00 78.81 1094 ARG A O 1
ATOM 8544 N N . LEU A 1 1095 ? 18.242 24.142 -60.404 1.00 85.06 1095 LEU A N 1
ATOM 8545 C CA . LEU A 1 1095 ? 18.203 23.313 -59.207 1.00 85.06 1095 LEU A CA 1
ATOM 8546 C C . LEU A 1 1095 ? 17.905 21.854 -59.558 1.00 85.06 1095 LEU A C 1
ATOM 8548 O O . LEU A 1 1095 ? 16.823 21.543 -60.051 1.00 85.06 1095 LEU A O 1
ATOM 8552 N N . GLU A 1 1096 ? 18.822 20.955 -59.217 1.00 84.00 1096 GLU A N 1
ATOM 8553 C CA . GLU A 1 1096 ? 18.650 19.508 -59.382 1.00 84.00 1096 GLU A CA 1
ATOM 8554 C C . GLU A 1 1096 ? 18.623 18.805 -58.019 1.00 84.00 1096 GLU A C 1
ATOM 8556 O O . GLU A 1 1096 ? 19.220 19.269 -57.045 1.00 84.00 1096 GLU A O 1
ATOM 8561 N N . GLN A 1 1097 ? 17.884 17.698 -57.922 1.00 87.94 1097 GLN A N 1
ATOM 8562 C CA . GLN A 1 1097 ? 17.726 16.915 -56.693 1.00 87.94 1097 GLN A CA 1
ATOM 8563 C C . GLN A 1 1097 ? 17.700 15.418 -57.011 1.00 87.94 1097 GLN A C 1
ATOM 8565 O O . GLN A 1 1097 ? 17.151 15.005 -58.030 1.00 87.94 1097 GLN A O 1
ATOM 8570 N N . GLY A 1 1098 ? 18.251 14.600 -56.113 1.00 82.88 1098 GLY A N 1
ATOM 8571 C CA . GLY A 1 1098 ? 18.329 13.149 -56.285 1.00 82.88 1098 GLY A CA 1
ATOM 8572 C C . GLY A 1 1098 ? 18.367 12.386 -54.961 1.00 82.88 1098 GLY A C 1
ATOM 8573 O O . GLY A 1 1098 ? 18.624 12.956 -53.898 1.00 82.88 1098 GLY A O 1
ATOM 8574 N N . GLN A 1 1099 ? 18.118 11.076 -55.017 1.00 84.25 1099 GLN A N 1
ATOM 8575 C CA . GLN A 1 1099 ? 18.261 10.172 -53.873 1.00 84.25 1099 GLN A CA 1
ATOM 8576 C C . GLN A 1 1099 ? 19.126 8.967 -54.255 1.00 84.25 1099 GLN A C 1
ATOM 8578 O O . GLN A 1 1099 ? 18.760 8.174 -55.116 1.00 84.25 1099 GLN A O 1
ATOM 8583 N N . ILE A 1 1100 ? 20.252 8.827 -53.564 1.00 82.25 1100 ILE A N 1
ATOM 8584 C CA . ILE A 1 1100 ? 21.267 7.795 -53.757 1.00 82.25 1100 ILE A CA 1
ATOM 8585 C C . ILE A 1 1100 ? 21.005 6.675 -52.744 1.00 82.25 1100 ILE A C 1
ATOM 8587 O O . ILE A 1 1100 ? 20.821 6.932 -51.548 1.00 82.25 1100 ILE A O 1
ATOM 8591 N N . SER A 1 1101 ? 20.970 5.432 -53.222 1.00 75.81 1101 SER A N 1
ATOM 8592 C CA . SER A 1 1101 ? 20.716 4.233 -52.398 1.00 75.81 1101 SER A CA 1
ATOM 8593 C C . SER A 1 1101 ? 21.491 2.985 -52.849 1.00 75.81 1101 SER A C 1
ATOM 8595 O O . SER A 1 1101 ? 21.419 1.946 -52.204 1.00 75.81 1101 SER A O 1
ATOM 8597 N N . ASN A 1 1102 ? 22.280 3.105 -53.917 1.00 75.31 1102 ASN A N 1
ATOM 8598 C CA . ASN A 1 1102 ? 23.114 2.077 -54.541 1.00 75.31 1102 ASN A CA 1
ATOM 8599 C C . ASN A 1 1102 ? 24.560 2.081 -53.999 1.00 75.31 1102 ASN A C 1
ATOM 8601 O O . ASN A 1 1102 ? 25.516 1.953 -54.762 1.00 75.31 1102 ASN A O 1
ATOM 8605 N N . PHE A 1 1103 ? 24.733 2.275 -52.689 1.00 80.62 1103 PHE A N 1
ATOM 8606 C CA . PHE A 1 1103 ? 26.055 2.246 -52.056 1.00 80.62 1103 PHE A CA 1
ATOM 8607 C C . PHE A 1 1103 ? 26.579 0.799 -51.931 1.00 80.62 1103 PHE A C 1
ATOM 8609 O O . PHE A 1 1103 ? 25.794 -0.085 -51.579 1.00 80.62 1103 PHE A O 1
ATOM 8616 N N . PRO A 1 1104 ? 27.883 0.544 -52.168 1.00 73.31 1104 PRO A N 1
ATOM 8617 C CA . PRO A 1 1104 ? 28.499 -0.764 -51.942 1.00 73.31 1104 PRO A CA 1
ATOM 8618 C C . PRO A 1 1104 ? 28.238 -1.350 -50.544 1.00 73.31 1104 PRO A C 1
ATOM 8620 O O . PRO A 1 1104 ? 28.224 -0.642 -49.534 1.00 73.31 1104 PRO A O 1
ATOM 8623 N N . SER A 1 1105 ? 28.063 -2.670 -50.479 1.00 61.06 1105 SER A N 1
ATOM 8624 C CA . SER A 1 1105 ? 27.835 -3.408 -49.234 1.00 61.06 1105 SER A CA 1
ATOM 8625 C C . SER A 1 1105 ? 29.055 -3.354 -48.306 1.00 61.06 1105 SER A C 1
ATOM 8627 O O . SER A 1 1105 ? 30.152 -3.729 -48.711 1.00 61.06 1105 SER A O 1
ATOM 8629 N N . GLY A 1 1106 ? 28.849 -2.944 -47.048 1.00 61.69 1106 GLY A N 1
ATOM 8630 C CA . GLY A 1 1106 ? 29.887 -2.893 -46.003 1.00 61.69 1106 GLY A CA 1
ATOM 8631 C C . GLY A 1 1106 ? 30.363 -1.486 -45.610 1.00 61.69 1106 GLY A C 1
ATOM 8632 O O . GLY A 1 1106 ? 31.116 -1.354 -44.635 1.00 61.69 1106 GLY A O 1
ATOM 8633 N N . LEU A 1 1107 ? 29.910 -0.443 -46.319 1.00 59.91 1107 LEU A N 1
ATOM 8634 C CA . LEU A 1 1107 ? 30.245 0.966 -46.057 1.00 59.91 1107 LEU A CA 1
ATOM 8635 C C . LEU A 1 1107 ? 29.643 1.531 -44.756 1.00 59.91 1107 LEU A C 1
ATOM 8637 O O . LEU A 1 1107 ? 28.446 1.312 -44.463 1.00 59.91 1107 LEU A O 1
#

Foldseek 3Di:
DDDPPDPDALPDALVNLVVLLVVDPDVVSNVVSLVVLLVRLVVVVVVVDDPSLLRSLVNLLVSVVVVDDRQVCLVSLLVLLQDPDPSSVLSSLVSLLRRDALPPPDSLLVSLQVQCPDPDLSSVLSSLVSLLRHPAQVSLVVCVVSLLVQCPDDDLSSNLSSLSNLLSSCVRPVVSLVSCLVSLLVQLPDPDLSNVLSSLSSLLSSLVSDVVSLVCCCVVPLPDPLVSLLCVLVCQLPDDDDPVQDDDNHGNLSSLLSSLSSLLSNQQPPVSSLVVVQVVLVVLLPRDLALLDPSSVSSLLSSLVSCLSHPHDPVSNVVSLVSNPDDDDDDDDPDPDDDDDDPDLVVVLVVLAVVQVVQVVVVHHDDQQPDEDEAQCPDPDDDDDDARDDPNHGHHYDQWDADPRAIAGSPRARVVRLVVLLVQLVVQLVVCVVQLQDPVHQLLVNLVSCVPGRLCSNCPVLLQHLDDPVSLVVQQVSVLVSLCNSVVHDVVNVDDSVVSCVSNVHDGSVVVSLVSNLLVLLSVVQDPCPDVSNVPQDDDDPPDDDDPDDDRQGSVNVNVCSCVVVVHDPVVSHVVSLLSVLVSLQSCCVRDLPVSLVCLVVLLVQCVDPDPSSVLSSLVSLLSNDDLVCLVVSLVSLLVVLQVDDPVCNLVSLVSSLVSLVPRPPDLVVSLVSVLSSLQRRLQSDDPLSLVLVLLSLLVCVLCLLVNLLSLVVSCVVRVVRQSSLLNNLLSCLQPVLCLQVVPNDDPPDDRDHDDLVNSLVSLLVQLPDPPHDPSSNLSSLSSLLSSLLSDVVCVVVSLVSLCVQCPPPPVSSNVSSVVSNCCSPPVNVCSNVVNHHDHRDDSVVSVVVVVVVVVVVVVVVDDPDDDDDDDDDDDDDDDDDDDDDDDDDDDDDDDDDDDDDDDDDDDDDDDDDDDDDDDDDDDDDDDDDDDDDDDDDDDDDDDDDDDDDDDDDDDDDDDDDDDDDDDDDDDDDDDDDDDDDDDDDPFDDKDFQDDDQFKTKIWGWDDDPPALQKIKIKIWIFTNDQAKKAQKDKDKDWDPQKDKDKDDKPDRIHHGDGPDTIIIMMIMGGNQFPNDATKMKMKIWIDDPRDIDIDIDIGGPDDPSD

Radius of gyration: 44.66 Å; Cα contacts (8 Å, |Δi|>4): 1178; chains: 1; bounding box: 104×130×122 Å